Protein AF-A0A913ZLU8-F1 (afdb_monomer_lite)

pLDDT: mean 71.25, std 15.74, range [20.67, 95.38]

Radius of gyration: 63.34 Å; chains: 1; bounding box: 148×99×196 Å

Secondary structure (DSSP, 8-state):
-HHHHHHHHHHHHHTTTSB-TTT-SB-SSEEE-TTS-EEEHHHHHHHHHHHHTS-SS---EEE-TTT--EEE-GGG-GGGSPB-HHHHHHHHHHHHHHHHHHHHT-S-PBPTTSS-PBP-EEETTT--EE-HHHHHHHTTSTTTTTS-EEEHHHHTT--PPS-S------PBPSSSTTSBEEEEETTTTEEEEHHHHHHTS-STT--EEEHHHHHHHHHHHHHHHHHHHHHHHHHHHHHHHHHHHHHHHHHHHHHHHHHHHHHHHHHHHHHHHHHHHHHHHHHHHHHHHHHHHHHHHHHHHHHHHHHHHHHHHHHHHHHHHS-HHHHHHTHHHHHHHHHTT--------S------------SS-------------EEEEEEE--BSSSTT-BSSEEEEEE-TTS-EEEEETTTTEEEEE-TTS-EEEEE-TTSTT---SSEEEEEE-TTSPEEEEETTEEEEE-TT--EEEEEE----SS-EEEEE-SSEEEEEETTTTEEEEEETTS-EEEEE--S---S-EEEETTTEEEEEETTTTEEEEEETTS-EEEEE--EETTEE-EEEEEEE-TTS-EEEEEE-SSTT-EEEEEE-TTS-EEEEEEEEESS---EEE-TTSPEEEE-BS-EEEEEEP--------------S-SSB-TTTSSB-SSEEEPTTS-EEEHHHHHHHHHTSPTT--EEE-TTT--EEEPPTT-GGGSPB-HHHHHHHHHHHHHHTTS--S----PBPTTSS-PBP-EEETTT--EE-HHHHHHHTTSTTTTTS-EEEHHHHHTT--PPPP--PPPPPBPSSSTTSBEEEEETTTTEEEETTHHHHTS-TTTS-EEEHHHHHHHHHHHHHHHHHHHHHHHHHHHHHHHHHHHHHHHHHHHHHHHHHHHHHHHHHHHHHHHHHHHHHHHHHHHHHHHHHHHHHHHHHHHHHHHHHHHHHHHHHHHHHHHS-HHHHHHHHHHHHHHHHGGGG------S------EE----SSSS-----EE-S--EEEEEEE--BSSSTT-BS-EEEEEE-TTS-EEEEETTTTEEEEE-TTS-EEEEE-TTSSS---SSEEEEEE-TTS-EEEEETTEEEEE-TT--EEEEE-SS---SSS----EEEEEE-SSEEEEEETTTTEEEEEETTS-EEEEEE-TT--S-EEEETTTEEEEEETTTTEEEEEETTS-EEEEEE-EETTEE-EEEEEEE-TTS-EEEEEE-TTSS-EEEEEE-TTS-EEEEEEEEESSEEEEEE-TTS-EEEEETTEEEEEEE-

InterPro domains:
  IPR000315 B-box-type zinc finger [PF00643] (171-211)
  IPR000315 B-box-type zinc finger [PF00643] (804-844)
  IPR000315 B-box-type zinc finger [PS50119] (106-152)
  IPR000315 B-box-type zinc finger [PS50119] (168-211)
  IPR000315 B-box-type zinc finger [PS50119] (739-785)
  IPR000315 B-box-type zinc finger [PS50119] (801-844)
  IPR000315 B-box-type zinc finger [SM00336] (106-152)
  IPR000315 B-box-type zinc finger [SM00336] (168-211)
  IPR000315 B-box-type zinc finger [SM00336] (739-785)
  IPR000315 B-box-type zinc finger [SM00336] (801-844)
  IPR001258 NHL repeat [PS51125] (381-424)
  IPR001258 NHL repeat [PS51125] (1017-1057)
  IPR001841 Zinc finger, RING-type [PS50089] (20-68)
  IPR001841 Zinc finger, RING-type [PS50089] (657-701)
  IPR001841 Zinc finger, RING-type [SM00184] (20-67)
  IPR001841 Zinc finger, RING-type [SM00184] (657-700)
  IPR011042 Six-bladed beta-propeller, TolB-like [G3DSA:2.120.10.30] (371-653)
  IPR011042 Six-bladed beta-propeller, TolB-like [G3DSA:2.120.10.30] (1003-1276)
  IPR013083 Zinc finger, RING/FYVE/PHD-type [G3DSA:3.30.40.10] (2-82)
  IPR013083 Zinc finger, RING/FYVE/PHD-type [G3DSA:3.30.40.10] (654-734)

Foldseek 3Di:
DVLVVVVVVLVVCCQPPQAAPQPRHGADQWFAFLLRHIHHLVSQVVVLVVPCVPDVDNDQWDQDPPPRDIGGHPPPPSVPGDTFPLSVVVSVVSVVVVVVSVVLPDPFDAFPPPPRHTFFKAFPVPGGGDDPVRVVVLCVDPVRVPTDMDTSVVVSVDPDDDDPDPPPPFPADPVGRPFGFFKAWPVVLDTDGPVCCVPVVVDPVIDIDGLVVVLVVLVVVLVVLLVVLVVVLVVLVVQLVVLVVLLVVLVVQLVVQLVLLVVLLVVLLVVLVVVLVVLLVVLVVVLVVLVVLLVVLLVLLVVVLVVLVVLLVLVVVCLVPDDLVVCLLCLVLNVVLLVVPPDPDHDFSPDDQDFFAFDDDDDDFFPDSDDRFDAFDWDFPAWWEFDDQDLRHAQFWFEWEAFLQQKIWIFHQVQLKIWIAHNRSHTDDMDGAPPDDDGQNGWHAWYAENQQWIWIDGQFKIFIAHPVRHGDDMEGDDAGRAEWYWEDYPFWIWIQHQRQQKIWIAGPVHHTPDMDNDPAFHAYWYAFPVQWIWGFGQPVQKIFIAHPVGHTLDIDFDDDPNHGWGWHEWYADNQQKIWTWTDDPDFQFIWIWIAHNNGHTRYTHDGRAGCWHHWYQGNQRWIWIDRGTMITTIDGDDDDDDDDDDDDDDDDDDQAAPQPRHGAAQWFAFSSRDTHHLVSQVVQVVPDDPPDQWDADPPPRDIGGADPVGSVPGDTDPVSVVVSVVVVVVVVVPDDDDDDQDAFPPPPRHGFFKAWPVVGGGDDPVRVVVLCVDPVRVPTDMGTPVVVVVPPDDDDDDDDDDFDADPVGRPFTFFKAWPQVSDTDGPVCCVPVNDVVHTPIGGSVVVSVVSVVVVVVSSVVSVVVSVVSVVSSVVSVVSSVVSVVSSVVNSVVSVVVSVVVSVVSVVVSVVQSVVSVVVSVVLSVLSVVLSVLSVVLSVLSVVLSVSVVCCSVSGDSNSCSSCSVSNVVSSVCVVVDDHDRPPDDPQNFDFDDDPDGTDSDSGDGDRHKAWDFPDKFEFDDQDQRWAQFFAEWEAAQQQKIWTDHQVQQKIWIAHNRSHTDDMDGPPDDDPGAHRWHYWYAENQQWIWIQGQQWIWIAHNVRHGDDIEGQDDDPDDDWRWGWAAWEDYNFWIWIDTQRQQKIWIAGPVRHTDDIARHNFADHYWYQAPVQKIWGFGFVQQWIWIAHPVNHTLDIGFDDDPRHGWGWAEWDADNQQKIWTWTDDDQPQFTFIWIAHNSGHTRGTHGTRAGCWHYWYAGSVRWIWTRGGTMITTIDTD

Sequence (1276 aa):
MAEAAAKTVLDKISQGHLECPICCCLFKDPKILDCLHSFCLMCLEEMIKSRQRKTSQIQQKITCPVCRRDTQVPYGRLKSLSSSFFLSSLVDEVKQQQAVLREASARTATCDCGEGKEATWRCLDCSDNLCQECRKAHGRVKSTKNHQIISLGDWRKSKLPPAKHRKPITRMCKKHIDNPLCFYCDKCDTLICSMCAALDHRSKKHKYLKIADSVRFFRSEVDSTLKKFKKCEQRFNYTVNSIEHARNRLQKKLAQARSDISAQEEAEIAKIRNKAKLLTEKVDEIGQERDSEYEKALMYNRNQMNRAGEIVKAVNDLMSQADDLEILELKPKVMHNLEFQKEFKFEPANHGPSFIGVKCQDVVSDADLGEVCVSEKWQLKEEFGKRGTGDEEFKFARGVACFSNGDIAVTDTELGRLSLFTSTGRYKTSIAQGDGCRLLKAPDGVAVTHDDLLFVTDKKKVEALNDELQFVSDFMYVGSMIGNAVAVDTKRVAVADGGRMVINIYNFNGSLISSFSNDMVDKDVAISNRDRLIFTNFKKKRLLCVDFKGNEVFSVVPLLNGEPAEPTGVLCDGDGSICVAVQSRVHGDDEVQKYDSNGAFVATVAQGLYNAAGMAFNHAADIVVADGVSVKIFERVNMAEAAVKSVWTISQGHLECPICCCLYKDPKMLDCLHSFCGKCLEEMMSKQKPGAEKIICPVCRRETQVPEGGLQSLSSSFFLSSLVDEVKHQEVVLGEASIPTATCDCGEGKEATWRCLDCSDNLCQKCRKAHGRVKYTRDHQIISLGDWQESKVPPAEHSKPITRMCTTHIDHPLHFYCDTCDIFICSMCAAIDHPPAEHNVLNIDDSIGSFRSEVDNILQKFEKCRLRFKSTETSIERAQNRLQKKLAEARSDISAQAKAEIAKIKNKAKLLTEKVDEIGQERDSEYEKALMHNRDQMERADQTIRAVNDLMSQADDFELLELKPKVMHNLAFQKELKFEPANHGPSFIGVKCQDVVSDADLGEVCVSEKWQLKDEFGEEGTGDGEFQFAAGVACFRNGDIVVTDTKLDRLSLFSSTGQFKVSVAQGADCHELEAPWGVAVTQDDLLFIADQKKVKVFDNEVMYVREFTPLVDDQEMSESGLTGIAVDEQRVAAADCRRNVISVHNLDGSMISSISNNMVDFDLAISNTDRLIFTNEEEKRLLCVDFQGNAVFNVMTLLNGTPAKPTGVLCDDDGSIYVAVEYQATGDDKVQKYDSNGAFIATVAQGLYNPMQMAFTPTGDVVVADVHSVKIFERM

Organism: Patiria miniata (NCBI:txid46514)

Structure (mmCIF, N/CA/C/O backbone):
data_AF-A0A913ZLU8-F1
#
_entry.id   AF-A0A913ZLU8-F1
#
loop_
_atom_site.group_PDB
_atom_site.id
_atom_site.type_symbol
_atom_site.label_atom_id
_atom_site.label_alt_id
_atom_site.label_comp_id
_atom_site.label_asym_id
_atom_site.label_entity_id
_atom_site.label_seq_id
_atom_site.pdbx_PDB_ins_code
_atom_site.Cartn_x
_atom_site.Cartn_y
_atom_site.Cartn_z
_atom_site.occupancy
_atom_site.B_iso_or_equiv
_atom_site.auth_seq_id
_atom_site.auth_comp_id
_atom_site.auth_asym_id
_atom_site.auth_atom_id
_atom_site.pdbx_PDB_model_num
ATOM 1 N N . MET A 1 1 ? 13.371 -33.470 -73.910 1.00 33.81 1 MET A N 1
ATOM 2 C CA . MET A 1 1 ? 13.755 -33.130 -72.518 1.00 33.81 1 MET A CA 1
ATOM 3 C C . MET A 1 1 ? 14.828 -32.040 -72.440 1.00 33.81 1 MET A C 1
ATOM 5 O O . MET A 1 1 ? 14.574 -31.057 -71.763 1.00 33.81 1 MET A O 1
ATOM 9 N N . ALA A 1 2 ? 15.958 -32.117 -73.162 1.00 34.16 2 ALA A N 1
ATOM 10 C CA . ALA A 1 2 ? 16.960 -31.030 -73.185 1.00 34.16 2 ALA A CA 1
ATOM 11 C C . ALA A 1 2 ? 16.435 -29.697 -73.774 1.00 34.16 2 ALA A C 1
ATOM 13 O O . ALA A 1 2 ? 16.764 -28.630 -73.272 1.00 34.16 2 ALA A O 1
ATOM 14 N N . GLU A 1 3 ? 15.561 -29.766 -74.781 1.00 39.66 3 GLU A N 1
ATOM 15 C CA . GLU A 1 3 ? 14.906 -28.606 -75.413 1.00 39.66 3 GLU A CA 1
ATOM 16 C C . GLU A 1 3 ? 13.916 -27.906 -74.461 1.00 39.66 3 GLU A C 1
ATOM 18 O O . GLU A 1 3 ? 13.881 -26.683 -74.376 1.00 39.66 3 GLU A O 1
ATOM 23 N N . ALA A 1 4 ? 13.181 -28.689 -73.660 1.00 41.78 4 ALA A N 1
ATOM 24 C CA . ALA A 1 4 ? 12.300 -28.177 -72.612 1.00 41.78 4 ALA A CA 1
ATOM 25 C C . ALA A 1 4 ? 13.099 -27.535 -71.469 1.00 41.78 4 ALA A C 1
ATOM 27 O O . ALA A 1 4 ? 12.692 -26.483 -70.992 1.00 41.78 4 ALA A O 1
ATOM 28 N N . ALA A 1 5 ? 14.249 -28.117 -71.092 1.00 40.84 5 ALA A N 1
ATOM 29 C CA . ALA A 1 5 ? 15.154 -27.607 -70.059 1.00 40.84 5 ALA A CA 1
ATOM 30 C C . ALA A 1 5 ? 15.872 -26.306 -70.472 1.00 40.84 5 ALA A C 1
ATOM 32 O O . ALA A 1 5 ? 15.978 -25.386 -69.670 1.00 40.84 5 ALA A O 1
ATOM 33 N N . ALA A 1 6 ? 16.319 -26.185 -71.727 1.00 42.22 6 ALA A N 1
ATOM 34 C CA . ALA A 1 6 ? 16.923 -24.951 -72.240 1.00 42.22 6 ALA A CA 1
ATOM 35 C C . ALA A 1 6 ? 15.897 -23.809 -72.330 1.00 42.22 6 ALA A C 1
ATOM 37 O O . ALA A 1 6 ? 16.198 -22.681 -71.945 1.00 42.22 6 ALA A O 1
ATOM 38 N N . LYS A 1 7 ? 14.663 -24.120 -72.755 1.00 44.22 7 LYS A N 1
ATOM 39 C CA . LYS A 1 7 ? 13.545 -23.169 -72.780 1.00 44.22 7 LYS A CA 1
ATOM 40 C C . LYS A 1 7 ? 13.126 -22.740 -71.366 1.00 44.22 7 LYS A C 1
ATOM 42 O O . LYS A 1 7 ? 12.931 -21.557 -71.146 1.00 44.22 7 LYS A O 1
ATOM 47 N N . THR A 1 8 ? 13.117 -23.653 -70.384 1.00 50.12 8 THR A N 1
ATOM 48 C CA . THR A 1 8 ? 12.850 -23.296 -68.971 1.00 50.12 8 THR A CA 1
ATOM 49 C C . THR A 1 8 ? 13.973 -22.493 -68.318 1.00 50.12 8 THR A C 1
ATOM 51 O O . THR A 1 8 ? 13.684 -21.703 -67.430 1.00 50.12 8 THR A O 1
ATOM 54 N N . VAL A 1 9 ? 15.238 -22.670 -68.712 1.00 47.69 9 VAL A N 1
ATOM 55 C CA . VAL A 1 9 ? 16.356 -21.860 -68.186 1.00 47.69 9 VAL A CA 1
ATOM 56 C C . VAL A 1 9 ? 16.344 -20.450 -68.784 1.00 47.69 9 VAL A C 1
ATOM 58 O O . VAL A 1 9 ? 16.492 -19.488 -68.039 1.00 47.69 9 VAL A O 1
ATOM 61 N N . LEU A 1 10 ? 16.097 -20.310 -70.091 1.00 50.53 10 LEU A N 1
ATOM 62 C CA . LEU A 1 10 ? 15.926 -19.005 -70.746 1.00 50.53 10 LEU A CA 1
ATOM 63 C C . LEU A 1 10 ? 14.677 -18.261 -70.246 1.00 50.53 10 LEU A C 1
ATOM 65 O O . LEU A 1 10 ? 14.772 -17.069 -69.962 1.00 50.53 10 LEU A O 1
ATOM 69 N N . ASP A 1 11 ? 13.553 -18.960 -70.045 1.00 51.41 11 ASP A N 1
ATOM 70 C CA . ASP A 1 11 ? 12.339 -18.366 -69.467 1.00 51.41 11 ASP A CA 1
ATOM 71 C C . ASP A 1 11 ? 12.567 -17.930 -68.004 1.00 51.41 11 ASP A C 1
ATOM 73 O O . ASP A 1 11 ? 12.155 -16.835 -67.624 1.00 51.41 11 ASP A O 1
ATOM 77 N N . LYS A 1 12 ? 13.317 -18.705 -67.201 1.00 50.50 12 LYS A N 1
ATOM 78 C CA . LYS A 1 12 ? 13.696 -18.334 -65.820 1.00 50.50 12 LYS A CA 1
ATOM 79 C C . LYS A 1 12 ? 14.668 -17.154 -65.729 1.00 50.50 12 LYS A C 1
ATOM 81 O O . LYS A 1 12 ? 14.608 -16.420 -64.754 1.00 50.50 12 LYS A O 1
ATOM 86 N N . ILE A 1 13 ? 15.558 -16.967 -66.709 1.00 49.41 13 ILE A N 1
ATOM 87 C CA . ILE A 1 13 ? 16.451 -15.792 -66.776 1.00 49.41 13 ILE A CA 1
ATOM 88 C C . ILE A 1 13 ? 15.670 -14.544 -67.224 1.00 49.41 13 ILE A C 1
ATOM 90 O O . ILE A 1 13 ? 15.989 -13.432 -66.808 1.00 49.41 13 ILE A O 1
ATOM 94 N N . SER A 1 14 ? 14.634 -14.714 -68.054 1.00 50.69 14 SER A N 1
ATOM 95 C CA . SER A 1 14 ? 13.787 -13.604 -68.507 1.00 50.69 14 SER A CA 1
ATOM 96 C C . SER A 1 14 ? 12.779 -13.119 -67.459 1.00 50.69 14 SER A C 1
ATOM 98 O O . SER A 1 14 ? 12.550 -11.913 -67.370 1.00 50.69 14 SER A O 1
ATOM 100 N N . GLN A 1 15 ? 12.238 -14.022 -66.632 1.00 50.16 15 GLN A N 1
ATOM 101 C CA . GLN A 1 15 ? 11.251 -13.690 -65.603 1.00 50.16 15 GLN A CA 1
ATOM 102 C C . GLN A 1 15 ? 11.881 -12.844 -64.487 1.00 50.16 15 GLN A C 1
ATOM 104 O O . GLN A 1 15 ? 12.727 -13.312 -63.730 1.00 50.16 15 GLN A O 1
ATOM 109 N N . GLY A 1 16 ? 11.462 -11.579 -64.394 1.00 54.09 16 GLY A N 1
ATOM 110 C CA . GLY A 1 16 ? 11.827 -10.653 -63.315 1.00 54.09 16 GLY A CA 1
ATOM 111 C C . GLY A 1 16 ? 13.091 -9.804 -63.520 1.00 54.09 16 GLY A C 1
ATOM 112 O O . GLY A 1 16 ? 13.192 -8.752 -62.894 1.00 54.09 16 GLY A O 1
ATOM 113 N N . HIS A 1 17 ? 14.021 -10.183 -64.409 1.00 55.47 17 HIS A N 1
ATOM 114 C CA . HIS A 1 17 ? 15.291 -9.451 -64.601 1.00 55.47 17 HIS A CA 1
ATOM 115 C C . HIS A 1 17 ? 15.396 -8.653 -65.916 1.00 55.47 17 HIS A C 1
ATOM 117 O O . HIS A 1 17 ? 16.145 -7.680 -65.977 1.00 55.47 17 HIS A O 1
ATOM 123 N N . LEU A 1 18 ? 14.647 -9.020 -66.967 1.00 65.38 18 LEU A N 1
ATOM 124 C CA . LEU A 1 18 ? 14.682 -8.353 -68.287 1.00 65.38 18 LEU A CA 1
ATOM 125 C C . LEU A 1 18 ? 13.330 -7.754 -68.709 1.00 65.38 18 LEU A C 1
ATOM 127 O O . LEU A 1 18 ? 13.155 -7.329 -69.856 1.00 65.38 18 LEU A O 1
ATOM 131 N N . GLU A 1 19 ? 12.379 -7.705 -67.781 1.00 74.50 19 GLU A N 1
ATOM 132 C CA . GLU A 1 19 ? 11.027 -7.200 -67.992 1.00 74.50 19 GLU A CA 1
ATOM 133 C C . GLU A 1 19 ? 10.850 -5.815 -67.370 1.00 74.50 19 GLU A C 1
ATOM 135 O O . GLU A 1 19 ? 11.352 -5.509 -66.290 1.00 74.50 19 GLU A O 1
ATOM 140 N N . CYS A 1 20 ? 10.106 -4.954 -68.058 1.00 76.56 20 CYS A N 1
ATOM 141 C CA . CYS A 1 20 ? 9.802 -3.628 -67.555 1.00 76.56 20 CYS A CA 1
ATOM 142 C C . CYS A 1 20 ? 8.741 -3.700 -66.446 1.00 76.56 20 CYS A C 1
ATOM 144 O O . CYS A 1 20 ? 7.653 -4.211 -66.712 1.00 76.56 20 CYS A O 1
ATOM 146 N N . PRO A 1 21 ? 8.964 -3.082 -65.268 1.00 76.44 21 PRO A N 1
ATOM 147 C CA . PRO A 1 21 ? 8.011 -3.149 -64.153 1.00 76.44 21 PRO A CA 1
ATOM 148 C C . PRO A 1 21 ? 6.631 -2.525 -64.426 1.00 76.44 21 PRO A C 1
ATOM 150 O O . PRO A 1 21 ? 5.710 -2.725 -63.647 1.00 76.44 21 PRO A O 1
ATOM 153 N N . ILE A 1 22 ? 6.484 -1.739 -65.502 1.00 80.06 22 ILE A N 1
ATOM 154 C CA . ILE A 1 22 ? 5.219 -1.077 -65.862 1.00 80.06 22 ILE A CA 1
ATOM 155 C C . ILE A 1 22 ? 4.384 -1.934 -66.820 1.00 80.06 22 ILE A C 1
ATOM 157 O O . ILE A 1 22 ? 3.185 -2.077 -66.621 1.00 80.06 22 ILE A O 1
ATOM 161 N N . CYS A 1 23 ? 4.993 -2.469 -67.882 1.00 79.81 23 CYS A N 1
ATOM 162 C CA . CYS A 1 23 ? 4.264 -3.241 -68.896 1.00 79.81 23 CYS A CA 1
ATOM 163 C C . CYS A 1 23 ? 4.434 -4.756 -68.758 1.00 79.81 23 CYS A C 1
ATOM 165 O O . CYS A 1 23 ? 3.838 -5.490 -69.543 1.00 79.81 23 CYS A O 1
ATOM 167 N N . CYS A 1 24 ? 5.278 -5.214 -67.826 1.00 74.94 24 CYS A N 1
ATOM 168 C CA . CYS A 1 24 ? 5.637 -6.620 -67.608 1.00 74.94 24 CYS A CA 1
ATOM 169 C C . CYS A 1 24 ? 6.090 -7.345 -68.890 1.00 74.94 24 CYS A C 1
ATOM 171 O O . CYS A 1 24 ? 5.992 -8.560 -69.004 1.00 74.94 24 CYS A O 1
ATOM 173 N N . CYS A 1 25 ? 6.562 -6.591 -69.885 1.00 75.12 25 CYS A N 1
ATOM 174 C CA . CYS A 1 25 ? 7.103 -7.107 -71.137 1.00 75.12 25 CYS A CA 1
ATOM 175 C C . CYS A 1 25 ? 8.620 -6.915 -71.149 1.00 75.12 25 CYS A C 1
ATOM 177 O O . CYS A 1 25 ? 9.127 -5.993 -70.505 1.00 75.12 25 CYS A O 1
ATOM 179 N N . LEU A 1 26 ? 9.331 -7.705 -71.960 1.00 74.06 26 LEU A N 1
ATOM 180 C CA . LEU A 1 26 ? 10.757 -7.486 -72.229 1.00 74.06 26 LEU A CA 1
ATOM 181 C C . LEU A 1 26 ? 11.031 -6.025 -72.611 1.00 74.06 26 LEU A C 1
ATOM 183 O O . LEU A 1 26 ? 10.281 -5.436 -73.400 1.00 74.06 26 LEU A O 1
ATOM 187 N N . PHE A 1 27 ? 12.108 -5.456 -72.065 1.00 73.75 27 PHE A N 1
ATOM 188 C CA . PHE A 1 27 ? 12.438 -4.045 -72.258 1.00 73.75 27 PHE A CA 1
ATOM 189 C C . PHE A 1 27 ? 12.484 -3.643 -73.742 1.00 73.75 27 PHE A C 1
ATOM 191 O O . PHE A 1 27 ? 13.196 -4.227 -74.559 1.00 73.75 27 PHE A O 1
ATOM 198 N N . LYS A 1 28 ? 11.738 -2.587 -74.083 1.00 73.44 28 LYS A N 1
ATOM 199 C CA . LYS A 1 28 ? 11.755 -1.918 -75.390 1.00 73.44 28 LYS A CA 1
ATOM 200 C C . LYS A 1 28 ? 12.242 -0.485 -75.201 1.00 73.44 28 LYS A C 1
ATOM 202 O O . LYS A 1 28 ? 11.561 0.308 -74.556 1.00 73.44 28 LYS A O 1
ATOM 207 N N . ASP A 1 29 ? 13.414 -0.180 -75.757 1.00 72.25 29 ASP A N 1
ATOM 208 C CA . ASP A 1 29 ? 14.134 1.090 -75.559 1.00 72.25 29 ASP A CA 1
ATOM 209 C C . ASP A 1 29 ? 14.199 1.508 -74.068 1.00 72.25 29 ASP A C 1
ATOM 211 O O . ASP A 1 29 ? 13.531 2.465 -73.656 1.00 72.25 29 ASP A O 1
ATOM 215 N N . PRO A 1 30 ? 14.926 0.743 -73.225 1.00 78.88 30 PRO A N 1
ATOM 216 C CA . PRO A 1 30 ? 14.983 0.983 -71.787 1.00 78.88 30 PRO A CA 1
ATOM 217 C C . PRO A 1 30 ? 15.708 2.294 -71.465 1.00 78.88 30 PRO A C 1
ATOM 219 O O . PRO A 1 30 ? 16.863 2.482 -71.846 1.00 78.88 30 PRO A O 1
ATOM 222 N N . LYS A 1 31 ? 15.051 3.184 -70.718 1.00 80.81 31 LYS A N 1
ATOM 223 C CA . LYS A 1 31 ? 15.625 4.417 -70.165 1.00 80.81 31 LYS A CA 1
ATOM 224 C C . LYS A 1 31 ? 15.897 4.263 -68.674 1.00 80.81 31 LYS A C 1
ATOM 226 O O . LYS A 1 31 ? 15.050 3.745 -67.948 1.00 80.81 31 LYS A O 1
ATOM 231 N N . ILE A 1 32 ? 17.050 4.767 -68.241 1.00 76.38 32 ILE A N 1
ATOM 232 C CA . ILE A 1 32 ? 17.522 4.750 -66.855 1.00 76.38 32 ILE A CA 1
ATOM 233 C C . ILE A 1 32 ? 17.191 6.096 -66.196 1.00 76.38 32 ILE A C 1
ATOM 235 O O . ILE A 1 32 ? 17.647 7.154 -66.651 1.00 76.38 32 ILE A O 1
ATOM 239 N N . LEU A 1 33 ? 16.406 6.051 -65.120 1.00 75.69 33 LEU A N 1
ATOM 240 C CA . LEU A 1 33 ? 16.089 7.214 -64.285 1.00 75.69 33 LEU A CA 1
ATOM 241 C C . LEU A 1 33 ? 17.261 7.584 -63.357 1.00 75.69 33 LEU A C 1
ATOM 243 O O . LEU A 1 33 ? 18.205 6.813 -63.197 1.00 75.69 33 LEU A O 1
ATOM 247 N N . ASP A 1 34 ? 17.201 8.741 -62.691 1.00 70.75 34 ASP A N 1
ATOM 248 C CA . ASP A 1 34 ? 18.262 9.165 -61.757 1.00 70.75 34 ASP A CA 1
ATOM 249 C C . ASP A 1 34 ? 18.397 8.213 -60.560 1.00 70.75 34 ASP A C 1
ATOM 251 O O . ASP A 1 34 ? 19.459 8.119 -59.962 1.00 70.75 34 ASP A O 1
ATOM 255 N N . CYS A 1 35 ? 17.348 7.448 -60.251 1.00 65.81 35 CYS A N 1
ATOM 256 C CA . CYS A 1 35 ? 17.346 6.385 -59.245 1.00 65.81 35 CYS A CA 1
ATOM 257 C C . CYS A 1 35 ? 17.862 5.023 -59.747 1.00 65.81 35 CYS A C 1
ATOM 259 O O . CYS A 1 35 ? 17.650 4.022 -59.071 1.00 65.81 35 CYS A O 1
ATOM 261 N N . LEU A 1 36 ? 18.468 4.974 -60.940 1.00 68.62 36 LEU A N 1
ATOM 262 C CA . LEU A 1 36 ? 19.026 3.783 -61.602 1.00 68.62 36 LEU A CA 1
ATOM 263 C C . LEU A 1 36 ? 18.013 2.698 -62.019 1.00 68.62 36 LEU A C 1
ATOM 265 O O . LEU A 1 36 ? 18.379 1.764 -62.729 1.00 68.62 36 LEU A O 1
ATOM 269 N N . HIS A 1 37 ? 16.728 2.844 -61.687 1.00 72.69 37 HIS A N 1
ATOM 270 C CA . HIS A 1 37 ? 15.674 1.981 -62.221 1.00 72.69 37 HIS A CA 1
ATOM 271 C C . HIS A 1 37 ? 15.449 2.223 -63.720 1.00 72.69 37 HIS A C 1
ATOM 273 O O . HIS A 1 37 ? 15.436 3.368 -64.189 1.00 72.69 37 HIS A O 1
ATOM 279 N N . SER A 1 38 ? 15.233 1.129 -64.452 1.00 78.56 38 SER A N 1
ATOM 280 C CA . SER A 1 38 ? 15.045 1.130 -65.904 1.00 78.56 38 SER A CA 1
ATOM 281 C C . SER A 1 38 ? 13.590 0.868 -66.294 1.00 78.56 38 SER A C 1
ATOM 283 O O . SER A 1 38 ? 12.936 -0.010 -65.734 1.00 78.56 38 SER A O 1
ATOM 285 N N . PHE A 1 39 ? 13.083 1.602 -67.287 1.00 83.06 39 PHE A N 1
ATOM 286 C CA . PHE A 1 39 ? 11.715 1.467 -67.811 1.00 83.06 39 PHE A CA 1
ATOM 287 C C . PHE A 1 39 ? 11.691 1.621 -69.332 1.00 83.06 39 PHE A C 1
ATOM 289 O O . PHE A 1 39 ? 12.537 2.311 -69.893 1.00 83.06 39 PHE A O 1
ATOM 296 N N . CYS A 1 40 ? 10.713 1.025 -70.022 1.00 85.25 40 CYS A N 1
ATOM 297 C CA . CYS A 1 40 ? 10.544 1.272 -71.457 1.00 85.25 40 CYS A CA 1
ATOM 298 C C . CYS A 1 40 ? 10.207 2.747 -71.709 1.00 85.25 40 CYS A C 1
ATOM 300 O O . CYS A 1 40 ? 9.363 3.310 -71.005 1.00 85.25 40 CYS A O 1
ATOM 302 N N . LEU A 1 41 ? 10.787 3.346 -72.755 1.00 82.81 41 LEU A N 1
ATOM 303 C CA . LEU A 1 41 ? 10.495 4.729 -73.150 1.00 82.81 41 LEU A CA 1
ATOM 304 C C . LEU A 1 41 ? 8.985 4.980 -73.286 1.00 82.81 41 LEU A C 1
ATOM 306 O O . LEU A 1 41 ? 8.470 5.954 -72.744 1.00 82.81 41 LEU A O 1
ATOM 310 N N . MET A 1 42 ? 8.270 4.069 -73.951 1.00 78.94 42 MET A N 1
ATOM 311 C CA . MET A 1 42 ? 6.822 4.188 -74.156 1.00 78.94 42 MET A CA 1
ATOM 312 C C . MET A 1 42 ? 6.031 4.160 -72.844 1.00 78.94 42 MET A C 1
ATOM 314 O O . MET A 1 42 ? 5.081 4.921 -72.693 1.00 78.94 42 MET A O 1
ATOM 318 N N . CYS A 1 43 ? 6.447 3.340 -71.875 1.00 83.50 43 CYS A N 1
ATOM 319 C CA . CYS A 1 43 ? 5.794 3.270 -70.568 1.00 83.50 43 CYS A CA 1
ATOM 320 C C . CYS A 1 43 ? 5.966 4.580 -69.786 1.00 83.50 43 CYS A C 1
ATOM 322 O O . CYS A 1 43 ? 5.020 5.060 -69.165 1.00 83.50 43 CYS A O 1
ATOM 324 N N . LEU A 1 44 ? 7.152 5.196 -69.854 1.00 78.69 44 LEU A N 1
ATOM 325 C CA . LEU A 1 44 ? 7.392 6.513 -69.256 1.00 78.69 44 LEU A CA 1
ATOM 326 C C . LEU A 1 44 ? 6.598 7.616 -69.973 1.00 78.69 44 LEU A C 1
ATOM 328 O O . LEU A 1 44 ? 6.041 8.495 -69.317 1.00 78.69 44 LEU A O 1
ATOM 332 N N . GLU A 1 45 ? 6.497 7.563 -71.306 1.00 78.56 45 GLU A N 1
ATOM 333 C CA . GLU A 1 45 ? 5.679 8.499 -72.092 1.00 78.56 45 GLU A CA 1
ATOM 334 C C . GLU A 1 45 ? 4.191 8.407 -71.722 1.00 78.56 45 GLU A C 1
ATOM 336 O O . GLU A 1 45 ? 3.514 9.431 -71.609 1.00 78.56 45 GLU A O 1
ATOM 341 N N . GLU A 1 46 ? 3.677 7.198 -71.506 1.00 76.62 46 GLU A N 1
ATOM 342 C CA . GLU A 1 46 ? 2.284 6.955 -71.129 1.00 76.62 46 GLU A CA 1
ATOM 343 C C . GLU A 1 46 ? 1.980 7.412 -69.692 1.00 76.62 46 GLU A C 1
ATOM 345 O O . GLU A 1 46 ? 0.948 8.046 -69.457 1.00 76.62 46 GLU A O 1
ATOM 350 N N . MET A 1 47 ? 2.916 7.218 -68.752 1.00 74.12 47 MET A N 1
ATOM 351 C CA . MET A 1 47 ? 2.817 7.743 -67.381 1.00 74.12 47 MET A CA 1
ATOM 352 C C . MET A 1 47 ? 2.764 9.276 -67.317 1.00 74.12 47 MET A C 1
ATOM 354 O O . MET A 1 47 ? 2.049 9.835 -66.482 1.00 74.12 47 MET A O 1
ATOM 358 N N . ILE A 1 48 ? 3.498 9.978 -68.188 1.00 71.56 48 ILE A N 1
ATOM 359 C CA . ILE A 1 48 ? 3.414 11.445 -68.273 1.00 71.56 48 ILE A CA 1
ATOM 360 C C . ILE A 1 48 ? 2.061 11.862 -68.860 1.00 71.56 48 ILE A C 1
ATOM 362 O O . ILE A 1 48 ? 1.397 12.746 -68.313 1.00 71.56 48 ILE A O 1
ATOM 366 N N . LYS A 1 49 ? 1.615 11.205 -69.940 1.00 69.50 49 LYS A N 1
ATOM 367 C CA . LYS A 1 49 ? 0.338 11.508 -70.611 1.00 69.50 49 LYS A CA 1
ATOM 368 C C . LYS A 1 49 ? -0.875 11.286 -69.700 1.00 69.50 49 LYS A C 1
ATOM 370 O O . LYS A 1 49 ? -1.816 12.078 -69.746 1.00 69.50 49 LYS A O 1
ATOM 375 N N . SER A 1 50 ? -0.869 10.247 -68.859 1.00 64.88 50 SER A N 1
ATOM 376 C CA . SER A 1 50 ? -1.973 9.958 -67.929 1.00 64.88 50 SER A CA 1
ATOM 377 C C . SER A 1 50 ? -2.103 11.001 -66.812 1.00 64.88 50 SER A C 1
ATOM 379 O O . SER A 1 50 ? -3.219 11.329 -66.406 1.00 64.88 50 SER A O 1
ATOM 381 N N . ARG A 1 51 ? -0.979 11.563 -66.342 1.00 59.75 51 ARG A N 1
ATOM 382 C CA . ARG A 1 51 ? -0.942 12.609 -65.304 1.00 59.75 51 ARG A CA 1
ATOM 383 C C . ARG A 1 51 ? -1.218 14.012 -65.851 1.00 59.75 51 ARG A C 1
ATOM 385 O O . ARG A 1 51 ? -1.881 14.792 -65.173 1.00 59.75 51 ARG A O 1
ATOM 392 N N . GLN A 1 52 ? -0.820 14.309 -67.091 1.00 56.56 52 GLN A N 1
ATOM 393 C CA . GLN A 1 52 ? -1.112 15.589 -67.760 1.00 56.56 52 GLN A CA 1
ATOM 394 C C . GLN A 1 52 ? -2.612 15.855 -67.979 1.00 56.56 52 GLN A C 1
ATOM 396 O O . GLN A 1 52 ? -3.008 17.006 -68.123 1.00 56.56 52 GLN A O 1
ATOM 401 N N . ARG A 1 53 ? -3.477 14.830 -67.943 1.00 53.59 53 ARG A N 1
ATOM 402 C CA . ARG A 1 53 ? -4.940 15.021 -67.997 1.00 53.59 53 ARG A CA 1
ATOM 403 C C . ARG A 1 53 ? -5.527 15.718 -66.757 1.00 53.59 53 ARG A C 1
ATOM 405 O O . ARG A 1 53 ? -6.685 16.115 -66.811 1.00 53.59 53 ARG A O 1
ATOM 412 N N . LYS A 1 54 ? -4.774 15.853 -65.652 1.00 50.28 54 LYS A N 1
ATOM 413 C CA . LYS A 1 54 ? -5.263 16.417 -64.377 1.00 50.28 54 LYS A CA 1
ATOM 414 C C . LYS A 1 54 ? -4.709 17.805 -64.016 1.00 50.28 54 LYS A C 1
ATOM 416 O O . LYS A 1 54 ? -5.274 18.436 -63.131 1.00 50.28 54 LYS A O 1
ATOM 421 N N . THR A 1 55 ? -3.660 18.307 -64.672 1.00 49.62 55 THR A N 1
ATOM 422 C CA . THR A 1 55 ? -3.042 19.609 -64.340 1.00 49.62 55 THR A CA 1
ATOM 423 C C . THR A 1 55 ? -2.431 20.294 -65.569 1.00 49.62 55 THR A C 1
ATOM 425 O O . THR A 1 55 ? -1.656 19.697 -66.309 1.00 49.62 55 THR A O 1
ATOM 428 N N . SER A 1 56 ? -2.741 21.580 -65.769 1.00 47.59 56 SER A N 1
ATOM 429 C CA . SER A 1 56 ? -2.396 22.375 -66.966 1.00 47.59 56 SER A CA 1
ATOM 430 C C . SER A 1 56 ? -0.941 22.880 -67.042 1.00 47.59 56 SER A C 1
ATOM 432 O O . SER A 1 56 ? -0.663 23.833 -67.766 1.00 47.59 56 SER A O 1
ATOM 434 N N . GLN A 1 57 ? 0.004 22.283 -66.306 1.00 50.59 57 GLN A N 1
ATOM 435 C CA . GLN A 1 57 ? 1.423 22.671 -66.325 1.00 50.59 57 GLN A CA 1
ATOM 436 C C . GLN A 1 57 ? 2.312 21.511 -66.790 1.00 50.59 57 GLN A C 1
ATOM 438 O O . GLN A 1 57 ? 2.177 20.376 -66.334 1.00 50.59 57 GLN A O 1
ATOM 443 N N . ILE A 1 58 ? 3.258 21.807 -67.688 1.00 54.62 58 ILE A N 1
ATOM 444 C CA . ILE A 1 58 ? 4.269 20.859 -68.177 1.00 54.62 58 ILE A CA 1
ATOM 445 C C . ILE A 1 58 ? 5.199 20.497 -67.006 1.00 54.62 58 ILE A C 1
ATOM 447 O O . ILE A 1 58 ? 6.103 21.258 -66.666 1.00 54.62 58 ILE A O 1
ATOM 451 N N . GLN A 1 59 ? 4.974 19.345 -66.366 1.00 54.53 59 GLN A N 1
ATOM 452 C CA . GLN A 1 59 ? 5.838 18.862 -65.285 1.00 54.53 59 GLN A CA 1
ATOM 453 C C . GLN A 1 59 ? 7.233 18.492 -65.818 1.00 54.53 59 GLN A C 1
ATOM 455 O O . GLN A 1 59 ? 7.374 17.652 -66.703 1.00 54.53 59 GLN A O 1
ATOM 460 N N . GLN A 1 60 ? 8.272 19.104 -65.240 1.00 61.06 60 GLN A N 1
ATOM 461 C CA . GLN A 1 60 ? 9.691 18.845 -65.537 1.00 61.06 60 GLN A CA 1
ATOM 462 C C . GLN A 1 60 ? 10.296 17.706 -64.688 1.00 61.06 60 GLN A C 1
ATOM 464 O O . GLN A 1 60 ? 11.516 17.556 -64.633 1.00 61.06 60 GLN A O 1
ATOM 469 N N . LYS A 1 61 ? 9.471 16.915 -63.987 1.00 68.00 61 LYS A N 1
ATOM 470 C CA . LYS A 1 61 ? 9.917 15.856 -63.066 1.00 68.00 61 LYS A CA 1
ATOM 471 C C . LYS A 1 61 ? 9.089 14.584 -63.237 1.00 68.00 61 LYS A C 1
ATOM 473 O O . LYS A 1 61 ? 7.879 14.664 -63.433 1.00 68.00 61 LYS A O 1
ATOM 478 N N . ILE A 1 62 ? 9.742 13.427 -63.140 1.00 74.19 62 ILE A N 1
ATOM 479 C CA . ILE A 1 62 ? 9.110 12.101 -63.175 1.00 74.19 62 ILE A CA 1
ATOM 480 C C . ILE A 1 62 ? 9.439 11.358 -61.891 1.00 74.19 62 ILE A C 1
ATOM 482 O O . ILE A 1 62 ? 10.606 11.114 -61.598 1.00 74.19 62 ILE A O 1
ATOM 486 N N . THR A 1 63 ? 8.405 10.943 -61.172 1.00 73.25 63 THR A N 1
ATOM 487 C CA . THR A 1 63 ? 8.531 10.109 -59.977 1.00 73.25 63 THR A CA 1
ATOM 488 C C . THR A 1 63 ? 8.654 8.641 -60.380 1.00 73.25 63 THR A C 1
ATOM 490 O O . THR A 1 63 ? 7.782 8.110 -61.072 1.00 73.25 63 THR A O 1
ATOM 493 N N . CYS A 1 64 ? 9.724 7.973 -59.948 1.00 75.31 64 CYS A N 1
ATOM 494 C CA . CYS A 1 64 ? 9.924 6.549 -60.205 1.00 75.31 64 CYS A CA 1
ATOM 495 C C . CYS A 1 64 ? 8.806 5.702 -59.557 1.00 75.31 64 CYS A C 1
ATOM 497 O O . CYS A 1 64 ? 8.554 5.861 -58.364 1.00 75.31 64 CYS A O 1
ATOM 499 N N . PRO A 1 65 ? 8.160 4.770 -60.281 1.00 71.81 65 PRO A N 1
ATOM 500 C CA . PRO A 1 65 ? 7.096 3.932 -59.721 1.00 71.81 65 PRO A CA 1
ATOM 501 C C . PRO A 1 65 ? 7.598 2.866 -58.734 1.00 71.81 65 PRO A C 1
ATOM 503 O O . PRO A 1 65 ? 6.801 2.364 -57.950 1.00 71.81 65 PRO A O 1
ATOM 506 N N . VAL A 1 66 ? 8.897 2.543 -58.748 1.00 69.25 66 VAL A N 1
ATOM 507 C CA . VAL A 1 66 ? 9.493 1.534 -57.855 1.00 69.25 66 VAL A CA 1
ATOM 508 C C . VAL A 1 66 ? 9.952 2.168 -56.541 1.00 69.25 66 VAL A C 1
ATOM 510 O O . VAL A 1 66 ? 9.527 1.742 -55.477 1.00 69.25 66 VAL A O 1
ATOM 513 N N . CYS A 1 67 ? 10.759 3.234 -56.599 1.00 61.75 67 CYS A N 1
ATOM 514 C CA . CYS A 1 67 ? 11.368 3.834 -55.401 1.00 61.75 67 CYS A CA 1
ATOM 515 C C . CYS A 1 67 ? 10.868 5.244 -55.053 1.00 61.75 67 CYS A C 1
ATOM 517 O O . CYS A 1 67 ? 11.399 5.880 -54.147 1.00 61.75 67 CYS A O 1
ATOM 519 N N . ARG A 1 68 ? 9.885 5.775 -55.793 1.00 67.25 68 ARG A N 1
ATOM 520 C CA . ARG A 1 68 ? 9.262 7.097 -55.574 1.00 67.25 68 ARG A CA 1
ATOM 521 C C . ARG A 1 68 ? 10.205 8.310 -55.621 1.00 67.25 68 ARG A C 1
ATOM 523 O O . ARG A 1 68 ? 9.791 9.411 -55.280 1.00 67.25 68 ARG A O 1
ATOM 530 N N . ARG A 1 69 ? 11.446 8.146 -56.089 1.00 64.62 69 ARG A N 1
ATOM 531 C CA . ARG A 1 69 ? 12.407 9.245 -56.276 1.00 64.62 69 ARG A CA 1
ATOM 532 C C . ARG A 1 69 ? 12.113 10.019 -57.564 1.00 64.62 69 ARG A C 1
ATOM 534 O O . ARG A 1 69 ? 11.869 9.414 -58.612 1.00 64.62 69 ARG A O 1
ATOM 541 N N . ASP A 1 70 ? 12.174 11.344 -57.488 1.00 73.31 70 ASP A N 1
ATOM 542 C CA . ASP A 1 70 ? 11.971 12.230 -58.635 1.00 73.31 70 ASP A CA 1
ATOM 543 C C . ASP A 1 70 ? 13.234 12.332 -59.501 1.00 73.31 70 ASP A C 1
ATOM 545 O O . ASP A 1 70 ? 14.337 12.543 -59.008 1.00 73.31 70 ASP A O 1
ATOM 549 N N . THR A 1 71 ? 13.058 12.203 -60.812 1.00 72.88 71 THR A N 1
ATOM 550 C CA . THR A 1 71 ? 14.075 12.409 -61.852 1.00 72.88 71 THR A CA 1
ATOM 551 C C . THR A 1 71 ? 13.739 13.678 -62.618 1.00 72.88 71 THR A C 1
ATOM 553 O O . THR A 1 71 ? 12.602 13.838 -63.076 1.00 72.88 71 THR A O 1
ATOM 556 N N . GLN A 1 72 ? 14.701 14.590 -62.766 1.00 69.69 72 GLN A N 1
ATOM 557 C CA . GLN A 1 72 ? 14.474 15.815 -63.534 1.00 69.69 72 GLN A CA 1
ATOM 558 C C . GLN A 1 72 ? 14.580 15.541 -65.036 1.00 69.69 72 GLN A C 1
ATOM 560 O O . GLN A 1 72 ? 15.519 14.898 -65.500 1.00 69.69 72 GLN A O 1
ATOM 565 N N . VAL A 1 73 ? 13.628 16.056 -65.816 1.00 65.75 73 VAL A N 1
ATOM 566 C CA . VAL A 1 73 ? 13.601 15.896 -67.275 1.00 65.75 73 VAL A CA 1
ATOM 567 C C . VAL A 1 73 ? 13.658 17.272 -67.937 1.00 65.75 73 VAL A C 1
ATOM 569 O O . VAL A 1 73 ? 12.639 17.969 -68.001 1.00 65.75 73 VAL A O 1
ATOM 572 N N . PRO A 1 74 ? 14.823 17.679 -68.474 1.00 54.28 74 PRO A N 1
ATOM 573 C CA . PRO A 1 74 ? 14.967 18.966 -69.140 1.00 54.28 74 PRO A CA 1
ATOM 574 C C . PRO A 1 74 ? 14.029 19.047 -70.355 1.00 54.28 74 PRO A C 1
ATOM 576 O O . PRO A 1 74 ? 14.151 18.271 -71.307 1.00 54.28 74 PRO A O 1
ATOM 579 N N . TYR A 1 75 ? 13.079 19.987 -70.323 1.00 54.62 75 TYR A N 1
ATOM 580 C CA . TYR A 1 75 ? 12.127 20.291 -71.407 1.00 54.62 75 TYR A CA 1
ATOM 581 C C . TYR A 1 75 ? 11.183 19.147 -71.835 1.00 54.62 75 TYR A C 1
ATOM 583 O O . TYR A 1 75 ? 10.684 19.155 -72.960 1.00 54.62 75 TYR A O 1
ATOM 591 N N . GLY A 1 76 ? 10.939 18.148 -70.978 1.00 55.44 76 GLY A N 1
ATOM 592 C CA . GLY A 1 76 ? 9.971 17.071 -71.254 1.00 55.44 76 GLY A CA 1
ATOM 593 C C . GLY A 1 76 ? 10.383 16.080 -72.354 1.00 55.44 76 GLY A C 1
ATOM 594 O O . GLY A 1 76 ? 9.570 15.260 -72.782 1.00 55.44 76 GLY A O 1
ATOM 595 N N . ARG A 1 77 ? 11.638 16.112 -72.828 1.00 62.56 77 ARG A N 1
ATOM 596 C CA . ARG A 1 77 ? 12.132 15.158 -73.835 1.00 62.56 77 ARG A CA 1
ATOM 597 C C . ARG A 1 77 ? 12.678 13.899 -73.170 1.00 62.56 77 ARG A C 1
ATOM 599 O O . ARG A 1 77 ? 13.874 13.786 -72.952 1.00 62.56 77 ARG A O 1
ATOM 606 N N . LEU A 1 78 ? 11.826 12.904 -72.950 1.00 65.38 78 LEU A N 1
ATOM 607 C CA . LEU A 1 78 ? 12.212 11.585 -72.418 1.00 65.38 78 LEU A CA 1
ATOM 608 C C . LEU A 1 78 ? 13.335 10.871 -73.198 1.00 65.38 78 LEU A C 1
ATOM 610 O O . LEU A 1 78 ? 14.067 10.059 -72.639 1.00 65.38 78 LEU A O 1
ATOM 614 N N . LYS A 1 79 ? 13.517 11.205 -74.482 1.00 62.00 79 LYS A N 1
ATOM 615 C CA . LYS A 1 79 ? 14.600 10.678 -75.329 1.00 62.00 79 LYS A CA 1
ATOM 616 C C . LYS A 1 79 ? 16.008 11.110 -74.893 1.00 62.00 79 LYS A C 1
ATOM 618 O O . LYS A 1 79 ? 16.968 10.509 -75.362 1.00 62.00 79 LYS A O 1
ATOM 623 N N . SER A 1 80 ? 16.148 12.142 -74.054 1.00 62.16 80 SER A N 1
ATOM 624 C CA . SER A 1 80 ? 17.454 12.596 -73.549 1.00 62.16 80 SER A CA 1
ATOM 625 C C . SER A 1 80 ? 17.973 11.777 -72.364 1.00 62.16 80 SER A C 1
ATOM 627 O O . SER A 1 80 ? 19.140 11.917 -72.004 1.00 62.16 80 SER A O 1
ATOM 629 N N . LEU A 1 81 ? 17.136 10.920 -71.768 1.00 66.88 81 LEU A N 1
ATOM 630 C CA . LEU A 1 81 ? 17.545 10.025 -70.691 1.00 66.88 81 LEU A CA 1
ATOM 631 C C . LEU A 1 81 ? 18.499 8.940 -71.212 1.00 66.88 81 LEU A C 1
ATOM 633 O O . LEU A 1 81 ? 18.354 8.438 -72.331 1.00 66.88 81 LEU A O 1
ATOM 637 N N . SER A 1 82 ? 19.469 8.568 -70.375 1.00 64.75 82 SER A N 1
ATOM 638 C CA . SER A 1 82 ? 20.438 7.505 -70.659 1.00 64.75 82 SER A CA 1
ATOM 639 C C . SER A 1 82 ? 19.698 6.206 -70.978 1.00 64.75 82 SER A C 1
ATOM 641 O O . SER A 1 82 ? 18.804 5.805 -70.234 1.00 64.75 82 SER A O 1
ATOM 643 N N . SER A 1 83 ? 20.036 5.566 -72.097 1.00 68.12 83 SER A N 1
ATOM 644 C CA . SER A 1 83 ? 19.455 4.271 -72.473 1.00 68.12 83 SER A CA 1
ATOM 645 C C . SER A 1 83 ? 20.344 3.151 -71.947 1.00 68.12 83 SER A C 1
ATOM 647 O O . SER A 1 83 ? 21.562 3.291 -72.023 1.00 68.12 83 SER A O 1
ATOM 649 N N . SER A 1 84 ? 19.765 2.065 -71.431 1.00 67.19 84 SER A N 1
ATOM 650 C CA . SER A 1 84 ? 20.569 0.895 -71.060 1.00 67.19 84 SER A CA 1
ATOM 651 C C . SER A 1 84 ? 20.896 0.078 -72.308 1.00 67.19 84 SER A C 1
ATOM 653 O O . SER A 1 84 ? 20.017 -0.563 -72.889 1.00 67.19 84 SER A O 1
ATOM 655 N N . PHE A 1 85 ? 22.161 0.116 -72.730 1.00 62.12 85 PHE A N 1
ATOM 656 C CA . PHE A 1 85 ? 22.645 -0.639 -73.893 1.00 62.12 85 PHE A CA 1
ATOM 657 C C . PHE A 1 85 ? 22.862 -2.120 -73.563 1.00 62.12 85 PHE A C 1
ATOM 659 O O . PHE A 1 85 ? 22.784 -2.981 -74.445 1.00 62.12 85 PHE A O 1
ATOM 666 N N . PHE A 1 86 ? 23.090 -2.419 -72.285 1.00 61.59 86 PHE A N 1
ATOM 667 C CA . PHE A 1 86 ? 23.145 -3.773 -71.763 1.00 61.59 86 PHE A CA 1
ATOM 668 C C . PHE A 1 86 ? 21.783 -4.476 -71.820 1.00 61.59 86 PHE A C 1
ATOM 670 O O . PHE A 1 86 ? 21.685 -5.556 -72.403 1.00 61.59 86 PHE A O 1
ATOM 677 N N . LEU A 1 87 ? 20.715 -3.854 -71.296 1.00 63.62 87 LEU A N 1
ATOM 678 C CA . LEU A 1 87 ? 19.371 -4.444 -71.323 1.00 63.62 87 LEU A CA 1
ATOM 679 C C . LEU A 1 87 ? 18.860 -4.625 -72.756 1.00 63.62 87 LEU A C 1
ATOM 681 O O . LEU A 1 87 ? 18.238 -5.643 -73.048 1.00 63.62 87 LEU A O 1
ATOM 685 N N . SER A 1 88 ? 19.151 -3.691 -73.670 1.00 64.00 88 SER A N 1
ATOM 686 C CA . SER A 1 88 ? 18.806 -3.874 -75.084 1.00 64.00 88 SER A CA 1
ATOM 687 C C . SER A 1 88 ? 19.598 -5.017 -75.726 1.00 64.00 88 SER A C 1
ATOM 689 O O . SER A 1 88 ? 18.999 -5.850 -76.401 1.00 64.00 88 SER A O 1
ATOM 691 N N . SER A 1 89 ? 20.905 -5.124 -75.454 1.00 62.09 89 SER A N 1
ATOM 692 C CA . SER A 1 89 ? 21.739 -6.216 -75.978 1.00 62.09 89 SER A CA 1
ATOM 693 C C . SER A 1 89 ? 21.326 -7.585 -75.442 1.00 62.09 89 SER A C 1
ATOM 695 O O . SER A 1 89 ? 21.257 -8.532 -76.217 1.00 62.09 89 SER A O 1
ATOM 697 N N . LEU A 1 90 ? 21.012 -7.710 -74.148 1.00 63.47 90 LEU A N 1
ATOM 698 C CA . LEU A 1 90 ? 20.539 -8.968 -73.563 1.00 63.47 90 LEU A CA 1
ATOM 699 C C . LEU A 1 90 ? 19.158 -9.364 -74.080 1.00 63.47 90 LEU A C 1
ATOM 701 O O . LEU A 1 90 ? 18.931 -10.532 -74.384 1.00 63.47 90 LEU A O 1
ATOM 705 N N . VAL A 1 91 ? 18.237 -8.406 -74.214 1.00 64.88 91 VAL A N 1
ATOM 706 C CA . VAL A 1 91 ? 16.918 -8.660 -74.806 1.00 64.88 91 VAL A CA 1
ATOM 707 C C . VAL A 1 91 ? 17.062 -9.110 -76.262 1.00 64.88 91 VAL A C 1
ATOM 709 O O . VAL A 1 91 ? 16.353 -10.020 -76.691 1.00 64.88 91 VAL A O 1
ATOM 712 N N . ASP A 1 92 ? 17.985 -8.525 -77.024 1.00 64.19 92 ASP A N 1
ATOM 713 C CA . ASP A 1 92 ? 18.239 -8.926 -78.408 1.00 64.19 92 ASP A CA 1
ATOM 714 C C . ASP A 1 92 ? 18.973 -10.274 -78.509 1.00 64.19 92 ASP A C 1
ATOM 716 O O . ASP A 1 92 ? 18.657 -11.071 -79.393 1.00 64.19 92 ASP A O 1
ATOM 720 N N . GLU A 1 93 ? 19.860 -10.595 -77.565 1.00 61.59 93 GLU A N 1
ATOM 721 C CA . GLU A 1 93 ? 20.525 -11.900 -77.456 1.00 61.59 93 GLU A CA 1
ATOM 722 C C . GLU A 1 93 ? 19.525 -13.011 -77.079 1.00 61.59 93 GLU A C 1
ATOM 724 O O . GLU A 1 93 ? 19.520 -14.074 -77.703 1.00 61.59 93 GLU A O 1
ATOM 729 N N . VAL A 1 94 ? 18.595 -12.751 -76.152 1.00 61.47 94 VAL A N 1
ATOM 730 C CA . VAL A 1 94 ? 17.484 -13.664 -75.822 1.00 61.47 94 VAL A CA 1
ATOM 731 C C . VAL A 1 94 ? 16.561 -13.857 -77.026 1.00 61.47 94 VAL A C 1
ATOM 733 O O . VAL A 1 94 ? 16.207 -14.993 -77.339 1.00 61.47 94 VAL A O 1
ATOM 736 N N . LYS A 1 95 ? 16.215 -12.791 -77.764 1.00 62.97 95 LYS A N 1
ATOM 737 C CA . LYS A 1 95 ? 15.432 -12.906 -79.011 1.00 62.97 95 LYS A CA 1
ATOM 738 C C . LYS A 1 95 ? 16.164 -13.724 -80.078 1.00 62.97 95 LYS A C 1
ATOM 740 O O . LYS A 1 95 ? 15.526 -14.530 -80.753 1.00 62.97 95 LYS A O 1
ATOM 745 N N . GLN A 1 96 ? 17.479 -13.548 -80.231 1.00 60.56 96 GLN A N 1
ATOM 746 C CA . GLN A 1 96 ? 18.293 -14.329 -81.168 1.00 60.56 96 GLN A CA 1
ATOM 747 C C . GLN A 1 96 ? 18.362 -15.805 -80.766 1.00 60.56 96 GLN A C 1
ATOM 749 O O . GLN A 1 96 ? 18.138 -16.673 -81.605 1.00 60.56 96 GLN A O 1
ATOM 754 N N . GLN A 1 97 ? 18.588 -16.117 -79.488 1.00 57.12 97 GLN A N 1
ATOM 755 C CA . GLN A 1 97 ? 18.598 -17.503 -79.006 1.00 57.12 97 GLN A CA 1
ATOM 756 C C . GLN A 1 97 ? 17.210 -18.160 -79.110 1.00 57.12 97 GLN A C 1
ATOM 758 O O . GLN A 1 97 ? 17.108 -19.331 -79.480 1.00 57.12 97 GLN A O 1
ATOM 763 N N . GLN A 1 98 ? 16.129 -17.406 -78.880 1.00 58.31 98 GLN A N 1
ATOM 764 C CA . GLN A 1 98 ? 14.755 -17.860 -79.124 1.00 58.31 98 GLN A CA 1
ATOM 765 C C . GLN A 1 98 ? 14.473 -18.107 -80.617 1.00 58.31 98 GLN A C 1
ATOM 767 O O . GLN A 1 98 ? 13.738 -19.041 -80.942 1.00 58.31 98 GLN A O 1
ATOM 772 N N . ALA A 1 99 ? 15.053 -17.315 -81.525 1.00 56.69 99 ALA A N 1
ATOM 773 C CA . ALA A 1 99 ? 14.954 -17.531 -82.970 1.00 56.69 99 ALA A CA 1
ATOM 774 C C . ALA A 1 99 ? 15.717 -18.794 -83.413 1.00 56.69 99 ALA A C 1
ATOM 776 O O . ALA A 1 99 ? 15.153 -19.625 -84.121 1.00 56.69 99 ALA A O 1
ATOM 777 N N . VAL A 1 100 ? 16.934 -19.008 -82.899 1.00 56.22 100 VAL A N 1
ATOM 778 C CA . VAL A 1 100 ? 17.736 -20.218 -83.160 1.00 56.22 100 VAL A CA 1
ATOM 779 C C . VAL A 1 100 ? 17.030 -21.485 -82.658 1.00 56.22 100 VAL A C 1
ATOM 781 O O . VAL A 1 100 ? 17.009 -22.498 -83.355 1.00 56.22 100 VAL A O 1
ATOM 784 N N . LEU A 1 101 ? 16.390 -21.435 -81.484 1.00 53.84 101 LEU A N 1
ATOM 785 C CA . LEU A 1 101 ? 15.587 -22.549 -80.961 1.00 53.84 101 LEU A CA 1
ATOM 786 C C . LEU A 1 101 ? 14.345 -22.842 -81.819 1.00 53.84 101 LEU A C 1
ATOM 788 O O . LEU A 1 101 ? 13.945 -23.998 -81.917 1.00 53.84 101 LEU A O 1
ATOM 792 N N . ARG A 1 102 ? 13.744 -21.828 -82.459 1.00 52.66 102 ARG A N 1
ATOM 793 C CA . ARG A 1 102 ? 12.613 -22.010 -83.389 1.00 52.66 102 ARG A CA 1
ATOM 794 C C . ARG A 1 102 ? 13.051 -22.619 -84.723 1.00 52.66 102 ARG A C 1
ATOM 796 O O . ARG A 1 102 ? 12.328 -23.448 -85.269 1.00 52.66 102 ARG A O 1
ATOM 803 N N . GLU A 1 103 ? 14.227 -22.251 -85.229 1.00 51.03 103 GLU A N 1
ATOM 804 C CA . GLU A 1 103 ? 14.796 -22.821 -86.460 1.00 51.03 103 GLU A CA 1
ATOM 805 C C . GLU A 1 103 ? 15.312 -24.254 -86.263 1.00 51.03 103 GLU A C 1
ATOM 807 O O . GLU A 1 103 ? 15.168 -25.092 -87.154 1.00 51.03 103 GLU A O 1
ATOM 812 N N . ALA A 1 104 ? 15.830 -24.588 -85.075 1.00 49.78 104 ALA A N 1
ATOM 813 C CA . ALA A 1 104 ? 16.243 -25.950 -84.727 1.00 49.78 104 ALA A CA 1
ATOM 814 C C . ALA A 1 104 ? 15.084 -26.972 -84.766 1.00 49.78 104 ALA A C 1
ATOM 816 O O . ALA A 1 104 ? 15.327 -28.165 -84.969 1.00 49.78 104 ALA A O 1
ATOM 817 N N . SER A 1 105 ? 13.831 -26.515 -84.639 1.00 48.41 105 SER A N 1
ATOM 818 C CA . SER A 1 105 ? 12.621 -27.343 -84.726 1.00 48.41 105 SER A CA 1
ATOM 819 C C . SER A 1 105 ? 12.187 -27.679 -86.168 1.00 48.41 105 SER A C 1
ATOM 821 O O . SER A 1 105 ? 11.346 -28.561 -86.358 1.00 48.41 105 SER A O 1
ATOM 823 N N . ALA A 1 106 ? 12.753 -27.032 -87.199 1.00 50.38 106 ALA A N 1
ATOM 824 C CA . ALA A 1 106 ? 12.481 -27.351 -88.602 1.00 50.38 106 ALA A CA 1
ATOM 825 C C . ALA A 1 106 ? 13.328 -28.559 -89.054 1.00 50.38 106 ALA A C 1
ATOM 827 O O . ALA A 1 106 ? 14.561 -28.519 -89.084 1.00 50.38 106 ALA A O 1
ATOM 828 N N . ARG A 1 107 ? 12.675 -29.684 -89.381 1.00 52.72 107 ARG A N 1
ATOM 829 C CA . ARG A 1 107 ? 13.361 -30.974 -89.597 1.00 52.72 107 ARG A CA 1
ATOM 830 C C . ARG A 1 107 ? 14.245 -31.042 -90.852 1.00 52.72 107 ARG A C 1
ATOM 832 O O . ARG A 1 107 ? 15.160 -31.860 -90.848 1.00 52.72 107 ARG A O 1
ATOM 839 N N . THR A 1 108 ? 14.081 -30.163 -91.839 1.00 57.47 108 THR A N 1
ATOM 840 C CA . THR A 1 108 ? 14.831 -30.182 -93.112 1.00 57.47 108 THR A CA 1
ATOM 841 C C . THR A 1 108 ? 15.410 -28.802 -93.431 1.00 57.47 108 THR A C 1
ATOM 843 O O . THR A 1 108 ? 14.657 -27.881 -93.737 1.00 57.47 108 THR A O 1
ATOM 846 N N . ALA A 1 109 ? 16.737 -28.655 -93.360 1.00 63.81 109 ALA A N 1
ATOM 847 C CA . ALA A 1 109 ? 17.439 -27.446 -93.799 1.00 63.81 109 ALA A CA 1
ATOM 848 C C . ALA A 1 109 ? 17.911 -27.632 -95.248 1.00 63.81 109 ALA A C 1
ATOM 850 O O . ALA A 1 109 ? 18.525 -28.647 -95.574 1.00 63.81 109 ALA A O 1
ATOM 851 N N . THR A 1 110 ? 17.629 -26.672 -96.125 1.00 73.25 110 THR A N 1
ATOM 852 C CA . THR A 1 110 ? 18.116 -26.661 -97.512 1.00 73.25 110 THR A CA 1
ATOM 853 C C . THR A 1 110 ? 19.481 -25.990 -97.598 1.00 73.25 110 THR A C 1
ATOM 855 O O . THR A 1 110 ? 19.806 -25.111 -96.806 1.00 73.25 110 THR A O 1
ATOM 858 N N . CYS A 1 111 ? 20.300 -26.418 -98.552 1.00 75.31 111 CYS A N 1
ATOM 859 C CA . CYS A 1 111 ? 21.600 -25.826 -98.814 1.00 75.31 111 CYS A CA 1
ATOM 860 C C . CYS A 1 111 ? 21.456 -24.478 -99.522 1.00 75.31 111 CYS A C 1
ATOM 862 O O . CYS A 1 111 ? 20.748 -24.380 -100.525 1.00 75.31 111 CYS A O 1
ATOM 864 N N . ASP A 1 112 ? 22.231 -23.488 -99.078 1.00 72.25 112 ASP A N 1
ATOM 865 C CA . ASP A 1 112 ? 22.215 -22.102 -99.574 1.00 72.25 112 ASP A CA 1
ATOM 866 C C . ASP A 1 112 ? 22.836 -21.936 -100.979 1.00 72.25 112 ASP A C 1
ATOM 868 O O . ASP A 1 112 ? 23.103 -20.836 -101.448 1.00 72.25 112 ASP A O 1
ATOM 872 N N . CYS A 1 113 ? 23.042 -23.044 -101.694 1.00 68.69 113 CYS A N 1
ATOM 873 C CA . CYS A 1 113 ? 23.494 -23.077 -103.085 1.00 68.69 113 CYS A CA 1
ATOM 874 C C . CYS A 1 113 ? 22.397 -22.776 -104.115 1.00 68.69 113 CYS A C 1
ATOM 876 O O . CYS A 1 113 ? 22.678 -22.755 -105.309 1.00 68.69 113 CYS A O 1
ATOM 878 N N . GLY A 1 114 ? 21.148 -22.595 -103.675 1.00 65.94 114 GLY A N 1
ATOM 879 C CA . GLY A 1 114 ? 20.005 -22.320 -104.552 1.00 65.94 114 GLY A CA 1
ATOM 880 C C . GLY A 1 114 ? 19.457 -23.538 -105.308 1.00 65.94 114 GLY A C 1
ATOM 881 O O . GLY A 1 114 ? 18.394 -23.441 -105.908 1.00 65.94 114 GLY A O 1
ATOM 882 N N . GLU A 1 115 ? 20.112 -24.703 -105.239 1.00 68.88 115 GLU A N 1
ATOM 883 C CA . GLU A 1 115 ? 19.681 -25.932 -105.934 1.00 68.88 115 GLU A CA 1
ATOM 884 C C . GLU A 1 115 ? 18.679 -26.789 -105.135 1.00 68.88 115 GLU A C 1
ATOM 886 O O . GLU A 1 115 ? 18.403 -27.929 -105.503 1.00 68.88 115 GLU A O 1
ATOM 891 N N . GLY A 1 116 ? 18.162 -26.291 -104.004 1.00 63.00 116 GLY A N 1
ATOM 892 C CA . GLY A 1 116 ? 17.151 -26.990 -103.194 1.00 63.00 116 GLY A CA 1
ATOM 893 C C . GLY A 1 116 ? 17.610 -28.315 -102.564 1.00 63.00 116 GLY A C 1
ATOM 894 O O . GLY A 1 116 ? 16.791 -29.056 -102.027 1.00 63.00 116 GLY A O 1
ATOM 895 N N . LYS A 1 117 ? 18.911 -28.629 -102.615 1.00 72.81 117 LYS A N 1
ATOM 896 C CA . LYS A 1 117 ? 19.499 -29.846 -102.034 1.00 72.81 117 LYS A CA 1
ATOM 897 C C . LYS A 1 117 ? 19.476 -29.790 -100.509 1.00 72.81 117 LYS A C 1
ATOM 899 O O . LYS A 1 117 ? 19.677 -28.726 -99.928 1.00 72.81 117 LYS A O 1
ATOM 904 N N . GLU A 1 118 ? 19.297 -30.932 -99.853 1.00 73.12 118 GLU A N 1
ATOM 905 C CA . GLU A 1 118 ? 19.332 -31.010 -98.391 1.00 73.12 118 GLU A CA 1
ATOM 906 C C . GLU A 1 118 ? 20.731 -30.652 -97.861 1.00 73.12 118 GLU A C 1
ATOM 908 O O . GLU A 1 118 ? 21.758 -31.160 -98.329 1.00 73.12 118 GLU A O 1
ATOM 913 N N . ALA A 1 119 ? 20.784 -29.732 -96.899 1.00 75.75 119 ALA A N 1
ATOM 914 C CA . ALA A 1 119 ? 22.013 -29.397 -96.206 1.00 75.75 119 ALA A CA 1
ATOM 915 C C . ALA A 1 119 ? 22.282 -30.438 -95.122 1.00 75.75 119 ALA A C 1
ATOM 917 O O . ALA A 1 119 ? 21.430 -30.734 -94.289 1.00 75.75 119 ALA A O 1
ATOM 918 N N . THR A 1 120 ? 23.510 -30.948 -95.092 1.00 72.19 120 THR A N 1
ATOM 919 C CA . THR A 1 120 ? 23.971 -31.884 -94.054 1.00 72.19 120 THR A CA 1
ATOM 920 C C . THR A 1 120 ? 25.071 -31.278 -93.182 1.00 72.19 120 THR A C 1
ATOM 922 O O . THR A 1 120 ? 25.431 -31.848 -92.152 1.00 72.19 120 THR A O 1
ATOM 925 N N . TRP A 1 121 ? 25.609 -30.120 -93.572 1.00 75.19 121 TRP A N 1
ATOM 926 C CA . TRP A 1 121 ? 26.705 -29.423 -92.903 1.00 75.19 121 TRP A CA 1
ATOM 927 C C . TRP A 1 121 ? 26.366 -27.944 -92.725 1.00 75.19 121 TRP A C 1
ATOM 929 O O . TRP A 1 121 ? 25.641 -27.380 -93.536 1.00 75.19 121 TRP A O 1
ATOM 939 N N . ARG A 1 122 ? 26.906 -27.309 -91.687 1.00 76.88 122 ARG A N 1
ATOM 940 C CA . ARG A 1 122 ? 26.804 -25.866 -91.457 1.00 76.88 122 ARG A CA 1
ATOM 941 C C . ARG A 1 122 ? 28.182 -25.303 -91.160 1.00 76.88 122 ARG A C 1
ATOM 943 O O . ARG A 1 122 ? 28.959 -25.906 -90.418 1.00 76.88 122 ARG A O 1
ATOM 950 N N . CYS A 1 123 ? 28.494 -24.164 -91.757 1.00 74.81 123 CYS A N 1
ATOM 951 C CA . CYS A 1 123 ? 29.730 -23.451 -91.493 1.00 74.81 123 CYS A CA 1
ATOM 952 C C . CYS A 1 123 ? 29.543 -22.480 -90.319 1.00 74.81 123 CYS A C 1
ATOM 954 O O . CYS A 1 123 ? 28.650 -21.643 -90.363 1.00 74.81 123 CYS A O 1
ATOM 956 N N . LEU A 1 124 ? 30.360 -22.570 -89.268 1.00 66.25 124 LEU A N 1
ATOM 957 C CA . LEU A 1 124 ? 30.210 -21.751 -88.057 1.00 66.25 124 LEU A CA 1
ATOM 958 C C . LEU A 1 124 ? 30.688 -20.306 -88.238 1.00 66.25 124 LEU A C 1
ATOM 960 O O . LEU A 1 124 ? 30.163 -19.414 -87.581 1.00 66.25 124 LEU A O 1
ATOM 964 N N . ASP A 1 125 ? 31.633 -20.068 -89.147 1.00 62.03 125 ASP A N 1
ATOM 965 C CA . ASP A 1 125 ? 32.203 -18.728 -89.344 1.00 62.03 125 ASP A CA 1
ATOM 966 C C . ASP A 1 125 ? 31.367 -17.833 -90.270 1.00 62.03 125 ASP A C 1
ATOM 968 O O . ASP A 1 125 ? 31.346 -16.618 -90.094 1.00 62.03 125 ASP A O 1
ATOM 972 N N . CYS A 1 126 ? 30.655 -18.413 -91.243 1.00 68.94 126 CYS A N 1
ATOM 973 C CA . CYS A 1 126 ? 29.788 -17.674 -92.174 1.00 68.94 126 CYS A CA 1
ATOM 974 C C . CYS A 1 126 ? 28.301 -18.033 -92.066 1.00 68.94 126 CYS A C 1
ATOM 976 O O . CYS A 1 126 ? 27.481 -17.367 -92.678 1.00 68.94 126 CYS A O 1
ATOM 978 N N . SER A 1 127 ? 27.934 -19.021 -91.243 1.00 67.31 127 SER A N 1
ATOM 979 C CA . SER A 1 127 ? 26.546 -19.451 -91.013 1.00 67.31 127 SER A CA 1
ATOM 980 C C . SER A 1 127 ? 25.816 -20.065 -92.221 1.00 67.31 127 SER A C 1
ATOM 982 O O . SER A 1 127 ? 24.610 -20.295 -92.133 1.00 67.31 127 SER A O 1
ATOM 984 N N . ASP A 1 128 ? 26.534 -20.420 -93.290 1.00 73.94 128 ASP A N 1
ATOM 985 C CA . ASP A 1 128 ? 25.954 -21.059 -94.478 1.00 73.94 128 ASP A CA 1
ATOM 986 C C . ASP A 1 128 ? 25.639 -22.548 -94.241 1.00 73.94 128 ASP A C 1
ATOM 988 O O . ASP A 1 128 ? 26.440 -23.300 -93.666 1.00 73.94 128 ASP A O 1
ATOM 992 N N . ASN A 1 129 ? 24.483 -22.993 -94.736 1.00 77.00 129 ASN A N 1
ATOM 993 C CA . ASN A 1 129 ? 24.060 -24.387 -94.790 1.00 77.00 129 ASN A CA 1
ATOM 994 C C . ASN A 1 129 ? 24.551 -25.034 -96.089 1.00 77.00 129 ASN A C 1
ATOM 996 O O . ASN A 1 129 ? 24.219 -24.626 -97.204 1.00 77.00 129 ASN A O 1
ATOM 1000 N N . LEU A 1 130 ? 25.339 -26.093 -95.952 1.00 77.25 130 LEU A N 1
ATOM 1001 C CA . LEU A 1 130 ? 26.086 -26.712 -97.035 1.00 77.25 130 LEU A CA 1
ATOM 1002 C C . LEU A 1 130 ? 25.620 -28.158 -97.256 1.00 77.25 130 LEU A C 1
ATOM 1004 O O . LEU A 1 130 ? 25.646 -28.999 -96.350 1.00 77.25 130 LEU A O 1
ATOM 1008 N N . CYS A 1 131 ? 25.249 -28.484 -98.495 1.00 82.00 131 CYS A N 1
ATOM 1009 C CA . CYS A 1 131 ? 25.177 -29.866 -98.952 1.00 82.00 131 CYS A CA 1
ATOM 1010 C C . CYS A 1 131 ? 26.601 -30.424 -99.104 1.00 82.00 131 CYS A C 1
ATOM 1012 O O . CYS A 1 131 ? 27.601 -29.699 -99.033 1.00 82.00 131 CYS A O 1
ATOM 1014 N N . GLN A 1 132 ? 26.722 -31.728 -99.318 1.00 80.00 132 GLN A N 1
ATOM 1015 C CA . GLN A 1 132 ? 28.027 -32.383 -99.391 1.00 80.00 132 GLN A CA 1
ATOM 1016 C C . GLN A 1 132 ? 28.927 -31.845 -100.524 1.00 80.00 132 GLN A C 1
ATOM 1018 O O . GLN A 1 132 ? 30.145 -31.769 -100.349 1.00 80.00 132 GLN A O 1
ATOM 1023 N N . GLU A 1 133 ? 28.340 -31.425 -101.647 1.00 79.06 133 GLU A N 1
ATOM 1024 C CA . GLU A 1 133 ? 29.040 -30.794 -102.777 1.00 79.06 133 GLU A CA 1
ATOM 1025 C C . GLU A 1 133 ? 29.547 -29.391 -102.395 1.00 79.06 133 GLU A C 1
ATOM 1027 O O . GLU A 1 133 ? 30.734 -29.083 -102.538 1.00 79.06 133 GLU A O 1
ATOM 1032 N N . CYS A 1 134 ? 28.678 -28.568 -101.800 1.00 80.25 134 CYS A N 1
ATOM 1033 C CA . CYS A 1 134 ? 29.009 -27.206 -101.383 1.00 80.25 134 CYS A CA 1
ATOM 1034 C C . CYS A 1 134 ? 30.024 -27.174 -100.246 1.00 80.25 134 CYS A C 1
ATOM 1036 O O . CYS A 1 134 ? 30.888 -26.309 -100.250 1.00 80.25 134 CYS A O 1
ATOM 1038 N N . ARG A 1 135 ? 30.026 -28.154 -99.334 1.00 81.94 135 ARG A N 1
ATOM 1039 C CA . ARG A 1 135 ? 31.092 -28.306 -98.330 1.00 81.94 135 ARG A CA 1
ATOM 1040 C C . ARG A 1 135 ? 32.464 -28.484 -98.981 1.00 81.94 135 ARG A C 1
ATOM 1042 O O . ARG A 1 135 ? 33.440 -27.879 -98.540 1.00 81.94 135 ARG A O 1
ATOM 1049 N N . LYS A 1 136 ? 32.555 -29.315 -100.025 1.00 78.00 136 LYS A N 1
ATOM 1050 C CA . LYS A 1 136 ? 33.815 -29.533 -100.751 1.00 78.00 136 LYS A CA 1
ATOM 1051 C C . LYS A 1 136 ? 34.243 -28.270 -101.497 1.00 78.00 136 LYS A C 1
ATOM 1053 O O . LYS A 1 136 ? 35.430 -27.964 -101.498 1.00 78.00 136 LYS A O 1
ATOM 1058 N N . ALA A 1 137 ? 33.304 -27.536 -102.097 1.00 78.62 137 ALA A N 1
ATOM 1059 C CA . ALA A 1 137 ? 33.587 -26.251 -102.741 1.00 78.62 137 ALA A CA 1
ATOM 1060 C C . ALA A 1 137 ? 34.053 -25.193 -101.721 1.00 78.62 137 ALA A C 1
ATOM 1062 O O . ALA A 1 137 ? 35.082 -24.553 -101.921 1.00 78.62 137 ALA A O 1
ATOM 1063 N N . HIS A 1 138 ? 33.369 -25.096 -100.582 1.00 78.31 138 HIS A N 1
ATOM 1064 C CA . HIS A 1 138 ? 33.676 -24.185 -99.480 1.00 78.31 138 HIS A CA 1
ATOM 1065 C C . HIS A 1 138 ? 35.069 -24.441 -98.878 1.00 78.31 138 HIS A C 1
ATOM 1067 O O . HIS A 1 138 ? 35.780 -23.507 -98.537 1.00 78.31 138 HIS A O 1
ATOM 1073 N N . GLY A 1 139 ? 35.522 -25.699 -98.837 1.00 72.94 139 GLY A N 1
ATOM 1074 C CA . GLY A 1 139 ? 36.891 -26.053 -98.435 1.00 72.94 139 GLY A CA 1
ATOM 1075 C C . GLY A 1 139 ? 37.978 -25.790 -99.493 1.00 72.94 139 GLY A C 1
ATOM 1076 O O . GLY A 1 139 ? 39.164 -25.943 -99.201 1.00 72.94 139 GLY A O 1
ATOM 1077 N N . ARG A 1 140 ? 37.614 -25.424 -100.729 1.00 72.56 140 ARG A N 1
ATOM 1078 C CA . ARG A 1 140 ? 38.558 -25.155 -101.834 1.00 72.56 140 ARG A CA 1
ATOM 1079 C C . ARG A 1 140 ? 38.757 -23.660 -102.100 1.00 72.56 140 ARG A C 1
ATOM 1081 O O . ARG A 1 140 ? 39.798 -23.282 -102.633 1.00 72.56 140 ARG A O 1
ATOM 1088 N N . VAL A 1 141 ? 37.795 -22.816 -101.727 1.00 74.25 141 VAL A N 1
ATOM 1089 C CA . VAL A 1 141 ? 37.839 -21.362 -101.947 1.00 74.25 141 VAL A CA 1
ATOM 1090 C C . VAL A 1 141 ? 38.770 -20.691 -100.929 1.00 74.25 141 VAL A C 1
ATOM 1092 O O . VAL A 1 141 ? 38.661 -20.908 -99.727 1.00 74.25 141 VAL A O 1
ATOM 1095 N N . LYS A 1 142 ? 39.704 -19.853 -101.402 1.00 64.38 142 LYS A N 1
ATOM 1096 C CA . LYS A 1 142 ? 40.778 -19.251 -100.581 1.00 64.38 142 LYS A CA 1
ATOM 1097 C C . LYS A 1 142 ? 40.271 -18.480 -99.352 1.00 64.38 142 LYS A C 1
ATOM 1099 O O . LYS A 1 142 ? 40.932 -18.516 -98.322 1.00 64.38 142 LYS A O 1
ATOM 1104 N N . SER A 1 143 ? 39.129 -17.800 -99.466 1.00 58.97 143 SER A N 1
ATOM 1105 C CA . SER A 1 143 ? 38.521 -17.002 -98.394 1.00 58.97 143 SER A CA 1
ATOM 1106 C C . SER A 1 143 ? 37.781 -17.830 -97.343 1.00 58.97 143 SER A C 1
ATOM 1108 O O . SER A 1 143 ? 37.610 -17.344 -96.235 1.00 58.97 143 SER A O 1
ATOM 1110 N N . THR A 1 144 ? 37.376 -19.065 -97.653 1.00 69.31 144 THR A N 1
ATOM 1111 C CA . THR A 1 144 ? 36.522 -19.887 -96.775 1.00 69.31 144 THR A CA 1
ATOM 1112 C C . THR A 1 144 ? 37.117 -21.260 -96.431 1.00 69.31 144 THR A C 1
ATOM 1114 O O . THR A 1 144 ? 36.544 -22.017 -95.648 1.00 69.31 144 THR A O 1
ATOM 1117 N N . LYS A 1 145 ? 38.318 -21.562 -96.944 1.00 66.06 145 LYS A N 1
ATOM 1118 C CA . LYS A 1 145 ? 39.059 -22.818 -96.733 1.00 66.06 145 LYS A CA 1
ATOM 1119 C C . LYS A 1 145 ? 39.350 -23.139 -95.263 1.00 66.06 145 LYS A C 1
ATOM 1121 O O . LYS A 1 145 ? 39.435 -24.313 -94.912 1.00 66.06 145 LYS A O 1
ATOM 1126 N N . ASN A 1 146 ? 39.502 -22.112 -94.427 1.00 66.88 146 ASN A N 1
ATOM 1127 C CA . ASN A 1 146 ? 39.786 -22.261 -92.996 1.00 66.88 146 ASN A CA 1
ATOM 1128 C C . ASN A 1 146 ? 38.533 -22.163 -92.124 1.00 66.88 146 ASN A C 1
ATOM 1130 O O . ASN A 1 146 ? 38.657 -22.192 -90.903 1.00 66.88 146 ASN A O 1
ATOM 1134 N N . HIS A 1 147 ? 37.350 -22.015 -92.724 1.00 71.12 147 HIS A N 1
ATOM 1135 C CA . HIS A 1 147 ? 36.143 -21.925 -91.929 1.00 71.12 147 HIS A CA 1
ATOM 1136 C C . HIS A 1 147 ? 35.794 -23.281 -91.298 1.00 71.12 147 HIS A C 1
ATOM 1138 O O . HIS A 1 147 ? 35.933 -24.343 -91.915 1.00 71.12 147 HIS A O 1
ATOM 1144 N N . GLN A 1 148 ? 35.313 -23.242 -90.063 1.00 68.88 148 GLN A N 1
ATOM 1145 C CA . GLN A 1 148 ? 34.961 -24.398 -89.267 1.00 68.88 148 GLN A CA 1
ATOM 1146 C C . GLN A 1 148 ? 33.580 -24.917 -89.681 1.00 68.88 148 GLN A C 1
ATOM 1148 O O . GLN A 1 148 ? 32.546 -24.321 -89.383 1.00 68.88 148 GLN A O 1
ATOM 1153 N N . ILE A 1 149 ? 33.560 -26.049 -90.385 1.00 74.88 149 ILE A N 1
ATOM 1154 C CA . ILE A 1 149 ? 32.334 -26.683 -90.882 1.00 74.88 149 ILE A CA 1
ATOM 1155 C C . ILE A 1 149 ? 32.008 -27.900 -90.019 1.00 74.88 149 ILE A C 1
ATOM 1157 O O . ILE A 1 149 ? 32.813 -28.827 -89.919 1.00 74.88 149 ILE A O 1
ATOM 1161 N N . ILE A 1 150 ? 30.806 -27.927 -89.451 1.00 71.69 150 ILE A N 1
ATOM 1162 C CA . ILE A 1 150 ? 30.309 -29.027 -88.616 1.00 71.69 150 ILE A CA 1
ATOM 1163 C C . ILE A 1 150 ? 29.091 -29.686 -89.265 1.00 71.69 150 ILE A C 1
ATOM 1165 O O . ILE A 1 150 ? 28.442 -29.089 -90.126 1.00 71.69 150 ILE A O 1
ATOM 1169 N N . SER A 1 151 ? 28.777 -30.931 -88.899 1.00 71.00 151 SER A N 1
ATOM 1170 C CA . SER A 1 151 ? 27.562 -31.573 -89.408 1.00 71.00 151 SER A CA 1
ATOM 1171 C C . SER A 1 151 ? 26.334 -30.960 -88.731 1.00 71.00 151 SER A C 1
ATOM 1173 O O . SER A 1 151 ? 26.382 -30.599 -87.554 1.00 71.00 151 SER A O 1
ATOM 1175 N N . LEU A 1 152 ? 25.214 -30.849 -89.446 1.00 69.06 152 LEU A N 1
ATOM 1176 C CA . LEU A 1 152 ? 23.958 -30.367 -88.856 1.00 69.06 152 LEU A CA 1
ATOM 1177 C C . LEU A 1 152 ? 23.449 -31.313 -87.753 1.00 69.06 152 LEU A C 1
ATOM 1179 O O . LEU A 1 152 ? 22.784 -30.870 -86.819 1.00 69.06 152 LEU A O 1
ATOM 1183 N N . GLY A 1 153 ? 23.803 -32.602 -87.820 1.00 60.56 153 GLY A N 1
ATOM 1184 C CA . GLY A 1 153 ? 23.523 -33.581 -86.768 1.00 60.56 153 GLY A CA 1
ATOM 1185 C C . GLY A 1 153 ? 24.340 -33.353 -85.492 1.00 60.56 153 GLY A C 1
ATOM 1186 O O . GLY A 1 153 ? 23.791 -33.469 -84.397 1.00 60.56 153 GLY A O 1
ATOM 1187 N N . ASP A 1 154 ? 25.614 -32.979 -85.623 1.00 65.25 154 ASP A N 1
ATOM 1188 C CA . ASP A 1 154 ? 26.494 -32.684 -84.488 1.00 65.25 154 ASP A CA 1
ATOM 1189 C C . ASP A 1 154 ? 26.228 -31.289 -83.920 1.00 65.25 154 ASP A C 1
ATOM 1191 O O . ASP A 1 154 ? 26.228 -31.133 -82.705 1.00 65.25 154 ASP A O 1
ATOM 1195 N N . TRP A 1 155 ? 25.884 -30.304 -84.756 1.00 60.69 155 TRP A N 1
ATOM 1196 C CA . TRP A 1 155 ? 25.425 -28.981 -84.315 1.00 60.69 155 TRP A CA 1
ATOM 1197 C C . TRP A 1 155 ? 24.182 -29.074 -83.424 1.00 60.69 155 TRP A C 1
ATOM 1199 O O . TRP A 1 155 ? 24.126 -28.454 -82.366 1.00 60.69 155 TRP A O 1
ATOM 1209 N N . ARG A 1 156 ? 23.217 -29.926 -83.808 1.00 60.47 156 ARG A N 1
ATOM 1210 C CA . ARG A 1 156 ? 22.000 -30.207 -83.024 1.00 60.47 156 ARG A CA 1
ATOM 1211 C C . ARG A 1 156 ? 22.284 -30.939 -81.703 1.00 60.47 156 ARG A C 1
ATOM 1213 O O . ARG A 1 156 ? 21.443 -30.910 -80.809 1.00 60.47 156 ARG A O 1
ATOM 1220 N N . LYS A 1 157 ? 23.434 -31.617 -81.574 1.00 51.78 157 LYS A N 1
ATOM 1221 C CA . LYS A 1 157 ? 23.820 -32.406 -80.386 1.00 51.78 157 LYS A CA 1
ATOM 1222 C C . LYS A 1 157 ? 24.873 -31.726 -79.505 1.00 51.78 157 LYS A C 1
ATOM 1224 O O . LYS A 1 157 ? 24.996 -32.080 -78.334 1.00 51.78 157 LYS A O 1
ATOM 1229 N N . SER A 1 158 ? 25.636 -30.768 -80.026 1.00 45.91 158 SER A N 1
ATOM 1230 C CA . SER A 1 158 ? 26.728 -30.127 -79.300 1.00 45.91 158 SER A CA 1
ATOM 1231 C C . SER A 1 158 ? 26.223 -29.007 -78.387 1.00 45.91 158 SER A C 1
ATOM 1233 O O . SER A 1 158 ? 25.682 -28.011 -78.861 1.00 45.91 158 SER A O 1
ATOM 1235 N N . LYS A 1 159 ? 26.485 -29.114 -77.077 1.00 45.25 159 LYS A N 1
ATOM 1236 C CA . LYS A 1 159 ? 26.555 -27.957 -76.168 1.00 45.25 159 LYS A CA 1
ATOM 1237 C C . LYS A 1 159 ? 27.830 -27.164 -76.495 1.00 45.25 159 LYS A C 1
ATOM 1239 O O . LYS A 1 159 ? 28.827 -27.300 -75.792 1.00 45.25 159 LYS A O 1
ATOM 1244 N N . LEU A 1 160 ? 27.856 -26.418 -77.598 1.00 36.72 160 LEU A N 1
ATOM 1245 C CA . LEU A 1 160 ? 28.979 -25.517 -77.875 1.00 36.72 160 LEU A CA 1
ATOM 1246 C C . LEU A 1 160 ? 28.807 -24.200 -77.090 1.00 36.72 160 LEU A C 1
ATOM 1248 O O . LEU A 1 160 ? 27.676 -23.734 -76.940 1.00 36.72 160 LEU A O 1
ATOM 1252 N N . PRO A 1 161 ? 29.900 -23.608 -76.569 1.00 35.16 161 PRO A N 1
ATOM 1253 C CA . PRO A 1 161 ? 29.867 -22.326 -75.865 1.00 35.16 161 PRO A CA 1
ATOM 1254 C C . PRO A 1 161 ? 29.372 -21.200 -76.786 1.00 35.16 161 PRO A C 1
ATOM 1256 O O . PRO A 1 161 ? 29.573 -21.291 -78.001 1.00 35.16 161 PRO A O 1
ATOM 1259 N N . PRO A 1 162 ? 28.805 -20.107 -76.236 1.00 36.03 162 PRO A N 1
ATOM 1260 C CA . PRO A 1 162 ? 28.541 -18.907 -77.019 1.00 36.03 162 PRO A CA 1
ATOM 1261 C C . PRO A 1 162 ? 29.840 -18.439 -77.685 1.00 36.03 162 PRO A C 1
ATOM 1263 O O . PRO A 1 162 ? 30.924 -18.541 -77.101 1.00 36.03 162 PRO A O 1
ATOM 1266 N N . ALA A 1 163 ? 29.725 -17.977 -78.930 1.00 34.78 163 ALA A N 1
ATOM 1267 C CA . ALA A 1 163 ? 30.833 -17.555 -79.775 1.00 34.78 163 ALA A CA 1
ATOM 1268 C C . ALA A 1 163 ? 31.890 -16.758 -78.987 1.00 34.78 163 ALA A C 1
ATOM 1270 O O . ALA A 1 163 ? 31.617 -15.671 -78.474 1.00 34.78 163 ALA A O 1
ATOM 1271 N N . LYS A 1 164 ? 33.128 -17.267 -78.924 1.00 35.19 164 LYS A N 1
ATOM 1272 C CA . LYS A 1 164 ? 34.299 -16.516 -78.443 1.00 35.19 164 LYS A CA 1
ATOM 1273 C C . LYS A 1 164 ? 34.707 -15.456 -79.471 1.00 35.19 164 LYS A C 1
ATOM 1275 O O . LYS A 1 164 ? 35.817 -15.501 -79.966 1.00 35.19 164 LYS A O 1
ATOM 1280 N N . HIS A 1 165 ? 33.823 -14.515 -79.794 1.00 35.84 165 HIS A N 1
ATOM 1281 C CA . HIS A 1 165 ? 34.142 -13.262 -80.482 1.00 35.84 165 HIS A CA 1
ATOM 1282 C C . HIS A 1 165 ? 33.019 -12.233 -80.244 1.00 35.84 165 HIS A C 1
ATOM 1284 O O . HIS A 1 165 ? 32.300 -11.860 -81.167 1.00 35.84 165 HIS A O 1
ATOM 1290 N N . ARG A 1 166 ? 32.888 -11.695 -79.020 1.00 39.34 166 ARG A N 1
ATOM 1291 C CA . ARG A 1 166 ? 32.353 -10.328 -78.890 1.00 39.34 166 ARG A CA 1
ATOM 1292 C C . ARG A 1 166 ? 33.445 -9.391 -79.410 1.00 39.34 166 ARG A C 1
ATOM 1294 O O . ARG A 1 166 ? 34.434 -9.159 -78.719 1.00 39.34 166 ARG A O 1
ATOM 1301 N N . LYS A 1 167 ? 33.319 -8.890 -80.645 1.00 33.00 167 LYS A N 1
ATOM 1302 C CA . LYS A 1 167 ? 34.087 -7.700 -81.044 1.00 33.00 167 LYS A CA 1
ATOM 1303 C C . LYS A 1 167 ? 33.650 -6.565 -80.104 1.00 33.00 167 LYS A C 1
ATOM 1305 O O . LYS A 1 167 ? 32.442 -6.366 -79.977 1.00 33.00 167 LYS A O 1
ATOM 1310 N N . PRO A 1 168 ? 34.568 -5.852 -79.426 1.00 39.09 168 PRO A N 1
ATOM 1311 C CA . PRO A 1 168 ? 34.187 -4.687 -78.642 1.00 39.09 168 PRO A CA 1
ATOM 1312 C C . PRO A 1 168 ? 33.498 -3.693 -79.578 1.00 39.09 168 PRO A C 1
ATOM 1314 O O . PRO A 1 168 ? 34.041 -3.351 -80.630 1.00 39.09 168 PRO A O 1
ATOM 1317 N N . ILE A 1 169 ? 32.283 -3.269 -79.232 1.00 49.75 169 ILE A N 1
ATOM 1318 C CA . ILE A 1 169 ? 31.587 -2.216 -79.969 1.00 49.75 169 ILE A CA 1
ATOM 1319 C C . ILE A 1 169 ? 32.380 -0.928 -79.731 1.00 49.75 169 ILE A C 1
ATOM 1321 O O . ILE A 1 169 ? 32.303 -0.324 -78.664 1.00 49.75 169 ILE A O 1
ATOM 1325 N N . THR A 1 170 ? 33.183 -0.512 -80.706 1.00 53.50 170 THR A N 1
ATOM 1326 C CA . THR A 1 170 ? 33.869 0.782 -80.677 1.00 53.50 170 THR A CA 1
ATOM 1327 C C . THR A 1 170 ? 32.841 1.889 -80.870 1.00 53.50 170 THR A C 1
ATOM 1329 O O . THR A 1 170 ? 32.345 2.098 -81.977 1.00 53.50 170 THR A O 1
ATOM 1332 N N . ARG A 1 171 ? 32.491 2.587 -79.783 1.00 65.62 171 ARG A N 1
ATOM 1333 C CA . ARG A 1 171 ? 31.591 3.747 -79.825 1.00 65.62 171 ARG A CA 1
ATOM 1334 C C . ARG A 1 171 ? 32.319 4.943 -80.450 1.00 65.62 171 ARG A C 1
ATOM 1336 O O . ARG A 1 171 ? 33.447 5.259 -80.068 1.00 65.62 171 ARG A O 1
ATOM 1343 N N . MET A 1 172 ? 31.672 5.608 -81.405 1.00 71.50 172 MET A N 1
ATOM 1344 C CA . MET A 1 172 ? 32.254 6.722 -82.164 1.00 71.50 172 MET A CA 1
ATOM 1345 C C . MET A 1 172 ? 31.908 8.074 -81.534 1.00 71.50 172 MET A C 1
ATOM 1347 O O . MET A 1 172 ? 30.857 8.244 -80.912 1.00 71.50 172 MET A O 1
ATOM 1351 N N . CYS A 1 173 ? 32.794 9.056 -81.683 1.00 72.94 173 CYS A N 1
ATOM 1352 C CA . CYS A 1 173 ? 32.586 10.386 -81.127 1.00 72.94 173 CYS A CA 1
ATOM 1353 C C . CYS A 1 173 ? 31.500 11.158 -81.892 1.00 72.94 173 CYS A C 1
ATOM 1355 O O . CYS A 1 173 ? 31.556 11.300 -83.109 1.00 72.94 173 CYS A O 1
ATOM 1357 N N . LYS A 1 174 ? 30.547 11.755 -81.163 1.00 71.56 174 LYS A N 1
ATOM 1358 C CA . LYS A 1 174 ? 29.452 12.553 -81.751 1.00 71.56 174 LYS A CA 1
ATOM 1359 C C . LYS A 1 174 ? 29.934 13.811 -82.489 1.00 71.56 174 LYS A C 1
ATOM 1361 O O . LYS A 1 174 ? 29.250 14.268 -83.396 1.00 71.56 174 LYS A O 1
ATOM 1366 N N . LYS A 1 175 ? 31.084 14.377 -82.094 1.00 71.94 175 LYS A N 1
ATOM 1367 C CA . LYS A 1 175 ? 31.716 15.527 -82.772 1.00 71.94 175 LYS A CA 1
ATOM 1368 C C . LYS A 1 175 ? 32.637 15.101 -83.918 1.00 71.94 175 LYS A C 1
ATOM 1370 O O . LYS A 1 175 ? 32.746 15.808 -84.911 1.00 71.94 175 LYS A O 1
ATOM 1375 N N . HIS A 1 176 ? 33.306 13.960 -83.768 1.00 72.62 176 HIS A N 1
ATOM 1376 C CA . HIS A 1 176 ? 34.285 13.442 -84.719 1.00 72.62 176 HIS A CA 1
ATOM 1377 C C . HIS A 1 176 ? 33.859 12.034 -85.130 1.00 72.62 176 HIS A C 1
ATOM 1379 O O . HIS A 1 176 ? 34.310 11.054 -84.540 1.00 72.62 176 HIS A O 1
ATOM 1385 N N . ILE A 1 177 ? 32.963 11.971 -86.115 1.00 68.50 177 ILE A N 1
ATOM 1386 C CA . ILE A 1 177 ? 32.166 10.787 -86.478 1.00 68.50 177 ILE A CA 1
ATOM 1387 C C . ILE A 1 177 ? 33.041 9.565 -86.817 1.00 68.50 177 ILE A C 1
ATOM 1389 O O . ILE A 1 177 ? 32.649 8.443 -86.514 1.00 68.50 177 ILE A O 1
ATOM 1393 N N . ASP A 1 178 ? 34.258 9.784 -87.328 1.00 68.50 178 ASP A N 1
ATOM 1394 C CA . ASP A 1 178 ? 35.211 8.723 -87.693 1.00 68.50 178 ASP A CA 1
ATOM 1395 C C . ASP A 1 178 ? 36.224 8.365 -86.591 1.00 68.50 178 ASP A C 1
ATOM 1397 O O . ASP A 1 178 ? 37.051 7.474 -86.770 1.00 68.50 178 ASP A O 1
ATOM 1401 N N . ASN A 1 179 ? 36.191 9.040 -85.436 1.00 70.06 179 ASN A N 1
ATOM 1402 C CA . ASN A 1 179 ? 37.134 8.780 -84.350 1.00 70.06 179 ASN A CA 1
ATOM 1403 C C . ASN A 1 179 ? 36.482 7.995 -83.199 1.00 70.06 179 ASN A C 1
ATOM 1405 O O . ASN A 1 179 ? 35.497 8.469 -82.618 1.00 70.06 179 ASN A O 1
ATOM 1409 N N . PRO A 1 180 ? 37.063 6.849 -82.793 1.00 72.06 180 PRO A N 1
ATOM 1410 C CA . PRO A 1 180 ? 36.570 6.089 -81.654 1.00 72.06 180 PRO A CA 1
ATOM 1411 C C . PRO A 1 180 ? 36.816 6.834 -80.337 1.00 72.06 180 PRO A C 1
ATOM 1413 O O . PRO A 1 180 ? 37.804 7.559 -80.169 1.00 72.06 180 PRO A O 1
ATOM 1416 N N . LEU A 1 181 ? 35.902 6.653 -79.387 1.00 77.62 181 LEU A N 1
ATOM 1417 C CA . LEU A 1 181 ? 36.062 7.117 -78.013 1.00 77.62 181 LEU A CA 1
ATOM 1418 C C . LEU A 1 181 ? 37.100 6.236 -77.307 1.00 77.62 181 LEU A C 1
ATOM 1420 O O . LEU A 1 181 ? 36.923 5.024 -77.207 1.00 77.62 181 LEU A O 1
ATOM 1424 N N . CYS A 1 182 ? 38.185 6.847 -76.826 1.00 75.00 182 CYS A N 1
ATOM 1425 C CA . CYS A 1 182 ? 39.341 6.123 -76.275 1.00 75.00 182 CYS A CA 1
ATOM 1426 C C . CYS A 1 182 ? 39.742 6.592 -74.872 1.00 75.00 182 CYS A C 1
ATOM 1428 O O . CYS A 1 182 ? 40.453 5.872 -74.165 1.00 75.00 182 CYS A O 1
ATOM 1430 N N . PHE A 1 183 ? 39.313 7.789 -74.467 1.00 80.00 183 PHE A N 1
ATOM 1431 C CA . PHE A 1 183 ? 39.715 8.410 -73.210 1.00 80.00 183 PHE A CA 1
ATOM 1432 C C . PHE A 1 183 ? 38.500 8.917 -72.433 1.00 80.00 183 PHE A C 1
ATOM 1434 O O . PHE A 1 183 ? 37.471 9.247 -73.021 1.00 80.00 183 PHE A O 1
ATOM 1441 N N . TYR A 1 184 ? 38.640 9.022 -71.116 1.00 81.69 184 TYR A N 1
ATOM 1442 C CA . TYR A 1 184 ? 37.677 9.680 -70.236 1.00 81.69 184 TYR A CA 1
ATOM 1443 C C . TYR A 1 184 ? 38.334 10.892 -69.585 1.00 81.69 184 TYR A C 1
ATOM 1445 O O . TYR A 1 184 ? 39.437 10.775 -69.048 1.00 81.69 184 TYR A O 1
ATOM 1453 N N . CYS A 1 185 ? 37.683 12.055 -69.653 1.00 83.00 185 CYS A N 1
ATOM 1454 C CA . CYS A 1 185 ? 38.167 13.274 -69.011 1.00 83.00 185 CYS A CA 1
ATOM 1455 C C . CYS A 1 185 ? 37.465 13.496 -67.670 1.00 83.00 185 CYS A C 1
ATOM 1457 O O . CYS A 1 185 ? 36.285 13.833 -67.653 1.00 83.00 185 CYS A O 1
ATOM 1459 N N . ASP A 1 186 ? 38.215 13.406 -66.569 1.00 74.25 186 ASP A N 1
ATOM 1460 C CA . ASP A 1 186 ? 37.673 13.521 -65.205 1.00 74.25 186 ASP A CA 1
ATOM 1461 C C . ASP A 1 186 ? 37.087 14.905 -64.904 1.00 74.25 186 ASP A C 1
ATOM 1463 O O . ASP A 1 186 ? 36.139 15.029 -64.145 1.00 74.25 186 ASP A O 1
ATOM 1467 N N . LYS A 1 187 ? 37.622 15.973 -65.505 1.00 77.62 187 LYS A N 1
ATOM 1468 C CA . LYS A 1 187 ? 37.113 17.332 -65.257 1.00 77.62 187 LYS A CA 1
ATOM 1469 C C . LYS A 1 187 ? 35.801 17.629 -65.989 1.00 77.62 187 LYS A C 1
ATOM 1471 O O . LYS A 1 187 ? 35.042 18.490 -65.561 1.00 77.62 187 LYS A O 1
ATOM 1476 N N . CYS A 1 188 ? 35.576 16.979 -67.128 1.00 78.62 188 CYS A N 1
ATOM 1477 C CA . CYS A 1 188 ? 34.389 17.205 -67.953 1.00 78.62 188 CYS A CA 1
ATOM 1478 C C . CYS A 1 188 ? 33.359 16.083 -67.834 1.00 78.62 188 CYS A C 1
ATOM 1480 O O . CYS A 1 188 ? 32.379 16.129 -68.571 1.00 78.62 188 CYS A O 1
ATOM 1482 N N . ASP A 1 189 ? 33.630 15.061 -67.020 1.00 72.00 189 ASP A N 1
ATOM 1483 C CA . ASP A 1 189 ? 32.836 13.840 -66.869 1.00 72.00 189 ASP A CA 1
ATOM 1484 C C . ASP A 1 189 ? 32.286 13.270 -68.187 1.00 72.00 189 ASP A C 1
ATOM 1486 O O . ASP A 1 189 ? 31.106 12.955 -68.333 1.00 72.00 189 ASP A O 1
ATOM 1490 N N . THR A 1 190 ? 33.150 13.191 -69.203 1.00 78.50 190 THR A N 1
ATOM 1491 C CA . THR A 1 190 ? 32.756 12.813 -70.567 1.00 78.50 190 THR A CA 1
ATOM 1492 C C . THR A 1 190 ? 33.792 11.926 -71.250 1.00 78.50 190 THR A C 1
ATOM 1494 O O . THR A 1 190 ? 35.007 12.095 -71.093 1.00 78.50 190 THR A O 1
ATOM 1497 N N . LEU A 1 191 ? 33.290 10.983 -72.053 1.00 79.38 191 LEU A N 1
ATOM 1498 C CA . LEU A 1 191 ? 34.089 10.176 -72.971 1.00 79.38 191 LEU A CA 1
ATOM 1499 C C . LEU A 1 191 ? 34.520 11.024 -74.171 1.00 79.38 191 LEU A C 1
ATOM 1501 O O . LEU A 1 191 ? 33.701 11.695 -74.802 1.00 79.38 191 LEU A O 1
ATOM 1505 N N . ILE A 1 192 ? 35.803 10.959 -74.517 1.00 80.56 192 ILE A N 1
ATOM 1506 C CA . ILE A 1 192 ? 36.410 11.745 -75.591 1.00 80.56 192 ILE A CA 1
ATOM 1507 C C . ILE A 1 192 ? 37.230 10.855 -76.537 1.00 80.56 192 ILE A C 1
ATOM 1509 O O . ILE A 1 192 ? 37.815 9.840 -76.144 1.00 80.56 192 ILE A O 1
ATOM 1513 N N . CYS A 1 193 ? 37.286 11.231 -77.817 1.00 81.50 193 CYS A N 1
ATOM 1514 C CA . CYS A 1 193 ? 38.200 10.611 -78.777 1.00 81.50 193 CYS A CA 1
ATOM 1515 C C . CYS A 1 193 ? 39.591 11.259 -78.731 1.00 81.50 193 CYS A C 1
ATOM 1517 O O . CYS A 1 193 ? 39.779 12.318 -78.130 1.00 81.50 193 CYS A O 1
ATOM 1519 N N . SER A 1 194 ? 40.561 10.655 -79.418 1.00 75.62 194 SER A N 1
ATOM 1520 C CA . SER A 1 194 ? 41.915 11.205 -79.598 1.00 75.62 194 SER A CA 1
ATOM 1521 C C . SER A 1 194 ? 41.916 12.641 -80.137 1.00 75.62 194 SER A C 1
ATOM 1523 O O . SER A 1 194 ? 42.695 13.471 -79.675 1.00 75.62 194 SER A O 1
ATOM 1525 N N . MET A 1 195 ? 40.998 12.961 -81.054 1.00 75.75 195 MET A N 1
ATOM 1526 C CA . MET A 1 195 ? 40.860 14.304 -81.622 1.00 75.75 195 MET A CA 1
ATOM 1527 C C . MET A 1 195 ? 40.315 15.316 -80.599 1.00 75.75 195 MET A C 1
ATOM 1529 O O . MET A 1 195 ? 40.844 16.415 -80.471 1.00 75.75 195 MET A O 1
ATOM 1533 N N . CYS A 1 196 ? 39.314 14.935 -79.796 1.00 79.31 196 CYS A N 1
ATOM 1534 C CA . CYS A 1 196 ? 38.811 15.769 -78.696 1.00 79.31 196 CYS A CA 1
ATOM 1535 C C . CYS A 1 196 ? 39.882 16.003 -77.619 1.00 79.31 196 CYS A C 1
ATOM 1537 O O . CYS A 1 196 ? 40.002 17.115 -77.111 1.00 79.31 196 CYS A O 1
ATOM 1539 N N . ALA A 1 197 ? 40.686 14.984 -77.297 1.00 74.88 197 ALA A N 1
ATOM 1540 C CA . ALA A 1 197 ? 41.804 15.111 -76.364 1.00 74.88 197 ALA A CA 1
ATOM 1541 C C . ALA A 1 197 ? 42.861 16.117 -76.857 1.00 74.88 197 ALA A C 1
ATOM 1543 O O . ALA A 1 197 ? 43.388 16.904 -76.069 1.00 74.88 197 ALA A O 1
ATOM 1544 N N . ALA A 1 198 ? 43.132 16.124 -78.166 1.00 74.44 198 ALA A N 1
ATOM 1545 C CA . ALA A 1 198 ? 44.123 16.995 -78.791 1.00 74.44 198 ALA A CA 1
ATOM 1546 C C . ALA A 1 198 ? 43.637 18.437 -79.024 1.00 74.44 198 ALA A C 1
ATOM 1548 O O . ALA A 1 198 ? 44.448 19.359 -78.933 1.00 74.44 198 ALA A O 1
ATOM 1549 N N . LEU A 1 199 ? 42.349 18.640 -79.325 1.00 74.50 199 LEU A N 1
ATOM 1550 C CA . LEU A 1 199 ? 41.788 19.952 -79.678 1.00 74.50 199 LEU A CA 1
ATOM 1551 C C . LEU A 1 199 ? 41.109 20.644 -78.487 1.00 74.50 199 LEU A C 1
ATOM 1553 O O . LEU A 1 199 ? 41.495 21.750 -78.116 1.00 74.50 199 LEU A O 1
ATOM 1557 N N . ASP A 1 200 ? 40.144 19.970 -77.858 1.00 70.06 200 ASP A N 1
ATOM 1558 C CA . ASP A 1 200 ? 39.239 20.559 -76.860 1.00 70.06 200 ASP A CA 1
ATOM 1559 C C . ASP A 1 200 ? 39.755 20.375 -75.412 1.00 70.06 200 ASP A C 1
ATOM 1561 O O . ASP A 1 200 ? 39.479 21.194 -74.538 1.00 70.06 200 ASP A O 1
ATOM 1565 N N . HIS A 1 201 ? 40.537 19.319 -75.138 1.00 72.56 201 HIS A N 1
ATOM 1566 C CA . HIS A 1 201 ? 40.996 18.944 -73.785 1.00 72.56 201 HIS A CA 1
ATOM 1567 C C . HIS A 1 201 ? 42.530 18.994 -73.615 1.00 72.56 201 HIS A C 1
ATOM 1569 O O . HIS A 1 201 ? 43.091 18.338 -72.740 1.00 72.56 201 HIS A O 1
ATOM 1575 N N . ARG A 1 202 ? 43.223 19.815 -74.418 1.00 66.56 202 ARG A N 1
ATOM 1576 C CA . ARG A 1 202 ? 44.700 19.911 -74.470 1.00 66.56 202 ARG A CA 1
ATOM 1577 C C . ARG A 1 202 ? 45.348 20.581 -73.247 1.00 66.56 202 ARG A C 1
ATOM 1579 O O . ARG A 1 202 ? 46.555 20.473 -73.040 1.00 66.56 202 ARG A O 1
ATOM 1586 N N . SER A 1 203 ? 44.583 21.341 -72.463 1.00 62.84 203 SER A N 1
ATOM 1587 C CA . SER A 1 203 ? 45.135 22.156 -71.371 1.00 62.84 203 SER A CA 1
ATOM 1588 C C . SER A 1 203 ? 45.560 21.311 -70.161 1.00 62.84 203 SER A C 1
ATOM 1590 O O . SER A 1 203 ? 44.881 20.352 -69.803 1.00 62.84 203 SER A O 1
ATOM 1592 N N . LYS A 1 204 ? 46.609 21.738 -69.431 1.00 61.72 204 LYS A N 1
ATOM 1593 C CA . LYS A 1 204 ? 47.030 21.144 -68.135 1.00 61.72 204 LYS A CA 1
ATOM 1594 C C . LYS A 1 204 ? 45.907 21.071 -67.082 1.00 61.72 204 LYS A C 1
ATOM 1596 O O . LYS A 1 204 ? 46.075 20.435 -66.051 1.00 61.72 204 LYS A O 1
ATOM 1601 N N . LYS A 1 205 ? 44.772 21.738 -67.324 1.00 60.78 205 LYS A N 1
ATOM 1602 C CA . LYS A 1 205 ? 43.601 21.744 -66.447 1.00 60.78 205 LYS A CA 1
ATOM 1603 C C . LYS A 1 205 ? 42.668 20.547 -66.672 1.00 60.78 205 LYS A C 1
ATOM 1605 O O . LYS A 1 205 ? 41.775 20.375 -65.858 1.00 60.78 205 LYS A O 1
ATOM 1610 N N . HIS A 1 206 ? 42.807 19.768 -67.748 1.00 68.94 206 HIS A N 1
ATOM 1611 C CA . HIS A 1 206 ? 41.935 18.626 -68.053 1.00 68.94 206 HIS A CA 1
ATOM 1612 C C . HIS A 1 206 ? 42.752 17.335 -68.014 1.00 68.94 206 HIS A C 1
ATOM 1614 O O . HIS A 1 206 ? 43.504 17.033 -68.935 1.00 68.94 206 HIS A O 1
ATOM 1620 N N . LYS A 1 207 ? 42.609 16.574 -66.927 1.00 74.19 207 LYS A N 1
ATOM 1621 C CA . LYS A 1 207 ? 43.199 15.240 -66.796 1.00 74.19 207 LYS A CA 1
ATOM 1622 C C . LYS A 1 207 ? 42.288 14.231 -67.496 1.00 74.19 207 LYS A C 1
ATOM 1624 O O . LYS A 1 207 ? 41.073 14.259 -67.294 1.00 74.19 207 LYS A O 1
ATOM 1629 N N . TYR A 1 208 ? 42.864 13.381 -68.339 1.00 77.38 208 TYR A N 1
ATOM 1630 C CA . TYR A 1 208 ? 42.148 12.298 -69.004 1.00 77.38 208 TYR A CA 1
ATOM 1631 C C . TYR A 1 208 ? 42.988 11.021 -69.015 1.00 77.38 208 TYR A C 1
ATOM 1633 O O . TYR A 1 208 ? 44.213 11.072 -69.124 1.00 77.38 208 TYR A O 1
ATOM 1641 N N . LEU A 1 209 ? 42.323 9.879 -68.872 1.00 79.31 209 LEU A N 1
ATOM 1642 C CA . LEU A 1 209 ? 42.932 8.549 -68.797 1.00 79.31 209 LEU A CA 1
ATOM 1643 C C . LEU A 1 209 ? 42.330 7.643 -69.875 1.00 79.31 209 LEU A C 1
ATOM 1645 O O . LEU A 1 209 ? 41.283 7.952 -70.451 1.00 79.31 209 LEU A O 1
ATOM 1649 N N . LYS A 1 210 ? 43.000 6.524 -70.178 1.00 77.94 210 LYS A N 1
ATOM 1650 C CA . LYS A 1 210 ? 42.405 5.480 -71.022 1.00 77.94 210 LYS A CA 1
ATOM 1651 C C . LYS A 1 210 ? 41.202 4.883 -70.298 1.00 77.94 210 LYS A C 1
ATOM 1653 O O . LYS A 1 210 ? 41.236 4.717 -69.083 1.00 77.94 210 LYS A O 1
ATOM 1658 N N . ILE A 1 211 ? 40.179 4.506 -71.059 1.00 75.81 211 ILE A N 1
ATOM 1659 C CA . ILE A 1 211 ? 38.914 3.972 -70.527 1.00 75.81 211 ILE A CA 1
ATOM 1660 C C . ILE A 1 211 ? 39.140 2.832 -69.520 1.00 75.81 211 ILE A C 1
ATOM 1662 O O . ILE A 1 211 ? 38.597 2.885 -68.422 1.00 75.81 211 ILE A O 1
ATOM 1666 N N . ALA A 1 212 ? 40.013 1.868 -69.832 1.00 71.62 212 ALA A N 1
ATOM 1667 C CA . ALA A 1 212 ? 40.317 0.749 -68.936 1.00 71.62 212 ALA A CA 1
ATOM 1668 C C . ALA A 1 212 ? 40.896 1.192 -67.575 1.00 71.62 212 ALA A C 1
ATOM 1670 O O . ALA A 1 212 ? 40.552 0.623 -66.538 1.00 71.62 212 ALA A O 1
ATOM 1671 N N . ASP A 1 213 ? 41.743 2.225 -67.563 1.00 77.19 213 ASP A N 1
ATOM 1672 C CA . ASP A 1 213 ? 42.328 2.763 -66.332 1.00 77.19 213 ASP A CA 1
ATOM 1673 C C . ASP A 1 213 ? 41.280 3.567 -65.548 1.00 77.19 213 ASP A C 1
ATOM 1675 O O . ASP A 1 213 ? 41.139 3.387 -64.340 1.00 77.19 213 ASP A O 1
ATOM 1679 N N . SER A 1 214 ? 40.472 4.384 -66.234 1.00 80.19 214 SER A N 1
ATOM 1680 C CA . SER A 1 214 ? 39.356 5.125 -65.629 1.00 80.19 214 SER A CA 1
ATOM 1681 C C . SER A 1 214 ? 38.310 4.211 -64.986 1.00 80.19 214 SER A C 1
ATOM 1683 O O . SER A 1 214 ? 37.842 4.516 -63.891 1.00 80.19 214 SER A O 1
ATOM 1685 N N . VAL A 1 215 ? 37.973 3.078 -65.614 1.00 78.31 215 VAL A N 1
ATOM 1686 C CA . VAL A 1 215 ? 37.050 2.077 -65.047 1.00 78.31 215 VAL A CA 1
ATOM 1687 C C . VAL A 1 215 ? 37.647 1.416 -63.807 1.00 78.31 215 VAL A C 1
ATOM 1689 O O . VAL A 1 215 ? 36.937 1.231 -62.821 1.00 78.31 215 VAL A O 1
ATOM 1692 N N . ARG A 1 216 ? 38.949 1.095 -63.808 1.00 78.50 216 ARG A N 1
ATOM 1693 C CA . ARG A 1 216 ? 39.633 0.543 -62.623 1.00 78.50 216 ARG A CA 1
ATOM 1694 C C . ARG A 1 216 ? 39.604 1.512 -61.441 1.00 78.50 216 ARG A C 1
ATOM 1696 O O . ARG A 1 216 ? 39.271 1.094 -60.334 1.00 78.50 216 ARG A O 1
ATOM 1703 N N . PHE A 1 217 ? 39.905 2.793 -61.669 1.00 79.25 217 PHE A N 1
ATOM 1704 C CA . PHE A 1 217 ? 39.833 3.810 -60.616 1.00 79.25 217 PHE A CA 1
ATOM 1705 C C . PHE A 1 217 ? 38.403 4.014 -60.113 1.00 79.25 217 PHE A C 1
ATOM 1707 O O . PHE A 1 217 ? 38.187 4.033 -58.905 1.00 79.25 217 PHE A O 1
ATOM 1714 N N . PHE A 1 218 ? 37.423 4.084 -61.017 1.00 78.81 218 PHE A N 1
ATOM 1715 C CA . PHE A 1 218 ? 36.017 4.227 -60.647 1.00 78.81 218 PHE A CA 1
ATOM 1716 C C . PHE A 1 218 ? 35.497 3.022 -59.843 1.00 78.81 218 PHE A C 1
ATOM 1718 O O . PHE A 1 218 ? 34.843 3.213 -58.822 1.00 78.81 218 PHE A O 1
ATOM 1725 N N . ARG A 1 219 ? 35.865 1.787 -60.221 1.00 79.12 219 ARG A N 1
ATOM 1726 C CA . ARG A 1 219 ? 35.585 0.569 -59.435 1.00 79.12 219 ARG A CA 1
ATOM 1727 C C . ARG A 1 219 ? 36.143 0.661 -58.019 1.00 79.12 219 ARG A C 1
ATOM 1729 O O . ARG A 1 219 ? 35.410 0.440 -57.064 1.00 79.12 219 ARG A O 1
ATOM 1736 N N . SER A 1 220 ? 37.406 1.062 -57.882 1.00 80.44 220 SER A N 1
ATOM 1737 C CA . SER A 1 220 ? 38.035 1.235 -56.569 1.00 80.44 220 SER A CA 1
ATOM 1738 C C . SER A 1 220 ? 37.368 2.333 -55.728 1.00 80.44 220 SER A C 1
ATOM 1740 O O . SER A 1 220 ? 37.265 2.197 -54.509 1.00 80.44 220 SER A O 1
ATOM 1742 N N . GLU A 1 221 ? 36.937 3.431 -56.351 1.00 81.50 221 GLU A N 1
ATOM 1743 C CA . GLU A 1 221 ? 36.257 4.546 -55.686 1.00 81.50 221 GLU A CA 1
ATOM 1744 C C . GLU A 1 221 ? 34.867 4.129 -55.174 1.00 81.50 221 GLU A C 1
ATOM 1746 O O . GLU A 1 221 ? 34.537 4.367 -54.005 1.00 81.50 221 GLU A O 1
ATOM 1751 N N . VAL A 1 222 ? 34.100 3.415 -56.004 1.00 80.38 222 VAL A N 1
ATOM 1752 C CA . VAL A 1 222 ? 32.803 2.826 -55.642 1.00 80.38 222 VAL A CA 1
ATOM 1753 C C . VAL A 1 222 ? 32.968 1.791 -54.527 1.00 80.38 222 VAL A C 1
ATOM 1755 O O . VAL A 1 222 ? 32.293 1.910 -53.508 1.00 80.38 222 VAL A O 1
ATOM 1758 N N . ASP A 1 223 ? 33.919 0.859 -54.632 1.00 78.56 223 ASP A N 1
ATOM 1759 C CA . ASP A 1 223 ? 34.192 -0.147 -53.592 1.00 78.56 223 ASP A CA 1
ATOM 1760 C C . ASP A 1 223 ? 34.551 0.490 -52.243 1.00 78.56 223 ASP A C 1
ATOM 1762 O O . ASP A 1 223 ? 34.094 0.046 -51.186 1.00 78.56 223 ASP A O 1
ATOM 1766 N N . SER A 1 224 ? 35.353 1.560 -52.255 1.00 79.44 224 SER A N 1
ATOM 1767 C CA . SER A 1 224 ? 35.706 2.290 -51.032 1.00 79.44 224 SER A CA 1
ATOM 1768 C C . SER A 1 224 ? 34.487 2.942 -50.371 1.00 79.44 224 SER A C 1
ATOM 1770 O O . SER A 1 224 ? 34.377 2.962 -49.143 1.00 79.44 224 SER A O 1
ATOM 1772 N N . THR A 1 225 ? 33.545 3.429 -51.179 1.00 76.31 225 THR A N 1
ATOM 1773 C CA . THR A 1 225 ? 32.322 4.089 -50.716 1.00 76.31 225 THR A CA 1
ATOM 1774 C C . THR A 1 225 ? 31.306 3.056 -50.233 1.00 76.31 225 THR A C 1
ATOM 1776 O O . THR A 1 225 ? 30.756 3.206 -49.145 1.00 76.31 225 THR A O 1
ATOM 1779 N N . LEU A 1 226 ? 31.149 1.938 -50.946 1.00 78.38 226 LEU A N 1
ATOM 1780 C CA . LEU A 1 226 ? 30.327 0.801 -50.526 1.00 78.38 226 LEU A CA 1
ATOM 1781 C C . LEU A 1 226 ? 30.804 0.203 -49.195 1.00 78.38 226 LEU A C 1
ATOM 1783 O O . LEU A 1 226 ? 29.980 -0.128 -48.345 1.00 78.38 226 LEU A O 1
ATOM 1787 N N . LYS A 1 227 ? 32.121 0.134 -48.947 1.00 77.31 227 LYS A N 1
ATOM 1788 C CA . LYS A 1 227 ? 32.659 -0.259 -47.629 1.00 77.31 227 LYS A CA 1
ATOM 1789 C C . LYS A 1 227 ? 32.212 0.688 -46.508 1.00 77.31 227 LYS A C 1
ATOM 1791 O O . LYS A 1 227 ? 31.930 0.224 -45.406 1.00 77.31 227 LYS A O 1
ATOM 1796 N N . LYS A 1 228 ? 32.124 1.999 -46.766 1.00 73.75 228 LYS A N 1
ATOM 1797 C CA . LYS A 1 228 ? 31.604 2.979 -45.792 1.00 73.75 228 LYS A CA 1
ATOM 1798 C C . LYS A 1 228 ? 30.097 2.819 -45.573 1.00 73.75 228 LYS A C 1
ATOM 1800 O O . LYS A 1 228 ? 29.655 2.906 -44.432 1.00 73.75 228 LYS A O 1
ATOM 1805 N N . PHE A 1 229 ? 29.331 2.533 -46.627 1.00 72.12 229 PHE A N 1
ATOM 1806 C CA . PHE A 1 229 ? 27.901 2.222 -46.526 1.00 72.12 229 PHE A CA 1
ATOM 1807 C C . PHE A 1 229 ? 27.635 0.959 -45.698 1.00 72.12 229 PHE A C 1
ATOM 1809 O O . PHE A 1 229 ? 26.791 1.003 -44.813 1.00 72.12 229 PHE A O 1
ATOM 1816 N N . LYS A 1 230 ? 28.414 -0.114 -45.881 1.00 72.00 230 LYS A N 1
ATOM 1817 C CA . LYS A 1 230 ? 28.310 -1.330 -45.051 1.00 72.00 230 LYS A CA 1
ATOM 1818 C C . LYS A 1 230 ? 28.617 -1.078 -43.571 1.00 72.00 230 LYS A C 1
ATOM 1820 O O . LYS A 1 230 ? 27.948 -1.615 -42.699 1.00 72.00 230 LYS A O 1
ATOM 1825 N N . LYS A 1 231 ? 29.596 -0.220 -43.256 1.00 70.50 231 LYS A N 1
ATOM 1826 C CA . LYS A 1 231 ? 29.839 0.212 -41.862 1.00 70.50 231 LYS A CA 1
ATOM 1827 C C . LYS A 1 231 ? 28.666 1.021 -41.292 1.00 70.50 231 LYS A C 1
ATOM 1829 O O . LYS A 1 231 ? 28.377 0.936 -40.105 1.00 70.50 231 LYS A O 1
ATOM 1834 N N . CYS A 1 232 ? 27.999 1.813 -42.130 1.00 69.50 232 CYS A N 1
ATOM 1835 C CA . CYS A 1 232 ? 26.793 2.556 -41.762 1.00 69.50 232 CYS A CA 1
ATOM 1836 C C . CYS A 1 232 ? 25.619 1.604 -41.468 1.00 69.50 232 CYS A C 1
ATOM 1838 O O . CYS A 1 232 ? 24.962 1.736 -40.443 1.00 69.50 232 CYS A O 1
ATOM 1840 N N . GLU A 1 233 ? 25.418 0.596 -42.318 1.00 70.81 233 GLU A N 1
ATOM 1841 C CA . GLU A 1 233 ? 24.432 -0.481 -42.148 1.00 70.81 233 GLU A CA 1
ATOM 1842 C C . GLU A 1 233 ? 24.649 -1.256 -40.838 1.00 70.81 233 GLU A C 1
ATOM 1844 O O . GLU A 1 233 ? 23.702 -1.492 -40.095 1.00 70.81 233 GLU A O 1
ATOM 1849 N N . GLN A 1 234 ? 25.902 -1.576 -40.494 1.00 68.94 234 GLN A N 1
ATOM 1850 C CA . GLN A 1 234 ? 26.245 -2.199 -39.209 1.00 68.94 234 GLN A CA 1
ATOM 1851 C C . GLN A 1 234 ? 25.846 -1.331 -38.008 1.00 68.94 234 GLN A C 1
ATOM 1853 O O . GLN A 1 234 ? 25.355 -1.859 -37.013 1.00 68.94 234 GLN A O 1
ATOM 1858 N N . ARG A 1 235 ? 26.004 -0.003 -38.105 1.00 67.12 235 ARG A N 1
ATOM 1859 C CA . ARG A 1 235 ? 25.552 0.928 -37.058 1.00 67.12 235 ARG A CA 1
ATOM 1860 C C . ARG A 1 235 ? 24.030 0.947 -36.938 1.00 67.12 235 ARG A C 1
ATOM 1862 O O . ARG A 1 235 ? 23.534 0.871 -35.823 1.00 67.12 235 ARG A O 1
ATOM 1869 N N . PHE A 1 236 ? 23.298 0.994 -38.054 1.00 69.69 236 PHE A N 1
ATOM 1870 C CA . PHE A 1 236 ? 21.834 0.912 -38.024 1.00 69.69 236 PHE A CA 1
ATOM 1871 C C . PHE A 1 236 ? 21.342 -0.420 -37.446 1.00 69.69 236 PHE A C 1
ATOM 1873 O O . PHE A 1 236 ? 20.453 -0.404 -36.605 1.00 69.69 236 PHE A O 1
ATOM 1880 N N . ASN A 1 237 ? 21.959 -1.548 -37.814 1.00 71.25 237 ASN A N 1
ATOM 1881 C CA . ASN A 1 237 ? 21.652 -2.859 -37.233 1.00 71.25 237 ASN A CA 1
ATOM 1882 C C . ASN A 1 237 ? 21.865 -2.882 -35.715 1.00 71.25 237 ASN A C 1
ATOM 1884 O O . ASN A 1 237 ? 21.000 -3.346 -34.978 1.00 71.25 237 ASN A O 1
ATOM 1888 N N . TYR A 1 238 ? 22.989 -2.343 -35.235 1.00 68.12 238 TYR A N 1
ATOM 1889 C CA . TYR A 1 238 ? 23.248 -2.231 -33.800 1.00 68.12 238 TYR A CA 1
ATOM 1890 C C . TYR A 1 238 ? 22.181 -1.382 -33.095 1.00 68.12 238 TYR A C 1
ATOM 1892 O O . TYR A 1 238 ? 21.653 -1.788 -32.062 1.00 68.12 238 TYR A O 1
ATOM 1900 N N . THR A 1 239 ? 21.810 -0.234 -33.668 1.00 66.75 239 THR A N 1
ATOM 1901 C CA . THR A 1 239 ? 20.776 0.642 -33.104 1.00 66.75 239 THR A CA 1
ATOM 1902 C C . THR A 1 239 ? 19.391 -0.005 -33.124 1.00 66.75 239 THR A C 1
ATOM 1904 O O . THR A 1 239 ? 18.680 0.084 -32.130 1.00 66.75 239 THR A O 1
ATOM 1907 N N . VAL A 1 240 ? 19.007 -0.691 -34.203 1.00 75.56 240 VAL A N 1
ATOM 1908 C CA . VAL A 1 240 ? 17.732 -1.424 -34.290 1.00 75.56 240 VAL A CA 1
ATOM 1909 C C . VAL A 1 240 ? 17.668 -2.508 -33.219 1.00 75.56 240 VAL A C 1
ATOM 1911 O O . VAL A 1 240 ? 16.710 -2.528 -32.452 1.00 75.56 240 VAL A O 1
ATOM 1914 N N . ASN A 1 241 ? 18.715 -3.328 -33.089 1.00 73.06 241 ASN A N 1
ATOM 1915 C CA . ASN A 1 241 ? 18.787 -4.347 -32.041 1.00 73.06 241 ASN A CA 1
ATOM 1916 C C . ASN A 1 241 ? 18.729 -3.713 -30.643 1.00 73.06 241 ASN A C 1
ATOM 1918 O O . ASN A 1 241 ? 18.020 -4.197 -29.767 1.00 73.06 241 ASN A O 1
ATOM 1922 N N . SER A 1 242 ? 19.431 -2.598 -30.430 1.00 67.69 242 SER A N 1
ATOM 1923 C CA . SER A 1 242 ? 19.408 -1.863 -29.162 1.00 67.69 242 SER A CA 1
ATOM 1924 C C . SER A 1 242 ? 18.006 -1.340 -28.816 1.00 67.69 242 SER A C 1
ATOM 1926 O O . SER A 1 242 ? 17.560 -1.503 -27.680 1.00 67.69 242 SER A O 1
ATOM 1928 N N . ILE A 1 243 ? 17.271 -0.790 -29.791 1.00 70.69 243 ILE A N 1
ATOM 1929 C CA . ILE A 1 243 ? 15.889 -0.323 -29.606 1.00 70.69 243 ILE A CA 1
ATOM 1930 C C . ILE A 1 243 ? 14.938 -1.503 -29.360 1.00 70.69 243 ILE A C 1
ATOM 1932 O O . ILE A 1 243 ? 14.078 -1.416 -28.488 1.00 70.69 243 ILE A O 1
ATOM 1936 N N . GLU A 1 244 ? 15.099 -2.626 -30.064 1.00 76.31 244 GLU A N 1
ATOM 1937 C CA . GLU A 1 244 ? 14.317 -3.846 -29.817 1.00 76.31 244 GLU A CA 1
ATOM 1938 C C . GLU A 1 244 ? 14.557 -4.398 -28.407 1.00 76.31 244 GLU A C 1
ATOM 1940 O O . GLU A 1 244 ? 13.609 -4.736 -27.696 1.00 76.31 244 GLU A O 1
ATOM 1945 N N . HIS A 1 245 ? 15.812 -4.425 -27.954 1.00 72.69 245 HIS A N 1
ATOM 1946 C CA . HIS A 1 245 ? 16.148 -4.789 -26.581 1.00 72.69 245 HIS A CA 1
ATOM 1947 C C . HIS A 1 245 ? 15.561 -3.800 -25.563 1.00 72.69 245 HIS A C 1
ATOM 1949 O O . HIS A 1 245 ? 15.029 -4.230 -24.540 1.00 72.69 245 HIS A O 1
ATOM 1955 N N . ALA A 1 246 ? 15.601 -2.490 -25.828 1.00 65.38 246 ALA A N 1
ATOM 1956 C CA . ALA A 1 246 ? 14.969 -1.480 -24.978 1.00 65.38 246 ALA A CA 1
ATOM 1957 C C . ALA A 1 246 ? 13.444 -1.664 -24.892 1.00 65.38 246 ALA A C 1
ATOM 1959 O O . ALA A 1 246 ? 12.902 -1.667 -23.787 1.00 65.38 246 ALA A O 1
ATOM 1960 N N . ARG A 1 247 ? 12.771 -1.925 -26.019 1.00 76.88 247 ARG A N 1
ATOM 1961 C CA . ARG A 1 247 ? 11.332 -2.216 -26.069 1.00 76.88 247 ARG A CA 1
ATOM 1962 C C . ARG A 1 247 ? 10.973 -3.480 -25.287 1.00 76.88 247 ARG A C 1
ATOM 1964 O O . ARG A 1 247 ? 10.059 -3.461 -24.469 1.00 76.88 247 ARG A O 1
ATOM 1971 N N . ASN A 1 248 ? 11.728 -4.564 -25.467 1.00 76.56 248 ASN A N 1
ATOM 1972 C CA . ASN A 1 248 ? 11.515 -5.805 -24.716 1.00 76.56 248 ASN A CA 1
ATOM 1973 C C . ASN A 1 248 ? 11.702 -5.601 -23.204 1.00 76.56 248 ASN A C 1
ATOM 1975 O O . ASN A 1 248 ? 10.962 -6.172 -22.403 1.00 76.56 248 ASN A O 1
ATOM 1979 N N . ARG A 1 249 ? 12.672 -4.772 -22.798 1.00 67.81 249 ARG A N 1
ATOM 1980 C CA . ARG A 1 249 ? 12.858 -4.393 -21.389 1.00 67.81 249 ARG A CA 1
ATOM 1981 C C . ARG A 1 249 ? 11.692 -3.559 -20.864 1.00 67.81 249 ARG A C 1
ATOM 1983 O O . ARG A 1 249 ? 11.224 -3.848 -19.769 1.00 67.81 249 ARG A O 1
ATOM 1990 N N . LEU A 1 250 ? 11.190 -2.586 -21.632 1.00 71.38 250 LEU A N 1
ATOM 1991 C CA . LEU A 1 250 ? 9.998 -1.815 -21.262 1.00 71.38 250 LEU A CA 1
ATOM 1992 C C . LEU A 1 250 ? 8.800 -2.744 -21.037 1.00 71.38 250 LEU A C 1
ATOM 1994 O O . LEU A 1 250 ? 8.158 -2.656 -19.998 1.00 71.38 250 LEU A O 1
ATOM 1998 N N . GLN A 1 251 ? 8.544 -3.684 -21.949 1.00 79.25 251 GLN A N 1
ATOM 1999 C CA . GLN A 1 251 ? 7.441 -4.641 -21.808 1.00 79.25 251 GLN A CA 1
ATOM 2000 C C . GLN A 1 251 ? 7.577 -5.519 -20.559 1.00 79.25 251 GLN A C 1
ATOM 2002 O O . GLN A 1 251 ? 6.590 -5.741 -19.860 1.00 79.25 251 GLN A O 1
ATOM 2007 N N . LYS A 1 252 ? 8.797 -5.970 -20.236 1.00 76.62 252 LYS A N 1
ATOM 2008 C CA . LYS A 1 252 ? 9.069 -6.679 -18.977 1.00 76.62 252 LYS A CA 1
ATOM 2009 C C . LYS A 1 252 ? 8.805 -5.796 -17.755 1.00 76.62 252 LYS A C 1
ATOM 2011 O O . LYS A 1 252 ? 8.145 -6.259 -16.834 1.00 76.62 252 LYS A O 1
ATOM 2016 N N . LYS A 1 253 ? 9.259 -4.536 -17.755 1.00 73.00 253 LYS A N 1
ATOM 2017 C CA . LYS A 1 253 ? 9.029 -3.588 -16.648 1.00 73.00 253 LYS A CA 1
ATOM 2018 C C . LYS A 1 253 ? 7.538 -3.255 -16.477 1.00 73.00 253 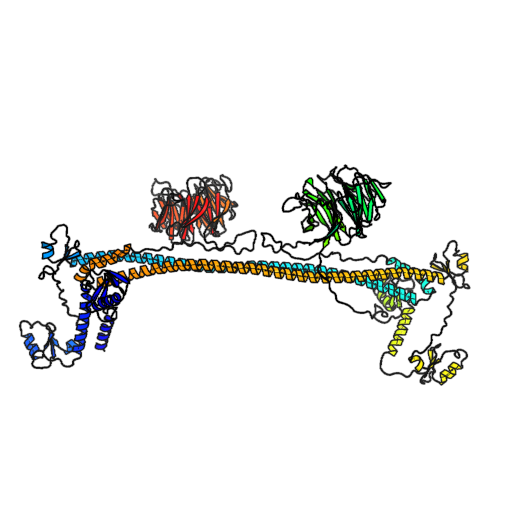LYS A C 1
ATOM 2020 O O . LYS A 1 253 ? 7.061 -3.229 -15.353 1.00 73.00 253 LYS A O 1
ATOM 2025 N N . LEU A 1 254 ? 6.779 -3.096 -17.565 1.00 76.75 254 LEU A N 1
ATOM 2026 C CA . LEU A 1 254 ? 5.321 -2.909 -17.515 1.00 76.75 254 LEU A CA 1
ATOM 2027 C C . LEU A 1 254 ? 4.604 -4.143 -16.949 1.00 76.75 254 LEU A C 1
ATOM 2029 O O . LEU A 1 254 ? 3.679 -4.009 -16.153 1.00 76.75 254 LEU A O 1
ATOM 2033 N N . ALA A 1 255 ? 5.027 -5.348 -17.345 1.00 78.25 255 ALA A N 1
ATOM 2034 C CA . ALA A 1 255 ? 4.476 -6.587 -16.800 1.00 78.25 255 ALA A CA 1
ATOM 2035 C C . ALA A 1 255 ? 4.784 -6.735 -15.303 1.00 78.25 255 ALA A C 1
ATOM 2037 O O . ALA A 1 255 ? 3.892 -7.103 -14.541 1.00 78.25 255 ALA A O 1
ATOM 2038 N N . GLN A 1 256 ? 6.010 -6.397 -14.893 1.00 75.25 256 GLN A N 1
ATOM 2039 C CA . GLN A 1 256 ? 6.413 -6.388 -13.490 1.00 75.25 256 GLN A CA 1
ATOM 2040 C C . GLN A 1 256 ? 5.581 -5.382 -12.686 1.00 75.25 256 GLN A C 1
ATOM 2042 O O . GLN A 1 256 ? 4.923 -5.786 -11.740 1.00 75.25 256 GLN A O 1
ATOM 2047 N N . ALA A 1 257 ? 5.477 -4.126 -13.133 1.00 72.56 257 ALA A N 1
ATOM 2048 C CA . ALA A 1 257 ? 4.692 -3.095 -12.451 1.00 72.56 257 ALA A CA 1
ATOM 2049 C C . ALA A 1 257 ? 3.211 -3.483 -12.279 1.00 72.56 257 ALA A C 1
ATOM 2051 O O . ALA A 1 257 ? 2.625 -3.254 -11.225 1.00 72.56 257 ALA A O 1
ATOM 2052 N N . ARG A 1 258 ? 2.593 -4.123 -13.285 1.00 78.94 258 ARG A N 1
ATOM 2053 C CA . ARG A 1 258 ? 1.224 -4.661 -13.163 1.00 78.94 258 ARG A CA 1
ATOM 2054 C C . ARG A 1 258 ? 1.135 -5.779 -12.122 1.00 78.94 258 ARG A C 1
ATOM 2056 O O . ARG A 1 258 ? 0.165 -5.835 -11.370 1.00 78.94 258 ARG A O 1
ATOM 2063 N N . SER A 1 259 ? 2.128 -6.668 -12.096 1.00 79.00 259 SER A N 1
ATOM 2064 C CA . SER A 1 259 ? 2.214 -7.737 -11.100 1.00 79.00 259 SER A CA 1
ATOM 2065 C C . SER A 1 259 ? 2.378 -7.170 -9.691 1.00 79.00 259 SER A C 1
ATOM 2067 O O . SER A 1 259 ? 1.714 -7.649 -8.778 1.00 79.00 259 SER A O 1
ATOM 2069 N N . ASP A 1 260 ? 3.201 -6.135 -9.523 1.00 76.00 260 ASP A N 1
ATOM 2070 C CA . ASP A 1 260 ? 3.456 -5.487 -8.235 1.00 76.00 260 ASP A CA 1
ATOM 2071 C C . ASP A 1 260 ? 2.196 -4.779 -7.715 1.00 76.00 260 ASP A C 1
ATOM 2073 O O . ASP A 1 260 ? 1.812 -4.985 -6.566 1.00 76.00 260 ASP A O 1
ATOM 2077 N N . ILE A 1 261 ? 1.478 -4.041 -8.576 1.00 77.62 261 ILE A N 1
ATOM 2078 C CA . ILE A 1 261 ? 0.181 -3.425 -8.227 1.00 77.62 261 ILE A CA 1
ATOM 2079 C C . ILE A 1 261 ? -0.821 -4.496 -7.778 1.00 77.62 261 ILE A C 1
ATOM 2081 O O . ILE A 1 261 ? -1.504 -4.314 -6.771 1.00 77.62 261 ILE A O 1
ATOM 2085 N N . SER A 1 262 ? -0.903 -5.619 -8.500 1.00 79.38 262 SER A N 1
ATOM 2086 C CA . SER A 1 262 ? -1.813 -6.718 -8.154 1.00 79.38 262 SER A CA 1
ATOM 2087 C C . SER A 1 262 ? -1.426 -7.403 -6.842 1.00 79.38 262 SER A C 1
ATOM 2089 O O . SER A 1 262 ? -2.300 -7.716 -6.037 1.00 79.38 262 SER A O 1
ATOM 2091 N N . ALA A 1 263 ? -0.133 -7.642 -6.612 1.00 76.31 263 ALA A N 1
ATOM 2092 C CA . ALA A 1 263 ? 0.358 -8.250 -5.379 1.00 76.31 263 ALA A CA 1
ATOM 2093 C C . ALA A 1 263 ? 0.094 -7.338 -4.171 1.00 76.31 263 ALA A C 1
ATOM 2095 O O . ALA A 1 263 ? -0.351 -7.813 -3.125 1.00 76.31 263 ALA A O 1
ATOM 2096 N N . GLN A 1 264 ? 0.292 -6.028 -4.335 1.00 75.88 264 GLN A N 1
ATOM 2097 C CA . GLN A 1 264 ? 0.031 -5.043 -3.290 1.00 75.88 264 GLN A CA 1
ATOM 2098 C C . GLN A 1 264 ? -1.468 -4.881 -3.010 1.00 75.88 264 GLN A C 1
ATOM 2100 O O . GLN A 1 264 ? -1.870 -4.807 -1.848 1.00 75.88 264 GLN A O 1
ATOM 2105 N N . GLU A 1 265 ? -2.318 -4.903 -4.045 1.00 83.38 265 GLU A N 1
ATOM 2106 C CA . GLU A 1 265 ? -3.776 -4.950 -3.878 1.00 83.38 265 GLU A CA 1
ATOM 2107 C C . GLU A 1 265 ? -4.179 -6.145 -2.999 1.00 83.38 265 GLU A C 1
ATOM 2109 O O . GLU A 1 265 ? -4.930 -5.987 -2.033 1.00 83.38 265 GLU A O 1
ATOM 2114 N N . GLU A 1 266 ? -3.668 -7.341 -3.303 1.00 82.44 266 GLU A N 1
ATOM 2115 C CA . GLU A 1 266 ? -3.974 -8.545 -2.530 1.00 82.44 266 GLU A CA 1
ATOM 2116 C C . GLU A 1 266 ? -3.454 -8.466 -1.089 1.00 82.44 266 GLU A C 1
ATOM 2118 O O . GLU A 1 266 ? -4.182 -8.847 -0.164 1.00 82.44 266 GLU A O 1
ATOM 2123 N N . ALA A 1 267 ? -2.245 -7.934 -0.882 1.00 75.44 267 ALA A N 1
ATOM 2124 C CA . ALA A 1 267 ? -1.644 -7.762 0.438 1.00 75.44 267 ALA A CA 1
ATOM 2125 C C . ALA A 1 267 ? -2.458 -6.803 1.326 1.00 75.44 267 ALA A C 1
ATOM 2127 O O . ALA A 1 267 ? -2.797 -7.151 2.462 1.00 75.44 267 ALA A O 1
ATOM 2128 N N . GLU A 1 268 ? -2.847 -5.634 0.811 1.00 79.00 268 GLU A N 1
ATOM 2129 C CA . GLU A 1 268 ? -3.646 -4.655 1.560 1.00 79.00 268 GLU A CA 1
ATOM 2130 C C . GLU A 1 268 ? -5.071 -5.157 1.835 1.00 79.00 268 GLU A C 1
ATOM 2132 O O . GLU A 1 268 ? -5.589 -5.042 2.953 1.00 79.00 268 GLU A O 1
ATOM 2137 N N . ILE A 1 269 ? -5.698 -5.828 0.861 1.00 83.56 269 ILE A N 1
ATOM 2138 C CA . ILE A 1 269 ? -6.998 -6.480 1.074 1.00 83.56 269 ILE A CA 1
ATOM 2139 C C . ILE A 1 269 ? -6.894 -7.564 2.159 1.00 83.56 269 ILE A C 1
ATOM 2141 O O . ILE A 1 269 ? -7.820 -7.717 2.965 1.00 83.56 269 ILE A O 1
ATOM 2145 N N . ALA A 1 270 ? -5.798 -8.326 2.203 1.00 78.12 270 ALA A N 1
ATOM 2146 C CA . ALA A 1 270 ? -5.577 -9.338 3.231 1.00 78.12 270 ALA A CA 1
ATOM 2147 C C . ALA A 1 270 ? -5.442 -8.715 4.631 1.00 78.12 270 ALA A C 1
ATOM 2149 O O . ALA A 1 270 ? -6.074 -9.212 5.568 1.00 78.12 270 ALA A O 1
ATOM 2150 N N . LYS A 1 271 ? -4.711 -7.599 4.775 1.00 78.38 271 LYS A N 1
ATOM 2151 C CA . LYS A 1 271 ? -4.601 -6.851 6.044 1.00 78.38 271 LYS A CA 1
ATOM 2152 C C . LYS A 1 271 ? -5.975 -6.405 6.557 1.00 78.38 271 LYS A C 1
ATOM 2154 O O . LYS A 1 271 ? -6.316 -6.685 7.709 1.00 78.38 271 LYS A O 1
ATOM 2159 N N . ILE A 1 272 ? -6.805 -5.809 5.695 1.00 78.56 272 ILE A N 1
ATOM 2160 C CA . ILE A 1 272 ? -8.164 -5.362 6.055 1.00 78.56 272 ILE A CA 1
ATOM 2161 C C . ILE A 1 272 ? -9.052 -6.542 6.461 1.00 78.56 272 ILE A C 1
ATOM 2163 O O . ILE A 1 272 ? -9.757 -6.470 7.469 1.00 78.56 272 ILE A O 1
ATOM 2167 N N . ARG A 1 273 ? -9.009 -7.653 5.714 1.00 82.31 273 ARG A N 1
ATOM 2168 C CA . ARG A 1 273 ? -9.781 -8.864 6.047 1.00 82.31 273 ARG A CA 1
ATOM 2169 C C . ARG A 1 273 ? -9.374 -9.447 7.398 1.00 82.31 273 ARG A C 1
ATOM 2171 O O . ARG A 1 273 ? -10.252 -9.814 8.176 1.00 82.31 273 ARG A O 1
ATOM 2178 N N . ASN A 1 274 ? -8.075 -9.502 7.687 1.00 78.31 274 ASN A N 1
ATOM 2179 C CA . ASN A 1 274 ? -7.565 -9.999 8.963 1.00 78.31 274 ASN A CA 1
ATOM 2180 C C . ASN A 1 274 ? -7.975 -9.088 10.128 1.00 78.31 274 ASN A C 1
ATOM 2182 O O . ASN A 1 274 ? -8.464 -9.590 11.139 1.00 78.31 274 ASN A O 1
ATOM 2186 N N . LYS A 1 275 ? -7.869 -7.759 9.973 1.00 76.19 275 LYS A N 1
ATOM 2187 C CA . LYS A 1 275 ? -8.310 -6.790 10.994 1.00 76.19 275 LYS A CA 1
ATOM 2188 C C . LYS A 1 275 ? -9.823 -6.880 11.238 1.00 76.19 275 LYS A C 1
ATOM 2190 O O . LYS A 1 275 ? -10.248 -6.944 12.387 1.00 76.19 275 LYS A O 1
ATOM 2195 N N . ALA A 1 276 ? -10.636 -6.987 10.184 1.00 73.75 276 ALA A N 1
ATOM 2196 C CA . ALA A 1 276 ? -12.087 -7.173 10.303 1.00 73.75 276 ALA A CA 1
ATOM 2197 C C . ALA A 1 276 ? -12.458 -8.486 11.015 1.00 73.75 276 ALA A C 1
ATOM 2199 O O . ALA A 1 276 ? -13.381 -8.511 11.832 1.00 73.75 276 ALA A O 1
ATOM 2200 N N . LYS A 1 277 ? -11.722 -9.570 10.740 1.00 78.50 277 LYS A N 1
ATOM 2201 C CA . LYS A 1 277 ? -11.905 -10.856 11.419 1.00 78.50 277 LYS A CA 1
ATOM 2202 C C . LYS A 1 277 ? -11.590 -10.748 12.913 1.00 78.50 277 LYS A C 1
ATOM 2204 O O . LYS A 1 277 ? -12.430 -11.124 13.721 1.00 78.50 277 LYS A O 1
ATOM 2209 N N . LEU A 1 278 ? -10.446 -10.160 13.267 1.00 76.00 278 LEU A N 1
ATOM 2210 C CA . LEU A 1 278 ? -10.032 -9.963 14.660 1.00 76.00 278 LEU A CA 1
ATOM 2211 C C . LEU A 1 278 ? -11.034 -9.102 15.445 1.00 76.00 278 LEU A C 1
ATOM 2213 O O . LEU A 1 278 ? -11.365 -9.410 16.585 1.00 76.00 278 LEU A O 1
ATOM 2217 N N . LEU A 1 279 ? -11.540 -8.025 14.836 1.00 68.00 279 LEU A N 1
ATOM 2218 C CA . LEU A 1 279 ? -12.563 -7.179 15.458 1.00 68.00 279 LEU A CA 1
ATOM 2219 C C . LEU A 1 279 ? -13.876 -7.938 15.670 1.00 68.00 279 LEU A C 1
ATOM 2221 O O . LEU A 1 279 ? -14.508 -7.781 16.710 1.00 68.00 279 LEU A O 1
ATOM 2225 N N . THR A 1 280 ? -14.267 -8.787 14.718 1.00 73.62 280 THR A N 1
ATOM 2226 C CA . THR A 1 280 ? -15.459 -9.636 14.857 1.00 73.62 280 THR A CA 1
ATOM 2227 C C . THR A 1 280 ? -15.287 -10.648 15.994 1.00 73.62 280 THR A C 1
ATOM 2229 O O . THR A 1 280 ? -16.189 -10.784 16.812 1.00 73.62 280 THR A O 1
ATOM 2232 N N . GLU A 1 281 ? -14.118 -11.290 16.101 1.00 75.81 281 GLU A N 1
ATOM 2233 C CA . GLU A 1 281 ? -13.791 -12.220 17.195 1.00 75.81 281 GLU A CA 1
ATOM 2234 C C . GLU A 1 281 ? -13.862 -11.521 18.567 1.00 75.81 281 GLU A C 1
ATOM 2236 O O . GLU A 1 281 ? -14.517 -12.028 19.473 1.00 75.81 281 GLU A O 1
ATOM 2241 N N . LYS A 1 282 ? -13.314 -10.304 18.704 1.00 69.38 282 LYS A N 1
ATOM 2242 C CA . LYS A 1 282 ? -13.426 -9.511 19.946 1.00 69.38 282 LYS A CA 1
ATOM 2243 C C . LYS A 1 282 ? -14.870 -9.146 20.303 1.00 69.38 282 LYS A C 1
ATOM 2245 O O . LYS A 1 282 ? -15.245 -9.180 21.472 1.00 69.38 282 LYS A O 1
ATOM 2250 N N . VAL A 1 283 ? -15.689 -8.776 19.314 1.00 72.50 283 VAL A N 1
ATOM 2251 C CA . VAL A 1 283 ? -17.122 -8.499 19.529 1.00 72.50 283 VAL A CA 1
ATOM 2252 C C . VAL A 1 283 ? -17.841 -9.757 20.024 1.00 72.50 283 VAL A C 1
ATOM 2254 O O . VAL A 1 283 ? -18.694 -9.666 20.907 1.00 72.50 283 VAL A O 1
ATOM 2257 N N . ASP A 1 284 ? -17.474 -10.923 19.497 1.00 74.44 284 ASP A N 1
ATOM 2258 C CA . ASP A 1 284 ? -18.051 -12.206 19.891 1.00 74.44 284 ASP A CA 1
ATOM 2259 C C . ASP A 1 284 ? -17.642 -12.611 21.313 1.00 74.44 284 ASP A C 1
ATOM 2261 O O . ASP A 1 284 ? -18.502 -13.045 22.079 1.00 74.44 284 ASP A O 1
ATOM 2265 N N . GLU A 1 285 ? -16.377 -12.415 21.693 1.00 69.75 285 GLU A N 1
ATOM 2266 C CA . GLU A 1 285 ? -15.878 -12.659 23.055 1.00 69.75 285 GLU A CA 1
ATOM 2267 C C . GLU A 1 285 ? -16.611 -11.797 24.092 1.00 69.75 285 GLU A C 1
ATOM 2269 O O . GLU A 1 285 ? -17.154 -12.326 25.064 1.00 69.75 285 GLU A O 1
ATOM 2274 N N . ILE A 1 286 ? -16.721 -10.485 23.847 1.00 69.19 286 ILE A N 1
ATOM 2275 C CA . ILE A 1 286 ? -17.444 -9.565 24.742 1.00 69.19 286 ILE A CA 1
ATOM 2276 C C . ILE A 1 286 ? -18.932 -9.937 24.812 1.00 69.19 286 ILE A C 1
ATOM 2278 O O . ILE A 1 286 ? -19.557 -9.847 25.871 1.00 69.19 286 ILE A O 1
ATOM 2282 N N . GLY A 1 287 ? -19.515 -10.350 23.683 1.00 66.00 287 GLY A N 1
ATOM 2283 C CA . GLY A 1 287 ? -20.892 -10.828 23.634 1.00 66.00 287 GLY A CA 1
ATOM 2284 C C . GLY A 1 287 ? -21.112 -12.055 24.519 1.00 66.00 287 GLY A C 1
ATOM 2285 O O . GLY A 1 287 ? -22.047 -12.066 25.316 1.00 66.00 287 GLY A O 1
ATOM 2286 N N . GLN A 1 288 ? -20.228 -13.052 24.426 1.00 72.69 288 GLN A N 1
ATOM 2287 C CA . GLN A 1 288 ? -20.304 -14.289 25.211 1.00 72.69 288 GLN A CA 1
ATOM 2288 C C . GLN A 1 288 ? -20.111 -14.054 26.711 1.00 72.69 288 GLN A C 1
ATOM 2290 O O . GLN A 1 288 ? -20.850 -14.622 27.516 1.00 72.69 288 GLN A O 1
ATOM 2295 N N . GLU A 1 289 ? -19.143 -13.220 27.095 1.00 67.19 289 GLU A N 1
ATOM 2296 C CA . GLU A 1 289 ? -18.876 -12.900 28.500 1.00 67.19 289 GLU A CA 1
ATOM 2297 C C . GLU A 1 289 ? -20.105 -12.255 29.158 1.00 67.19 289 GLU A C 1
ATOM 2299 O O . GLU A 1 289 ? -20.578 -12.717 30.198 1.00 67.19 289 GLU A O 1
ATOM 2304 N N . ARG A 1 290 ? -20.702 -11.262 28.490 1.00 63.78 290 ARG A N 1
ATOM 2305 C CA . ARG A 1 290 ? -21.873 -10.538 29.002 1.00 63.78 290 ARG A CA 1
ATOM 2306 C C . ARG A 1 290 ? -23.148 -11.369 29.005 1.00 63.78 290 ARG A C 1
ATOM 2308 O O . ARG A 1 290 ? -23.917 -11.291 29.961 1.00 63.78 290 ARG A O 1
ATOM 2315 N N . ASP A 1 291 ? -23.382 -12.168 27.965 1.00 71.62 291 ASP A N 1
ATOM 2316 C CA . ASP A 1 291 ? -24.524 -13.088 27.945 1.00 71.62 291 ASP A CA 1
ATOM 2317 C C . ASP A 1 291 ? -24.416 -14.116 29.089 1.00 71.62 291 ASP A C 1
ATOM 2319 O O . ASP A 1 291 ? -25.408 -14.371 29.774 1.00 71.62 291 ASP A O 1
ATOM 2323 N N . SER A 1 292 ? -23.208 -14.621 29.383 1.00 69.00 292 SER A N 1
ATOM 2324 C CA . SER A 1 292 ? -22.950 -15.525 30.519 1.00 69.00 292 SER A CA 1
ATOM 2325 C C . SER A 1 292 ? -23.289 -14.886 31.873 1.00 69.00 292 SER A C 1
ATOM 2327 O O . SER A 1 292 ? -23.812 -15.544 32.775 1.00 69.00 292 SER A O 1
ATOM 2329 N N . GLU A 1 293 ? -23.006 -13.597 32.045 1.00 63.25 293 GLU A N 1
ATOM 2330 C CA . GLU A 1 293 ? -23.331 -12.861 33.269 1.00 63.25 293 GLU A CA 1
ATOM 2331 C C . GLU A 1 293 ? -24.827 -12.588 33.417 1.00 63.25 293 GLU A C 1
ATOM 2333 O O . GLU A 1 293 ? -25.377 -12.777 34.508 1.00 63.25 293 GLU A O 1
ATOM 2338 N N . TYR A 1 294 ? -25.509 -12.208 32.330 1.00 68.25 294 TYR A N 1
ATOM 2339 C CA . TYR A 1 294 ? -26.962 -12.051 32.343 1.00 68.25 294 TYR A CA 1
ATOM 2340 C C . TYR A 1 294 ? -27.666 -13.370 32.675 1.00 68.25 294 TYR A C 1
ATOM 2342 O O . TYR A 1 294 ? -28.595 -13.368 33.485 1.00 68.25 294 TYR A O 1
ATOM 2350 N N . GLU A 1 295 ? -27.196 -14.502 32.143 1.00 74.12 295 GLU A N 1
ATOM 2351 C CA . GLU A 1 295 ? -27.723 -15.826 32.495 1.00 74.12 295 GLU A CA 1
ATOM 2352 C C . GLU A 1 295 ? -27.536 -16.155 33.981 1.00 74.12 295 GLU A C 1
ATOM 2354 O O . GLU A 1 295 ? -28.481 -16.610 34.635 1.00 74.12 295 GLU A O 1
ATOM 2359 N N . LYS A 1 296 ? -26.357 -15.875 34.553 1.00 71.56 296 LYS A N 1
ATOM 2360 C CA . LYS A 1 296 ? -26.097 -16.076 35.991 1.00 71.56 296 LYS A CA 1
ATOM 2361 C C . LYS A 1 296 ? -27.017 -15.214 36.858 1.00 71.56 296 LYS A C 1
ATOM 2363 O O . LYS A 1 296 ? -27.613 -15.729 37.807 1.00 71.56 296 LYS A O 1
ATOM 2368 N N . ALA A 1 297 ? -27.190 -13.938 36.511 1.00 65.75 297 ALA A N 1
ATOM 2369 C CA . ALA A 1 297 ? -28.054 -13.012 37.241 1.00 65.75 297 ALA A CA 1
ATOM 2370 C C . ALA A 1 297 ? -29.544 -13.390 37.136 1.00 65.75 297 ALA A C 1
ATOM 2372 O O . ALA A 1 297 ? -30.275 -13.322 38.130 1.00 65.75 297 ALA A O 1
ATOM 2373 N N . LEU A 1 298 ? -30.008 -13.829 35.959 1.00 73.12 298 LEU A N 1
ATOM 2374 C CA . LEU A 1 298 ? -31.366 -14.358 35.772 1.00 73.12 298 LEU A CA 1
ATOM 2375 C C . LEU A 1 298 ? -31.586 -15.608 36.626 1.00 73.12 298 LEU A C 1
ATOM 2377 O O . LEU A 1 298 ? -32.587 -15.702 37.339 1.00 73.12 298 LEU A O 1
ATOM 2381 N N . MET A 1 299 ? -30.635 -16.544 36.605 1.00 74.00 299 MET A N 1
ATOM 2382 C CA . MET A 1 299 ? -30.703 -17.774 37.390 1.00 74.00 299 MET A CA 1
ATOM 2383 C C . MET A 1 299 ? -30.743 -17.485 38.899 1.00 74.00 299 MET A C 1
ATOM 2385 O O . MET A 1 299 ? -31.562 -18.068 39.613 1.00 74.00 299 MET A O 1
ATOM 2389 N N . TYR A 1 300 ? -29.914 -16.560 39.392 1.00 70.12 300 TYR A N 1
ATOM 2390 C CA . TYR A 1 300 ? -29.910 -16.150 40.798 1.00 70.12 300 TYR A CA 1
ATOM 2391 C C . TYR A 1 300 ? -31.250 -15.537 41.224 1.00 70.12 300 TYR A C 1
ATOM 2393 O O . TYR A 1 300 ? -31.871 -16.009 42.180 1.00 70.12 300 TYR A O 1
ATOM 2401 N N . ASN A 1 301 ? -31.737 -14.535 40.486 1.00 67.75 301 ASN A N 1
ATOM 2402 C CA . ASN A 1 301 ? -32.986 -13.842 40.809 1.00 67.75 301 ASN A CA 1
ATOM 2403 C C . ASN A 1 301 ? -34.203 -14.777 40.729 1.00 67.75 301 ASN A C 1
ATOM 2405 O O . ASN A 1 301 ? -35.064 -14.745 41.612 1.00 67.75 301 ASN A O 1
ATOM 2409 N N . ARG A 1 302 ? -34.249 -15.675 39.735 1.00 76.56 302 ARG A N 1
ATOM 2410 C CA . ARG A 1 302 ? -35.305 -16.691 39.615 1.00 76.56 302 ARG A CA 1
ATOM 2411 C C . ARG A 1 302 ? -35.299 -17.662 40.801 1.00 76.56 302 ARG A C 1
ATOM 2413 O O . ARG A 1 302 ? -36.361 -17.971 41.338 1.00 76.56 302 ARG A O 1
ATOM 2420 N N . ASN A 1 303 ? -34.123 -18.082 41.273 1.00 72.38 303 ASN A N 1
ATOM 2421 C CA . ASN A 1 303 ? -34.001 -18.945 42.452 1.00 72.38 303 ASN A CA 1
ATOM 2422 C C . ASN A 1 303 ? -34.481 -18.258 43.742 1.00 72.38 303 ASN A C 1
ATOM 2424 O O . ASN A 1 303 ? -35.175 -18.888 44.543 1.00 72.38 303 ASN A O 1
ATOM 2428 N N . GLN A 1 304 ? -34.160 -16.976 43.947 1.00 68.00 304 GLN A N 1
ATOM 2429 C CA . GLN A 1 304 ? -34.650 -16.220 45.110 1.00 68.00 304 GLN A CA 1
ATOM 2430 C C . GLN A 1 304 ? -36.163 -15.980 45.042 1.00 68.00 304 GLN A C 1
ATOM 2432 O O . GLN A 1 304 ? -36.857 -16.114 46.051 1.00 68.00 304 GLN A O 1
ATOM 2437 N N . MET A 1 305 ? -36.694 -15.702 43.847 1.00 72.19 305 MET A N 1
ATOM 2438 C CA . MET A 1 305 ? -38.132 -15.545 43.625 1.00 72.19 305 MET A CA 1
ATOM 2439 C C . MET A 1 305 ? -38.902 -16.837 43.929 1.00 72.19 305 MET A C 1
ATOM 2441 O O . MET A 1 305 ? -39.939 -16.783 44.592 1.00 72.19 305 MET A O 1
ATOM 2445 N N . ASN A 1 306 ? -38.392 -17.988 43.479 1.00 73.56 306 ASN A N 1
ATOM 2446 C CA . ASN A 1 306 ? -38.998 -19.292 43.751 1.00 73.56 306 ASN A CA 1
ATOM 2447 C C . ASN A 1 306 ? -38.999 -19.600 45.253 1.00 73.56 306 ASN A C 1
ATOM 2449 O O . ASN A 1 306 ? -40.048 -19.934 45.795 1.00 73.56 306 ASN A O 1
ATOM 2453 N N . ARG A 1 307 ? -37.876 -19.364 45.947 1.00 67.88 307 ARG A N 1
ATOM 2454 C CA . ARG A 1 307 ? -37.776 -19.515 47.410 1.00 67.88 307 ARG A CA 1
ATOM 2455 C C . ARG A 1 307 ? -38.780 -18.646 48.164 1.00 67.88 307 ARG A C 1
ATOM 2457 O O . ARG A 1 307 ? -39.476 -19.137 49.046 1.00 67.88 307 ARG A O 1
ATOM 2464 N N . ALA A 1 308 ? -38.888 -17.367 47.805 1.00 66.75 308 ALA A N 1
ATOM 2465 C CA . ALA A 1 308 ? -39.873 -16.472 48.408 1.00 66.75 308 ALA A CA 1
ATOM 2466 C C . ALA A 1 308 ? -41.315 -16.937 48.123 1.00 66.75 308 ALA A C 1
ATOM 2468 O O . ALA A 1 308 ? -42.176 -16.856 48.995 1.00 66.75 308 ALA A O 1
ATOM 2469 N N . GLY A 1 309 ? -41.581 -17.454 46.918 1.00 70.06 309 GLY A N 1
ATOM 2470 C CA . GLY A 1 309 ? -42.886 -17.993 46.534 1.00 70.06 309 GLY A CA 1
ATOM 2471 C C . GLY A 1 309 ? -43.286 -19.252 47.306 1.00 70.06 309 GLY A C 1
ATOM 2472 O O . GLY A 1 309 ? -44.434 -19.352 47.733 1.00 70.06 309 GLY A O 1
ATOM 2473 N N . GLU A 1 310 ? -42.352 -20.179 47.516 1.00 71.38 310 GLU A N 1
ATOM 2474 C CA . GLU A 1 310 ? -42.569 -21.403 48.297 1.00 71.38 310 GLU A CA 1
ATOM 2475 C C . GLU A 1 310 ? -42.895 -21.095 49.761 1.00 71.38 310 GLU A C 1
ATOM 2477 O O . GLU A 1 310 ? -43.779 -21.722 50.335 1.00 71.38 310 GLU A O 1
ATOM 2482 N N . ILE A 1 311 ? -42.251 -20.084 50.344 1.00 69.00 311 ILE A N 1
ATOM 2483 C CA . ILE A 1 311 ? -42.472 -19.681 51.740 1.00 69.00 311 ILE A CA 1
ATOM 2484 C C . ILE A 1 311 ? -43.821 -19.003 51.913 1.00 69.00 311 ILE A C 1
ATOM 2486 O O . ILE A 1 311 ? -44.574 -19.369 52.810 1.00 69.00 311 ILE A O 1
ATOM 2490 N N . VAL A 1 312 ? -44.154 -18.054 51.033 1.00 70.31 312 VAL A N 1
ATOM 2491 C CA . VAL A 1 312 ? -45.475 -17.407 51.039 1.00 70.31 312 VAL A CA 1
ATOM 2492 C C . VAL A 1 312 ? -46.576 -18.454 50.903 1.00 70.31 312 VAL A C 1
ATOM 2494 O O . VAL A 1 312 ? -47.583 -18.386 51.600 1.00 70.31 312 VAL A O 1
ATOM 2497 N N . LYS A 1 313 ? -46.371 -19.450 50.037 1.00 70.50 313 LYS A N 1
ATOM 2498 C CA . LYS A 1 313 ? -47.313 -20.548 49.858 1.00 70.50 313 LYS A CA 1
ATOM 2499 C C . LYS A 1 313 ? -47.425 -21.428 51.105 1.00 70.50 313 LYS A C 1
ATOM 2501 O O . LYS A 1 313 ? -48.531 -21.627 51.583 1.00 70.50 313 LYS A O 1
ATOM 2506 N N . ALA A 1 314 ? -46.304 -21.889 51.656 1.00 68.00 314 ALA A N 1
ATOM 2507 C CA . ALA A 1 314 ? -46.290 -22.742 52.843 1.00 68.00 314 ALA A CA 1
ATOM 2508 C C . ALA A 1 314 ? -46.934 -22.062 54.062 1.00 68.00 314 ALA A C 1
ATOM 2510 O O . ALA A 1 314 ? -47.663 -22.709 54.808 1.00 68.00 314 ALA A O 1
ATOM 2511 N N . VAL A 1 315 ? -46.703 -20.757 54.248 1.00 69.31 315 VAL A N 1
ATOM 2512 C CA . VAL A 1 315 ? -47.325 -19.983 55.332 1.00 69.31 315 VAL A CA 1
ATOM 2513 C C . VAL A 1 315 ? -48.820 -19.779 55.072 1.00 69.31 315 VAL A C 1
ATOM 2515 O O . VAL A 1 315 ? -49.605 -19.999 55.981 1.00 69.31 315 VAL A O 1
ATOM 2518 N N . ASN A 1 316 ? -49.248 -19.436 53.852 1.00 70.31 316 ASN A N 1
ATOM 2519 C CA . ASN A 1 316 ? -50.678 -19.306 53.528 1.00 70.31 316 ASN A CA 1
ATOM 2520 C C . ASN A 1 316 ? -51.450 -20.627 53.670 1.00 70.31 316 ASN A C 1
ATOM 2522 O O . ASN A 1 316 ? -52.576 -20.638 54.172 1.00 70.31 316 ASN A O 1
ATOM 2526 N N . ASP A 1 317 ? -50.847 -21.740 53.254 1.00 66.81 317 ASP A N 1
ATOM 2527 C CA . ASP A 1 317 ? -51.433 -23.071 53.409 1.00 66.81 317 ASP A CA 1
ATOM 2528 C C . ASP A 1 317 ? -51.581 -23.398 54.911 1.00 66.81 317 ASP A C 1
ATOM 2530 O O . ASP A 1 317 ? -52.671 -23.745 55.360 1.00 66.81 317 ASP A O 1
ATOM 2534 N N . LEU A 1 318 ? -50.547 -23.136 55.727 1.00 67.50 318 LEU A N 1
ATOM 2535 C CA . LEU A 1 318 ? -50.598 -23.313 57.185 1.00 67.50 318 LEU A CA 1
ATOM 2536 C C . LEU A 1 318 ? -51.647 -22.410 57.862 1.00 67.50 318 LEU A C 1
ATOM 2538 O O . LEU A 1 318 ? -52.377 -22.868 58.734 1.00 67.50 318 LEU A O 1
ATOM 2542 N N . MET A 1 319 ? -51.780 -21.153 57.432 1.00 65.06 319 MET A N 1
ATOM 2543 C CA . MET A 1 319 ? -52.722 -20.182 58.012 1.00 65.06 319 MET A CA 1
ATOM 2544 C C . MET A 1 319 ? -54.190 -20.441 57.642 1.00 65.06 319 MET A C 1
ATOM 2546 O O . MET A 1 319 ? -55.083 -20.009 58.369 1.00 65.06 319 MET A O 1
ATOM 2550 N N . SER A 1 320 ? -54.451 -21.119 56.519 1.00 64.56 320 SER A N 1
ATOM 2551 C CA . SER A 1 320 ? -55.811 -21.412 56.042 1.00 64.56 320 SER A CA 1
ATOM 2552 C C . SER A 1 320 ? -56.360 -22.760 56.517 1.00 64.56 320 SER A C 1
ATOM 2554 O O . SER A 1 320 ? -57.570 -22.974 56.442 1.00 64.56 320 SER A O 1
ATOM 2556 N N . GLN A 1 321 ? -55.494 -23.665 56.981 1.00 53.56 321 GLN A N 1
ATOM 2557 C CA . GLN A 1 321 ? -55.844 -25.071 57.221 1.00 53.56 321 GLN A CA 1
ATOM 2558 C C . GLN A 1 321 ? -55.535 -25.570 58.641 1.00 53.56 321 GLN A C 1
ATOM 2560 O O . GLN A 1 321 ? -56.038 -26.632 59.004 1.00 53.56 321 GLN A O 1
ATOM 2565 N N . ALA A 1 322 ? -54.735 -24.847 59.434 1.00 56.62 322 ALA A N 1
ATOM 2566 C CA . ALA A 1 322 ? -54.426 -25.213 60.819 1.00 56.62 322 ALA A CA 1
ATOM 2567 C C . ALA A 1 322 ? -55.512 -24.749 61.805 1.00 56.62 322 ALA A C 1
ATOM 2569 O O . ALA A 1 322 ? -56.190 -23.743 61.573 1.00 56.62 322 ALA A O 1
ATOM 2570 N N . ASP A 1 323 ? -55.663 -25.479 62.916 1.00 57.56 323 ASP A N 1
ATOM 2571 C CA . ASP A 1 323 ? -56.565 -25.076 63.995 1.00 57.56 323 ASP A CA 1
ATOM 2572 C C . ASP A 1 323 ? -55.997 -23.889 64.800 1.00 57.56 323 ASP A C 1
ATOM 2574 O O . ASP A 1 323 ? -54.790 -23.640 64.844 1.00 57.56 323 ASP A O 1
ATOM 2578 N N . ASP A 1 324 ? -56.886 -23.119 65.427 1.00 60.81 324 ASP A N 1
ATOM 2579 C CA . ASP A 1 324 ? -56.556 -21.889 66.158 1.00 60.81 324 ASP A CA 1
ATOM 2580 C C . ASP A 1 324 ? -55.533 -22.110 67.303 1.00 60.81 324 ASP A C 1
ATOM 2582 O O . ASP A 1 324 ? -54.796 -21.193 67.674 1.00 60.81 324 ASP A O 1
ATOM 2586 N N . LEU A 1 325 ? -55.428 -23.335 67.831 1.00 60.44 325 LEU A N 1
ATOM 2587 C CA . LEU A 1 325 ? -54.449 -23.708 68.855 1.00 60.44 325 LEU A CA 1
ATOM 2588 C C . LEU A 1 325 ? -53.078 -24.052 68.243 1.00 60.44 325 LEU A C 1
ATOM 2590 O O . LEU A 1 325 ? -52.043 -23.653 68.773 1.00 60.44 325 LEU A O 1
ATOM 2594 N N . GLU A 1 326 ? -53.066 -24.758 67.118 1.00 60.72 326 GLU A N 1
ATOM 2595 C CA . GLU A 1 326 ? -51.883 -25.179 66.365 1.00 60.72 326 GLU A CA 1
ATOM 2596 C C . GLU A 1 326 ? -51.143 -23.975 65.756 1.00 60.72 326 GLU A C 1
ATOM 2598 O O . GLU A 1 326 ? -49.911 -23.916 65.783 1.00 60.72 326 GLU A O 1
ATOM 2603 N N . ILE A 1 327 ? -51.887 -22.960 65.297 1.00 65.25 327 ILE A N 1
ATOM 2604 C CA . ILE A 1 327 ? -51.340 -21.688 64.794 1.00 65.25 327 ILE A CA 1
ATOM 2605 C C . ILE A 1 327 ? -50.490 -20.981 65.865 1.00 65.25 327 ILE A C 1
ATOM 2607 O O . ILE A 1 327 ? -49.405 -20.477 65.566 1.00 65.25 327 ILE A O 1
ATOM 2611 N N . LEU A 1 328 ? -50.959 -20.959 67.116 1.00 64.88 328 LEU A N 1
ATOM 2612 C CA . LEU A 1 328 ? -50.273 -20.296 68.228 1.00 64.88 328 LEU A CA 1
ATOM 2613 C C . LEU A 1 328 ? -49.133 -21.147 68.820 1.00 64.88 328 LEU A C 1
ATOM 2615 O O . LEU A 1 328 ? -48.111 -20.580 69.193 1.00 64.88 328 LEU A O 1
ATOM 2619 N N . GLU A 1 329 ? -49.225 -22.486 68.837 1.00 62.34 329 GLU A N 1
ATOM 2620 C CA . GLU A 1 329 ? -48.088 -23.358 69.214 1.00 62.34 329 GLU A CA 1
ATOM 2621 C C . GLU A 1 329 ? -46.896 -23.206 68.246 1.00 62.34 329 GLU A C 1
ATOM 2623 O O . GLU A 1 329 ? -45.731 -23.342 68.635 1.00 62.34 329 GLU A O 1
ATOM 2628 N N . LEU A 1 330 ? -47.171 -22.902 66.975 1.00 65.44 330 LEU A N 1
ATOM 2629 C CA . LEU A 1 330 ? -46.156 -22.717 65.936 1.00 65.44 330 LEU A CA 1
ATOM 2630 C C . LEU A 1 330 ? -45.689 -21.260 65.781 1.00 65.44 330 LEU A C 1
ATOM 2632 O O . LEU A 1 330 ? -44.700 -21.027 65.076 1.00 65.44 330 LEU A O 1
ATOM 2636 N N . LYS A 1 331 ? -46.318 -20.294 66.470 1.00 67.25 331 LYS A N 1
ATOM 2637 C CA . LYS A 1 331 ? -46.004 -18.853 66.397 1.00 67.25 331 LYS A CA 1
ATOM 2638 C C . LYS A 1 331 ? -44.502 -18.545 66.538 1.00 67.25 331 LYS A C 1
ATOM 2640 O O . LYS A 1 331 ? -43.971 -17.886 65.639 1.00 67.25 331 LYS A O 1
ATOM 2645 N N . PRO A 1 332 ? -43.757 -19.073 67.533 1.00 63.44 332 PRO A N 1
ATOM 2646 C CA . PRO A 1 332 ? -42.329 -18.772 67.676 1.00 63.44 332 PRO A CA 1
ATOM 2647 C C . PRO A 1 332 ? -41.491 -19.301 66.504 1.00 63.44 332 PRO A C 1
ATOM 2649 O O . PRO A 1 332 ? -40.541 -18.656 66.062 1.00 63.44 332 PRO A O 1
ATOM 2652 N N . LYS A 1 333 ? -41.856 -20.467 65.950 1.00 63.53 333 LYS A N 1
ATOM 2653 C CA . LYS A 1 333 ? -41.141 -21.102 64.829 1.00 63.53 333 LYS A CA 1
ATOM 2654 C C . LYS A 1 333 ? -41.416 -20.407 63.497 1.00 63.53 333 LYS A C 1
ATOM 2656 O O . LYS A 1 333 ? -40.506 -20.284 62.674 1.00 63.53 333 LYS A O 1
ATOM 2661 N N . VAL A 1 334 ? -42.652 -19.956 63.283 1.00 67.00 334 VAL A N 1
ATOM 2662 C CA . VAL A 1 334 ? -43.054 -19.193 62.093 1.00 67.00 334 VAL A CA 1
ATOM 2663 C C . VAL A 1 334 ? -42.399 -17.813 62.117 1.00 67.00 334 VAL A C 1
ATOM 2665 O O . VAL A 1 334 ? -41.749 -17.439 61.141 1.00 67.00 334 VAL A O 1
ATOM 2668 N N . MET A 1 335 ? -42.459 -17.103 63.249 1.00 64.06 335 MET A N 1
ATOM 2669 C CA . MET A 1 335 ? -41.828 -15.788 63.396 1.00 64.06 335 MET A CA 1
ATOM 2670 C C . MET A 1 335 ? -40.307 -15.869 63.273 1.00 64.06 335 MET A C 1
ATOM 2672 O O . MET A 1 335 ? -39.725 -15.121 62.491 1.00 64.06 335 MET A O 1
ATOM 2676 N N . HIS A 1 336 ? -39.657 -16.842 63.918 1.00 64.56 336 HIS A N 1
ATOM 2677 C CA . HIS A 1 336 ? -38.212 -17.017 63.782 1.00 64.56 336 HIS A CA 1
ATOM 2678 C C . HIS A 1 336 ? -37.786 -17.295 62.325 1.00 64.56 336 HIS A C 1
ATOM 2680 O O . HIS A 1 336 ? -36.787 -16.744 61.850 1.00 64.56 336 HIS A O 1
ATOM 2686 N N . ASN A 1 337 ? -38.555 -18.097 61.577 1.00 62.69 337 ASN A N 1
ATOM 2687 C CA . ASN A 1 337 ? -38.280 -18.348 60.161 1.00 62.69 337 ASN A CA 1
ATOM 2688 C C . ASN A 1 337 ? -38.495 -17.115 59.276 1.00 62.69 337 ASN A C 1
ATOM 2690 O O . ASN A 1 337 ? -37.696 -16.891 58.366 1.00 62.69 337 ASN A O 1
ATOM 2694 N N . LEU A 1 338 ? -39.527 -16.314 59.544 1.00 62.22 338 LEU A N 1
ATOM 2695 C CA . LEU A 1 338 ? -39.817 -15.082 58.806 1.00 62.22 338 LEU A CA 1
ATOM 2696 C C . LEU A 1 338 ? -38.799 -13.969 59.110 1.00 62.22 338 LEU A C 1
ATOM 2698 O O . LEU A 1 338 ? -38.419 -13.218 58.211 1.00 62.22 338 LEU A O 1
ATOM 2702 N N . GLU A 1 339 ? -38.301 -13.880 60.346 1.00 55.66 339 GLU A N 1
ATOM 2703 C CA . GLU A 1 339 ? -37.313 -12.877 60.754 1.00 55.66 339 GLU A CA 1
ATOM 2704 C C . GLU A 1 339 ? -35.899 -13.162 60.246 1.00 55.66 339 GLU A C 1
ATOM 2706 O O . GLU A 1 339 ? -35.196 -12.229 59.853 1.00 55.66 339 GLU A O 1
ATOM 2711 N N . PHE A 1 340 ? -35.489 -14.433 60.173 1.00 48.88 340 PHE A N 1
ATOM 2712 C CA . PHE A 1 340 ? -34.177 -14.817 59.633 1.00 48.88 340 PHE A CA 1
ATOM 2713 C C . PHE A 1 340 ? -34.050 -14.534 58.123 1.00 48.88 340 PHE A C 1
ATOM 2715 O O . PHE A 1 340 ? -32.953 -14.532 57.574 1.00 48.88 340 PHE A O 1
ATOM 2722 N N . GLN A 1 341 ? -35.164 -14.277 57.432 1.00 53.00 341 GLN A N 1
ATOM 2723 C CA . GLN A 1 341 ? -35.196 -13.999 55.994 1.00 53.00 341 GLN A CA 1
ATOM 2724 C C . GLN A 1 341 ? -35.192 -12.514 55.619 1.00 53.00 341 GLN A C 1
ATOM 2726 O O . GLN A 1 341 ? -35.391 -12.165 54.457 1.00 53.00 341 GLN A O 1
ATOM 2731 N N . LYS A 1 342 ? -34.890 -11.620 56.566 1.00 46.78 342 LYS A N 1
ATOM 2732 C CA . LYS A 1 342 ? -34.742 -10.178 56.307 1.00 46.78 342 LYS A CA 1
ATOM 2733 C C . LYS A 1 342 ? -33.551 -9.809 55.391 1.00 46.78 342 LYS A C 1
ATOM 2735 O O . LYS A 1 342 ? -33.435 -8.647 55.018 1.00 46.78 342 LYS A O 1
ATOM 2740 N N . GLU A 1 343 ? -32.720 -10.762 54.955 1.00 48.38 343 GLU A N 1
ATOM 2741 C CA . GLU A 1 343 ? -31.555 -10.532 54.078 1.00 48.38 343 GLU A CA 1
ATOM 2742 C C . GLU A 1 343 ? -31.692 -11.137 52.661 1.00 48.38 343 GLU A C 1
ATOM 2744 O O . GLU A 1 343 ? -30.816 -11.869 52.193 1.00 48.38 343 GLU A O 1
ATOM 2749 N N . PHE A 1 344 ? -32.764 -10.835 51.919 1.00 51.56 344 PHE A N 1
ATOM 2750 C CA . PHE A 1 344 ? -32.738 -11.082 50.469 1.00 51.56 344 PHE A CA 1
ATOM 2751 C C . PHE A 1 344 ? -31.784 -10.087 49.803 1.00 51.56 344 PHE A C 1
ATOM 2753 O O . PHE A 1 344 ? -32.110 -8.915 49.619 1.00 51.56 344 PHE A O 1
ATOM 2760 N N . LYS A 1 345 ? -30.582 -10.557 49.464 1.00 43.72 345 LYS A N 1
ATOM 2761 C CA . LYS A 1 345 ? -29.600 -9.777 48.708 1.00 43.72 345 LYS A CA 1
ATOM 2762 C C . LYS A 1 345 ? -30.034 -9.698 47.246 1.00 43.72 345 LYS A C 1
ATOM 2764 O O . LYS A 1 345 ? -30.360 -10.710 46.630 1.00 43.72 345 LYS A O 1
ATOM 2769 N N . PHE A 1 346 ? -30.050 -8.481 46.714 1.00 47.09 346 PHE A N 1
ATOM 2770 C CA . PHE A 1 346 ? -30.292 -8.221 45.301 1.00 47.09 346 PHE A CA 1
ATOM 2771 C C . PHE A 1 346 ? -28.953 -8.259 44.571 1.00 47.09 346 PHE A C 1
ATOM 2773 O O . PHE A 1 346 ? -28.034 -7.542 44.958 1.00 47.09 346 PHE A O 1
ATOM 2780 N N . GLU A 1 347 ? -28.855 -9.059 43.512 1.00 42.28 347 GLU A N 1
ATOM 2781 C CA . GLU A 1 347 ? -27.786 -8.905 42.527 1.00 42.28 347 GLU A CA 1
ATOM 2782 C C . GLU A 1 347 ? -28.336 -8.078 41.358 1.00 42.28 347 GLU A C 1
ATOM 2784 O O . GLU A 1 347 ? -29.084 -8.609 40.525 1.00 42.28 347 GLU A O 1
ATOM 2789 N N . PRO A 1 348 ? -28.050 -6.762 41.308 1.00 42.03 348 PRO A N 1
ATOM 2790 C CA . PRO A 1 348 ? -28.216 -6.009 40.078 1.00 42.03 348 PRO A CA 1
ATOM 2791 C C . PRO A 1 348 ? -27.206 -6.519 39.044 1.00 42.03 348 PRO A C 1
ATOM 2793 O O . PRO A 1 348 ? -26.123 -6.987 39.391 1.00 42.03 348 PRO A O 1
ATOM 2796 N N . ALA A 1 349 ? -27.541 -6.414 37.758 1.00 37.97 349 ALA A N 1
ATOM 2797 C CA . ALA A 1 349 ? -26.531 -6.578 36.722 1.00 37.97 349 ALA A CA 1
ATOM 2798 C C . ALA A 1 349 ? -25.447 -5.505 36.943 1.00 37.97 349 ALA A C 1
ATOM 2800 O O . ALA A 1 349 ? -25.739 -4.316 36.835 1.00 37.97 349 ALA A O 1
ATOM 2801 N N . ASN A 1 350 ? -24.218 -5.920 37.262 1.00 35.53 350 ASN A N 1
ATOM 2802 C CA . ASN A 1 350 ? -23.081 -5.039 37.579 1.00 35.53 350 ASN A CA 1
ATOM 2803 C C . ASN A 1 350 ? -22.545 -4.243 36.376 1.00 35.53 350 ASN A C 1
ATOM 2805 O O . ASN A 1 350 ? -21.524 -3.568 36.482 1.00 35.53 350 ASN A O 1
ATOM 2809 N N . HIS A 1 351 ? -23.236 -4.288 35.238 1.00 35.56 351 HIS A N 1
ATOM 2810 C CA . HIS A 1 351 ? -22.854 -3.566 34.039 1.00 35.56 351 HIS A CA 1
ATOM 2811 C C . HIS A 1 351 ? -24.032 -2.731 33.545 1.00 35.56 351 HIS A C 1
ATOM 2813 O O . HIS A 1 351 ? -25.012 -3.246 32.994 1.00 35.56 351 HIS A O 1
ATOM 2819 N N . GLY A 1 352 ? -23.906 -1.412 33.721 1.00 33.16 352 GLY A N 1
ATOM 2820 C CA . GLY A 1 352 ? -24.647 -0.443 32.926 1.00 33.16 352 GLY A CA 1
ATOM 2821 C C . GLY A 1 352 ? -24.386 -0.675 31.430 1.00 33.16 352 GLY A C 1
ATOM 2822 O O . GLY A 1 352 ? -23.378 -1.287 31.063 1.00 33.16 352 GLY A O 1
ATOM 2823 N N . PRO A 1 353 ? -25.295 -0.234 30.541 1.00 31.23 353 PRO A N 1
ATOM 2824 C CA . PRO A 1 353 ? -25.299 -0.579 29.123 1.00 31.23 353 PRO A CA 1
ATOM 2825 C C . PRO A 1 353 ? -24.084 0.020 28.408 1.00 31.23 353 PRO A C 1
ATOM 2827 O O . PRO A 1 353 ? -24.158 1.079 27.785 1.00 31.23 353 PRO A O 1
ATOM 2830 N N . SER A 1 354 ? -22.958 -0.675 28.475 1.00 32.81 354 SER A N 1
ATOM 2831 C CA . SER A 1 354 ? -21.738 -0.322 27.770 1.00 32.81 354 SER A CA 1
ATOM 2832 C C . SER A 1 354 ? -21.953 -0.666 26.298 1.00 32.81 354 SER A C 1
ATOM 2834 O O . SER A 1 354 ? -22.203 -1.814 25.926 1.00 32.81 354 SER A O 1
ATOM 2836 N N . PHE A 1 355 ? -21.996 0.380 25.478 1.00 32.41 355 PHE A N 1
ATOM 2837 C CA . PHE A 1 355 ? -22.211 0.315 24.039 1.00 32.41 355 PHE A CA 1
ATOM 2838 C C . PHE A 1 355 ? -20.987 -0.301 23.352 1.00 32.41 355 PHE A C 1
ATOM 2840 O O . PHE A 1 355 ? -19.863 0.103 23.622 1.00 32.41 355 PHE A O 1
ATOM 2847 N N . ILE A 1 356 ? -21.226 -1.233 22.429 1.00 34.72 356 ILE A N 1
ATOM 2848 C CA . ILE A 1 356 ? -20.260 -1.641 21.407 1.00 34.72 356 ILE A CA 1
ATOM 2849 C C . ILE A 1 356 ? -20.737 -0.956 20.128 1.00 34.72 356 ILE A C 1
ATOM 2851 O O . ILE A 1 356 ? -21.842 -1.233 19.665 1.00 34.72 356 ILE A O 1
ATOM 2855 N N . GLY A 1 357 ? -19.961 -0.007 19.617 1.00 30.62 357 GLY A N 1
ATOM 2856 C CA . GLY A 1 357 ? -20.233 0.694 18.367 1.00 30.62 357 GLY A CA 1
ATOM 2857 C C . GLY A 1 357 ? -18.916 1.110 17.726 1.00 30.62 357 GLY A C 1
ATOM 2858 O O . GLY A 1 357 ? -17.997 1.517 18.429 1.00 30.62 357 GLY A O 1
ATOM 2859 N N . VAL A 1 358 ? -18.823 0.970 16.406 1.00 30.06 358 VAL A N 1
ATOM 2860 C CA . VAL A 1 358 ? -17.653 1.339 15.597 1.00 30.06 358 VAL A CA 1
ATOM 2861 C C . VAL A 1 358 ? -18.052 2.550 14.756 1.00 30.06 358 VAL A C 1
ATOM 2863 O O . VAL A 1 358 ? -19.032 2.457 14.016 1.00 30.06 358 VAL A O 1
ATOM 2866 N N . LYS A 1 359 ? -17.341 3.688 14.845 1.00 28.31 359 LYS A N 1
ATOM 2867 C CA . LYS A 1 359 ? -17.487 4.754 13.837 1.00 28.31 359 LYS A CA 1
ATOM 2868 C C . LYS A 1 359 ? -16.267 5.661 13.643 1.00 28.31 359 LYS A C 1
ATOM 2870 O O . LYS A 1 359 ? -15.707 6.176 14.601 1.00 28.31 359 LYS A O 1
ATOM 2875 N N . CYS A 1 360 ? -15.963 5.880 12.358 1.00 29.84 360 CYS A N 1
ATOM 2876 C CA . CYS A 1 360 ? -15.040 6.863 11.781 1.00 29.84 360 CYS A CA 1
ATOM 2877 C C . CYS A 1 360 ? -15.365 8.313 12.158 1.00 29.84 360 CYS A C 1
ATOM 2879 O O . CYS A 1 360 ? -16.537 8.702 12.149 1.00 29.84 360 CYS A O 1
ATOM 2881 N N . GLN A 1 361 ? -14.320 9.125 12.341 1.00 26.66 361 GLN A N 1
ATOM 2882 C CA . GLN A 1 361 ? -14.391 10.579 12.201 1.00 26.66 361 GLN A CA 1
ATOM 2883 C C . GLN A 1 361 ? -14.063 10.994 10.759 1.00 26.66 361 GLN A C 1
ATOM 2885 O O . GLN A 1 361 ? -13.126 10.484 10.148 1.00 26.66 361 GLN A O 1
ATOM 2890 N N . ASP A 1 362 ? -14.849 11.931 10.231 1.00 28.38 362 ASP A N 1
ATOM 2891 C CA . ASP A 1 362 ? -14.458 12.787 9.116 1.00 28.38 362 ASP A CA 1
ATOM 2892 C C . ASP A 1 362 ? -13.459 13.828 9.653 1.00 28.38 362 ASP A C 1
ATOM 2894 O O . ASP A 1 362 ? -13.845 14.644 10.487 1.00 28.38 362 ASP A O 1
ATOM 2898 N N . VAL A 1 363 ? -12.197 13.759 9.211 1.00 24.89 363 VAL A N 1
ATOM 2899 C CA . VAL A 1 363 ? -11.261 14.847 8.833 1.00 24.89 363 VAL A CA 1
ATOM 2900 C C . VAL A 1 363 ? -9.844 14.248 8.790 1.00 24.89 363 VAL A C 1
ATOM 2902 O O . VAL A 1 363 ? -9.307 13.874 9.818 1.00 24.89 363 VAL A O 1
ATOM 2905 N N . VAL A 1 364 ? -9.311 14.176 7.561 1.00 30.00 364 VAL A N 1
ATOM 2906 C CA . VAL A 1 364 ? -7.907 14.118 7.094 1.00 30.00 364 VAL A CA 1
ATOM 2907 C C . VAL A 1 364 ? -6.882 13.331 7.932 1.00 30.00 364 VAL A C 1
ATOM 2909 O O . VAL A 1 364 ? -6.589 13.694 9.060 1.00 30.00 364 VAL A O 1
ATOM 2912 N N . SER A 1 365 ? -6.250 12.379 7.234 1.00 29.25 365 SER A N 1
ATOM 2913 C CA . SER A 1 365 ? -5.180 11.438 7.602 1.00 29.25 365 SER A CA 1
ATOM 2914 C C . SER A 1 365 ? -5.582 10.264 8.488 1.00 29.25 365 SER A C 1
ATOM 2916 O O . SER A 1 365 ? -6.121 10.443 9.572 1.00 29.25 365 SER A O 1
ATOM 2918 N N . ASP A 1 366 ? -5.228 9.080 7.987 1.00 27.53 366 ASP A N 1
ATOM 2919 C CA . ASP A 1 366 ? -5.059 7.801 8.670 1.00 27.53 366 ASP A CA 1
ATOM 2920 C C . ASP A 1 366 ? -6.076 6.729 8.281 1.00 27.53 366 ASP A C 1
ATOM 2922 O O . ASP A 1 366 ? -7.248 6.715 8.664 1.00 27.53 366 ASP A O 1
ATOM 2926 N N . ALA A 1 367 ? -5.556 5.745 7.541 1.00 31.12 367 ALA A N 1
ATOM 2927 C CA . ALA A 1 367 ? -6.118 4.419 7.325 1.00 31.12 367 ALA A CA 1
ATOM 2928 C C . ALA A 1 367 ? -6.178 3.596 8.625 1.00 31.12 367 ALA A C 1
ATOM 2930 O O . ALA A 1 367 ? -5.738 2.444 8.681 1.00 31.12 367 ALA A O 1
ATOM 2931 N N . ASP A 1 368 ? -6.784 4.162 9.664 1.00 29.45 368 ASP A N 1
ATOM 2932 C CA . ASP A 1 368 ? -7.150 3.446 10.864 1.00 29.45 368 ASP A CA 1
ATOM 2933 C C . ASP A 1 368 ? -8.608 3.001 10.777 1.00 29.45 368 ASP A C 1
ATOM 2935 O O . ASP A 1 368 ? -9.565 3.760 10.932 1.00 29.45 368 ASP A O 1
ATOM 2939 N N . LEU A 1 369 ? -8.801 1.697 10.573 1.00 29.48 369 LEU A N 1
ATOM 2940 C CA . LEU A 1 369 ? -9.997 1.018 11.070 1.00 29.48 369 LEU A CA 1
ATOM 2941 C C . LEU A 1 369 ? -9.953 1.059 12.607 1.00 29.48 369 LEU A C 1
ATOM 2943 O O . LEU A 1 369 ? -9.560 0.065 13.209 1.00 29.48 369 LEU A O 1
ATOM 2947 N N . GLY A 1 370 ? -10.265 2.235 13.159 1.00 31.66 370 GLY A N 1
ATOM 2948 C CA . GLY A 1 370 ? -10.585 2.618 14.536 1.00 31.66 370 GLY A CA 1
ATOM 2949 C C . GLY A 1 370 ? -10.028 1.801 15.704 1.00 31.66 370 GLY A C 1
ATOM 2950 O O . GLY A 1 370 ? -10.176 0.583 15.787 1.00 31.66 370 GLY A O 1
ATOM 2951 N N . GLU A 1 371 ? -9.544 2.507 16.722 1.00 29.12 371 GLU A N 1
ATOM 2952 C CA . GLU A 1 371 ? -9.689 2.026 18.095 1.00 29.12 371 GLU A CA 1
ATOM 2953 C C . GLU A 1 371 ? -11.172 2.012 18.498 1.00 29.12 371 GLU A C 1
ATOM 2955 O O . GLU A 1 371 ? -11.986 2.820 18.038 1.00 29.12 371 GLU A O 1
ATOM 2960 N N . VAL A 1 372 ? -11.542 1.067 19.365 1.00 29.81 372 VAL A N 1
ATOM 2961 C CA . VAL A 1 372 ? -12.861 1.044 20.005 1.00 29.81 372 VAL A CA 1
ATOM 2962 C C . VAL A 1 372 ? -12.920 2.214 20.991 1.00 29.81 372 VAL A C 1
ATOM 2964 O O . VAL A 1 372 ? -12.583 2.058 22.160 1.00 29.81 372 VAL A O 1
ATOM 2967 N N . CYS A 1 373 ? -13.351 3.381 20.515 1.00 30.61 373 CYS A N 1
ATOM 2968 C CA . CYS A 1 373 ? -13.616 4.560 21.336 1.00 30.61 373 CYS A CA 1
ATOM 2969 C C . CYS A 1 373 ? -15.122 4.853 21.394 1.00 30.61 373 CYS A C 1
ATOM 2971 O O . CYS A 1 373 ? -15.837 4.846 20.390 1.00 30.61 373 CYS A O 1
ATOM 2973 N N . VAL A 1 374 ? -15.615 5.083 22.611 1.00 33.16 374 VAL A N 1
ATOM 2974 C CA . VAL A 1 374 ? -17.033 5.246 22.947 1.00 33.16 374 VAL A CA 1
ATOM 2975 C C . VAL A 1 374 ? -17.484 6.674 22.617 1.00 33.16 374 VAL A C 1
ATOM 2977 O O . VAL A 1 374 ? -17.462 7.540 23.483 1.00 33.16 374 VAL A O 1
ATOM 2980 N N . SER A 1 375 ? -17.934 6.951 21.388 1.00 33.56 375 SER A N 1
ATOM 2981 C CA . SER A 1 375 ? -18.583 8.242 21.108 1.00 33.56 375 SER A CA 1
ATOM 2982 C C . SER A 1 375 ? -20.048 8.210 21.566 1.00 33.56 375 SER A C 1
ATOM 2984 O O . SER A 1 375 ? -20.933 7.706 20.866 1.00 33.56 375 SER A O 1
ATOM 2986 N N . GLU A 1 376 ? -20.313 8.730 22.762 1.00 45.62 376 GLU A N 1
ATOM 2987 C CA . GLU A 1 376 ? -21.662 8.989 23.264 1.00 45.62 376 GLU A CA 1
ATOM 2988 C C . GLU A 1 376 ? -22.237 10.232 22.561 1.00 45.62 376 GLU A C 1
ATOM 2990 O O . GLU A 1 376 ? -21.634 11.299 22.609 1.00 45.62 376 GLU A O 1
ATOM 2995 N N . LYS A 1 377 ? -23.400 10.126 21.901 1.00 42.97 377 LYS A N 1
ATOM 2996 C CA . LYS A 1 377 ? -24.131 11.310 21.416 1.00 42.97 377 LYS A CA 1
ATOM 2997 C C . LYS A 1 377 ? -25.164 11.734 22.448 1.00 42.97 377 LYS A C 1
ATOM 2999 O O . LYS A 1 377 ? -26.118 11.003 22.721 1.00 42.97 377 LYS A O 1
ATOM 3004 N N . TRP A 1 378 ? -24.966 12.931 22.968 1.00 64.88 378 TRP A N 1
ATOM 3005 C CA . TRP A 1 378 ? -25.833 13.595 23.925 1.00 64.88 378 TRP A CA 1
ATOM 3006 C C . TRP A 1 378 ? -26.574 14.733 23.217 1.00 64.88 378 TRP A C 1
ATOM 3008 O O . TRP A 1 378 ? -26.015 15.403 22.347 1.00 64.88 378 TRP A O 1
ATOM 3018 N N . GLN A 1 379 ? -27.849 14.920 23.538 1.00 72.44 379 GLN A N 1
ATOM 3019 C CA . GLN A 1 379 ? -28.665 16.021 23.032 1.00 72.44 379 GLN A CA 1
ATOM 3020 C C . GLN A 1 379 ? -29.180 16.851 24.193 1.00 72.44 379 GLN A C 1
ATOM 3022 O O . GLN A 1 379 ? -29.506 16.315 25.248 1.00 72.44 379 GLN A O 1
ATOM 3027 N N . LEU A 1 380 ? -29.268 18.162 23.983 1.00 79.38 380 LEU A N 1
ATOM 3028 C CA . LEU A 1 380 ? -29.937 19.049 24.920 1.00 79.38 380 LEU A CA 1
ATOM 3029 C C . LEU A 1 380 ? -31.405 18.615 25.037 1.00 79.38 380 LEU A C 1
ATOM 3031 O O . LEU A 1 380 ? -32.152 18.679 24.062 1.00 79.38 380 LEU A O 1
ATOM 3035 N N . LYS A 1 381 ? -31.782 18.147 26.224 1.00 81.12 381 LYS A N 1
ATOM 3036 C CA . LYS A 1 381 ? -33.139 17.743 26.589 1.00 81.12 381 LYS A CA 1
ATOM 3037 C C . LYS A 1 381 ? -33.963 18.960 26.979 1.00 81.12 381 LYS A C 1
ATOM 3039 O O . LYS A 1 381 ? -35.054 19.164 26.470 1.00 81.12 381 LYS A O 1
ATOM 3044 N N . GLU A 1 382 ? -33.417 19.748 27.899 1.00 83.88 382 GLU A N 1
ATOM 3045 C CA . GLU A 1 382 ? -34.088 20.882 28.525 1.00 83.88 382 GLU A CA 1
ATOM 3046 C C . GLU A 1 382 ? -33.061 21.959 28.887 1.00 83.88 382 GLU A C 1
ATOM 3048 O O . GLU A 1 382 ? -31.929 21.656 29.269 1.00 83.88 382 GLU A O 1
ATOM 3053 N N . GLU A 1 383 ? -33.478 23.217 28.807 1.00 90.00 383 GLU A N 1
ATOM 3054 C CA . GLU A 1 383 ? -32.726 24.387 29.263 1.00 90.00 383 GLU A CA 1
ATOM 3055 C C . GLU A 1 383 ? -33.671 25.271 30.072 1.00 90.00 383 GLU A C 1
ATOM 3057 O O . GLU A 1 383 ? -34.766 25.608 29.616 1.00 90.00 383 GLU A O 1
ATOM 3062 N N . PHE A 1 384 ? -33.255 25.649 31.279 1.00 89.69 384 PHE A N 1
ATOM 3063 C CA . PHE A 1 384 ? -34.013 26.565 32.121 1.00 89.69 384 PHE A CA 1
ATOM 3064 C C . PHE A 1 384 ? -33.093 27.573 32.805 1.00 89.69 384 PHE A C 1
ATOM 3066 O O . PHE A 1 384 ? -31.914 27.324 33.045 1.00 89.69 384 PHE A O 1
ATOM 3073 N N . GLY A 1 385 ? -33.646 28.736 33.130 1.00 83.44 385 GLY A N 1
ATOM 3074 C CA . GLY A 1 385 ? -32.863 29.871 33.597 1.00 83.44 385 GLY A CA 1
ATOM 3075 C C . GLY A 1 385 ? -32.471 30.823 32.475 1.00 83.44 385 GLY A C 1
ATOM 3076 O O . GLY A 1 385 ? -32.331 30.454 31.314 1.00 83.44 385 GLY A O 1
ATOM 3077 N N . LYS A 1 386 ? -32.334 32.095 32.832 1.00 86.06 386 LYS A N 1
ATOM 3078 C CA . LYS A 1 386 ? -31.835 33.155 31.953 1.00 86.06 386 LYS A CA 1
ATOM 3079 C C . LYS A 1 386 ? -31.183 34.235 32.798 1.00 86.06 386 LYS A C 1
ATOM 3081 O O . LYS A 1 386 ? -31.424 34.312 34.003 1.00 86.06 386 LYS A O 1
ATOM 3086 N N . ARG A 1 387 ? -30.432 35.128 32.153 1.00 86.19 387 ARG A N 1
ATOM 3087 C CA . ARG A 1 387 ? -29.757 36.223 32.851 1.00 86.19 387 ARG A CA 1
ATOM 3088 C C . ARG A 1 387 ? -30.766 37.142 33.536 1.00 86.19 387 ARG A C 1
ATOM 3090 O O . ARG A 1 387 ? -31.570 37.770 32.849 1.00 86.19 387 ARG A O 1
ATOM 3097 N N . GLY A 1 388 ? -30.670 37.284 34.852 1.00 85.56 388 GLY A N 1
ATOM 3098 C CA . GLY A 1 388 ? -31.553 38.178 35.593 1.00 85.56 388 GLY A CA 1
ATOM 3099 C C . GLY A 1 388 ? -31.487 37.999 37.105 1.00 85.56 388 GLY A C 1
ATOM 3100 O O . GLY A 1 388 ? -30.486 37.527 37.636 1.00 85.56 388 GLY A O 1
ATOM 3101 N N . THR A 1 389 ? -32.530 38.452 37.797 1.00 82.44 389 THR A N 1
ATOM 3102 C CA . THR A 1 389 ? -32.603 38.466 39.270 1.00 82.44 389 THR A CA 1
ATOM 3103 C C . THR A 1 389 ? -33.916 37.904 39.819 1.00 82.44 389 THR A C 1
ATOM 3105 O O . THR A 1 389 ? -34.098 37.893 41.033 1.00 82.44 389 THR A O 1
ATOM 3108 N N . GLY A 1 390 ? -34.851 37.494 38.955 1.00 81.44 390 GLY A N 1
ATOM 3109 C CA . GLY A 1 390 ? -36.087 36.816 39.351 1.00 81.44 390 GLY A CA 1
ATOM 3110 C C . GLY A 1 390 ? -35.860 35.397 39.887 1.00 81.44 390 GLY A C 1
ATOM 3111 O O . GLY A 1 390 ? -34.747 34.871 39.847 1.00 81.44 390 GLY A O 1
ATOM 3112 N N . ASP A 1 391 ? -36.919 34.764 40.391 1.00 79.94 391 ASP A N 1
ATOM 3113 C CA . ASP A 1 391 ? -36.864 33.447 41.056 1.00 79.94 391 ASP A CA 1
ATOM 3114 C C . ASP A 1 391 ? -36.395 32.310 40.127 1.00 79.94 391 ASP A C 1
ATOM 3116 O O . ASP A 1 391 ? -35.699 31.395 40.557 1.00 79.94 391 ASP A O 1
ATOM 3120 N N . GLU A 1 392 ? -36.684 32.426 38.830 1.00 83.31 392 GLU A N 1
ATOM 3121 C CA . GLU A 1 392 ? -36.252 31.502 37.768 1.00 83.31 392 GLU A CA 1
ATOM 3122 C C . GLU A 1 392 ? -35.055 32.034 36.953 1.00 83.31 392 GLU A C 1
ATOM 3124 O O . GLU A 1 392 ? -34.730 31.493 35.901 1.00 83.31 392 GLU A O 1
ATOM 3129 N N . GLU A 1 393 ? -34.412 33.125 37.378 1.00 88.38 393 GLU A N 1
ATOM 3130 C CA . GLU A 1 393 ? -33.327 33.784 36.634 1.00 88.38 393 GLU A CA 1
ATOM 3131 C C . GLU A 1 393 ? -32.006 33.716 37.398 1.00 88.38 393 GLU A C 1
ATOM 3133 O O . GLU A 1 393 ? -31.998 33.844 38.618 1.00 88.38 393 GLU A O 1
ATOM 3138 N N . PHE A 1 394 ? -30.884 33.589 36.693 1.00 88.44 394 PHE A N 1
ATOM 3139 C CA . PHE A 1 394 ? -29.555 33.510 37.296 1.00 88.44 394 PHE A CA 1
ATOM 3140 C C . PHE A 1 394 ? -28.689 34.693 36.880 1.00 88.44 394 PHE A C 1
ATOM 3142 O O . PHE A 1 394 ? -28.716 35.150 35.735 1.00 88.44 394 PHE A O 1
ATOM 3149 N N . LYS A 1 395 ? -27.884 35.190 37.812 1.00 85.81 395 LYS A N 1
ATOM 3150 C CA . LYS A 1 395 ? -26.824 36.155 37.539 1.00 85.81 395 LYS A CA 1
ATOM 3151 C C . LYS A 1 395 ? -25.480 35.453 37.385 1.00 85.81 395 LYS A C 1
ATOM 3153 O O . LYS A 1 395 ? -24.711 35.841 36.505 1.00 85.81 395 LYS A O 1
ATOM 3158 N N . PHE A 1 396 ? -25.226 34.438 38.214 1.00 85.38 396 PHE A N 1
ATOM 3159 C CA . PHE A 1 396 ? -24.042 33.590 38.108 1.00 85.38 396 PHE A CA 1
ATOM 3160 C C . PHE A 1 396 ? -24.275 32.205 38.735 1.00 85.38 396 PHE A C 1
ATOM 3162 O O . PHE A 1 396 ? -23.860 31.945 39.867 1.00 85.38 396 PHE A O 1
ATOM 3169 N N . ALA A 1 397 ? -24.955 31.322 37.997 1.00 88.25 397 ALA A N 1
ATOM 3170 C CA . ALA A 1 397 ? -25.170 29.929 38.389 1.00 88.25 397 ALA A CA 1
ATOM 3171 C C . ALA A 1 397 ? -23.841 29.152 38.366 1.00 88.25 397 ALA A C 1
ATOM 3173 O O . ALA A 1 397 ? -23.239 29.002 37.302 1.00 88.25 397 ALA A O 1
ATOM 3174 N N . ARG A 1 398 ? -23.371 28.667 39.524 1.00 84.38 398 ARG A N 1
ATOM 3175 C CA . ARG A 1 398 ? -22.096 27.932 39.628 1.00 84.38 398 ARG A CA 1
ATOM 3176 C C . ARG A 1 398 ? -22.257 26.479 40.016 1.00 84.38 398 ARG A C 1
ATOM 3178 O O . ARG A 1 398 ? -21.824 25.626 39.257 1.00 84.38 398 ARG A O 1
ATOM 3185 N N . GLY A 1 399 ? -22.801 26.195 41.189 1.00 87.25 399 GLY A N 1
ATOM 3186 C CA . GLY A 1 399 ? -22.936 24.839 41.704 1.00 87.25 399 GLY A CA 1
ATOM 3187 C C . GLY A 1 399 ? -24.277 24.236 41.312 1.00 87.25 399 GLY A C 1
ATOM 3188 O O . GLY A 1 399 ? -25.305 24.911 41.378 1.00 87.25 399 GLY A O 1
ATOM 3189 N N . VAL A 1 400 ? -24.270 22.955 40.945 1.00 91.56 400 VAL A N 1
ATOM 3190 C CA . VAL A 1 400 ? -25.486 22.176 40.703 1.00 91.56 400 VAL A CA 1
ATOM 3191 C C . VAL A 1 400 ? -25.369 20.805 41.358 1.00 91.56 400 VAL A C 1
ATOM 3193 O O . VAL A 1 400 ? -24.318 20.175 41.288 1.00 91.56 400 VAL A O 1
ATOM 3196 N N . ALA A 1 401 ? -26.439 20.342 41.997 1.00 91.19 401 ALA A N 1
ATOM 3197 C CA . ALA A 1 401 ? -26.539 18.989 42.532 1.00 91.19 401 ALA A CA 1
ATOM 3198 C C . ALA A 1 401 ? -27.964 18.455 42.363 1.00 91.19 401 ALA A C 1
ATOM 3200 O O . ALA A 1 401 ? -28.921 19.228 42.344 1.00 91.19 401 ALA A O 1
ATOM 3201 N N . CYS A 1 402 ? -28.104 17.138 42.230 1.00 90.50 402 CYS A N 1
ATOM 3202 C CA . CYS A 1 402 ? -29.398 16.485 42.047 1.00 90.50 402 CYS A CA 1
ATOM 3203 C C . CYS A 1 402 ? -29.709 15.571 43.235 1.00 90.50 402 CYS A C 1
ATOM 3205 O O . CYS A 1 402 ? -28.849 14.806 43.667 1.00 90.50 402 CYS A O 1
ATOM 3207 N N . PHE A 1 403 ? -30.944 15.632 43.723 1.00 85.75 403 PHE A N 1
ATOM 3208 C CA . PHE A 1 403 ? -31.481 14.732 44.742 1.00 85.75 403 PHE A CA 1
ATOM 3209 C C . PHE A 1 403 ? -31.996 13.426 44.121 1.00 85.75 403 PHE A C 1
ATOM 3211 O O . PHE A 1 403 ? -32.318 13.363 42.928 1.00 85.75 403 PHE A O 1
ATOM 3218 N N . SER A 1 404 ? -32.137 12.382 44.939 1.00 81.94 404 SER A N 1
ATOM 3219 C CA . SER A 1 404 ? -32.661 11.073 44.530 1.00 81.94 404 SER A CA 1
ATOM 3220 C C . SER A 1 404 ? -34.112 11.147 44.033 1.00 81.94 404 SER A C 1
ATOM 3222 O O . SER A 1 404 ? -34.516 10.389 43.147 1.00 81.94 404 SER A O 1
ATOM 3224 N N . ASN A 1 405 ? -34.879 12.120 44.537 1.00 80.50 405 ASN A N 1
ATOM 3225 C CA . ASN A 1 405 ? -36.247 12.422 44.112 1.00 80.50 405 ASN A CA 1
ATOM 3226 C C . ASN A 1 405 ? -36.325 13.127 42.733 1.00 80.50 405 ASN A C 1
ATOM 3228 O O . ASN A 1 405 ? -37.418 13.310 42.193 1.00 80.50 405 ASN A O 1
ATOM 3232 N N . GLY A 1 406 ? -35.175 13.501 42.157 1.00 81.56 406 GLY A N 1
ATOM 3233 C CA . GLY A 1 406 ? -35.046 14.176 40.870 1.00 81.56 406 GLY A CA 1
ATOM 3234 C C . GLY A 1 406 ? -35.026 15.705 40.920 1.00 81.56 406 GLY A C 1
ATOM 3235 O O . GLY A 1 406 ? -34.916 16.317 39.860 1.00 81.56 406 GLY A O 1
ATOM 3236 N N . ASP A 1 407 ? -35.113 16.325 42.094 1.00 89.12 407 ASP A N 1
ATOM 3237 C CA . ASP A 1 407 ? -34.969 17.773 42.242 1.00 89.12 407 ASP A CA 1
ATOM 3238 C C . ASP A 1 407 ? -33.522 18.231 42.021 1.00 89.12 407 ASP A C 1
ATOM 3240 O O . ASP A 1 407 ? -32.566 17.509 42.299 1.00 89.12 407 ASP A O 1
ATOM 3244 N N . ILE A 1 408 ? -33.369 19.458 41.528 1.00 91.44 408 ILE A N 1
ATOM 3245 C CA . ILE A 1 408 ? -32.098 20.068 41.142 1.00 91.44 408 ILE A CA 1
ATOM 3246 C C . ILE A 1 408 ? -31.859 21.297 42.023 1.00 91.44 408 ILE A C 1
ATOM 3248 O O . ILE A 1 408 ? -32.616 22.267 41.970 1.00 91.44 408 ILE A O 1
ATOM 3252 N N . ALA A 1 409 ? -30.800 21.270 42.827 1.00 91.44 409 ALA A N 1
ATOM 3253 C CA . ALA A 1 409 ? -30.328 22.402 43.614 1.00 91.44 409 ALA A CA 1
ATOM 3254 C C . ALA A 1 409 ? -29.283 23.196 42.823 1.00 91.44 409 ALA A C 1
ATOM 3256 O O . ALA A 1 409 ? -28.333 22.614 42.304 1.00 91.44 409 ALA A O 1
ATOM 3257 N N . VAL A 1 410 ? -29.439 24.519 42.759 1.00 91.75 410 VAL A N 1
ATOM 3258 C CA . VAL A 1 410 ? -28.564 25.424 41.998 1.00 91.75 410 VAL A CA 1
ATOM 3259 C C . VAL A 1 410 ? -28.126 26.595 42.875 1.00 91.75 410 VAL A C 1
ATOM 3261 O O . VAL A 1 410 ? -28.970 27.280 43.464 1.00 91.75 410 VAL A O 1
ATOM 3264 N N . THR A 1 411 ? -26.819 26.851 42.958 1.00 89.75 411 THR A N 1
ATOM 3265 C CA . THR A 1 411 ? -26.255 28.016 43.659 1.00 89.75 411 THR A CA 1
ATOM 3266 C C . THR A 1 411 ? -26.003 29.170 42.691 1.00 89.75 411 THR A C 1
ATOM 3268 O O . THR A 1 411 ? -25.388 29.006 41.638 1.00 89.75 411 THR A O 1
ATOM 3271 N N . ASP A 1 412 ? -26.452 30.364 43.073 1.00 88.06 412 ASP A N 1
ATOM 3272 C CA . ASP A 1 412 ? -26.122 31.626 42.421 1.00 88.06 412 ASP A CA 1
ATOM 3273 C C . ASP A 1 412 ? -25.204 32.446 43.331 1.00 88.06 412 ASP A C 1
ATOM 3275 O O . ASP A 1 412 ? -25.623 32.995 44.361 1.00 88.06 412 ASP A O 1
ATOM 3279 N N . THR A 1 413 ? -23.929 32.512 42.954 1.00 84.12 413 THR A N 1
ATOM 3280 C CA . THR A 1 413 ? -22.893 33.138 43.780 1.00 84.12 413 THR A CA 1
ATOM 3281 C C . THR A 1 413 ? -23.054 34.656 43.852 1.00 84.12 413 THR A C 1
ATOM 3283 O O . THR A 1 413 ? -22.749 35.250 44.888 1.00 84.12 413 THR A O 1
ATOM 3286 N N . GLU A 1 414 ? -23.537 35.302 42.786 1.00 83.62 414 GLU A N 1
ATOM 3287 C CA . GLU A 1 414 ? -23.684 36.762 42.745 1.00 83.62 414 GLU A CA 1
ATOM 3288 C C . GLU A 1 414 ? -24.967 37.253 43.423 1.00 83.62 414 GLU A C 1
ATOM 3290 O O . GLU A 1 414 ? -24.979 38.364 43.958 1.00 83.62 414 GLU A O 1
ATOM 3295 N N . LEU A 1 415 ? -26.032 36.447 43.411 1.00 82.81 415 LEU A N 1
ATOM 3296 C CA . LEU A 1 415 ? -27.276 36.738 44.131 1.00 82.81 415 LEU A CA 1
ATOM 3297 C C . LEU A 1 415 ? -27.261 36.242 45.580 1.00 82.81 415 LEU A C 1
ATOM 3299 O O . LEU A 1 415 ? -28.175 36.564 46.339 1.00 82.81 415 LEU A O 1
ATOM 3303 N N . GLY A 1 416 ? -26.244 35.474 45.982 1.00 83.50 416 GLY A N 1
ATOM 3304 C CA . GLY A 1 416 ? -26.187 34.902 47.325 1.00 83.50 416 GLY A CA 1
ATOM 3305 C C . GLY A 1 416 ? -27.316 33.898 47.568 1.00 83.50 416 GLY A C 1
ATOM 3306 O O . GLY A 1 416 ? -27.847 33.842 48.677 1.00 83.50 416 GLY A O 1
ATOM 3307 N N . ARG A 1 417 ? -27.737 33.168 46.526 1.00 87.19 417 ARG A N 1
ATOM 3308 C CA . ARG A 1 417 ? -28.986 32.396 46.526 1.00 87.19 417 ARG A CA 1
ATOM 3309 C C . ARG A 1 417 ? -28.737 30.915 46.268 1.00 87.19 417 ARG A C 1
ATOM 3311 O O . ARG A 1 417 ? -27.955 30.563 45.396 1.00 87.19 417 ARG A O 1
ATOM 3318 N N . LEU A 1 418 ? -29.450 30.050 46.981 1.00 89.81 418 LEU A N 1
ATOM 3319 C CA . LEU A 1 418 ? -29.574 28.623 46.672 1.00 89.81 418 LEU A CA 1
ATOM 3320 C C . LEU A 1 418 ? -31.025 28.351 46.285 1.00 89.81 418 LEU A C 1
ATOM 3322 O O . LEU A 1 418 ? -31.921 28.663 47.062 1.00 89.81 418 LEU A O 1
ATOM 3326 N N . SER A 1 419 ? -31.263 27.816 45.091 1.00 89.81 419 SER A N 1
ATOM 3327 C CA . SER A 1 419 ? -32.611 27.608 44.542 1.00 89.81 419 SER A CA 1
ATOM 3328 C C . SER A 1 419 ? -32.838 26.134 44.223 1.00 89.81 419 SER A C 1
ATOM 3330 O O . SER A 1 419 ? -31.927 25.467 43.739 1.00 89.81 419 SER A O 1
ATOM 3332 N N . LEU A 1 420 ? -34.044 25.635 44.489 1.00 90.69 420 LEU A N 1
ATOM 3333 C CA . LEU A 1 420 ? -34.465 24.267 44.209 1.00 90.69 420 LEU A CA 1
ATOM 3334 C C . LEU A 1 420 ? -35.432 24.254 43.024 1.00 90.69 420 LEU A C 1
ATOM 3336 O O . LEU A 1 420 ? -36.401 25.015 42.996 1.00 90.69 420 LEU A O 1
ATOM 3340 N N . PHE A 1 421 ? -35.193 23.356 42.077 1.00 90.00 421 PHE A N 1
ATOM 3341 C CA . PHE A 1 421 ? -36.004 23.143 40.885 1.00 90.00 421 PHE A CA 1
ATOM 3342 C C . PHE A 1 421 ? -36.449 21.682 40.804 1.00 90.00 421 PHE A C 1
ATOM 3344 O O . PHE A 1 421 ? -35.800 20.790 41.334 1.00 90.00 421 PHE A O 1
ATOM 3351 N N . THR A 1 422 ? -37.561 21.421 40.127 1.00 86.94 422 THR A N 1
ATOM 3352 C CA . THR A 1 422 ? -37.965 20.055 39.751 1.00 86.94 422 THR A CA 1
ATOM 3353 C C . THR A 1 422 ? -37.021 19.472 38.694 1.00 86.94 422 THR A C 1
ATOM 3355 O O . THR A 1 422 ? -36.326 20.214 38.001 1.00 86.94 422 THR A O 1
ATOM 3358 N N . SER A 1 423 ? -37.112 18.163 38.449 1.00 82.00 423 SER A N 1
ATOM 3359 C CA . SER A 1 423 ? -36.439 17.473 37.331 1.00 82.00 423 SER A CA 1
ATOM 3360 C C . SER A 1 423 ? -36.734 18.047 35.935 1.00 82.00 423 SER A C 1
ATOM 3362 O O . SER A 1 423 ? -36.017 17.748 34.986 1.00 82.00 423 SER A O 1
ATOM 3364 N N . THR A 1 424 ? -37.786 18.863 35.807 1.00 78.69 424 THR A N 1
ATOM 3365 C CA . THR A 1 424 ? -38.205 19.537 34.563 1.00 78.69 424 THR A CA 1
ATOM 3366 C C . THR A 1 424 ? -37.836 21.025 34.525 1.00 78.69 424 THR A C 1
ATOM 3368 O O . THR A 1 424 ? -38.330 21.754 33.674 1.00 78.69 424 THR A O 1
ATOM 3371 N N . GLY A 1 425 ? -37.039 21.512 35.482 1.00 81.88 425 GLY A N 1
ATOM 3372 C CA . GLY A 1 425 ? -36.590 22.909 35.523 1.00 81.88 425 GLY A CA 1
ATOM 3373 C C . GLY A 1 425 ? -37.592 23.912 36.104 1.00 81.88 425 GLY A C 1
ATOM 3374 O O . GLY A 1 425 ? -37.339 25.112 36.082 1.00 81.88 425 GLY A O 1
ATOM 3375 N N . ARG A 1 426 ? -38.729 23.463 36.656 1.00 85.38 426 ARG A N 1
ATOM 3376 C CA . ARG A 1 426 ? -39.684 24.358 37.348 1.00 85.38 426 ARG A CA 1
ATOM 3377 C C . ARG A 1 426 ? -39.197 24.730 38.742 1.00 85.38 426 ARG A C 1
ATOM 3379 O O . ARG A 1 426 ? -38.855 23.826 39.503 1.00 85.38 426 ARG A O 1
ATOM 3386 N N . TYR A 1 427 ? -39.236 26.014 39.086 1.00 89.06 427 TYR A N 1
ATOM 3387 C CA . TYR A 1 427 ? -38.841 26.521 40.402 1.00 89.06 427 TYR A CA 1
ATOM 3388 C C . TYR A 1 427 ? -39.739 25.991 41.531 1.00 89.06 427 TYR A C 1
ATOM 3390 O O . TYR A 1 427 ? -40.962 25.917 41.386 1.00 89.06 427 TYR A O 1
ATOM 3398 N N . LYS A 1 428 ? -39.126 25.624 42.663 1.00 88.38 428 LYS A N 1
ATOM 3399 C CA . LYS A 1 428 ? -39.812 25.210 43.897 1.00 88.38 428 LYS A CA 1
ATOM 3400 C C . LYS A 1 428 ? -39.680 26.254 44.998 1.00 88.38 428 LYS A C 1
ATOM 3402 O O . LYS A 1 428 ? -40.684 26.717 45.530 1.00 88.38 428 LYS A O 1
ATOM 3407 N N . THR A 1 429 ? -38.448 26.562 45.387 1.00 87.81 429 THR A N 1
ATOM 3408 C CA . THR A 1 429 ? -38.142 27.434 46.528 1.00 87.81 429 THR A CA 1
ATOM 3409 C C . THR A 1 429 ? -36.697 27.921 46.449 1.00 87.81 429 THR A C 1
ATOM 3411 O O . THR A 1 429 ? -35.893 27.372 45.695 1.00 87.81 429 THR A O 1
ATOM 3414 N N . SER A 1 430 ? -36.339 28.935 47.232 1.00 85.88 430 SER A N 1
ATOM 3415 C CA . SER A 1 430 ? -34.961 29.403 47.352 1.00 85.88 430 SER A CA 1
ATOM 3416 C C . SER A 1 430 ? -34.660 29.978 48.726 1.00 85.88 430 SER A C 1
ATOM 3418 O O . SER A 1 430 ? -35.538 30.533 49.376 1.00 85.88 430 SER A O 1
ATOM 3420 N N . ILE A 1 431 ? -33.390 29.926 49.112 1.00 82.88 431 ILE A N 1
ATOM 3421 C CA . ILE A 1 431 ? -32.841 30.648 50.258 1.00 82.88 431 ILE A CA 1
ATOM 3422 C C . ILE A 1 431 ? -32.026 31.817 49.713 1.00 82.88 431 ILE A C 1
ATOM 3424 O O . ILE A 1 431 ? -31.045 31.595 49.000 1.00 82.88 431 ILE A O 1
ATOM 3428 N N . ALA A 1 432 ? -32.426 33.048 50.039 1.00 71.81 432 ALA A N 1
ATOM 3429 C CA . ALA A 1 432 ? -31.775 34.273 49.580 1.00 71.81 432 ALA A CA 1
ATOM 3430 C C . ALA A 1 432 ? -31.375 35.200 50.740 1.00 71.81 432 ALA A C 1
ATOM 3432 O O . ALA A 1 432 ? -31.819 35.070 51.885 1.00 71.81 432 ALA A O 1
ATOM 3433 N N . GLN A 1 433 ? -30.522 36.177 50.433 1.00 61.59 433 GLN A N 1
ATOM 3434 C CA . GLN A 1 433 ? -30.056 37.170 51.392 1.00 61.59 433 GLN A CA 1
ATOM 3435 C C . GLN A 1 433 ? -31.209 38.079 51.868 1.00 61.59 433 GLN A C 1
ATOM 3437 O O . GLN A 1 433 ? -31.559 39.046 51.198 1.00 61.59 433 GLN A O 1
ATOM 3442 N N . GLY A 1 434 ? -31.767 37.808 53.054 1.00 56.56 434 GLY A N 1
ATOM 3443 C CA . GLY A 1 434 ? -32.804 38.653 53.673 1.00 56.56 434 GLY A CA 1
ATOM 3444 C C . GLY A 1 434 ? -33.932 37.902 54.381 1.00 56.56 434 GLY A C 1
ATOM 3445 O O . GLY A 1 434 ? -34.631 38.510 55.191 1.00 56.56 434 GLY A O 1
ATOM 3446 N N . ASP A 1 435 ? -34.063 36.591 54.167 1.00 53.16 435 ASP A N 1
ATOM 3447 C CA . ASP A 1 435 ? -35.086 35.770 54.820 1.00 53.16 435 ASP A CA 1
ATOM 3448 C C . ASP A 1 435 ? -34.695 35.412 56.258 1.00 53.16 435 ASP A C 1
ATOM 3450 O O . ASP A 1 435 ? -34.179 34.338 56.558 1.00 53.16 435 ASP A O 1
ATOM 3454 N N . GLY A 1 436 ? -34.912 36.369 57.162 1.00 50.22 436 GLY A N 1
ATOM 3455 C CA . GLY A 1 436 ? -35.339 36.163 58.550 1.00 50.22 436 GLY A CA 1
ATOM 3456 C C . GLY A 1 436 ? -34.431 35.434 59.546 1.00 50.22 436 GLY A C 1
ATOM 3457 O O . GLY A 1 436 ? -34.584 35.691 60.734 1.00 50.22 436 GLY A O 1
ATOM 3458 N N . CYS A 1 437 ? -33.487 34.578 59.146 1.00 43.47 437 CYS A N 1
ATOM 3459 C CA . CYS A 1 437 ? -32.619 33.847 60.075 1.00 43.47 437 CYS A CA 1
ATOM 3460 C C . CYS A 1 437 ? -31.251 33.406 59.521 1.00 43.47 437 CYS A C 1
ATOM 3462 O O . CYS A 1 437 ? -30.399 33.066 60.342 1.00 43.47 437 CYS A O 1
ATOM 3464 N N . ARG A 1 438 ? -30.982 33.354 58.203 1.00 56.88 438 ARG A N 1
ATOM 3465 C CA . ARG A 1 438 ? -29.737 32.723 57.696 1.00 56.88 438 ARG A CA 1
ATOM 3466 C C . ARG A 1 438 ? -29.202 33.393 56.424 1.00 56.88 438 ARG A C 1
ATOM 3468 O O . ARG A 1 438 ? -29.881 33.446 55.411 1.00 56.88 438 ARG A O 1
ATOM 3475 N N . LEU A 1 439 ? -27.980 33.936 56.493 1.00 58.62 439 LEU A N 1
ATOM 3476 C CA . LEU A 1 439 ? -27.302 34.594 55.366 1.00 58.62 439 LEU A CA 1
ATOM 3477 C C . LEU A 1 439 ? -26.393 33.597 54.631 1.00 58.62 439 LEU A C 1
ATOM 3479 O O . LEU A 1 439 ? -25.303 33.306 55.138 1.00 58.62 439 LEU A O 1
ATOM 3483 N N . LEU A 1 440 ? -26.801 33.143 53.441 1.00 69.31 440 LEU A N 1
ATOM 3484 C CA . LEU A 1 440 ? -25.858 32.715 52.404 1.00 69.31 440 LEU A CA 1
ATOM 3485 C C . LEU A 1 440 ? -25.242 33.983 51.800 1.00 69.31 440 LEU A C 1
ATOM 3487 O O . LEU A 1 440 ? -25.963 34.888 51.382 1.00 69.31 440 LEU A O 1
ATOM 3491 N N . LYS A 1 441 ? -23.915 34.126 51.847 1.00 71.88 441 LYS A N 1
ATOM 3492 C CA . LYS A 1 441 ? -23.233 35.355 51.403 1.00 71.88 441 LYS A CA 1
ATOM 3493 C C . LYS A 1 441 ? -22.664 35.251 49.994 1.00 71.88 441 LYS A C 1
ATOM 3495 O O . LYS A 1 441 ? -22.576 36.270 49.320 1.00 71.88 441 LYS A O 1
ATOM 3500 N N . ALA A 1 442 ? -22.149 34.088 49.631 1.00 76.06 442 ALA A N 1
ATOM 3501 C CA . ALA A 1 442 ? -21.626 33.746 48.315 1.00 76.06 442 ALA A CA 1
ATOM 3502 C C . ALA A 1 442 ? -21.556 32.209 48.235 1.00 76.06 442 ALA A C 1
ATOM 3504 O O . ALA A 1 442 ? -20.460 31.654 48.374 1.00 76.06 442 ALA A O 1
ATOM 3505 N N . PRO A 1 443 ? -22.712 31.524 48.110 1.00 84.44 443 PRO A N 1
ATOM 3506 C CA . PRO A 1 443 ? -22.731 30.081 47.955 1.00 84.44 443 PRO A CA 1
ATOM 3507 C C . PRO A 1 443 ? -22.059 29.707 46.627 1.00 84.44 443 PRO A C 1
ATOM 3509 O O . PRO A 1 443 ? -22.302 30.356 45.604 1.00 84.44 443 PRO A O 1
ATOM 3512 N N . ASP A 1 444 ? -21.181 28.706 46.656 1.00 82.00 444 ASP A N 1
ATOM 3513 C CA . ASP A 1 444 ? -20.341 28.343 45.510 1.00 82.00 444 ASP A CA 1
ATOM 3514 C C . ASP A 1 444 ? -20.537 26.868 45.127 1.00 82.00 444 ASP A C 1
ATOM 3516 O O . ASP A 1 444 ? -21.381 26.560 44.286 1.00 82.00 444 ASP A O 1
ATOM 3520 N N . GLY A 1 445 ? -19.837 25.950 45.792 1.00 84.94 445 GLY A N 1
ATOM 3521 C CA . GLY A 1 445 ? -19.955 24.509 45.591 1.00 84.94 445 GLY A CA 1
ATOM 3522 C C . GLY A 1 445 ? -21.162 23.898 46.302 1.00 84.94 445 GLY A C 1
ATOM 3523 O O . GLY A 1 445 ? -21.519 24.293 47.415 1.00 84.94 445 GLY A O 1
ATOM 3524 N N . VAL A 1 446 ? -21.752 22.884 45.670 1.00 89.75 446 VAL A N 1
ATOM 3525 C CA . VAL A 1 446 ? -22.862 22.107 46.222 1.00 89.75 446 VAL A CA 1
ATOM 3526 C C . VAL A 1 446 ? -22.717 20.629 45.862 1.00 89.75 446 VAL A C 1
ATOM 3528 O O . VAL A 1 446 ? -22.335 20.310 44.742 1.00 89.75 446 VAL A O 1
ATOM 3531 N N . ALA A 1 447 ? -23.019 19.729 46.799 1.00 89.19 447 ALA A N 1
ATOM 3532 C CA . ALA A 1 447 ? -23.004 18.285 46.568 1.00 89.19 447 ALA A CA 1
ATOM 3533 C C . ALA A 1 447 ? -24.054 17.575 47.435 1.00 89.19 447 ALA A C 1
ATOM 3535 O O . ALA A 1 447 ? -24.336 18.019 48.545 1.00 89.19 447 ALA A O 1
ATOM 3536 N N . VAL A 1 448 ? -24.624 16.471 46.945 1.00 88.81 448 VAL A N 1
ATOM 3537 C CA . VAL A 1 448 ? -25.663 15.688 47.642 1.00 88.81 448 VAL A CA 1
ATOM 3538 C C . VAL A 1 448 ? -25.132 14.294 47.974 1.00 88.81 448 VAL A C 1
ATOM 3540 O O . VAL A 1 448 ? -24.466 13.669 47.150 1.00 88.81 448 VAL A O 1
ATOM 3543 N N . THR A 1 449 ? -25.406 13.803 49.184 1.00 83.62 449 THR A N 1
ATOM 3544 C CA . THR A 1 449 ? -25.113 12.416 49.577 1.00 83.62 449 THR A CA 1
ATOM 3545 C C . THR A 1 449 ? -26.209 11.455 49.106 1.00 83.62 449 THR A C 1
ATOM 3547 O O . THR A 1 449 ? -27.322 11.859 48.794 1.00 83.62 449 THR A O 1
ATOM 3550 N N . HIS A 1 450 ? -25.930 10.150 49.124 1.00 75.62 450 HIS A N 1
ATOM 3551 C CA . HIS A 1 450 ? -26.923 9.106 48.823 1.00 75.62 450 HIS A CA 1
ATOM 3552 C C . HIS A 1 450 ? -28.200 9.134 49.690 1.00 75.62 450 HIS A C 1
ATOM 3554 O O . HIS A 1 450 ? -29.210 8.576 49.272 1.00 75.62 450 HIS A O 1
ATOM 3560 N N . ASP A 1 451 ? -28.153 9.781 50.858 1.00 78.88 451 ASP A N 1
ATOM 3561 C CA . ASP A 1 451 ? -29.284 9.951 51.780 1.00 78.88 451 ASP A CA 1
ATOM 3562 C C . ASP A 1 451 ? -29.976 11.322 51.613 1.00 78.88 451 ASP A C 1
ATOM 3564 O O . ASP A 1 451 ? -30.633 11.800 52.535 1.00 78.88 451 ASP A O 1
ATOM 3568 N N . ASP A 1 452 ? -29.787 11.990 50.468 1.00 85.44 452 ASP A N 1
ATOM 3569 C CA . ASP A 1 452 ? -30.368 13.302 50.144 1.00 85.44 452 ASP A CA 1
ATOM 3570 C C . ASP A 1 452 ? -29.968 14.441 51.103 1.00 85.44 452 ASP A C 1
ATOM 3572 O O . ASP A 1 452 ? -30.701 15.412 51.301 1.00 85.44 452 ASP A O 1
ATOM 3576 N N . LEU A 1 453 ? -28.758 14.366 51.671 1.00 87.06 453 LEU A N 1
ATOM 3577 C CA . LEU A 1 453 ? -28.177 15.457 52.455 1.00 87.06 453 LEU A CA 1
ATOM 3578 C C . LEU A 1 453 ? -27.315 16.357 51.557 1.00 87.06 453 LEU A C 1
ATOM 3580 O O . LEU A 1 453 ? -26.295 15.927 51.016 1.00 87.06 453 LEU A O 1
ATOM 3584 N N . LEU A 1 454 ? -27.721 17.615 51.419 1.00 88.75 454 LEU A N 1
ATOM 3585 C CA . LEU A 1 454 ? -27.097 18.642 50.589 1.00 88.75 454 LEU A CA 1
ATOM 3586 C C . LEU A 1 454 ? -26.028 19.407 51.374 1.00 88.75 454 LEU A C 1
ATOM 3588 O O . LEU A 1 454 ? -26.344 20.092 52.340 1.00 88.75 454 LEU A O 1
ATOM 3592 N N . PHE A 1 455 ? -24.775 19.371 50.934 1.00 88.19 455 PHE A N 1
ATOM 3593 C CA . PHE A 1 455 ? -23.693 20.199 51.467 1.00 88.19 455 PHE A CA 1
ATOM 3594 C C . PHE A 1 455 ? -23.455 21.402 50.560 1.00 88.19 455 PHE A C 1
ATOM 3596 O O . PHE A 1 455 ? -23.245 21.238 49.361 1.00 88.19 455 PHE A O 1
ATOM 3603 N N . VAL A 1 456 ? -23.447 22.604 51.134 1.00 87.88 456 VAL A N 1
ATOM 3604 C CA . VAL A 1 456 ? -23.246 23.874 50.424 1.00 87.88 456 VAL A CA 1
ATOM 3605 C C . VAL A 1 456 ? -22.081 24.628 51.052 1.00 87.88 456 VAL A C 1
ATOM 3607 O O . VAL A 1 456 ? -22.035 24.819 52.269 1.00 87.88 456 VAL A O 1
ATOM 3610 N N . THR A 1 457 ? -21.140 25.092 50.231 1.00 85.12 457 THR A N 1
ATOM 3611 C CA . THR A 1 457 ? -20.044 25.958 50.686 1.00 85.12 457 THR A CA 1
ATOM 3612 C C . THR A 1 457 ? -20.458 27.422 50.592 1.00 85.12 457 THR A C 1
ATOM 3614 O O . THR A 1 457 ? -20.874 27.899 49.540 1.00 85.12 457 THR A O 1
ATOM 3617 N N . ASP A 1 458 ? -20.313 28.171 51.687 1.00 79.81 458 ASP A N 1
ATOM 3618 C CA . ASP A 1 458 ? -20.557 29.616 51.724 1.00 79.81 458 ASP A CA 1
ATOM 3619 C C . ASP A 1 458 ? -19.423 30.337 52.466 1.00 79.81 458 ASP A C 1
ATOM 3621 O O . ASP A 1 458 ? -19.338 30.346 53.698 1.00 79.81 458 ASP A O 1
ATOM 3625 N N . LYS A 1 459 ? -18.530 30.976 51.701 1.00 74.56 459 LYS A N 1
ATOM 3626 C CA . LYS A 1 459 ? -17.330 31.703 52.164 1.00 74.56 459 LYS A CA 1
ATOM 3627 C C . LYS A 1 459 ? -16.376 30.919 53.080 1.00 74.56 459 LYS A C 1
ATOM 3629 O O . LYS A 1 459 ? -15.277 30.603 52.652 1.00 74.56 459 LYS A O 1
ATOM 3634 N N . LYS A 1 460 ? -16.718 30.729 54.358 1.00 71.19 460 LYS A N 1
ATOM 3635 C CA . LYS A 1 460 ? -15.877 30.077 55.389 1.00 71.19 460 LYS A CA 1
ATOM 3636 C C . LYS A 1 460 ? -16.604 28.967 56.161 1.00 71.19 460 LYS A C 1
ATOM 3638 O O . LYS A 1 460 ? -16.079 28.469 57.157 1.00 71.19 460 LYS A O 1
ATOM 3643 N N . LYS A 1 461 ? -17.825 28.627 55.754 1.00 78.25 461 LYS A N 1
ATOM 3644 C CA . LYS A 1 461 ? -18.659 27.600 56.383 1.00 78.25 461 LYS A CA 1
ATOM 3645 C C . LYS A 1 461 ? -19.153 26.617 55.329 1.00 78.25 461 LYS A C 1
ATOM 3647 O O . LYS A 1 461 ? -19.381 27.008 54.183 1.00 78.25 461 LYS A O 1
ATOM 3652 N N . VAL A 1 462 ? -19.291 25.361 55.730 1.00 83.31 462 VAL A N 1
ATOM 3653 C CA . VAL A 1 462 ? -20.056 24.361 54.987 1.00 83.31 462 VAL A CA 1
ATOM 3654 C C . VAL A 1 462 ? -21.343 24.128 55.761 1.00 83.31 462 VAL A C 1
ATOM 3656 O O . VAL A 1 462 ? -21.288 23.832 56.955 1.00 83.31 462 VAL A O 1
ATOM 3659 N N . GLU A 1 463 ? -22.480 24.299 55.098 1.00 85.12 463 GLU A N 1
ATOM 3660 C CA . GLU A 1 463 ? -23.805 24.032 55.659 1.00 85.12 463 GLU A CA 1
ATOM 3661 C C . GLU A 1 463 ? -24.371 22.751 55.043 1.00 85.12 463 GLU A C 1
ATOM 3663 O O . GLU A 1 463 ? -24.293 22.562 53.832 1.00 85.12 463 GLU A O 1
ATOM 3668 N N . ALA A 1 464 ? -24.934 21.880 55.878 1.00 85.62 464 ALA A N 1
ATOM 3669 C CA . ALA A 1 464 ? -25.674 20.694 55.475 1.00 85.62 464 ALA A CA 1
ATOM 3670 C C . ALA A 1 464 ? -27.181 20.964 55.596 1.00 85.62 464 ALA A C 1
ATOM 3672 O O . ALA A 1 464 ? -27.662 21.385 56.655 1.00 85.62 464 ALA A O 1
ATOM 3673 N N . LEU A 1 465 ? -27.915 20.723 54.516 1.00 86.06 465 LEU A N 1
ATOM 3674 C CA . LEU A 1 465 ? -29.345 20.963 54.354 1.00 86.06 465 LEU A CA 1
ATOM 3675 C C . LEU A 1 465 ? -30.038 19.665 53.902 1.00 86.06 465 LEU A C 1
ATOM 3677 O O . LEU A 1 465 ? -29.413 18.848 53.233 1.00 86.06 465 LEU A O 1
ATOM 3681 N N . ASN A 1 466 ? -31.311 19.466 54.239 1.00 84.31 466 ASN A N 1
ATOM 3682 C CA . ASN A 1 466 ? -32.112 18.369 53.676 1.00 84.31 466 ASN A CA 1
ATOM 3683 C C . ASN A 1 466 ? -32.704 18.733 52.294 1.00 84.31 466 ASN A C 1
ATOM 3685 O O . ASN A 1 466 ? -32.474 19.826 51.768 1.00 84.31 466 ASN A O 1
ATOM 3689 N N . ASP A 1 467 ? -33.485 17.821 51.720 1.00 80.50 467 ASP A N 1
ATOM 3690 C CA . ASP A 1 467 ? -34.200 17.951 50.442 1.00 80.50 467 ASP A CA 1
ATOM 3691 C C . ASP A 1 467 ? -35.246 19.084 50.406 1.00 80.50 467 ASP A C 1
ATOM 3693 O O . ASP A 1 467 ? -35.592 19.586 49.336 1.00 80.50 467 ASP A O 1
ATOM 3697 N N . GLU A 1 468 ? -35.688 19.566 51.568 1.00 81.56 468 GLU A N 1
ATOM 3698 C CA . GLU A 1 468 ? -36.549 20.747 51.723 1.00 81.56 468 GLU A CA 1
ATOM 3699 C C . GLU A 1 468 ? -35.759 22.052 51.978 1.00 81.56 468 GLU A C 1
ATOM 3701 O O . GLU A 1 468 ? -36.343 23.083 52.322 1.00 81.56 468 GLU A O 1
ATOM 3706 N N . LEU A 1 469 ? -34.429 22.027 51.821 1.00 83.00 469 LEU A N 1
ATOM 3707 C CA . LEU A 1 469 ? -33.490 23.109 52.155 1.00 83.00 469 LEU A CA 1
ATOM 3708 C C . LEU A 1 469 ? -33.509 23.534 53.639 1.00 83.00 469 LEU A C 1
ATOM 3710 O O . LEU A 1 469 ? -33.120 24.649 53.997 1.00 83.00 469 LEU A O 1
ATOM 3714 N N . GLN A 1 470 ? -33.936 22.655 54.541 1.00 81.75 470 GLN A N 1
ATOM 3715 C CA . GLN A 1 470 ? -33.888 22.896 55.980 1.00 81.75 470 GLN A CA 1
ATOM 3716 C C . GLN A 1 470 ? -32.512 22.538 56.539 1.00 81.75 470 GLN A C 1
ATOM 3718 O O . GLN A 1 470 ? -31.910 21.529 56.186 1.00 81.75 470 GLN A O 1
ATOM 3723 N N . PHE A 1 471 ? -32.025 23.370 57.455 1.00 82.44 471 PHE A N 1
ATOM 3724 C CA . PHE A 1 471 ? -30.727 23.194 58.103 1.00 82.44 471 PHE A CA 1
ATOM 3725 C C . PHE A 1 471 ? -30.648 21.931 58.958 1.00 82.44 471 PHE A C 1
ATOM 3727 O O . PHE A 1 471 ? -31.491 21.726 59.832 1.00 82.44 471 PHE A O 1
ATOM 3734 N N . VAL A 1 472 ? -29.568 21.175 58.771 1.00 83.81 472 VAL A N 1
ATOM 3735 C CA . VAL A 1 472 ? -29.224 19.989 59.562 1.00 83.81 472 VAL A CA 1
ATOM 3736 C C . VAL A 1 472 ? -28.015 20.269 60.457 1.00 83.81 472 VAL A C 1
ATOM 3738 O O . VAL A 1 472 ? -28.094 20.087 61.671 1.00 83.81 472 VAL A O 1
ATOM 3741 N N . SER A 1 473 ? -26.907 20.746 59.884 1.00 81.06 473 SER A N 1
ATOM 3742 C CA . SER A 1 473 ? -25.656 21.009 60.614 1.00 81.06 473 SER A CA 1
ATOM 3743 C C . SER A 1 473 ? -24.727 21.951 59.847 1.00 81.06 473 SER A C 1
ATOM 3745 O O . SER A 1 473 ? -24.839 22.063 58.631 1.00 81.06 473 SER A O 1
ATOM 3747 N N . ASP A 1 474 ? -23.754 22.567 60.515 1.00 80.62 474 ASP A N 1
ATOM 3748 C CA . ASP A 1 474 ? -22.662 23.309 59.882 1.00 80.62 474 ASP A CA 1
ATOM 3749 C C . ASP A 1 474 ? -21.304 23.015 60.521 1.00 80.62 474 ASP A C 1
ATOM 3751 O O . ASP A 1 474 ? -21.195 22.541 61.653 1.00 80.62 474 ASP A O 1
ATOM 3755 N N . PHE A 1 475 ? -20.241 23.323 59.782 1.00 80.06 475 PHE A N 1
ATOM 3756 C CA . PHE A 1 475 ? -18.897 23.396 60.337 1.00 80.06 475 PHE A CA 1
ATOM 3757 C C . PHE A 1 475 ? -18.070 24.489 59.657 1.00 80.06 475 PHE A C 1
ATOM 3759 O O . PHE A 1 475 ? -18.245 24.818 58.479 1.00 80.06 475 PHE A O 1
ATOM 3766 N N . MET A 1 476 ? -17.146 25.076 60.421 1.00 67.94 476 MET A N 1
ATOM 3767 C CA . MET A 1 476 ? -16.183 26.044 59.899 1.00 67.94 476 MET A CA 1
ATOM 3768 C C . MET A 1 476 ? -14.950 25.328 59.355 1.00 67.94 476 MET A C 1
ATOM 3770 O O . MET A 1 476 ? -14.381 24.463 60.020 1.00 67.94 476 MET A O 1
ATOM 3774 N N . TYR A 1 477 ? -14.482 25.757 58.185 1.00 65.06 477 TYR A N 1
ATOM 3775 C CA . TYR A 1 477 ? -13.198 25.336 57.629 1.00 65.06 477 TYR A CA 1
ATOM 3776 C C . TYR A 1 477 ? -12.248 26.531 57.510 1.00 65.06 477 TYR A C 1
ATOM 3778 O O . TYR A 1 477 ? -12.652 27.694 57.426 1.00 65.06 477 TYR A O 1
ATOM 3786 N N . VAL A 1 478 ? -10.945 26.261 57.553 1.00 54.16 478 VAL A N 1
ATOM 3787 C CA . VAL A 1 478 ? -9.925 27.310 57.639 1.00 54.16 478 VAL A CA 1
ATOM 3788 C C . VAL A 1 478 ? -9.532 27.769 56.230 1.00 54.16 478 VAL A C 1
ATOM 3790 O O . VAL A 1 478 ? -8.545 27.273 55.693 1.00 54.16 478 VAL A O 1
ATOM 3793 N N . GLY A 1 479 ? -10.270 28.730 55.649 1.00 53.16 479 GLY A N 1
ATOM 3794 C CA . GLY A 1 479 ? -10.041 29.129 54.251 1.00 53.16 479 GLY A CA 1
ATOM 3795 C C . GLY A 1 479 ? -10.202 30.596 53.829 1.00 53.16 479 GLY A C 1
ATOM 3796 O O . GLY A 1 479 ? -10.577 31.466 54.628 1.00 53.16 479 GLY A O 1
ATOM 3797 N N . SER A 1 480 ? -9.804 30.883 52.580 1.00 53.38 480 SER A N 1
ATOM 3798 C CA . SER A 1 480 ? -9.813 32.211 51.929 1.00 53.38 480 SER A CA 1
ATOM 3799 C C . SER A 1 480 ? -11.193 32.606 51.364 1.00 53.38 480 SER A C 1
ATOM 3801 O O . SER A 1 480 ? -12.110 31.798 51.301 1.00 53.38 480 SER A O 1
ATOM 3803 N N . MET A 1 481 ? -11.369 33.875 50.964 1.00 51.28 481 MET A N 1
ATOM 3804 C CA . MET A 1 481 ? -12.644 34.431 50.464 1.00 51.28 481 MET A CA 1
ATOM 3805 C C . MET A 1 481 ? -12.951 34.125 48.981 1.00 51.28 481 MET A C 1
ATOM 3807 O O . MET A 1 481 ? -13.900 34.696 48.447 1.00 51.28 481 MET A O 1
ATOM 3811 N N . ILE A 1 482 ? -12.159 33.291 48.300 1.00 50.56 482 ILE A N 1
ATOM 3812 C CA . ILE A 1 482 ? -12.227 33.110 46.841 1.00 50.56 482 ILE A CA 1
ATOM 3813 C C . ILE A 1 482 ? -12.307 31.613 46.512 1.00 50.56 482 ILE A C 1
ATOM 3815 O O . ILE A 1 482 ? -11.333 30.907 46.743 1.00 50.56 482 ILE A O 1
ATOM 3819 N N . GLY A 1 483 ? -13.447 31.189 45.950 1.00 54.72 483 GLY A N 1
ATOM 3820 C CA . GLY A 1 483 ? -13.667 29.911 45.254 1.00 54.72 483 GLY A CA 1
ATOM 3821 C C . GLY A 1 483 ? -13.610 28.652 46.124 1.00 54.72 483 GLY A C 1
ATOM 3822 O O . GLY A 1 483 ? -12.511 28.186 46.410 1.00 54.72 483 GLY A O 1
ATOM 3823 N N . ASN A 1 484 ? -14.759 28.074 46.504 1.00 71.69 484 ASN A N 1
ATOM 3824 C CA . ASN A 1 484 ? -14.793 26.845 47.312 1.00 71.69 484 ASN A CA 1
ATOM 3825 C C . ASN A 1 484 ? -15.708 25.774 46.703 1.00 71.69 484 ASN A C 1
ATOM 3827 O O . ASN A 1 484 ? -16.927 25.940 46.707 1.00 71.69 484 ASN A O 1
ATOM 3831 N N . ALA A 1 485 ? -15.132 24.663 46.245 1.00 80.06 485 ALA A N 1
ATOM 3832 C CA . ALA A 1 485 ? -15.868 23.498 45.748 1.00 80.06 485 ALA A CA 1
ATOM 3833 C C . ALA A 1 485 ? -16.014 22.421 46.834 1.00 80.06 485 ALA A C 1
ATOM 3835 O O . ALA A 1 485 ? -15.182 22.342 47.744 1.00 80.06 485 ALA A O 1
ATOM 3836 N N . VAL A 1 486 ? -17.062 21.598 46.745 1.00 87.00 486 VAL A N 1
ATOM 3837 C CA . VAL A 1 486 ? -17.331 20.504 47.690 1.00 87.00 486 VAL A CA 1
ATOM 3838 C C . VAL A 1 486 ? -17.702 19.229 46.950 1.00 87.00 486 VAL A C 1
ATOM 3840 O O . VAL A 1 486 ? -18.489 19.266 46.014 1.00 87.00 486 VAL A O 1
ATOM 3843 N N . ALA A 1 487 ? -17.164 18.104 47.411 1.00 87.69 487 ALA A N 1
ATOM 3844 C CA . ALA A 1 487 ? -17.554 16.767 46.985 1.00 87.69 487 ALA A CA 1
ATOM 3845 C C . ALA A 1 487 ? -17.790 15.881 48.206 1.00 87.69 487 ALA A C 1
ATOM 3847 O O . ALA A 1 487 ? -17.106 16.014 49.223 1.00 87.69 487 ALA A O 1
ATOM 3848 N N . VAL A 1 488 ? -18.748 14.966 48.109 1.00 86.62 488 VAL A N 1
ATOM 3849 C CA . VAL A 1 488 ? -19.133 14.081 49.213 1.00 86.62 488 VAL A CA 1
ATOM 3850 C C . VAL A 1 488 ? -19.168 12.631 48.752 1.00 86.62 488 VAL A C 1
ATOM 3852 O O . VAL A 1 488 ? -19.521 12.343 47.613 1.00 86.62 488 VAL A O 1
ATOM 3855 N N . ASP A 1 489 ? -18.796 11.716 49.643 1.00 81.69 489 ASP A N 1
ATOM 3856 C CA . ASP A 1 489 ? -19.010 10.277 49.475 1.00 81.69 489 ASP A CA 1
ATOM 3857 C C . ASP A 1 489 ? -19.815 9.721 50.665 1.00 81.69 489 ASP A C 1
ATOM 3859 O O . ASP A 1 489 ? -20.479 10.472 51.372 1.00 81.69 489 ASP A O 1
ATOM 3863 N N . THR A 1 490 ? -19.795 8.407 50.904 1.00 75.06 490 THR A N 1
ATOM 3864 C CA . THR A 1 490 ? -20.531 7.769 52.016 1.00 75.06 490 THR A CA 1
ATOM 3865 C C . THR A 1 490 ? -19.895 7.964 53.397 1.00 75.06 490 THR A C 1
ATOM 3867 O O . THR A 1 490 ? -20.435 7.466 54.384 1.00 75.06 490 THR A O 1
ATOM 3870 N N . LYS A 1 491 ? -18.734 8.622 53.504 1.00 77.69 491 LYS A N 1
ATOM 3871 C CA . LYS A 1 491 ? -17.928 8.725 54.737 1.00 77.69 491 LYS A CA 1
ATOM 3872 C C . LYS A 1 491 ? -17.273 10.096 54.956 1.00 77.69 491 LYS A C 1
ATOM 3874 O O . LYS A 1 491 ? -16.867 10.393 56.082 1.00 77.69 491 LYS A O 1
ATOM 3879 N N . ARG A 1 492 ? -17.086 10.891 53.903 1.00 86.50 492 ARG A N 1
ATOM 3880 C CA . ARG A 1 492 ? -16.179 12.043 53.856 1.00 86.50 492 ARG A CA 1
ATOM 3881 C C . ARG A 1 492 ? -16.784 13.205 53.074 1.00 86.50 492 ARG A C 1
ATOM 3883 O O . ARG A 1 492 ? -17.547 13.018 52.130 1.00 86.50 492 ARG A O 1
ATOM 3890 N N . VAL A 1 493 ? -16.345 14.405 53.441 1.00 86.81 493 VAL A N 1
ATOM 3891 C CA . VAL A 1 493 ? -16.630 15.668 52.754 1.00 86.81 493 VAL A CA 1
ATOM 3892 C C . VAL A 1 493 ? -15.297 16.290 52.342 1.00 86.81 493 VAL A C 1
ATOM 3894 O O . VAL A 1 493 ? -14.500 16.672 53.198 1.00 86.81 493 VAL A O 1
ATOM 3897 N N . ALA A 1 494 ? -15.029 16.370 51.042 1.00 86.12 494 ALA A N 1
ATOM 3898 C CA . ALA A 1 494 ? -13.857 17.035 50.486 1.00 86.12 494 ALA A CA 1
ATOM 3899 C C . ALA A 1 494 ? -14.194 18.486 50.141 1.00 86.12 494 ALA A C 1
ATOM 3901 O O . ALA A 1 494 ? -15.160 18.743 49.432 1.00 86.12 494 ALA A O 1
ATOM 3902 N N . VAL A 1 495 ? -13.386 19.429 50.621 1.00 84.44 495 VAL A N 1
ATOM 3903 C CA . VAL A 1 495 ? -13.548 20.865 50.371 1.00 84.44 495 VAL A CA 1
ATOM 3904 C C . VAL A 1 495 ? -12.269 21.403 49.746 1.00 84.44 495 VAL A C 1
ATOM 3906 O O . VAL A 1 495 ? -11.204 21.337 50.365 1.00 84.44 495 VAL A O 1
ATOM 3909 N N . ALA A 1 496 ? -12.366 21.948 48.536 1.00 81.75 496 ALA A N 1
ATOM 3910 C CA . ALA A 1 496 ? -11.256 22.614 47.862 1.00 81.75 496 ALA A CA 1
ATOM 3911 C C . ALA A 1 496 ? -11.278 24.117 48.170 1.00 81.75 496 ALA A C 1
ATOM 3913 O O . ALA A 1 496 ? -12.254 24.790 47.853 1.00 81.75 496 ALA A O 1
ATOM 3914 N N . ASP A 1 497 ? -10.207 24.641 48.769 1.00 77.12 497 ASP A N 1
ATOM 3915 C CA . ASP A 1 497 ? -10.003 26.073 49.017 1.00 77.12 497 ASP A CA 1
ATOM 3916 C C . ASP A 1 497 ? -9.059 26.647 47.958 1.00 77.12 497 ASP A C 1
ATOM 3918 O O . ASP A 1 497 ? -7.834 26.518 48.063 1.00 77.12 497 ASP A O 1
ATOM 3922 N N . GLY A 1 498 ? -9.628 27.304 46.945 1.00 67.31 498 GLY A N 1
ATOM 3923 C CA . GLY A 1 498 ? -8.864 27.879 45.838 1.00 67.31 498 GLY A CA 1
ATOM 3924 C C . GLY A 1 498 ? -7.979 29.062 46.240 1.00 67.31 498 GLY A C 1
ATOM 3925 O O . GLY A 1 498 ? -6.990 29.358 45.568 1.00 67.31 498 GLY A O 1
ATOM 3926 N N . GLY A 1 499 ? -8.276 29.744 47.351 1.00 67.88 499 GLY A N 1
ATOM 3927 C CA . GLY A 1 499 ? -7.479 30.885 47.797 1.00 67.88 499 GLY A CA 1
ATOM 3928 C C . GLY A 1 499 ? -6.293 30.512 48.687 1.00 67.88 499 GLY A C 1
ATOM 3929 O O . GLY A 1 499 ? -5.345 31.293 48.769 1.00 67.88 499 GLY A O 1
ATOM 3930 N N . ARG A 1 500 ? -6.318 29.347 49.343 1.00 68.69 500 ARG A N 1
ATOM 3931 C CA . ARG A 1 500 ? -5.149 28.770 50.041 1.00 68.69 500 ARG A CA 1
ATOM 3932 C C . ARG A 1 500 ? -4.500 27.610 49.298 1.00 68.69 500 ARG A C 1
ATOM 3934 O O . ARG A 1 500 ? -3.427 27.181 49.709 1.00 68.69 500 ARG A O 1
ATOM 3941 N N . MET A 1 501 ? -5.121 27.153 48.213 1.00 72.31 501 MET A N 1
ATOM 3942 C CA . MET A 1 501 ? -4.627 26.087 47.342 1.00 72.31 501 MET A CA 1
ATOM 3943 C C . MET A 1 501 ? -4.486 24.764 48.106 1.00 72.31 501 MET A C 1
ATOM 3945 O O . MET A 1 501 ? -3.475 24.070 48.003 1.00 72.31 501 MET A O 1
ATOM 3949 N N . VAL A 1 502 ? -5.501 24.445 48.919 1.00 75.44 502 VAL A N 1
ATOM 3950 C CA . VAL A 1 502 ? -5.547 23.225 49.738 1.00 75.44 502 VAL A CA 1
ATOM 3951 C C . VAL A 1 502 ? -6.869 22.488 49.573 1.00 75.44 502 VAL A C 1
ATOM 3953 O O . VAL A 1 502 ? -7.924 23.112 49.477 1.00 75.44 502 VAL A O 1
ATOM 3956 N N . ILE A 1 503 ? -6.821 21.157 49.596 1.00 81.00 503 ILE A N 1
ATOM 3957 C CA . ILE A 1 503 ? -8.011 20.305 49.707 1.00 81.00 503 ILE A CA 1
ATOM 3958 C C . ILE A 1 503 ? -8.063 19.756 51.127 1.00 81.00 503 ILE A C 1
ATOM 3960 O O . ILE A 1 503 ? -7.143 19.066 51.563 1.00 81.00 503 ILE A O 1
ATOM 3964 N N . ASN A 1 504 ? -9.140 20.059 51.844 1.00 82.06 504 ASN A N 1
ATOM 3965 C CA . ASN A 1 504 ? -9.390 19.579 53.197 1.00 82.06 504 ASN A CA 1
ATOM 3966 C C . ASN A 1 504 ? -10.462 18.491 53.169 1.00 82.06 504 ASN A C 1
ATOM 3968 O O . ASN A 1 504 ? -11.537 18.692 52.609 1.00 82.06 504 ASN A O 1
ATOM 3972 N N . ILE A 1 505 ? -10.182 17.353 53.794 1.00 85.00 505 ILE A N 1
ATOM 3973 C CA . ILE A 1 505 ? -11.112 16.232 53.911 1.00 85.00 505 ILE A CA 1
ATOM 3974 C C . ILE A 1 505 ? -11.643 16.196 55.335 1.00 85.00 505 ILE A C 1
ATOM 3976 O O . ILE A 1 505 ? -10.865 16.111 56.283 1.00 85.00 505 ILE A O 1
ATOM 3980 N N . TYR A 1 506 ? -12.959 16.226 55.486 1.00 84.75 506 TYR A N 1
ATOM 3981 C CA . TYR A 1 506 ? -13.670 16.182 56.758 1.00 84.75 506 TYR A CA 1
ATOM 3982 C C . TYR A 1 506 ? -14.485 14.895 56.877 1.00 84.75 506 TYR A C 1
ATOM 3984 O O . TYR A 1 506 ? -14.861 14.291 55.874 1.00 84.75 506 TYR A O 1
ATOM 3992 N N . ASN A 1 507 ? -14.784 14.477 58.105 1.00 83.44 507 ASN A N 1
ATOM 3993 C CA . ASN A 1 507 ? -15.889 13.551 58.356 1.00 83.44 507 ASN A CA 1
ATOM 3994 C C . ASN A 1 507 ? -17.225 14.320 58.390 1.00 83.44 507 ASN A C 1
ATOM 3996 O O . ASN A 1 507 ? -17.239 15.549 58.471 1.00 83.44 507 ASN A O 1
ATOM 4000 N N . PHE A 1 508 ? -18.356 13.611 58.391 1.00 80.44 508 PHE A N 1
ATOM 4001 C CA . PHE A 1 508 ? -19.684 14.243 58.478 1.00 80.44 508 PHE A CA 1
ATOM 4002 C C . PHE A 1 508 ? -19.925 15.051 59.759 1.00 80.44 508 PHE A C 1
ATOM 4004 O O . PHE A 1 508 ? -20.785 15.923 59.780 1.00 80.44 508 PHE A O 1
ATOM 4011 N N . ASN A 1 509 ? -19.132 14.813 60.805 1.00 74.19 509 ASN A N 1
ATOM 4012 C CA . ASN A 1 509 ? -19.199 15.559 62.060 1.00 74.19 509 ASN A CA 1
ATOM 4013 C C . ASN A 1 509 ? -18.336 16.841 62.028 1.00 74.19 509 ASN A C 1
ATOM 4015 O O . ASN A 1 509 ? -18.138 17.468 63.067 1.00 74.19 509 ASN A O 1
ATOM 4019 N N . GLY A 1 510 ? -17.760 17.206 60.875 1.00 72.44 510 GLY A N 1
ATOM 4020 C CA . GLY A 1 510 ? -16.952 18.416 60.693 1.00 72.44 510 GLY A CA 1
ATOM 4021 C C . GLY A 1 510 ? -15.516 18.334 61.226 1.00 72.44 510 GLY A C 1
ATOM 4022 O O . GLY A 1 510 ? -14.811 19.341 61.262 1.00 72.44 510 GLY A O 1
ATOM 4023 N N . SER A 1 511 ? -15.041 17.156 61.639 1.00 81.31 511 SER A N 1
ATOM 4024 C CA . SER A 1 511 ? -13.647 16.953 62.059 1.00 81.31 511 SER A CA 1
ATOM 4025 C C . SER A 1 511 ? -12.741 16.727 60.849 1.00 81.31 511 SER A C 1
ATOM 4027 O O . SER A 1 511 ? -13.055 15.910 59.983 1.00 81.31 511 SER A O 1
ATOM 4029 N N . LEU A 1 512 ? -11.600 17.421 60.802 1.00 81.62 512 LEU A N 1
ATOM 4030 C CA . LEU A 1 512 ? -10.606 17.285 59.733 1.00 81.62 512 LEU A CA 1
ATOM 4031 C C . LEU A 1 512 ? -9.931 15.903 59.793 1.00 81.62 512 LEU A C 1
ATOM 4033 O O . LEU A 1 512 ? -9.345 15.541 60.811 1.00 81.62 512 LEU A O 1
ATOM 4037 N N . ILE A 1 513 ? -10.000 15.157 58.693 1.00 83.25 513 ILE A N 1
ATOM 4038 C CA . ILE A 1 513 ? -9.338 13.863 58.484 1.00 83.25 513 ILE A CA 1
ATOM 4039 C C . ILE A 1 513 ? -7.939 14.083 57.900 1.00 83.25 513 ILE A C 1
ATOM 4041 O O . ILE A 1 513 ? -6.961 13.540 58.411 1.00 83.25 513 ILE A O 1
ATOM 4045 N N . SER A 1 514 ? -7.835 14.873 56.828 1.00 79.62 514 SER A N 1
ATOM 4046 C CA . SER A 1 514 ? -6.572 15.143 56.133 1.00 79.62 514 SER A CA 1
ATOM 4047 C C . SER A 1 514 ? -6.618 16.461 55.358 1.00 79.62 514 SER A C 1
ATOM 4049 O O . SER A 1 514 ? -7.689 17.003 55.087 1.00 79.62 514 SER A O 1
ATOM 4051 N N . SER A 1 515 ? -5.444 16.995 55.020 1.00 79.81 515 SER A N 1
ATOM 4052 C CA . SER A 1 515 ? -5.293 18.214 54.223 1.00 79.81 515 SER A CA 1
ATOM 4053 C C . SER A 1 515 ? -4.142 18.040 53.237 1.00 79.81 515 SER A C 1
ATOM 4055 O O . SER A 1 515 ? -3.087 17.528 53.614 1.00 79.81 515 SER A O 1
ATOM 4057 N N . PHE A 1 516 ? -4.343 18.455 51.988 1.00 74.69 516 PHE A N 1
ATOM 4058 C CA . PHE A 1 516 ? -3.353 18.357 50.917 1.00 74.69 516 PHE A CA 1
ATOM 4059 C C . PHE A 1 516 ? -3.049 19.749 50.367 1.00 74.69 516 PHE A C 1
ATOM 4061 O O . PHE A 1 516 ? -3.954 20.426 49.884 1.00 74.69 516 PHE A O 1
ATOM 4068 N N . SER A 1 517 ? -1.781 20.165 50.410 1.00 67.25 517 SER A N 1
ATOM 4069 C CA . SER A 1 517 ? -1.284 21.360 49.719 1.00 67.25 517 SER A CA 1
ATOM 4070 C C . SER A 1 517 ? -0.541 20.916 48.463 1.00 67.25 517 SER A C 1
ATOM 4072 O O . SER A 1 517 ? 0.659 20.649 48.516 1.00 67.25 517 SER A O 1
ATOM 4074 N N . ASN A 1 518 ? -1.261 20.751 47.356 1.00 54.19 518 ASN A N 1
ATOM 4075 C CA . ASN A 1 518 ? -0.651 20.369 46.087 1.00 54.19 518 ASN A CA 1
ATOM 4076 C C . ASN A 1 518 ? -0.682 21.563 45.133 1.00 54.19 518 ASN A C 1
ATOM 4078 O O . ASN A 1 518 ? -1.664 22.300 45.074 1.00 54.19 518 ASN A O 1
ATOM 4082 N N . ASP A 1 519 ? 0.430 21.790 44.448 1.00 55.12 519 ASP A N 1
ATOM 4083 C CA . ASP A 1 519 ? 0.769 23.031 43.761 1.00 55.12 519 ASP A CA 1
ATOM 4084 C C . ASP A 1 519 ? -0.229 23.377 42.626 1.00 55.12 519 ASP A C 1
ATOM 4086 O O . ASP A 1 519 ? -0.019 23.038 41.456 1.00 55.12 519 ASP A O 1
ATOM 4090 N N . MET A 1 520 ? -1.278 24.126 43.007 1.00 56.78 520 MET A N 1
ATOM 4091 C CA . MET A 1 520 ? -2.435 24.648 42.250 1.00 56.78 520 MET A CA 1
ATOM 4092 C C . MET A 1 520 ? -3.679 23.728 42.168 1.00 56.78 520 MET A C 1
ATOM 4094 O O . MET A 1 520 ? -3.855 22.963 41.229 1.00 56.78 520 MET A O 1
ATOM 4098 N N . VAL A 1 521 ? -4.596 23.890 43.128 1.00 57.25 521 VAL A N 1
ATOM 4099 C CA . VAL A 1 521 ? -6.025 23.507 43.070 1.00 57.25 521 VAL A CA 1
ATOM 4100 C C . VAL A 1 521 ? -6.814 24.817 43.011 1.00 57.25 521 VAL A C 1
ATOM 4102 O O . VAL A 1 521 ? -6.521 25.690 43.832 1.00 57.25 521 VAL A O 1
ATOM 4105 N N . ASP A 1 522 ? -7.766 25.015 42.089 1.00 61.44 522 ASP A N 1
ATOM 4106 C CA . ASP A 1 522 ? -8.415 26.338 41.990 1.00 61.44 522 ASP A CA 1
ATOM 4107 C C . ASP A 1 522 ? -9.900 26.413 41.585 1.00 61.44 522 ASP A C 1
ATOM 4109 O O . ASP A 1 522 ? -10.480 27.482 41.810 1.00 61.44 522 ASP A O 1
ATOM 4113 N N . LYS A 1 523 ? -10.548 25.361 41.049 1.00 72.38 523 LYS A N 1
ATOM 4114 C CA . LYS A 1 523 ? -11.949 25.482 40.584 1.00 72.38 523 LYS A CA 1
ATOM 4115 C C . LYS A 1 523 ? -12.943 24.452 41.110 1.00 72.38 523 LYS A C 1
ATOM 4117 O O . LYS A 1 523 ? -13.954 24.891 41.659 1.00 72.38 523 LYS A O 1
ATOM 4122 N N . ASP A 1 524 ? -12.689 23.152 40.956 1.00 84.06 524 ASP A N 1
ATOM 4123 C CA . ASP A 1 524 ? -13.656 22.104 41.313 1.00 84.06 524 ASP A CA 1
ATOM 4124 C C . ASP A 1 524 ? -12.998 20.791 41.783 1.00 84.06 524 ASP A C 1
ATOM 4126 O O . ASP A 1 524 ? -11.815 20.549 41.514 1.00 84.06 524 ASP A O 1
ATOM 4130 N N . VAL A 1 525 ? -13.749 19.956 42.512 1.00 87.00 525 VAL A N 1
ATOM 4131 C CA . VAL A 1 525 ? -13.281 18.689 43.103 1.00 87.00 525 VAL A CA 1
ATOM 4132 C C . VAL A 1 525 ? -14.351 17.600 43.008 1.00 87.00 525 VAL A C 1
ATOM 4134 O O . VAL A 1 525 ? -15.526 17.863 43.221 1.00 87.00 525 VAL A O 1
ATOM 4137 N N . ALA A 1 526 ? -13.934 16.359 42.756 1.00 88.31 526 ALA A N 1
ATOM 4138 C CA . ALA A 1 526 ? -14.784 15.172 42.754 1.00 88.31 526 ALA A CA 1
ATOM 4139 C C . ALA A 1 526 ? -14.112 14.004 43.495 1.00 88.31 526 ALA A C 1
ATOM 4141 O O . ALA A 1 526 ? -12.883 13.875 43.519 1.00 88.31 526 ALA A O 1
ATOM 4142 N N . ILE A 1 527 ? -14.930 13.130 44.088 1.00 85.81 527 ILE A N 1
ATOM 4143 C CA . ILE A 1 527 ? -14.485 11.875 44.705 1.00 85.81 527 ILE A CA 1
ATOM 4144 C C . ILE A 1 527 ? -14.920 10.717 43.804 1.00 85.81 527 ILE A C 1
ATOM 4146 O O . ILE A 1 527 ? -16.103 10.551 43.521 1.00 85.81 527 ILE A O 1
ATOM 4150 N N . SER A 1 528 ? -13.961 9.907 43.360 1.00 81.44 528 SER A N 1
ATOM 4151 C CA . SER A 1 528 ? -14.226 8.695 42.580 1.00 81.44 528 SER A CA 1
ATOM 4152 C C . SER A 1 528 ? -14.620 7.524 43.488 1.00 81.44 528 SER A C 1
ATOM 4154 O O . SER A 1 528 ? -14.093 7.370 44.593 1.00 81.44 528 SER A O 1
ATOM 4156 N N . ASN A 1 529 ? -15.462 6.625 42.969 1.00 68.88 529 ASN A N 1
ATOM 4157 C CA . ASN A 1 529 ? -15.808 5.329 43.568 1.00 68.88 529 ASN A CA 1
ATOM 4158 C C . ASN A 1 529 ? -14.595 4.408 43.856 1.00 68.88 529 ASN A C 1
ATOM 4160 O O . ASN A 1 529 ? -14.740 3.425 44.580 1.00 68.88 529 ASN A O 1
ATOM 4164 N N . ARG A 1 530 ? -13.400 4.714 43.324 1.00 70.50 530 ARG A N 1
ATOM 4165 C CA . ARG A 1 530 ? -12.139 3.981 43.563 1.00 70.50 530 ARG A CA 1
ATOM 4166 C C . ARG A 1 530 ? -11.258 4.577 44.668 1.00 70.50 530 ARG A C 1
ATOM 4168 O O . ARG A 1 530 ? -10.049 4.350 44.654 1.00 70.50 530 ARG A O 1
ATOM 4175 N N . ASP A 1 531 ? -11.823 5.360 45.586 1.00 77.88 531 ASP A N 1
ATOM 4176 C CA . ASP A 1 531 ? -11.068 6.073 46.628 1.00 77.88 531 ASP A CA 1
ATOM 4177 C C . ASP A 1 531 ? -9.975 6.998 46.042 1.00 77.88 531 ASP A C 1
ATOM 4179 O O . ASP A 1 531 ? -8.822 7.001 46.481 1.00 77.88 531 ASP A O 1
ATOM 4183 N N . ARG A 1 532 ? -10.336 7.813 45.041 1.00 85.06 532 ARG A N 1
ATOM 4184 C CA . ARG A 1 532 ? -9.443 8.819 44.431 1.00 85.06 532 ARG A CA 1
ATOM 4185 C C . ARG A 1 532 ? -10.053 10.216 44.501 1.00 85.06 532 ARG A C 1
ATOM 4187 O O . ARG A 1 532 ? -11.271 10.361 44.396 1.00 85.06 532 ARG A O 1
ATOM 4194 N N . LEU A 1 533 ? -9.199 11.225 44.645 1.00 85.69 533 LEU A N 1
ATOM 4195 C CA . LEU A 1 533 ? -9.553 12.641 44.572 1.00 85.69 533 LEU A CA 1
ATOM 4196 C C . LEU A 1 533 ? -9.166 13.181 43.201 1.00 85.69 533 LEU A C 1
ATOM 4198 O O . LEU A 1 533 ? -8.010 13.071 42.793 1.00 85.69 533 LEU A O 1
ATOM 4202 N N . ILE A 1 534 ? -10.125 13.783 42.508 1.00 87.56 534 ILE A N 1
ATOM 4203 C CA . ILE A 1 534 ? -9.906 14.398 41.201 1.00 87.56 534 ILE A CA 1
ATOM 4204 C C . ILE A 1 534 ? -10.241 15.876 41.318 1.00 87.56 534 ILE A C 1
ATOM 4206 O O . ILE A 1 534 ? -11.271 16.234 41.882 1.00 87.56 534 ILE A O 1
ATOM 4210 N N . PHE A 1 535 ? -9.372 16.742 40.811 1.00 86.94 535 PHE A N 1
ATOM 4211 C CA . PHE A 1 535 ? -9.585 18.182 40.878 1.00 86.94 535 PHE A CA 1
ATOM 4212 C C . PHE A 1 535 ? -9.066 18.898 39.636 1.00 86.94 535 PHE A C 1
ATOM 4214 O O . PHE A 1 535 ? -8.164 18.427 38.934 1.00 86.94 535 PHE A O 1
ATOM 4221 N N . THR A 1 536 ? -9.659 20.058 39.371 1.00 86.31 536 THR A N 1
ATOM 4222 C CA . THR A 1 536 ? -9.304 20.917 38.244 1.00 86.31 536 THR A CA 1
ATOM 4223 C C . THR A 1 536 ? -8.317 22.002 38.664 1.00 86.31 536 THR A C 1
ATOM 4225 O O . THR A 1 536 ? -8.382 22.567 39.762 1.00 86.31 536 THR A O 1
ATOM 4228 N N . ASN A 1 537 ? -7.367 22.268 37.770 1.00 83.44 537 ASN A N 1
ATOM 4229 C CA . ASN A 1 537 ? -6.358 23.305 37.901 1.00 83.44 537 ASN A CA 1
ATOM 4230 C C . ASN A 1 537 ? -6.411 24.209 36.668 1.00 83.44 537 ASN A C 1
ATOM 4232 O O . ASN A 1 537 ? -5.768 23.957 35.644 1.00 83.44 537 ASN A O 1
ATOM 4236 N N . PHE A 1 538 ? -7.205 25.263 36.787 1.00 77.88 538 PHE A N 1
ATOM 4237 C CA . PHE A 1 538 ? -7.471 26.277 35.783 1.00 77.88 538 PHE A CA 1
ATOM 4238 C C . PHE A 1 538 ? -6.190 27.015 35.384 1.00 77.88 538 PHE A C 1
ATOM 4240 O O . PHE A 1 538 ? -5.906 27.144 34.196 1.00 77.88 538 PHE A O 1
ATOM 4247 N N . LYS A 1 539 ? -5.334 27.406 36.340 1.00 74.50 539 LYS A N 1
ATOM 4248 C CA . LYS A 1 539 ? -4.063 28.096 36.029 1.00 74.50 539 LYS A CA 1
ATOM 4249 C C . LYS A 1 539 ? -3.056 27.244 35.254 1.00 74.50 539 LYS A C 1
ATOM 4251 O O . LYS A 1 539 ? -2.391 27.772 34.364 1.00 74.50 539 LYS A O 1
ATOM 4256 N N . LYS A 1 540 ? -2.897 25.959 35.595 1.00 78.12 540 LYS A N 1
ATOM 4257 C CA . LYS A 1 540 ? -1.970 25.050 34.886 1.00 78.12 540 LYS A CA 1
ATOM 4258 C C . LYS A 1 540 ? -2.627 24.307 33.721 1.00 78.12 540 LYS A C 1
ATOM 4260 O O . LYS A 1 540 ? -1.932 23.533 33.068 1.00 78.12 540 LYS A O 1
ATOM 4265 N N . LYS A 1 541 ? -3.919 24.539 33.453 1.00 86.06 541 LYS A N 1
ATOM 4266 C CA . LYS A 1 541 ? -4.700 23.874 32.397 1.00 86.06 541 LYS A CA 1
ATOM 4267 C C . LYS A 1 541 ? -4.668 22.348 32.505 1.00 86.06 541 LYS A C 1
ATOM 4269 O O . LYS A 1 541 ? -4.420 21.647 31.528 1.00 86.06 541 LYS A O 1
ATOM 4274 N N . ARG A 1 542 ? -4.826 21.830 33.727 1.00 85.44 542 ARG A N 1
ATOM 4275 C CA . ARG A 1 542 ? -4.676 20.398 34.021 1.00 85.44 542 ARG A CA 1
ATOM 4276 C C . ARG A 1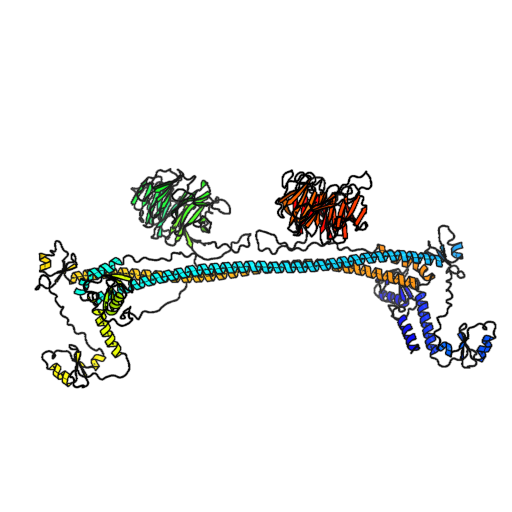 542 ? -5.820 19.844 34.857 1.00 85.44 542 ARG A C 1
ATOM 4278 O O . ARG A 1 542 ? -6.315 20.503 35.768 1.00 85.44 542 ARG A O 1
ATOM 4285 N N . LEU A 1 543 ? -6.169 18.598 34.572 1.00 87.44 543 LEU A N 1
ATOM 4286 C CA . LEU A 1 543 ? -6.928 17.711 35.441 1.00 87.44 543 LEU A CA 1
ATOM 4287 C C . LEU A 1 543 ? -5.933 16.841 36.217 1.00 87.44 543 LEU A C 1
ATOM 4289 O O . LEU A 1 543 ? -5.040 16.243 35.615 1.00 87.44 543 LEU A O 1
ATOM 4293 N N . LEU A 1 544 ? -6.075 16.776 37.538 1.00 86.19 544 LEU A N 1
ATOM 4294 C CA . LEU A 1 544 ? -5.189 16.010 38.414 1.00 86.19 544 LEU A CA 1
ATOM 4295 C C . LEU A 1 544 ? -5.989 14.952 39.169 1.00 86.19 544 LEU A C 1
ATOM 4297 O O . LEU A 1 544 ? -7.020 15.263 39.764 1.00 86.19 544 LEU A O 1
ATOM 4301 N N . CYS A 1 545 ? -5.492 13.716 39.168 1.00 87.00 545 CYS A N 1
ATOM 4302 C CA . CYS A 1 545 ? -6.022 12.622 39.970 1.00 87.00 545 CYS A CA 1
ATOM 4303 C C . CYS A 1 545 ? -4.977 12.199 41.002 1.00 87.00 545 CYS A C 1
ATOM 4305 O O . CYS A 1 545 ? -3.863 11.816 40.643 1.00 87.00 545 CYS A O 1
ATOM 4307 N N . VAL A 1 546 ? -5.343 12.223 42.282 1.00 84.31 546 VAL A N 1
ATOM 4308 C CA . VAL A 1 546 ? -4.482 11.831 43.404 1.00 84.31 546 VAL A CA 1
ATOM 4309 C C . VAL A 1 546 ? -5.168 10.791 44.287 1.00 84.31 546 VAL A C 1
ATOM 4311 O O . VAL A 1 546 ? -6.397 10.707 44.344 1.00 84.31 546 VAL A O 1
ATOM 4314 N N . ASP A 1 547 ? -4.383 9.987 44.996 1.00 82.56 547 ASP A N 1
ATOM 4315 C CA . ASP A 1 547 ? -4.907 9.154 46.078 1.00 82.56 547 ASP A CA 1
ATOM 4316 C C . ASP A 1 547 ? -5.150 9.987 47.359 1.00 82.56 547 ASP A C 1
ATOM 4318 O O . ASP A 1 547 ? -4.665 11.110 47.510 1.00 82.56 547 ASP A O 1
ATOM 4322 N N . PHE A 1 548 ? -5.873 9.433 48.340 1.00 77.88 548 PHE A N 1
ATOM 4323 C CA . PHE A 1 548 ? -6.067 10.078 49.653 1.00 77.88 548 PHE A CA 1
ATOM 4324 C C . PHE A 1 548 ? -4.790 10.127 50.524 1.00 77.88 548 PHE A C 1
ATOM 4326 O O . PHE A 1 548 ? -4.858 10.484 51.701 1.00 77.88 548 PHE A O 1
ATOM 4333 N N . LYS A 1 549 ? -3.621 9.762 49.984 1.00 71.75 549 LYS A N 1
ATOM 4334 C CA . LYS A 1 549 ? -2.305 9.963 50.608 1.00 71.75 549 LYS A CA 1
ATOM 4335 C C . LYS A 1 549 ? -1.536 11.122 49.960 1.00 71.75 549 LYS A C 1
ATOM 4337 O O . LYS A 1 549 ? -0.503 11.512 50.495 1.00 71.75 549 LYS A O 1
ATOM 4342 N N . GLY A 1 550 ? -2.061 11.706 48.881 1.00 69.00 550 GLY A N 1
ATOM 4343 C CA . GLY A 1 550 ? -1.467 12.827 48.156 1.00 69.00 550 GLY A CA 1
ATOM 4344 C C . GLY A 1 550 ? -0.537 12.419 47.011 1.00 69.00 550 GLY A C 1
ATOM 4345 O O . GLY A 1 550 ? 0.123 13.290 46.451 1.00 69.00 550 GLY A O 1
ATOM 4346 N N . ASN A 1 551 ? -0.476 11.135 46.646 1.00 78.75 551 ASN A N 1
ATOM 4347 C CA . ASN A 1 551 ? 0.319 10.673 45.510 1.00 78.75 551 ASN A CA 1
ATOM 4348 C C . ASN A 1 551 ? -0.447 10.893 44.203 1.00 78.75 551 ASN A C 1
ATOM 4350 O O . ASN A 1 551 ? -1.626 10.544 44.105 1.00 78.75 551 ASN A O 1
ATOM 4354 N N . GLU A 1 552 ? 0.230 11.440 43.194 1.00 81.25 552 GLU A N 1
ATOM 4355 C CA . GLU A 1 552 ? -0.321 11.579 41.845 1.00 81.25 552 GLU A CA 1
ATOM 4356 C C . GLU A 1 552 ? -0.536 10.199 41.214 1.00 81.25 552 GLU A C 1
ATOM 4358 O O . GLU A 1 552 ? 0.375 9.373 41.165 1.00 81.25 552 GLU A O 1
ATOM 4363 N N . VAL A 1 553 ? -1.761 9.957 40.748 1.00 80.81 553 VAL A N 1
ATOM 4364 C CA . VAL A 1 553 ? -2.129 8.772 39.967 1.00 80.81 553 VAL A CA 1
ATOM 4365 C C . VAL A 1 553 ? -1.933 9.069 38.482 1.00 80.81 553 VAL A C 1
ATOM 4367 O O . VAL A 1 553 ? -1.306 8.280 37.784 1.00 80.81 553 VAL A O 1
ATOM 4370 N N . PHE A 1 554 ? -2.457 10.204 38.010 1.00 83.06 554 PHE A N 1
ATOM 4371 C CA . PHE A 1 554 ? -2.234 10.718 36.658 1.00 83.06 554 PHE A CA 1
ATOM 4372 C C . PHE A 1 554 ? -2.546 12.222 36.576 1.00 83.06 554 PHE A C 1
ATOM 4374 O O . PHE A 1 554 ? -3.286 12.767 37.405 1.00 83.06 554 PHE A O 1
ATOM 4381 N N . SER A 1 555 ? -2.045 12.869 35.522 1.00 84.75 555 SER A N 1
ATOM 4382 C CA . SER A 1 555 ? -2.416 14.230 35.131 1.00 84.75 555 SER A CA 1
ATOM 4383 C C . SER A 1 555 ? -2.694 14.330 33.633 1.00 84.75 555 SER A C 1
ATOM 4385 O O . SER A 1 555 ? -2.019 13.706 32.819 1.00 84.75 555 SER A O 1
ATOM 4387 N N . VAL A 1 556 ? -3.706 15.120 33.268 1.00 85.31 556 VAL A N 1
ATOM 4388 C CA . VAL A 1 556 ? -4.171 15.288 31.881 1.00 85.31 556 VAL A CA 1
ATOM 4389 C C . VAL A 1 556 ? -4.274 16.771 31.552 1.00 85.31 556 VAL A C 1
ATOM 4391 O O . VAL A 1 556 ? -4.672 17.568 32.401 1.00 85.31 556 VAL A O 1
ATOM 4394 N N . VAL A 1 557 ? -3.926 17.146 30.321 1.00 87.19 557 VAL A N 1
ATOM 4395 C CA . VAL A 1 557 ? -4.175 18.483 29.764 1.00 87.19 557 VAL A CA 1
ATOM 43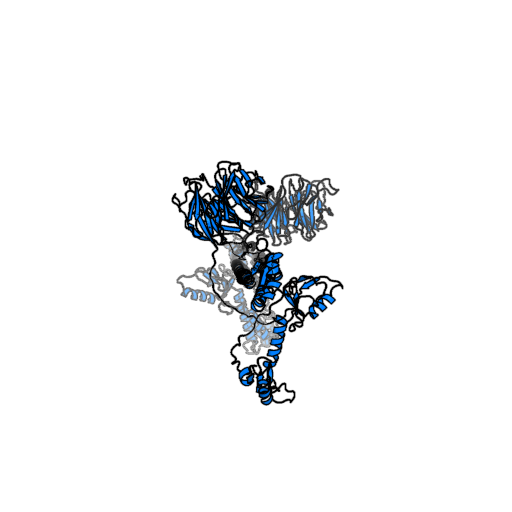96 C C . VAL A 1 557 ? -5.372 18.375 28.819 1.00 87.19 557 VAL A C 1
ATOM 4398 O O . VAL A 1 557 ? -5.222 17.778 27.753 1.00 87.19 557 VAL A O 1
ATOM 4401 N N . PRO A 1 558 ? -6.550 18.913 29.180 1.00 84.44 558 PRO A N 1
ATOM 4402 C CA . PRO A 1 558 ? -7.693 18.927 28.279 1.00 84.44 558 PRO A CA 1
ATOM 4403 C C . PRO A 1 558 ? -7.401 19.767 27.036 1.00 84.44 558 PRO A C 1
ATOM 4405 O O . PRO A 1 558 ? -6.826 20.855 27.139 1.00 84.44 558 PRO A O 1
ATOM 4408 N N . LEU A 1 559 ? -7.801 19.273 25.866 1.00 82.38 559 LEU A N 1
ATOM 4409 C CA . LEU A 1 559 ? -7.600 19.954 24.588 1.00 82.38 559 LEU A CA 1
ATOM 4410 C C . LEU A 1 559 ? -8.945 20.363 24.000 1.00 82.38 559 LEU A C 1
ATOM 4412 O O . LEU A 1 559 ? -9.853 19.544 23.912 1.00 82.38 559 LEU A O 1
ATOM 4416 N N . LEU A 1 560 ? -9.054 21.609 23.550 1.00 77.25 560 LEU A N 1
ATOM 4417 C CA . LEU A 1 560 ? -10.196 22.117 22.795 1.00 77.25 560 LEU A CA 1
ATOM 4418 C C . LEU A 1 560 ? -9.668 22.663 21.467 1.00 77.25 560 LEU A C 1
ATOM 4420 O O . LEU A 1 560 ? -8.798 23.533 21.461 1.00 77.25 560 LEU A O 1
ATOM 4424 N N . ASN A 1 561 ? -10.144 22.125 20.341 1.00 72.88 561 ASN A N 1
ATOM 4425 C CA . ASN A 1 561 ? -9.643 22.458 18.997 1.00 72.88 561 ASN A CA 1
ATOM 4426 C C . ASN A 1 561 ? -8.107 22.331 18.848 1.00 72.88 561 ASN A C 1
ATOM 4428 O O . ASN A 1 561 ? -7.478 23.126 18.156 1.00 72.88 561 ASN A O 1
ATOM 4432 N N . GLY A 1 562 ? -7.496 21.347 19.521 1.00 68.25 562 GLY A N 1
ATOM 4433 C CA . GLY A 1 562 ? -6.046 21.104 19.492 1.00 68.25 562 GLY A CA 1
ATOM 4434 C C . GLY A 1 562 ? -5.207 22.007 20.409 1.00 68.25 562 GLY A C 1
ATOM 4435 O O . GLY A 1 562 ? -3.999 21.808 20.508 1.00 68.25 562 GLY A O 1
ATOM 4436 N N . GLU A 1 563 ? -5.822 22.957 21.121 1.00 76.00 563 GLU A N 1
ATOM 4437 C CA . GLU A 1 563 ? -5.148 23.858 22.064 1.00 76.00 563 GLU A CA 1
ATOM 4438 C C . GLU A 1 563 ? -5.459 23.488 23.531 1.00 76.00 563 GLU A C 1
ATOM 4440 O O . GLU A 1 563 ? -6.575 23.061 23.833 1.00 76.00 563 GLU A O 1
ATOM 4445 N N . PRO A 1 564 ? -4.524 23.698 24.482 1.00 81.75 564 PRO A N 1
ATOM 4446 C CA . PRO A 1 564 ? -4.778 23.489 25.909 1.00 81.75 564 PRO A CA 1
ATOM 4447 C C . PRO A 1 564 ? -5.925 24.360 26.446 1.00 81.75 564 PRO A C 1
ATOM 4449 O O . PRO A 1 564 ? -5.817 25.597 26.475 1.00 81.75 564 PRO A O 1
ATOM 4452 N N . ALA A 1 565 ? -6.981 23.712 26.937 1.00 84.00 565 ALA A N 1
ATOM 4453 C CA . ALA A 1 565 ? -8.187 24.333 27.480 1.00 84.00 565 ALA A CA 1
ATOM 4454 C C . ALA A 1 565 ? -8.157 24.436 29.014 1.00 84.00 565 ALA A C 1
ATOM 4456 O O . ALA A 1 565 ? -7.396 23.743 29.691 1.00 84.00 565 ALA A O 1
ATOM 4457 N N . GLU A 1 566 ? -8.967 25.334 29.574 1.00 86.75 566 GLU A N 1
ATOM 4458 C CA . GLU A 1 566 ? -9.008 25.601 31.017 1.00 86.75 566 GLU A CA 1
ATOM 4459 C C . GLU A 1 566 ? -10.122 24.768 31.677 1.00 86.75 566 GLU A C 1
ATOM 4461 O O . GLU A 1 566 ? -11.293 25.025 31.408 1.00 86.75 566 GLU A O 1
ATOM 4466 N N . PRO A 1 567 ? -9.811 23.762 32.522 1.00 88.56 567 PRO A N 1
ATOM 4467 C CA . PRO A 1 567 ? -10.842 22.960 33.172 1.00 88.56 567 PRO A CA 1
ATOM 4468 C C . PRO A 1 567 ? -11.483 23.728 34.335 1.00 88.56 567 PRO A C 1
ATOM 4470 O O . PRO A 1 567 ? -10.787 24.242 35.214 1.00 88.56 567 PRO A O 1
ATOM 4473 N N . THR A 1 568 ? -12.812 23.784 34.359 1.00 86.06 568 THR A N 1
ATOM 4474 C CA . THR A 1 568 ? -13.601 24.605 35.296 1.00 86.06 568 THR A CA 1
ATOM 4475 C C . THR A 1 568 ? -14.502 23.794 36.221 1.00 86.06 568 THR A C 1
ATOM 4477 O O . THR A 1 568 ? -14.799 24.269 37.316 1.00 86.06 568 THR A O 1
ATOM 4480 N N . GLY A 1 569 ? -14.892 22.583 35.819 1.00 87.06 569 GLY A N 1
ATOM 4481 C CA . GLY A 1 569 ? -15.772 21.691 36.577 1.00 87.06 569 GLY A CA 1
ATOM 4482 C C . GLY A 1 569 ? -15.381 20.229 36.417 1.00 87.06 569 GLY A C 1
ATOM 4483 O O . GLY A 1 569 ? -14.843 19.855 35.373 1.00 87.06 569 GLY A O 1
ATOM 4484 N N . VAL A 1 570 ? -15.641 19.396 37.425 1.00 88.69 570 VAL A N 1
ATOM 4485 C CA . VAL A 1 570 ? -15.364 17.955 37.370 1.00 88.69 570 VAL A CA 1
ATOM 4486 C C . VAL A 1 570 ? -16.436 17.129 38.070 1.00 88.69 570 VAL A C 1
ATOM 4488 O O . VAL A 1 570 ? -16.894 17.452 39.157 1.00 88.69 570 VAL A O 1
ATOM 4491 N N . LEU A 1 571 ? -16.806 16.013 37.450 1.00 87.75 571 LEU A N 1
ATOM 4492 C CA . LEU A 1 571 ? -17.789 15.067 37.962 1.00 87.75 571 LEU A CA 1
ATOM 4493 C C . LEU A 1 571 ? -17.328 13.639 37.671 1.00 87.75 571 LEU A C 1
ATOM 4495 O O . LEU A 1 571 ? -16.759 13.373 36.616 1.00 87.75 571 LEU A O 1
ATOM 4499 N N . CYS A 1 572 ? -17.587 12.710 38.589 1.00 83.00 572 CYS A N 1
ATOM 4500 C CA . CYS A 1 572 ? -17.325 11.286 38.381 1.00 83.00 572 CYS A CA 1
ATOM 4501 C C . CYS A 1 572 ? -18.638 10.516 38.274 1.00 83.00 572 CYS A C 1
ATOM 4503 O O . CYS A 1 572 ? -19.560 10.764 39.051 1.00 83.00 572 CYS A O 1
ATOM 4505 N N . ASP A 1 573 ? -18.720 9.578 37.331 1.00 72.56 573 ASP A N 1
ATOM 4506 C CA . ASP A 1 573 ? -19.841 8.640 37.268 1.00 72.56 573 ASP A CA 1
ATOM 4507 C C . ASP A 1 573 ? -19.634 7.441 38.217 1.00 72.56 573 ASP A C 1
ATOM 4509 O O . ASP A 1 573 ? -18.568 7.249 38.813 1.00 72.56 573 ASP A O 1
ATOM 4513 N N . GLY A 1 574 ? -20.680 6.624 38.370 1.00 63.31 574 GLY A N 1
ATOM 4514 C CA . GLY A 1 574 ? -20.649 5.419 39.203 1.00 63.31 574 GLY A CA 1
ATOM 4515 C C . GLY A 1 574 ? -19.716 4.311 38.696 1.00 63.31 574 GLY A C 1
ATOM 4516 O O . GLY A 1 574 ? -19.427 3.395 39.464 1.00 63.31 574 GLY A O 1
ATOM 4517 N N . ASP A 1 575 ? -19.215 4.410 37.459 1.00 55.88 575 ASP A N 1
ATOM 4518 C CA . ASP A 1 575 ? -18.305 3.455 36.807 1.00 55.88 575 ASP A CA 1
ATOM 4519 C C . ASP A 1 575 ? -16.825 3.896 36.916 1.00 55.88 575 ASP A C 1
ATOM 4521 O O . ASP A 1 575 ? -15.898 3.104 36.710 1.00 55.88 575 ASP A O 1
ATOM 4525 N N . GLY A 1 576 ? -16.587 5.145 37.330 1.00 62.56 576 GLY A N 1
ATOM 4526 C CA . GLY A 1 576 ? -15.270 5.751 37.508 1.00 62.56 576 GLY A CA 1
ATOM 4527 C C . GLY A 1 576 ? -14.782 6.586 36.319 1.00 62.56 576 GLY A C 1
ATOM 4528 O O . GLY A 1 576 ? -13.611 6.967 36.322 1.00 62.56 576 GLY A O 1
ATOM 4529 N N . SER A 1 577 ? -15.627 6.871 35.322 1.00 79.31 577 SER A N 1
ATOM 4530 C CA . SER A 1 577 ? -15.340 7.859 34.272 1.00 79.31 577 SER A CA 1
ATOM 4531 C C . SER A 1 577 ? -15.420 9.277 34.834 1.00 79.31 577 SER A C 1
ATOM 4533 O O . SER A 1 577 ? -16.144 9.547 35.794 1.00 79.31 577 SER A O 1
ATOM 4535 N N . ILE A 1 578 ? -14.704 10.200 34.201 1.00 83.69 578 ILE A N 1
ATOM 4536 C CA . ILE A 1 578 ? -14.514 11.567 34.677 1.00 83.69 578 ILE A CA 1
ATOM 4537 C C . ILE A 1 578 ? -15.033 12.529 33.613 1.00 83.69 578 ILE A C 1
ATOM 4539 O O . ILE A 1 578 ? -14.485 12.604 32.521 1.00 83.69 578 ILE A O 1
ATOM 4543 N N . CYS A 1 579 ? -16.086 13.275 33.915 1.00 88.44 579 CYS A N 1
ATOM 4544 C CA . CYS A 1 579 ? -16.569 14.362 33.068 1.00 88.44 579 CYS A CA 1
ATOM 4545 C C . CYS A 1 579 ? -15.942 15.677 33.532 1.00 88.44 579 CYS A C 1
ATOM 4547 O O . CYS A 1 579 ? -15.910 15.961 34.727 1.00 88.44 579 CYS A O 1
ATOM 4549 N N . VAL A 1 580 ? -15.448 16.478 32.594 1.00 89.38 580 VAL A N 1
ATOM 4550 C CA . VAL A 1 580 ? -14.721 17.722 32.846 1.00 89.38 580 VAL A CA 1
ATOM 4551 C C . VAL A 1 580 ? -15.306 18.821 31.975 1.00 89.38 580 VAL A C 1
ATOM 4553 O O . VAL A 1 580 ? -15.305 18.703 30.752 1.00 89.38 580 VAL A O 1
ATOM 4556 N N . ALA A 1 581 ? -15.783 19.896 32.594 1.00 89.50 581 ALA A N 1
ATOM 4557 C CA . ALA A 1 581 ? -16.138 21.112 31.875 1.00 89.50 581 ALA A CA 1
ATOM 4558 C C . ALA A 1 581 ? -14.851 21.859 31.502 1.00 89.50 581 ALA A C 1
ATOM 4560 O O . ALA A 1 581 ? -13.990 22.077 32.360 1.00 89.50 581 ALA A O 1
ATOM 4561 N N . VAL A 1 582 ? -14.711 22.221 30.228 1.00 89.19 582 VAL A N 1
ATOM 4562 C CA . VAL A 1 582 ? -13.559 22.942 29.685 1.00 89.19 582 VAL A CA 1
ATOM 4563 C C . VAL A 1 582 ? -14.002 24.263 29.072 1.00 89.19 582 VAL A C 1
ATOM 4565 O O . VAL A 1 582 ? -14.959 24.324 28.300 1.00 89.19 582 VAL A O 1
ATOM 4568 N N . GLN A 1 583 ? -13.284 25.324 29.426 1.00 84.38 583 GLN A N 1
ATOM 4569 C CA . GLN A 1 583 ? -13.565 26.679 28.986 1.00 84.38 583 GLN A CA 1
ATOM 4570 C C . GLN A 1 583 ? -12.711 27.064 27.774 1.00 84.38 583 GLN A C 1
ATOM 4572 O O . GLN A 1 583 ? -11.488 26.870 27.760 1.00 84.38 583 GLN A O 1
ATOM 4577 N N . SER A 1 584 ? -13.370 27.641 26.766 1.00 74.12 584 SER A N 1
ATOM 4578 C CA . SER A 1 584 ? -12.740 28.203 25.571 1.00 74.12 584 SER A CA 1
ATOM 4579 C C . SER A 1 584 ? -12.336 29.663 25.784 1.00 74.12 584 SER A C 1
ATOM 4581 O O . SER A 1 584 ? -12.942 30.406 26.556 1.00 74.12 584 SER A O 1
ATOM 4583 N N . ARG A 1 585 ? -11.337 30.133 25.023 1.00 64.50 585 ARG A N 1
ATOM 4584 C CA . ARG A 1 585 ? -11.046 31.577 24.906 1.00 64.50 585 ARG A CA 1
ATOM 4585 C C . ARG A 1 585 ? -12.135 32.327 24.131 1.00 64.50 585 ARG A C 1
ATOM 4587 O O . ARG A 1 585 ? -12.203 33.553 24.215 1.00 64.50 585 ARG A O 1
ATOM 4594 N N . VAL A 1 586 ? -12.947 31.604 23.360 1.00 62.03 586 VAL A N 1
ATOM 4595 C CA . VAL A 1 586 ? -14.069 32.133 22.583 1.00 62.03 586 VAL A CA 1
ATOM 4596 C C . VAL A 1 586 ? -15.354 31.919 23.380 1.00 62.03 586 VAL A C 1
ATOM 4598 O O . VAL A 1 586 ? -15.695 30.801 23.752 1.00 62.03 586 VAL A O 1
ATOM 4601 N N . HIS A 1 587 ? -16.063 33.006 23.677 1.00 60.16 587 HIS A N 1
ATOM 4602 C CA . HIS A 1 587 ? -17.314 32.955 24.429 1.00 60.16 587 HIS A CA 1
ATOM 4603 C C . HIS A 1 587 ? -18.386 32.124 23.705 1.00 60.16 587 HIS A C 1
ATOM 4605 O O . HIS A 1 587 ? -18.763 32.468 22.588 1.00 60.16 587 HIS A O 1
ATOM 4611 N N . GLY A 1 588 ? -18.929 31.108 24.387 1.00 63.97 588 GLY A N 1
ATOM 4612 C CA . GLY A 1 588 ? -20.022 30.262 23.882 1.00 63.97 588 GLY A CA 1
ATOM 4613 C C . GLY A 1 588 ? -19.591 28.912 23.301 1.00 63.97 588 GLY A C 1
ATOM 4614 O O . GLY A 1 588 ? -20.460 28.155 22.877 1.00 63.97 588 GLY A O 1
ATOM 4615 N N . ASP A 1 589 ? -18.291 28.605 23.324 1.00 75.94 589 ASP A N 1
ATOM 4616 C CA . ASP A 1 589 ? -17.715 27.345 22.834 1.00 75.94 589 ASP A CA 1
ATOM 4617 C C . ASP A 1 589 ? -17.231 26.437 23.981 1.00 75.94 589 ASP A C 1
ATOM 4619 O O . ASP A 1 589 ? -16.324 25.627 23.790 1.00 75.94 589 ASP A O 1
ATOM 4623 N N . ASP A 1 590 ? -17.777 26.582 25.192 1.00 85.94 590 ASP A N 1
ATOM 4624 C CA . ASP A 1 590 ? -17.404 25.688 26.289 1.00 85.94 590 ASP A CA 1
ATOM 4625 C C . ASP A 1 590 ? -17.994 24.295 26.046 1.00 85.94 590 ASP A C 1
ATOM 4627 O O . ASP A 1 590 ? -19.113 24.138 25.534 1.00 85.94 590 ASP A O 1
ATOM 4631 N N . GLU A 1 591 ? -17.236 23.277 26.444 1.00 87.31 591 GLU A N 1
ATOM 4632 C CA . GLU A 1 591 ? -17.589 21.877 26.241 1.00 87.31 591 GLU A CA 1
ATOM 4633 C C . GLU A 1 591 ? -17.484 21.077 27.539 1.00 87.31 591 GLU A C 1
ATOM 4635 O O . GLU A 1 591 ? -16.727 21.419 28.445 1.00 87.31 591 GLU A O 1
ATOM 4640 N N . VAL A 1 592 ? -18.214 19.967 27.623 1.00 87.62 592 VAL A N 1
ATOM 4641 C CA . VAL A 1 592 ? -17.977 18.935 28.639 1.00 87.62 592 VAL A CA 1
ATOM 4642 C C . VAL A 1 592 ? -17.316 17.753 27.962 1.00 87.62 592 VAL A C 1
ATOM 4644 O O . VAL A 1 592 ? -17.883 17.166 27.046 1.00 87.62 592 VAL A O 1
ATOM 4647 N N . GLN A 1 593 ? -16.130 17.388 28.426 1.00 87.38 593 GLN A N 1
ATOM 4648 C CA . GLN A 1 593 ? -15.334 16.276 27.925 1.00 87.38 593 GLN A CA 1
ATOM 4649 C C . GLN A 1 593 ? -15.357 15.123 28.924 1.00 87.38 593 GLN A C 1
ATOM 4651 O O . GLN A 1 593 ? -15.197 15.327 30.122 1.00 87.38 593 GLN A O 1
ATOM 4656 N N . LYS A 1 594 ? -15.539 13.900 28.443 1.00 83.25 594 LYS A N 1
ATOM 4657 C CA . LYS A 1 594 ? -15.499 12.674 29.235 1.00 83.25 594 LYS A CA 1
ATOM 4658 C C . LYS A 1 594 ? -14.147 12.002 29.065 1.00 83.25 594 LYS A C 1
ATOM 4660 O O . LYS A 1 594 ? -13.658 11.864 27.948 1.00 83.25 594 LYS A O 1
ATOM 4665 N N . TYR A 1 595 ? -13.595 11.549 30.175 1.00 80.44 595 TYR A N 1
ATOM 4666 C CA . TYR A 1 595 ? -12.362 10.794 30.300 1.00 80.44 595 TYR A CA 1
ATOM 4667 C C . TYR A 1 595 ? -12.655 9.469 30.998 1.00 80.44 595 TYR A C 1
ATOM 4669 O O . TYR A 1 595 ? -13.615 9.354 31.764 1.00 80.44 595 TYR A O 1
ATOM 4677 N N . ASP A 1 596 ? -11.838 8.457 30.748 1.00 76.06 596 ASP A N 1
ATOM 4678 C CA . ASP A 1 596 ? -11.920 7.198 31.470 1.00 76.06 596 ASP A CA 1
ATOM 4679 C C . ASP A 1 596 ? -11.287 7.313 32.871 1.00 76.06 596 ASP A C 1
ATOM 4681 O O . ASP A 1 596 ? -10.716 8.333 33.269 1.00 76.06 596 ASP A O 1
ATOM 4685 N N . SER A 1 597 ? -11.360 6.226 33.636 1.00 75.00 597 SER A N 1
ATOM 4686 C CA . SER A 1 597 ? -10.809 6.152 34.997 1.00 75.00 597 SER A CA 1
ATOM 4687 C C . SER A 1 597 ? -9.275 6.256 35.106 1.00 75.00 597 SER A C 1
ATOM 4689 O O . SER A 1 597 ? -8.742 6.284 36.222 1.00 75.00 597 SER A O 1
ATOM 4691 N N . ASN A 1 598 ? -8.572 6.265 33.971 1.00 75.31 598 ASN A N 1
ATOM 4692 C CA . ASN A 1 598 ? -7.119 6.372 33.852 1.00 75.31 598 ASN A CA 1
ATOM 4693 C C . ASN A 1 598 ? -6.679 7.705 33.215 1.00 75.31 598 ASN A C 1
ATOM 4695 O O . ASN A 1 598 ? -5.479 7.939 33.095 1.00 75.31 598 ASN A O 1
ATOM 4699 N N . GLY A 1 599 ? -7.620 8.577 32.836 1.00 69.75 599 GLY A N 1
ATOM 4700 C CA . GLY A 1 599 ? -7.339 9.880 32.237 1.00 69.75 599 GLY A CA 1
ATOM 4701 C C . GLY A 1 599 ? -7.267 9.890 30.706 1.00 69.75 599 GLY A C 1
ATOM 4702 O O . GLY A 1 599 ? -6.865 10.904 30.139 1.00 69.75 599 GLY A O 1
ATOM 4703 N N . ALA A 1 600 ? -7.660 8.818 30.014 1.00 69.88 600 ALA A N 1
ATOM 4704 C CA . ALA A 1 600 ? -7.758 8.822 28.554 1.00 69.88 600 ALA A CA 1
ATOM 4705 C C . ALA A 1 600 ? -9.040 9.537 28.101 1.00 69.88 600 ALA A C 1
ATOM 4707 O O . ALA A 1 600 ? -10.107 9.320 28.674 1.00 69.88 600 ALA A O 1
ATOM 4708 N N . PHE A 1 601 ? -8.948 10.397 27.082 1.00 75.94 601 PHE A N 1
ATOM 4709 C CA . PHE A 1 601 ? -10.110 11.089 26.514 1.00 75.94 601 PHE A CA 1
ATOM 4710 C C . PHE A 1 601 ? -11.072 10.089 25.854 1.00 75.94 601 PHE A C 1
ATOM 4712 O O . PHE A 1 601 ? -10.649 9.231 25.084 1.00 75.94 601 PHE A O 1
ATOM 4719 N N . VAL A 1 602 ? -12.367 10.211 26.148 1.00 65.75 602 VAL A N 1
ATOM 4720 C CA . VAL A 1 602 ? -13.427 9.314 25.660 1.00 65.75 602 VAL A CA 1
ATOM 4721 C C . VAL A 1 602 ? -14.296 10.013 24.619 1.00 65.75 602 VAL A C 1
ATOM 4723 O O . VAL A 1 602 ? -14.445 9.509 23.508 1.00 65.75 602 VAL A O 1
ATOM 4726 N N . ALA A 1 603 ? -14.903 11.149 24.973 1.00 63.84 603 ALA A N 1
ATOM 4727 C CA . ALA A 1 603 ? -15.844 11.854 24.100 1.00 63.84 603 ALA A CA 1
ATOM 4728 C C . ALA A 1 603 ? -16.139 13.278 24.584 1.00 63.84 603 ALA A C 1
ATOM 4730 O O . ALA A 1 603 ? -16.036 13.566 25.773 1.00 63.84 603 ALA A O 1
ATOM 4731 N N . THR A 1 604 ? -16.627 14.137 23.689 1.00 78.12 604 THR A N 1
ATOM 4732 C CA . THR A 1 604 ? -17.317 15.377 24.072 1.00 78.12 604 THR A CA 1
ATOM 4733 C C . THR A 1 604 ? -18.803 15.088 24.304 1.00 78.12 604 THR A C 1
ATOM 4735 O O . THR A 1 604 ? -19.490 14.557 23.434 1.00 78.12 604 THR A O 1
ATOM 4738 N N . VAL A 1 605 ? -19.289 15.425 25.495 1.00 76.56 605 VAL A N 1
ATOM 4739 C CA . VAL A 1 605 ? -20.638 15.153 26.012 1.00 76.56 605 VAL A CA 1
ATOM 4740 C C . VAL A 1 605 ? -21.569 16.352 25.833 1.00 76.56 605 VAL A C 1
ATOM 4742 O O . VAL A 1 605 ? -22.746 16.186 25.549 1.00 76.56 605 VAL A O 1
ATOM 4745 N N . ALA A 1 606 ? -21.071 17.574 25.973 1.00 79.81 606 ALA A N 1
ATOM 4746 C CA . ALA A 1 606 ? -21.875 18.775 25.769 1.00 79.81 606 ALA A CA 1
ATOM 4747 C C . ALA A 1 606 ? -21.045 19.838 25.056 1.00 79.81 606 ALA A C 1
ATOM 4749 O O . ALA A 1 606 ? -19.839 19.912 25.269 1.00 79.81 606 ALA A O 1
ATOM 4750 N N . GLN A 1 607 ? -21.694 20.639 24.215 1.00 82.94 607 GLN A N 1
ATOM 4751 C CA . GLN A 1 607 ? -21.104 21.748 23.460 1.00 82.94 607 GLN A CA 1
ATOM 4752 C C . GLN A 1 607 ? -22.091 22.922 23.450 1.00 82.94 607 GLN A C 1
ATOM 4754 O O . GLN A 1 607 ? -23.285 22.728 23.696 1.00 82.94 607 GLN A O 1
ATOM 4759 N N . GLY A 1 608 ? -21.618 24.131 23.142 1.00 76.94 608 GLY A N 1
ATOM 4760 C CA . GLY A 1 608 ? -22.470 25.328 23.119 1.00 76.94 608 GLY A CA 1
ATOM 4761 C C . GLY A 1 608 ? -22.838 25.824 24.520 1.00 76.94 608 GLY A C 1
ATOM 4762 O O . GLY A 1 608 ? -23.943 26.334 24.752 1.00 76.94 608 GLY A O 1
ATOM 4763 N N . LEU A 1 609 ? -21.938 25.608 25.480 1.00 83.56 609 LEU A N 1
ATOM 4764 C CA . LEU A 1 609 ? -22.064 26.105 26.842 1.00 83.56 609 LEU A CA 1
ATOM 4765 C C . LEU A 1 609 ? -21.363 27.461 26.965 1.00 83.56 609 LEU A C 1
ATOM 4767 O O . LEU A 1 609 ? -20.435 27.788 26.223 1.00 83.56 609 LEU A O 1
ATOM 4771 N N . TYR A 1 610 ? -21.811 28.268 27.920 1.00 82.75 610 TYR A N 1
ATOM 4772 C CA . TYR A 1 610 ? -21.209 29.559 28.220 1.00 82.75 610 TYR A CA 1
ATOM 4773 C C . TYR A 1 610 ? -20.700 29.542 29.657 1.00 82.75 610 TYR A C 1
ATOM 4775 O O . TYR A 1 610 ? -21.496 29.453 30.563 1.00 82.75 610 TYR A O 1
ATOM 4783 N N . ASN A 1 611 ? -19.400 29.631 29.918 1.00 81.19 611 ASN A N 1
ATOM 4784 C CA . ASN A 1 611 ? -18.857 29.616 31.282 1.00 81.19 611 ASN A CA 1
ATOM 4785 C C . ASN A 1 611 ? -19.331 28.407 32.127 1.00 81.19 611 ASN A C 1
ATOM 4787 O O . ASN A 1 611 ? -19.822 28.574 33.249 1.00 81.19 611 ASN A O 1
ATOM 4791 N N . ALA A 1 612 ? -19.202 27.201 31.565 1.00 84.94 612 ALA A N 1
ATOM 4792 C CA . ALA A 1 612 ? -19.600 25.952 32.216 1.00 84.94 612 ALA A CA 1
ATOM 4793 C C . ALA A 1 612 ? -18.822 25.740 33.526 1.00 84.94 612 ALA A C 1
ATOM 4795 O O . ALA A 1 612 ? -17.597 25.870 33.549 1.00 84.94 612 ALA A O 1
ATOM 4796 N N . ALA A 1 613 ? -19.518 25.418 34.618 1.00 81.62 613 ALA A N 1
ATOM 4797 C CA . ALA A 1 613 ? -18.907 25.207 35.931 1.00 81.62 613 ALA A CA 1
ATOM 4798 C C . ALA A 1 613 ? -19.418 23.915 36.584 1.00 81.62 613 ALA A C 1
ATOM 4800 O O . ALA A 1 613 ? -18.907 22.840 36.286 1.00 81.62 613 ALA A O 1
ATOM 4801 N N . GLY A 1 614 ? -20.407 24.001 37.475 1.00 84.31 614 GLY A N 1
ATOM 4802 C CA . GLY A 1 614 ? -20.917 22.851 38.212 1.00 84.31 614 GLY A CA 1
ATOM 4803 C C . GLY A 1 614 ? -21.636 21.860 37.308 1.00 84.31 614 GLY A C 1
ATOM 4804 O O . GLY A 1 614 ? -22.399 22.243 36.415 1.00 84.31 614 GLY A O 1
ATOM 4805 N N . MET A 1 615 ? -21.423 20.576 37.593 1.00 90.44 615 MET A N 1
ATOM 4806 C CA . MET A 1 615 ? -22.056 19.465 36.892 1.00 90.44 615 MET A CA 1
ATOM 4807 C C . MET A 1 615 ? -22.590 18.431 37.884 1.00 90.44 615 MET A C 1
ATOM 4809 O O . MET A 1 615 ? -21.950 18.150 38.893 1.00 90.44 615 MET A O 1
ATOM 4813 N N . ALA A 1 616 ? -23.725 17.814 37.563 1.00 89.12 616 ALA A N 1
ATOM 4814 C CA . ALA A 1 616 ? -24.284 16.700 38.324 1.00 89.12 616 ALA A CA 1
ATOM 4815 C C . ALA A 1 616 ? -25.000 15.699 37.409 1.00 89.12 616 ALA A C 1
ATOM 4817 O O . ALA A 1 616 ? -25.499 16.062 36.345 1.00 89.12 616 ALA A O 1
ATOM 4818 N N . PHE A 1 617 ? -25.092 14.442 37.846 1.00 84.81 617 PHE A N 1
ATOM 4819 C CA . PHE A 1 617 ? -25.977 13.455 37.227 1.00 84.81 617 PHE A CA 1
ATOM 4820 C C . PHE A 1 617 ? -27.349 13.506 37.895 1.00 84.81 617 PHE A C 1
ATOM 4822 O O . PHE A 1 617 ? -27.436 13.499 39.123 1.00 84.81 617 PHE A O 1
ATOM 4829 N N . ASN A 1 618 ? -28.422 13.517 37.103 1.00 79.81 618 ASN A N 1
ATOM 4830 C CA . ASN A 1 618 ? -29.771 13.331 37.637 1.00 79.81 618 ASN A CA 1
ATOM 4831 C C . ASN A 1 618 ? -30.113 11.829 37.795 1.00 79.81 618 ASN A C 1
ATOM 4833 O O . ASN A 1 618 ? -29.361 10.947 37.379 1.00 79.81 618 ASN A O 1
ATOM 4837 N N . HIS A 1 619 ? -31.288 11.521 38.352 1.00 70.38 619 HIS A N 1
ATOM 4838 C CA . HIS A 1 619 ? -31.780 10.143 38.534 1.00 70.38 619 HIS A CA 1
ATOM 4839 C C . HIS A 1 619 ? -31.928 9.329 37.228 1.00 70.38 619 HIS A C 1
ATOM 4841 O O . HIS A 1 619 ? -31.985 8.101 37.275 1.00 70.38 619 HIS A O 1
ATOM 4847 N N . ALA A 1 620 ? -32.008 9.991 36.069 1.00 65.81 620 ALA A N 1
ATOM 4848 C CA . ALA A 1 620 ? -32.077 9.364 34.749 1.00 65.81 620 ALA A CA 1
ATOM 4849 C C . ALA A 1 620 ? -30.689 9.148 34.110 1.00 65.81 620 ALA A C 1
ATOM 4851 O O . ALA A 1 620 ? -30.612 8.650 32.987 1.00 65.81 620 ALA A O 1
ATOM 4852 N N . ALA A 1 621 ? -29.608 9.484 34.828 1.00 70.31 621 ALA A N 1
ATOM 4853 C CA . ALA A 1 621 ? -28.233 9.538 34.331 1.00 70.31 621 ALA A CA 1
ATOM 4854 C C . ALA A 1 621 ? -28.020 10.550 33.185 1.00 70.31 621 ALA A C 1
ATOM 4856 O O . ALA A 1 621 ? -27.071 10.414 32.410 1.00 70.31 621 ALA A O 1
ATOM 4857 N N . ASP A 1 622 ? -28.879 11.569 33.098 1.00 83.19 622 ASP A N 1
ATOM 4858 C CA . ASP A 1 622 ? -28.661 12.742 32.254 1.00 83.19 622 ASP A CA 1
ATOM 4859 C C . ASP A 1 622 ? -27.655 13.684 32.945 1.00 83.19 622 ASP A C 1
ATOM 4861 O O . ASP A 1 622 ? -27.600 13.752 34.180 1.00 83.19 622 ASP A O 1
ATOM 4865 N N . ILE A 1 623 ? -26.870 14.424 32.158 1.00 86.81 623 ILE A N 1
ATOM 4866 C CA . ILE A 1 623 ? -25.891 15.386 32.681 1.00 86.81 623 ILE A CA 1
ATOM 4867 C C . ILE A 1 623 ? -26.547 16.755 32.797 1.00 86.81 623 ILE A C 1
ATOM 4869 O O . ILE A 1 623 ? -27.051 17.302 31.817 1.00 86.81 623 ILE A O 1
ATOM 4873 N N . VAL A 1 624 ? -26.521 17.307 34.006 1.00 89.75 624 VAL A N 1
ATOM 4874 C CA . VAL A 1 624 ? -27.013 18.645 34.330 1.00 89.75 624 VAL A CA 1
ATOM 4875 C C . VAL A 1 624 ? -25.813 19.568 34.487 1.00 89.75 624 VAL A C 1
ATOM 4877 O O . VAL A 1 624 ? -24.942 19.302 35.313 1.00 89.75 624 VAL A O 1
ATOM 4880 N N . VAL A 1 625 ? -25.765 20.644 33.703 1.00 91.12 625 VAL A N 1
ATOM 4881 C CA . VAL A 1 625 ? -24.648 21.599 33.682 1.00 91.12 625 VAL A CA 1
ATOM 4882 C C . VAL A 1 625 ? -25.151 23.002 33.985 1.00 91.12 625 VAL A C 1
ATOM 4884 O O . VAL A 1 625 ? -26.084 23.474 33.336 1.00 91.12 625 VAL A O 1
ATOM 4887 N N . ALA A 1 626 ? -24.511 23.680 34.938 1.00 89.81 626 ALA A N 1
ATOM 4888 C CA . ALA A 1 626 ? -24.682 25.112 35.155 1.00 89.81 626 ALA A CA 1
ATOM 4889 C C . ALA A 1 626 ? -23.694 25.894 34.273 1.00 89.81 626 ALA A C 1
ATOM 4891 O O . ALA A 1 626 ? -22.477 25.722 34.389 1.00 89.81 626 ALA A O 1
ATOM 4892 N N . ASP A 1 627 ? -24.213 26.761 33.401 1.00 86.38 627 ASP A N 1
ATOM 4893 C CA . ASP A 1 627 ? -23.434 27.561 32.444 1.00 86.38 627 ASP A CA 1
ATOM 4894 C C . ASP A 1 627 ? -23.467 29.067 32.790 1.00 86.38 627 ASP A C 1
ATOM 4896 O O . ASP A 1 627 ? -23.579 29.959 31.952 1.00 86.38 627 ASP A O 1
ATOM 4900 N N . GLY A 1 628 ? -23.445 29.394 34.085 1.00 83.75 628 GLY A N 1
ATOM 4901 C CA . GLY A 1 628 ? -23.436 30.773 34.584 1.00 83.75 628 GLY A CA 1
ATOM 4902 C C . GLY A 1 628 ? -24.752 31.544 34.414 1.00 83.75 628 GLY A C 1
ATOM 4903 O O . GLY A 1 628 ? -25.108 32.330 35.291 1.00 83.75 628 GLY A O 1
ATOM 4904 N N . VAL A 1 629 ? -25.484 31.334 33.322 1.00 84.25 629 VAL A N 1
ATOM 4905 C CA . VAL A 1 629 ? -26.696 32.075 32.947 1.00 84.25 629 VAL A CA 1
ATOM 4906 C C . VAL A 1 629 ? -27.932 31.175 32.945 1.00 84.25 629 VAL A C 1
ATOM 4908 O O . VAL A 1 629 ? -29.037 31.657 33.205 1.00 84.25 629 VAL A O 1
ATOM 4911 N N . SER A 1 630 ? -27.749 29.884 32.680 1.00 89.25 630 SER A N 1
ATOM 4912 C CA . SER A 1 630 ? -28.796 28.872 32.638 1.00 89.25 630 SER A CA 1
ATOM 4913 C C . SER A 1 630 ? -28.306 27.547 33.232 1.00 89.25 630 SER A C 1
ATOM 4915 O O . SER A 1 630 ? -27.144 27.386 33.621 1.00 89.25 630 SER A O 1
ATOM 4917 N N . VAL A 1 631 ? -29.225 26.593 33.325 1.00 90.25 631 VAL A N 1
ATOM 4918 C CA . VAL A 1 631 ? -28.947 25.193 33.621 1.00 90.25 631 VAL A CA 1
ATOM 4919 C C . VAL A 1 631 ? -29.468 24.361 32.455 1.00 90.25 631 VAL A C 1
ATOM 4921 O O . VAL A 1 631 ? -30.638 24.458 32.079 1.00 90.25 631 VAL A O 1
ATOM 4924 N N . LYS A 1 632 ? -28.589 23.540 31.882 1.00 90.56 632 LYS A N 1
ATOM 4925 C CA . LYS A 1 632 ? -28.861 22.700 30.711 1.00 90.56 632 LYS A CA 1
ATOM 4926 C C . LYS A 1 632 ? -28.795 21.227 31.090 1.00 90.56 632 LYS A C 1
ATOM 4928 O O . LYS A 1 632 ? -27.863 20.800 31.768 1.00 90.56 632 LYS A O 1
ATOM 4933 N N . ILE A 1 633 ? -29.780 20.454 30.640 1.00 88.62 633 ILE A N 1
ATOM 4934 C CA . ILE A 1 633 ? -29.870 19.006 30.840 1.00 88.62 633 ILE A CA 1
ATOM 4935 C C . ILE A 1 633 ? -29.610 18.330 29.501 1.00 88.62 633 ILE A C 1
ATOM 4937 O O . ILE A 1 633 ? -30.337 18.565 28.538 1.00 88.62 633 ILE A O 1
ATOM 4941 N N . PHE A 1 634 ? -28.607 17.464 29.444 1.00 83.50 634 PHE A N 1
ATOM 4942 C CA . PHE A 1 634 ? -28.276 16.684 28.260 1.00 83.50 634 PHE A CA 1
ATOM 4943 C C . PHE A 1 634 ? -28.718 15.238 28.457 1.00 83.50 634 PHE A C 1
ATOM 4945 O O . PHE A 1 634 ? -28.275 14.581 29.397 1.00 83.50 634 PHE A O 1
ATOM 4952 N N . GLU A 1 635 ? -29.571 14.742 27.562 1.00 77.00 635 GLU A N 1
ATOM 4953 C CA . GLU A 1 635 ? -30.015 13.350 27.537 1.00 77.00 635 GLU A CA 1
ATOM 4954 C C . GLU A 1 635 ? -29.314 12.527 26.457 1.00 77.00 635 GLU A C 1
ATOM 4956 O O . GLU A 1 635 ? -28.751 13.042 25.487 1.00 77.00 635 GLU A O 1
ATOM 4961 N N . ARG A 1 636 ? -29.397 11.204 26.595 1.00 64.56 636 ARG A N 1
ATOM 4962 C CA . ARG A 1 636 ? -28.865 10.245 25.620 1.00 64.56 636 ARG A CA 1
ATOM 4963 C C . ARG A 1 636 ? -29.954 9.833 24.623 1.00 64.56 636 ARG A C 1
ATOM 4965 O O . ARG A 1 636 ? -30.965 9.249 25.006 1.00 64.56 636 ARG A O 1
ATOM 4972 N N . VAL A 1 637 ? -29.728 10.065 23.330 1.00 43.06 637 VAL A N 1
ATOM 4973 C CA . VAL A 1 637 ? -30.720 9.805 22.264 1.00 43.06 637 VAL A CA 1
ATOM 4974 C C . VAL A 1 637 ? -30.863 8.306 21.964 1.00 43.06 637 VAL A C 1
ATOM 4976 O O . VAL A 1 637 ? -29.876 7.634 21.672 1.00 43.06 637 VAL A O 1
ATOM 4979 N N . ASN A 1 638 ? -32.099 7.789 21.944 1.00 33.28 638 ASN A N 1
ATOM 4980 C CA . ASN A 1 638 ? -32.462 6.446 21.465 1.00 33.28 638 ASN A CA 1
ATOM 4981 C C . ASN A 1 638 ? -33.604 6.540 20.432 1.00 33.28 638 ASN A C 1
ATOM 4983 O O . ASN A 1 638 ? -34.580 7.245 20.667 1.00 33.28 638 ASN A O 1
ATOM 4987 N N . MET A 1 639 ? -33.543 5.783 19.328 1.00 26.11 639 MET A N 1
ATOM 4988 C CA . MET A 1 639 ? -34.668 5.626 18.389 1.00 26.11 639 MET A CA 1
ATOM 4989 C C . MET A 1 639 ? -35.384 4.267 18.547 1.00 26.11 639 MET A C 1
ATOM 4991 O O . MET A 1 639 ? -34.802 3.215 18.290 1.00 26.11 639 MET A O 1
ATOM 4995 N N . ALA A 1 640 ? -36.676 4.373 18.886 1.00 23.48 640 ALA A N 1
ATOM 4996 C CA . ALA A 1 640 ? -37.835 3.503 18.614 1.00 23.48 640 ALA A CA 1
ATOM 4997 C C . ALA A 1 640 ? -38.035 2.131 19.315 1.00 23.48 640 ALA A C 1
ATOM 4999 O O . ALA A 1 640 ? -37.185 1.241 19.325 1.00 23.48 640 ALA A O 1
ATOM 5000 N N . GLU A 1 641 ? -39.271 1.985 19.823 1.00 23.98 641 GLU A N 1
ATOM 5001 C CA . GLU A 1 641 ? -39.957 0.827 20.422 1.00 23.98 641 GLU A CA 1
ATOM 5002 C C . GLU A 1 641 ? -40.565 -0.144 19.383 1.00 23.98 641 GLU A C 1
ATOM 5004 O O . GLU A 1 641 ? -40.946 0.287 18.298 1.00 23.98 641 GLU A O 1
ATOM 5009 N N . ALA A 1 642 ? -40.766 -1.422 19.758 1.00 21.97 642 ALA A N 1
ATOM 5010 C CA . ALA A 1 642 ? -42.042 -2.170 19.656 1.00 21.97 642 ALA A CA 1
ATOM 5011 C C . ALA A 1 642 ? -41.907 -3.632 20.170 1.00 21.97 642 ALA A C 1
ATOM 5013 O O . ALA A 1 642 ? -40.814 -4.182 20.243 1.00 21.97 642 ALA A O 1
ATOM 5014 N N . ALA A 1 643 ? -43.046 -4.219 20.560 1.00 23.19 643 ALA A N 1
ATOM 5015 C CA . ALA A 1 643 ? -43.281 -5.393 21.423 1.00 23.19 643 ALA A CA 1
ATOM 5016 C C . ALA A 1 643 ? -43.077 -6.805 20.806 1.00 23.19 643 ALA A C 1
ATOM 5018 O O . ALA A 1 643 ? -43.068 -6.927 19.588 1.00 23.19 643 ALA A O 1
ATOM 5019 N N . VAL A 1 644 ? -43.069 -7.874 21.642 1.00 22.73 644 VAL A N 1
ATOM 5020 C CA . VAL A 1 644 ? -44.053 -9.005 21.649 1.00 22.73 644 VAL A CA 1
ATOM 5021 C C . VAL A 1 644 ? -43.847 -10.011 22.822 1.00 22.73 644 VAL A C 1
ATOM 5023 O O . VAL A 1 644 ? -42.743 -10.325 23.244 1.00 22.73 644 VAL A O 1
ATOM 5026 N N . LYS A 1 645 ? -45.011 -10.469 23.307 1.00 23.38 645 LYS A N 1
ATOM 5027 C CA . LYS A 1 645 ? -45.508 -11.459 24.297 1.00 23.38 645 LYS A CA 1
ATOM 5028 C C . LYS A 1 645 ? -44.893 -12.893 24.452 1.00 23.38 645 LYS A C 1
ATOM 5030 O O . LYS A 1 645 ? -44.848 -13.638 23.486 1.00 23.38 645 LYS A O 1
ATOM 5035 N N . SER A 1 646 ? -44.661 -13.307 25.720 1.00 25.66 646 SER A N 1
ATOM 5036 C CA . SER A 1 646 ? -45.461 -14.216 26.617 1.00 25.66 646 SER A CA 1
ATOM 5037 C C . SER A 1 646 ? -45.403 -15.785 26.655 1.00 25.66 646 SER A C 1
ATOM 5039 O O . SER A 1 646 ? -45.641 -16.425 25.640 1.00 25.66 646 SER A O 1
ATOM 5041 N N . VAL A 1 647 ? -45.390 -16.312 27.914 1.00 22.77 647 VAL A N 1
ATOM 5042 C CA . VAL A 1 647 ? -46.065 -17.499 28.575 1.00 22.77 647 VAL A CA 1
ATOM 5043 C C . VAL A 1 647 ? -45.449 -18.929 28.589 1.00 22.77 647 VAL A C 1
ATOM 5045 O O . VAL A 1 647 ? -45.302 -19.532 27.537 1.00 22.77 647 VAL A O 1
ATOM 5048 N N . TRP A 1 648 ? -45.288 -19.507 29.810 1.00 20.67 648 TRP A N 1
ATOM 5049 C CA . TRP A 1 648 ? -45.611 -20.899 30.279 1.00 20.67 648 TRP A CA 1
ATOM 5050 C C . TRP A 1 648 ? -45.573 -20.924 31.838 1.00 20.67 648 TRP A C 1
ATOM 5052 O O . TRP A 1 648 ? -44.540 -20.612 32.417 1.00 20.67 648 TRP A O 1
ATOM 5062 N N . THR A 1 649 ? -46.687 -20.864 32.583 1.00 24.83 649 THR A N 1
ATOM 5063 C CA . THR A 1 649 ? -47.615 -21.896 33.127 1.00 24.83 649 THR A CA 1
ATOM 5064 C C . THR A 1 649 ? -47.028 -22.920 34.118 1.00 24.83 649 THR A C 1
ATOM 5066 O O . THR A 1 649 ? -46.206 -23.760 33.778 1.00 24.83 649 THR A O 1
ATOM 5069 N N . ILE A 1 650 ? -47.552 -22.831 35.345 1.00 28.59 650 ILE A N 1
ATOM 5070 C CA . ILE A 1 650 ? -47.343 -23.633 36.559 1.00 28.59 650 ILE A CA 1
ATOM 5071 C C . ILE A 1 650 ? -48.155 -24.940 36.488 1.00 28.59 650 ILE A C 1
ATOM 5073 O O . ILE A 1 650 ? -49.354 -24.867 36.235 1.00 28.59 650 ILE A O 1
ATOM 5077 N N . SER A 1 651 ? -47.548 -26.103 36.766 1.00 32.38 651 SER A N 1
ATOM 5078 C CA . SER A 1 651 ? -48.137 -27.227 37.537 1.00 32.38 651 SER A CA 1
ATOM 5079 C C . SER A 1 651 ? -47.165 -28.421 37.634 1.00 32.38 651 SER A C 1
ATOM 5081 O O . SER A 1 651 ? -46.398 -28.656 36.708 1.00 32.38 651 SER A O 1
ATOM 5083 N N . GLN A 1 652 ? -47.282 -29.177 38.737 1.00 35.84 652 GLN A N 1
ATOM 5084 C CA . GLN A 1 652 ? -46.605 -30.433 39.138 1.00 35.84 652 GLN A CA 1
ATOM 5085 C C . GLN A 1 652 ? -45.453 -30.310 40.156 1.00 35.84 652 GLN A C 1
ATOM 5087 O O . GLN A 1 652 ? -44.508 -29.554 39.964 1.00 35.84 652 GLN A O 1
ATOM 5092 N N . GLY A 1 653 ? -45.564 -31.070 41.259 1.00 44.97 653 GLY A N 1
ATOM 5093 C CA . GLY A 1 653 ? -44.511 -31.244 42.276 1.00 44.97 653 GLY A CA 1
ATOM 5094 C C . GLY A 1 653 ? -44.897 -30.979 43.742 1.00 44.97 653 GLY A C 1
ATOM 5095 O O . GLY A 1 653 ? -44.019 -30.953 44.593 1.00 44.97 653 GLY A O 1
ATOM 5096 N N . HIS A 1 654 ? -46.169 -30.731 44.079 1.00 52.66 654 HIS A N 1
ATOM 5097 C CA . HIS A 1 654 ? -46.537 -30.209 45.413 1.00 52.66 654 HIS A CA 1
ATOM 5098 C C . HIS A 1 654 ? -46.896 -31.247 46.496 1.00 52.66 654 HIS A C 1
ATOM 5100 O O . HIS A 1 654 ? -47.028 -30.861 47.652 1.00 52.66 654 HIS A O 1
ATOM 5106 N N . LEU A 1 655 ? -47.047 -32.537 46.167 1.00 58.50 655 LEU A N 1
ATOM 5107 C CA . LEU A 1 655 ? -47.372 -33.605 47.141 1.00 58.50 655 LEU A CA 1
ATOM 5108 C C . LEU A 1 655 ? -46.365 -34.761 47.141 1.00 58.50 655 LEU A C 1
ATOM 5110 O O . LEU A 1 655 ? -46.572 -35.785 47.795 1.00 58.50 655 LEU A O 1
ATOM 5114 N N . GLU A 1 656 ? -45.265 -34.593 46.418 1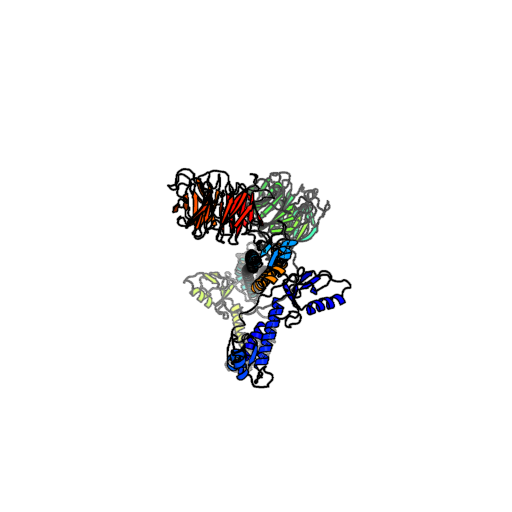.00 65.88 656 GLU A N 1
ATOM 5115 C CA . GLU A 1 656 ? -44.213 -35.588 46.286 1.00 65.88 656 GLU A CA 1
ATOM 5116 C C . GLU A 1 656 ? -43.020 -35.202 47.152 1.00 65.88 656 GLU A C 1
ATOM 5118 O O . GLU A 1 656 ? -42.577 -34.056 47.183 1.00 65.88 656 GLU A O 1
ATOM 5123 N N . CYS A 1 657 ? -42.475 -36.183 47.857 1.00 71.56 657 CYS A N 1
ATOM 5124 C CA . CYS A 1 657 ? -41.272 -36.010 48.644 1.00 71.56 657 CYS A CA 1
ATOM 5125 C C . CYS A 1 657 ? -40.075 -35.722 47.719 1.00 71.56 657 CYS A C 1
ATOM 5127 O O . CYS A 1 657 ? -39.767 -36.563 46.874 1.00 71.56 657 CYS A O 1
ATOM 5129 N N . PRO A 1 658 ? -39.314 -34.630 47.927 1.00 67.50 658 PRO A N 1
ATOM 5130 C CA . PRO A 1 658 ? -38.180 -34.274 47.068 1.00 67.50 658 PRO A CA 1
ATOM 5131 C C . PRO A 1 658 ? -37.026 -35.289 47.063 1.00 67.50 658 PRO A C 1
ATOM 5133 O O . PRO A 1 658 ? -36.137 -35.197 46.224 1.00 67.50 658 PRO A O 1
ATOM 5136 N N . ILE A 1 659 ? -37.002 -36.233 48.017 1.00 75.31 659 ILE A N 1
ATOM 5137 C CA . ILE A 1 659 ? -35.953 -37.261 48.122 1.00 75.31 659 ILE A CA 1
ATOM 5138 C C . ILE A 1 659 ? -36.326 -38.530 47.348 1.00 75.31 659 ILE A C 1
ATOM 5140 O O . ILE A 1 659 ? -35.475 -39.100 46.673 1.00 75.31 659 ILE A O 1
ATOM 5144 N N . CYS A 1 660 ? -37.573 -38.999 47.459 1.00 73.94 660 CYS A N 1
ATOM 5145 C CA . CYS A 1 660 ? -38.008 -40.243 46.812 1.00 73.94 660 CYS A CA 1
ATOM 5146 C C . CYS A 1 660 ? -38.909 -40.031 45.592 1.00 73.94 660 CYS A C 1
ATOM 5148 O O . CYS A 1 660 ? -39.275 -41.015 44.955 1.00 73.94 660 CYS A O 1
ATOM 5150 N N . CYS A 1 661 ? -39.284 -38.782 45.289 1.00 62.84 661 CYS A N 1
ATOM 5151 C CA . CYS A 1 661 ? -40.209 -38.397 44.216 1.00 62.84 661 CYS A CA 1
ATOM 5152 C C . CYS A 1 661 ? -41.528 -39.192 44.239 1.00 62.84 661 CYS A C 1
ATOM 5154 O O . CYS A 1 661 ? -42.148 -39.432 43.212 1.00 62.84 661 CYS A O 1
ATOM 5156 N N . CYS A 1 662 ? -41.934 -39.653 45.424 1.00 65.25 662 CYS A N 1
ATOM 5157 C CA . CYS A 1 662 ? -43.184 -40.366 45.665 1.00 65.25 662 CYS A CA 1
ATOM 5158 C C . CYS A 1 662 ? -44.076 -39.512 46.566 1.00 65.25 662 CYS A C 1
ATOM 5160 O O . CYS A 1 662 ? -43.559 -38.716 47.353 1.00 65.25 662 CYS A O 1
ATOM 5162 N N . LEU A 1 663 ? -45.392 -39.745 46.538 1.00 63.41 663 LEU A N 1
ATOM 5163 C CA . LEU A 1 663 ? -46.323 -39.165 47.511 1.00 63.41 663 LEU A CA 1
ATOM 5164 C C . LEU A 1 663 ? -45.820 -39.358 48.951 1.00 63.41 663 LEU A C 1
ATOM 5166 O O . LEU A 1 663 ? -45.335 -40.441 49.305 1.00 63.41 663 LEU A O 1
ATOM 5170 N N . TYR A 1 664 ? -45.932 -38.310 49.771 1.00 67.19 664 TYR A N 1
ATOM 5171 C CA . TYR A 1 664 ? -45.412 -38.310 51.139 1.00 67.19 664 TYR A CA 1
ATOM 5172 C C . TYR A 1 664 ? -45.922 -39.500 51.972 1.00 67.19 664 TYR A C 1
ATOM 5174 O O . TYR A 1 664 ? -47.120 -39.748 52.086 1.00 67.19 664 TYR A O 1
ATOM 5182 N N . LYS A 1 665 ? -44.996 -40.232 52.599 1.00 65.25 665 LYS A N 1
ATOM 5183 C CA . LYS A 1 665 ? -45.266 -41.311 53.560 1.00 65.25 665 LYS A CA 1
ATOM 5184 C C . LYS A 1 665 ? -44.633 -40.942 54.896 1.00 65.25 665 LYS A C 1
ATOM 5186 O O . LYS A 1 665 ? -43.408 -40.870 54.969 1.00 65.25 665 LYS A O 1
ATOM 5191 N N . ASP A 1 666 ? -45.464 -40.725 55.916 1.00 68.56 666 ASP A N 1
ATOM 5192 C CA . ASP A 1 666 ? -45.048 -40.228 57.240 1.00 68.56 666 ASP A CA 1
ATOM 5193 C C . ASP A 1 666 ? -44.199 -38.938 57.136 1.00 68.56 666 ASP A C 1
ATOM 5195 O O . ASP A 1 666 ? -42.980 -38.973 57.326 1.00 68.56 666 ASP A O 1
ATOM 5199 N N . PRO A 1 667 ? -44.799 -37.808 56.708 1.00 73.00 667 PRO A N 1
ATOM 5200 C CA . PRO A 1 667 ? -44.074 -36.563 56.476 1.00 73.00 667 PRO A CA 1
ATOM 5201 C C . PRO A 1 667 ? -43.595 -35.934 57.792 1.00 73.00 667 PRO A C 1
ATOM 5203 O O . PRO A 1 667 ? -44.398 -35.495 58.617 1.00 73.00 667 PRO A O 1
ATOM 5206 N N . LYS A 1 668 ? -42.274 -35.831 57.955 1.00 77.06 668 LYS A N 1
ATOM 5207 C CA . LYS A 1 668 ? -41.606 -35.135 59.063 1.00 77.06 668 LYS A CA 1
ATOM 5208 C C . LYS A 1 668 ? -41.113 -33.767 58.599 1.00 77.06 668 LYS A C 1
ATOM 5210 O O . LYS A 1 668 ? -40.505 -33.663 57.530 1.00 77.06 668 LYS A O 1
ATOM 5215 N N . MET A 1 669 ? -41.370 -32.738 59.402 1.00 73.62 669 MET A N 1
ATOM 5216 C CA . MET A 1 669 ? -41.009 -31.351 59.113 1.00 73.62 669 MET A CA 1
ATOM 5217 C C . MET A 1 669 ? -39.697 -30.973 59.813 1.00 73.62 669 MET A C 1
ATOM 5219 O O . MET A 1 669 ? -39.531 -31.212 61.008 1.00 73.62 669 MET A O 1
ATOM 5223 N N . LEU A 1 670 ? -38.761 -30.389 59.063 1.00 74.38 670 LEU A N 1
ATOM 5224 C CA . LEU A 1 670 ? -37.509 -29.835 59.598 1.00 74.38 670 LEU A CA 1
ATOM 5225 C C . LEU A 1 670 ? -37.700 -28.381 60.073 1.00 74.38 670 LEU A C 1
ATOM 5227 O O . LEU A 1 670 ? -38.678 -27.735 59.705 1.00 74.38 670 LEU A O 1
ATOM 5231 N N . ASP A 1 671 ? -36.726 -27.807 60.793 1.00 67.44 671 ASP A N 1
ATOM 5232 C CA . ASP A 1 671 ? -36.782 -26.406 61.276 1.00 67.44 671 ASP A CA 1
ATOM 5233 C C . ASP A 1 671 ? -36.913 -25.377 60.139 1.00 67.44 671 ASP A C 1
ATOM 5235 O O . ASP A 1 671 ? -37.384 -24.259 60.330 1.00 67.44 671 ASP A O 1
ATOM 5239 N N . CYS A 1 672 ? -36.504 -25.757 58.928 1.00 62.66 672 CYS A N 1
ATOM 5240 C CA . CYS A 1 672 ? -36.668 -24.973 57.705 1.00 62.66 672 CYS A CA 1
ATOM 5241 C C . CYS A 1 672 ? -38.047 -25.122 57.034 1.00 62.66 672 CYS A C 1
ATOM 5243 O O . CYS A 1 672 ? -38.189 -24.708 55.886 1.00 62.66 672 CYS A O 1
ATOM 5245 N N . LEU A 1 673 ? -39.014 -25.754 57.710 1.00 61.31 673 LEU A N 1
ATOM 5246 C CA . LEU A 1 673 ? -40.395 -26.018 57.279 1.00 61.31 673 LEU A CA 1
ATOM 5247 C C . LEU A 1 673 ? -40.552 -26.936 56.050 1.00 61.31 673 LEU A C 1
ATOM 5249 O O . LEU A 1 673 ? -41.669 -27.274 55.664 1.00 61.31 673 LEU A O 1
ATOM 5253 N N . HIS A 1 674 ? -39.453 -27.423 55.467 1.00 66.38 674 HIS A N 1
ATOM 5254 C CA . HIS A 1 674 ? -39.505 -28.463 54.443 1.00 66.38 674 HIS A CA 1
ATOM 5255 C C . HIS A 1 674 ? -39.869 -29.811 55.067 1.00 66.38 674 HIS A C 1
ATOM 5257 O O . HIS A 1 674 ? -39.284 -30.225 56.074 1.00 66.38 674 HIS A O 1
ATOM 5263 N N . SER A 1 675 ? -40.814 -30.501 54.431 1.00 73.56 675 SER A N 1
ATOM 5264 C CA . SER A 1 675 ? -41.278 -31.824 54.844 1.00 73.56 675 SER A CA 1
ATOM 5265 C C . SER A 1 675 ? -40.695 -32.916 53.948 1.00 73.56 675 SER A C 1
ATOM 5267 O O . SER A 1 675 ? -40.574 -32.735 52.734 1.00 73.56 675 SER A O 1
ATOM 5269 N N . PHE A 1 676 ? -40.352 -34.059 54.542 1.00 81.44 676 PHE A N 1
ATOM 5270 C CA . PHE A 1 676 ? -39.792 -35.243 53.874 1.00 81.44 676 PHE A CA 1
ATOM 5271 C C . PHE A 1 676 ? -40.405 -36.515 54.461 1.00 81.44 676 PHE A C 1
ATOM 5273 O O . PHE A 1 676 ? -40.841 -36.513 55.608 1.00 81.44 676 PHE A O 1
ATOM 5280 N N . CYS A 1 677 ? -40.422 -37.619 53.709 1.00 83.19 677 CYS A N 1
ATOM 5281 C CA . CYS A 1 677 ? -40.824 -38.908 54.285 1.00 83.19 677 CYS A CA 1
ATOM 5282 C C . CYS A 1 677 ? -39.860 -39.293 55.417 1.00 83.19 677 CYS A C 1
ATOM 5284 O O . CYS A 1 677 ? -38.645 -39.227 55.214 1.00 83.19 677 CYS A O 1
ATOM 5286 N N . GLY A 1 678 ? -40.370 -39.763 56.559 1.00 77.62 678 GLY A N 1
ATOM 5287 C CA . GLY A 1 678 ? -39.550 -40.151 57.715 1.00 77.62 678 GLY A CA 1
ATOM 5288 C C . GLY A 1 678 ? -38.423 -41.121 57.345 1.00 77.62 678 GLY A C 1
ATOM 5289 O O . GLY A 1 678 ? -37.263 -40.884 57.674 1.00 77.62 678 GLY A O 1
ATOM 5290 N N . LYS A 1 679 ? -38.726 -42.126 56.512 1.00 76.50 679 LYS A N 1
ATOM 5291 C CA . LYS A 1 679 ? -37.731 -43.083 55.989 1.00 76.50 679 LYS A CA 1
ATOM 5292 C C . LYS A 1 679 ? -36.639 -42.441 55.128 1.00 76.50 679 LYS A C 1
ATOM 5294 O O . LYS A 1 679 ? -35.494 -42.873 55.169 1.00 76.50 679 LYS A O 1
ATOM 5299 N N . CYS A 1 680 ? -36.971 -41.405 54.358 1.00 80.44 680 CYS A N 1
ATOM 5300 C CA . CYS A 1 680 ? -35.986 -40.692 53.545 1.00 80.44 680 CYS A CA 1
ATOM 5301 C C . CYS A 1 680 ? -35.002 -39.899 54.418 1.00 80.44 680 CYS A C 1
ATOM 5303 O O . CYS A 1 680 ? -33.818 -39.829 54.093 1.00 80.44 680 CYS A O 1
ATOM 5305 N N . LEU A 1 681 ? -35.468 -39.340 55.541 1.00 78.50 681 LEU A N 1
ATOM 5306 C CA . LEU A 1 681 ? -34.600 -38.677 56.519 1.00 78.50 681 LEU A CA 1
ATOM 5307 C C . LEU A 1 681 ? -33.755 -39.685 57.312 1.00 78.50 681 LEU A C 1
ATOM 5309 O O . LEU A 1 681 ? -32.575 -39.429 57.553 1.00 78.50 681 LEU A O 1
ATOM 5313 N N . GLU A 1 682 ? -34.319 -40.846 57.657 1.00 78.00 682 GLU A N 1
ATOM 5314 C CA . GLU A 1 682 ? -33.592 -41.958 58.288 1.00 78.00 682 GLU A CA 1
ATOM 5315 C C . GLU A 1 682 ? -32.454 -42.468 57.388 1.00 78.00 682 GLU A C 1
ATOM 5317 O O . GLU A 1 682 ? -31.315 -42.604 57.841 1.00 78.00 682 GLU A O 1
ATOM 5322 N N . GLU A 1 683 ? -32.714 -42.667 56.092 1.00 75.69 683 GLU A N 1
ATOM 5323 C CA . GLU A 1 683 ? -31.688 -43.056 55.118 1.00 75.69 683 GLU A CA 1
ATOM 5324 C C . GLU A 1 683 ? -30.599 -41.985 54.947 1.00 75.69 683 GLU A C 1
ATOM 5326 O O . GLU A 1 683 ? -29.417 -42.325 54.845 1.00 75.69 683 GLU A O 1
ATOM 5331 N N . MET A 1 684 ? -30.949 -40.694 54.960 1.00 73.62 684 MET A N 1
ATOM 5332 C CA . MET A 1 684 ? -29.962 -39.606 54.912 1.00 73.62 684 MET A CA 1
ATOM 5333 C C . MET A 1 684 ? -29.060 -39.577 56.150 1.00 73.62 684 MET A C 1
ATOM 5335 O O . MET A 1 684 ? -27.849 -39.394 56.013 1.00 73.62 684 MET A O 1
ATOM 5339 N N . MET A 1 685 ? -29.620 -39.807 57.338 1.00 68.94 685 MET A N 1
ATOM 5340 C CA . MET A 1 685 ? -28.855 -39.886 58.587 1.00 68.94 685 MET A CA 1
ATOM 5341 C C . MET A 1 685 ? -27.978 -41.141 58.646 1.00 68.94 685 MET A C 1
ATOM 5343 O O . MET A 1 685 ? -26.846 -41.067 59.115 1.00 68.94 685 MET A O 1
ATOM 5347 N N . SER A 1 686 ? -28.432 -42.269 58.086 1.00 66.31 686 SER A N 1
ATOM 5348 C CA . SER A 1 686 ? -27.645 -43.514 58.024 1.00 66.31 686 SER A CA 1
ATOM 5349 C C . SER A 1 686 ? -26.366 -43.404 57.175 1.00 66.31 686 SER A C 1
ATOM 5351 O O . SER A 1 686 ? -25.419 -44.163 57.375 1.00 66.31 686 SER A O 1
ATOM 5353 N N . LYS A 1 687 ? -26.322 -42.444 56.237 1.00 66.19 687 LYS A N 1
ATOM 5354 C CA . LYS A 1 687 ? -25.151 -42.141 55.395 1.00 66.19 687 LYS A CA 1
ATOM 5355 C C . LYS A 1 687 ? -24.166 -41.162 56.051 1.00 66.19 687 LYS A C 1
ATOM 5357 O O . LYS A 1 687 ? -23.066 -40.983 55.529 1.00 66.19 687 LYS A O 1
ATOM 5362 N N . GLN A 1 688 ? -24.534 -40.526 57.165 1.00 60.72 688 GLN A N 1
ATOM 5363 C CA . GLN A 1 688 ? -23.639 -39.692 57.972 1.00 60.72 688 GLN A CA 1
ATOM 5364 C C . GLN A 1 688 ? -22.996 -40.520 59.102 1.00 60.72 688 GLN A C 1
ATOM 5366 O O . GLN A 1 688 ? -23.422 -41.637 59.388 1.00 60.72 688 GLN A O 1
ATOM 5371 N N . LYS A 1 689 ? -21.915 -40.016 59.723 1.00 51.34 689 LYS A N 1
ATOM 5372 C CA . LYS A 1 689 ? -21.219 -40.738 60.809 1.00 51.34 689 LYS A CA 1
ATOM 5373 C C . LYS A 1 689 ? -22.210 -41.099 61.936 1.00 51.34 689 LYS A C 1
ATOM 5375 O O . LYS A 1 689 ? -23.023 -40.248 62.297 1.00 51.34 689 LYS A O 1
ATOM 5380 N N . PRO A 1 690 ? -22.129 -42.307 62.525 1.00 46.69 690 PRO A N 1
ATOM 5381 C CA . PRO A 1 690 ? -23.014 -42.698 63.619 1.00 46.69 690 PRO A CA 1
ATOM 5382 C C . PRO A 1 690 ? -22.837 -41.735 64.805 1.00 46.69 690 PRO A C 1
ATOM 5384 O O . PRO A 1 690 ? -21.729 -41.605 65.324 1.00 46.69 690 PRO A O 1
ATOM 5387 N N . GLY A 1 691 ? -23.917 -41.041 65.188 1.00 55.25 691 GLY A N 1
ATOM 5388 C CA . GLY A 1 691 ? -23.929 -40.020 66.248 1.00 55.25 691 GLY A CA 1
ATOM 5389 C C . GLY A 1 691 ? -24.079 -38.561 65.785 1.00 55.25 691 GLY A C 1
ATOM 5390 O O . GLY A 1 691 ? -23.817 -37.660 66.573 1.00 55.25 691 GLY A O 1
ATOM 5391 N N . ALA A 1 692 ? -24.463 -38.292 64.532 1.00 57.53 692 ALA A N 1
ATOM 5392 C CA . ALA A 1 692 ? -24.721 -36.924 64.073 1.00 57.53 692 ALA A CA 1
ATOM 5393 C C . ALA A 1 692 ? -25.948 -36.303 64.781 1.00 57.53 692 ALA A C 1
ATOM 5395 O O . ALA A 1 692 ? -27.072 -36.758 64.600 1.00 57.53 692 ALA A O 1
ATOM 5396 N N . GLU A 1 693 ? -25.733 -35.237 65.558 1.00 64.44 693 GLU A N 1
ATOM 5397 C CA . GLU A 1 693 ? -26.782 -34.490 66.287 1.00 64.44 693 GLU A CA 1
ATOM 5398 C C . GLU A 1 693 ? -27.583 -33.517 65.392 1.00 64.44 693 GLU A C 1
ATOM 5400 O O . GLU A 1 693 ? -28.511 -32.845 65.849 1.00 64.44 693 GLU A O 1
ATOM 5405 N N . LYS A 1 694 ? -27.221 -33.406 64.106 1.00 73.94 694 LYS A N 1
ATOM 5406 C CA . LYS A 1 694 ? -27.780 -32.427 63.165 1.00 73.94 694 LYS A CA 1
ATOM 5407 C C . LYS A 1 694 ? -28.040 -33.042 61.793 1.00 73.94 694 LYS A C 1
ATOM 5409 O O . LYS A 1 694 ? -27.171 -33.719 61.251 1.00 73.94 694 LYS A O 1
ATOM 5414 N N . ILE A 1 695 ? -29.191 -32.727 61.198 1.00 77.50 695 ILE A N 1
ATOM 5415 C CA . ILE A 1 695 ? -29.563 -33.117 59.832 1.00 77.50 695 ILE A CA 1
ATOM 5416 C C . ILE A 1 695 ? -29.562 -31.894 58.907 1.00 77.50 695 ILE A C 1
ATOM 5418 O O . ILE A 1 695 ? -30.045 -30.826 59.273 1.00 77.50 695 ILE A O 1
ATOM 5422 N N . ILE A 1 696 ? -29.008 -32.033 57.701 1.00 72.75 696 ILE A N 1
ATOM 5423 C CA . ILE A 1 696 ? -28.952 -30.952 56.706 1.00 72.75 696 ILE A CA 1
ATOM 5424 C C . ILE A 1 696 ? -30.102 -31.135 55.717 1.00 72.75 696 ILE A C 1
ATOM 5426 O O . ILE A 1 696 ? -30.199 -32.173 55.061 1.00 72.75 696 ILE A O 1
ATOM 5430 N N . CYS A 1 697 ? -30.953 -30.119 55.577 1.00 73.19 697 CYS A N 1
ATOM 5431 C CA . CYS A 1 697 ? -32.060 -30.144 54.626 1.00 73.19 697 CYS A CA 1
ATOM 5432 C C . CYS A 1 697 ? -31.544 -30.244 53.174 1.00 73.19 697 CYS A C 1
ATOM 5434 O O . CYS A 1 697 ? -30.759 -29.392 52.753 1.00 73.19 697 CYS A O 1
ATOM 5436 N N . PRO A 1 698 ? -32.003 -31.211 52.361 1.00 65.81 698 PRO A N 1
ATOM 5437 C CA . PRO A 1 698 ? -31.534 -31.372 50.982 1.00 65.81 698 PRO A CA 1
ATOM 5438 C C . PRO A 1 698 ? -32.017 -30.265 50.032 1.00 65.81 698 PRO A C 1
ATOM 5440 O O . PRO A 1 698 ? -31.378 -30.025 49.011 1.00 65.81 698 PRO A O 1
ATOM 5443 N N . VAL A 1 699 ? -33.100 -29.559 50.374 1.00 60.41 699 VAL A N 1
ATOM 5444 C CA . VAL A 1 699 ? -33.673 -28.487 49.539 1.00 60.41 699 VAL A CA 1
ATOM 5445 C C . VAL A 1 699 ? -33.004 -27.140 49.827 1.00 60.41 699 VAL A C 1
ATOM 5447 O O . VAL A 1 699 ? -32.576 -26.438 48.912 1.00 60.41 699 VAL A O 1
ATOM 5450 N N . CYS A 1 700 ? -32.845 -26.779 51.105 1.00 54.53 700 CYS A N 1
ATOM 5451 C CA . CYS A 1 700 ? -32.350 -25.453 51.491 1.00 54.53 700 CYS A CA 1
ATOM 5452 C C . CYS A 1 700 ? -30.987 -25.452 52.202 1.00 54.53 700 CYS A C 1
ATOM 5454 O O . CYS A 1 700 ? -30.488 -24.380 52.536 1.00 54.53 700 CYS A O 1
ATOM 5456 N N . ARG A 1 701 ? -30.377 -26.626 52.430 1.00 65.88 701 ARG A N 1
ATOM 5457 C CA . ARG A 1 701 ? -29.069 -26.834 53.094 1.00 65.88 701 ARG A CA 1
ATOM 5458 C C . ARG A 1 701 ? -28.964 -26.336 54.539 1.00 65.88 701 ARG A C 1
ATOM 5460 O O . ARG A 1 701 ? -27.863 -26.212 55.063 1.00 65.88 701 ARG A O 1
ATOM 5467 N N . ARG A 1 702 ? -30.094 -26.069 55.198 1.00 60.06 702 ARG A N 1
ATOM 5468 C CA . ARG A 1 702 ? -30.134 -25.616 56.594 1.00 60.06 702 ARG A CA 1
ATOM 5469 C C . ARG A 1 702 ? -29.973 -26.794 57.555 1.00 60.06 702 ARG A C 1
ATOM 5471 O O . ARG A 1 702 ? -30.536 -27.858 57.302 1.00 60.06 702 ARG A O 1
ATOM 5478 N N . GLU A 1 703 ? -29.218 -26.588 58.629 1.00 73.06 703 GLU A N 1
ATOM 5479 C CA . GLU A 1 703 ? -29.058 -27.557 59.717 1.00 73.06 703 GLU A CA 1
ATOM 5480 C C . GLU A 1 703 ? -30.286 -27.531 60.637 1.00 73.06 703 GLU A C 1
ATOM 5482 O O . GLU A 1 703 ? -30.731 -26.462 61.047 1.00 73.06 703 GLU A O 1
ATOM 5487 N N . THR A 1 704 ? -30.809 -28.707 60.967 1.00 75.19 704 THR A N 1
ATOM 5488 C CA . THR A 1 704 ? -31.878 -28.929 61.947 1.00 75.19 704 THR A CA 1
ATOM 5489 C C . THR A 1 704 ? -31.340 -29.832 63.046 1.00 75.19 704 THR A C 1
ATOM 5491 O O . THR A 1 704 ? -30.728 -30.861 62.746 1.00 75.19 704 THR A O 1
ATOM 5494 N N . GLN A 1 705 ? -31.526 -29.451 64.311 1.00 73.81 705 GLN A N 1
ATOM 5495 C CA . GLN A 1 705 ? -31.133 -30.309 65.431 1.00 73.81 705 GLN A CA 1
ATOM 5496 C C . GLN A 1 705 ? -32.122 -31.463 65.584 1.00 73.81 705 GLN A C 1
ATOM 5498 O O . GLN A 1 705 ? -33.334 -31.276 65.505 1.00 73.81 705 GLN A O 1
ATOM 5503 N N . VAL A 1 706 ? -31.599 -32.668 65.805 1.00 72.06 706 VAL A N 1
ATOM 5504 C CA . VAL A 1 706 ? -32.435 -33.849 66.043 1.00 72.06 706 VAL A CA 1
ATOM 5505 C C . VAL A 1 706 ? -32.694 -33.956 67.551 1.00 72.06 706 VAL A C 1
ATOM 5507 O O . VAL A 1 706 ? -31.723 -34.036 68.303 1.00 72.06 706 VAL A O 1
ATOM 5510 N N . PRO A 1 707 ? -33.956 -33.948 68.024 1.00 67.75 707 PRO A N 1
ATOM 5511 C CA . PRO A 1 707 ? -34.244 -34.024 69.459 1.00 67.75 707 PRO A CA 1
ATOM 5512 C C . PRO A 1 707 ? -33.828 -35.380 70.063 1.00 67.75 707 PRO A C 1
ATOM 5514 O O . PRO A 1 707 ? -33.697 -36.368 69.339 1.00 67.75 707 PRO A O 1
ATOM 5517 N N . GLU A 1 708 ? -33.676 -35.461 71.394 1.00 55.66 708 GLU A N 1
ATOM 5518 C CA . GLU A 1 708 ? -33.208 -36.668 72.120 1.00 55.66 708 GLU A CA 1
ATOM 5519 C C . GLU A 1 708 ? -34.036 -37.943 71.824 1.00 55.66 708 GLU A C 1
ATOM 5521 O O . GLU A 1 708 ? -33.535 -39.058 71.955 1.00 55.66 708 GLU A O 1
ATOM 5526 N N . GLY A 1 709 ? -35.283 -37.792 71.357 1.00 59.25 709 GLY A N 1
ATOM 5527 C CA . GLY A 1 709 ? -36.168 -38.875 70.903 1.00 59.25 709 GLY A CA 1
ATOM 5528 C C . GLY A 1 709 ? -35.937 -39.369 69.464 1.00 59.25 709 GLY A C 1
ATOM 5529 O O . GLY A 1 709 ? -36.738 -40.151 68.950 1.00 59.25 709 GLY A O 1
ATOM 5530 N N . GLY A 1 710 ? -34.880 -38.911 68.786 1.00 66.62 710 GLY A N 1
ATOM 5531 C CA . GLY A 1 710 ? -34.549 -39.261 67.401 1.00 66.62 710 GLY A CA 1
ATOM 5532 C C . GLY A 1 710 ? -35.473 -38.606 66.363 1.00 66.62 710 GLY A C 1
ATOM 5533 O O . GLY A 1 710 ? -36.346 -37.808 66.695 1.00 66.62 710 GLY A O 1
ATOM 5534 N N . LEU A 1 711 ? -35.323 -38.958 65.079 1.00 66.50 711 LEU A N 1
ATOM 5535 C CA . LEU A 1 711 ? -36.090 -38.362 63.963 1.00 66.50 711 LEU A CA 1
ATOM 5536 C C . LEU A 1 711 ? -37.620 -38.484 64.104 1.00 66.50 711 LEU A C 1
ATOM 5538 O O . LEU A 1 711 ? -38.360 -37.702 63.512 1.00 66.50 711 LEU A O 1
ATOM 5542 N N . GLN A 1 712 ? -38.102 -39.442 64.899 1.00 61.47 712 GLN A N 1
ATOM 5543 C CA . GLN A 1 712 ? -39.530 -39.671 65.131 1.00 61.47 712 GLN A CA 1
ATOM 5544 C C . GLN A 1 712 ? -40.193 -38.592 65.999 1.00 61.47 712 GLN A C 1
ATOM 5546 O O . GLN A 1 712 ? -41.411 -38.429 65.939 1.00 61.47 712 GLN A O 1
ATOM 5551 N N . SER A 1 713 ? -39.392 -37.832 66.752 1.00 62.56 713 SER A N 1
ATOM 5552 C CA . SER A 1 713 ? -39.831 -36.715 67.597 1.00 62.56 713 SER A CA 1
ATOM 5553 C C . SER A 1 713 ? -39.941 -35.372 66.861 1.00 62.56 713 SER A C 1
ATOM 5555 O O . SER A 1 713 ? -40.375 -34.380 67.444 1.00 62.56 713 SER A O 1
ATOM 5557 N N . LEU A 1 714 ? -39.586 -35.332 65.572 1.00 68.06 714 LEU A N 1
ATOM 5558 C CA . LEU A 1 714 ? -39.857 -34.182 64.715 1.00 68.06 714 LEU A CA 1
ATOM 5559 C C . LEU A 1 714 ? -41.366 -34.051 64.453 1.00 68.06 714 LEU A C 1
ATOM 5561 O O . LEU A 1 714 ? -42.067 -35.046 64.233 1.00 68.06 714 LEU A O 1
ATOM 5565 N N . SER A 1 715 ? -41.857 -32.810 64.449 1.00 60.16 715 SER A N 1
ATOM 5566 C CA . SER A 1 715 ? -43.260 -32.488 64.180 1.00 60.16 715 SER A CA 1
ATOM 5567 C C . SER A 1 715 ? -43.696 -33.083 62.836 1.00 60.16 715 SER A C 1
ATOM 5569 O O . SER A 1 715 ? -43.041 -32.898 61.807 1.00 60.16 715 SER A O 1
ATOM 5571 N N . SER A 1 716 ? -44.788 -33.845 62.855 1.00 56.50 716 SER A N 1
ATOM 5572 C CA . SER A 1 716 ? -45.359 -34.481 61.663 1.00 56.50 716 SER A CA 1
ATOM 5573 C C . SER A 1 716 ? -46.454 -33.574 61.102 1.00 56.50 716 SER A C 1
ATOM 5575 O O . SER A 1 716 ? -47.276 -33.085 61.870 1.00 56.50 716 SER A O 1
ATOM 5577 N N . SER A 1 717 ? -46.480 -33.332 59.790 1.00 58.06 717 SER A N 1
ATOM 5578 C CA . SER A 1 717 ? -47.562 -32.541 59.181 1.00 58.06 717 SER A CA 1
ATOM 5579 C C . SER A 1 717 ? -48.795 -33.428 58.991 1.00 58.06 717 SER A C 1
ATOM 5581 O O . SER A 1 717 ? -48.847 -34.226 58.055 1.00 58.06 717 SER A O 1
ATOM 5583 N N . PHE A 1 718 ? -49.791 -33.287 59.873 1.00 51.56 718 PHE A N 1
ATOM 5584 C CA . PHE A 1 718 ? -51.068 -34.019 59.800 1.00 51.56 718 PHE A CA 1
ATOM 5585 C C . PHE A 1 718 ? -51.861 -33.703 58.510 1.00 51.56 718 PHE A C 1
ATOM 5587 O O . PHE A 1 718 ? -52.643 -34.516 58.002 1.00 51.56 718 PHE A O 1
ATOM 5594 N N . PHE A 1 719 ? -51.600 -32.532 57.928 1.00 53.09 719 PHE A N 1
ATOM 5595 C CA . PHE A 1 719 ? -52.205 -32.058 56.689 1.00 53.09 719 PHE A CA 1
ATOM 5596 C C . PHE A 1 719 ? -51.661 -32.763 55.435 1.00 53.09 719 PHE A C 1
ATOM 5598 O O . PHE A 1 719 ? -52.444 -33.225 54.607 1.00 53.09 719 PHE A O 1
ATOM 5605 N N . LEU A 1 720 ? -50.335 -32.934 55.310 1.00 55.50 720 LEU A N 1
ATOM 5606 C CA . LEU A 1 720 ? -49.740 -33.667 54.183 1.00 55.50 720 LEU A CA 1
ATOM 5607 C C . LEU A 1 720 ? -50.163 -35.143 54.175 1.00 55.50 720 LEU A C 1
ATOM 5609 O O . LEU A 1 720 ? -50.360 -35.704 53.100 1.00 55.50 720 LEU A O 1
ATOM 5613 N N . SER A 1 721 ? -50.359 -35.762 55.347 1.00 53.72 721 SER A N 1
ATOM 5614 C CA . SER A 1 721 ? -50.961 -37.101 55.427 1.00 53.72 721 SER A CA 1
ATOM 5615 C C . SER A 1 721 ? -52.415 -37.114 54.949 1.00 53.72 721 SER A C 1
ATOM 5617 O O . SER A 1 721 ? -52.776 -37.990 54.171 1.00 53.72 721 SER A O 1
ATOM 5619 N N . SER A 1 722 ? -53.216 -36.112 55.326 1.00 51.81 722 SER A N 1
ATOM 5620 C CA . SER A 1 722 ? -54.633 -36.030 54.939 1.00 51.81 722 SER A CA 1
ATOM 5621 C C . SER A 1 722 ? -54.824 -35.754 53.437 1.00 51.81 722 SER A C 1
ATOM 5623 O O . SER A 1 722 ? -55.663 -36.386 52.802 1.00 51.81 722 SER A O 1
ATOM 5625 N N . LEU A 1 723 ? -54.010 -34.880 52.828 1.00 48.22 723 LEU A N 1
ATOM 5626 C CA . LEU A 1 723 ? -54.048 -34.616 51.381 1.00 48.22 723 LEU A CA 1
ATOM 5627 C C . LEU A 1 723 ? -53.523 -35.781 50.535 1.00 48.22 723 LEU A C 1
ATOM 5629 O O . LEU A 1 723 ? -54.056 -36.045 49.461 1.00 48.22 723 LEU A O 1
ATOM 5633 N N . VAL A 1 724 ? -52.475 -36.476 50.988 1.00 56.00 724 VAL A N 1
ATOM 5634 C CA . VAL A 1 724 ? -51.986 -37.679 50.299 1.00 56.00 724 VAL A CA 1
ATOM 5635 C C . VAL A 1 724 ? -53.038 -38.788 50.336 1.00 56.00 724 VAL A C 1
ATOM 5637 O O . VAL A 1 724 ? -53.167 -39.531 49.364 1.00 56.00 724 VAL A O 1
ATOM 5640 N N . ASP A 1 725 ? -53.809 -38.895 51.418 1.00 52.28 725 ASP A N 1
ATOM 5641 C CA . ASP A 1 725 ? -54.902 -39.861 51.515 1.00 52.28 725 ASP A CA 1
ATOM 5642 C C . ASP A 1 725 ? -56.121 -39.466 50.655 1.00 52.28 725 ASP A C 1
ATOM 5644 O O . ASP A 1 725 ? -56.726 -40.344 50.038 1.00 52.28 725 ASP A O 1
ATOM 5648 N N . GLU A 1 726 ? -56.403 -38.170 50.486 1.00 49.09 726 GLU A N 1
ATOM 5649 C CA . GLU A 1 726 ? -57.432 -37.657 49.562 1.00 49.09 726 GLU A CA 1
ATOM 5650 C C . GLU A 1 726 ? -57.038 -37.826 48.075 1.00 49.09 726 GLU A C 1
ATOM 5652 O O . GLU A 1 726 ? -57.852 -38.244 47.252 1.00 49.09 726 GLU A O 1
ATOM 5657 N N . VAL A 1 727 ? -55.770 -37.590 47.706 1.00 46.16 727 VAL A N 1
ATOM 5658 C CA . VAL A 1 727 ? -55.276 -37.794 46.326 1.00 46.16 727 VAL A CA 1
ATOM 5659 C C . VAL A 1 727 ? -55.240 -39.276 45.945 1.00 46.16 727 VAL A C 1
ATOM 5661 O O . VAL A 1 727 ? -55.645 -39.624 44.835 1.00 46.16 727 VAL A O 1
ATOM 5664 N N . LYS A 1 728 ? -54.876 -40.174 46.874 1.00 45.94 728 LYS A N 1
ATOM 5665 C CA . LYS A 1 728 ? -55.054 -41.628 46.683 1.00 45.94 728 LYS A CA 1
ATOM 5666 C C . LYS A 1 728 ? -56.522 -42.003 46.453 1.00 45.94 728 LYS A C 1
ATOM 5668 O O . LYS A 1 728 ? -56.797 -42.960 45.735 1.00 45.94 728 LYS A O 1
ATOM 5673 N N . HIS A 1 729 ? -57.458 -41.265 47.051 1.00 46.25 729 HIS A N 1
ATOM 5674 C CA . HIS A 1 729 ? -58.894 -41.458 46.857 1.00 46.25 729 HIS A CA 1
ATOM 5675 C C . HIS A 1 729 ? -59.374 -40.990 45.470 1.00 46.25 729 HIS A C 1
ATOM 5677 O O . HIS A 1 729 ? -60.257 -41.624 44.892 1.00 46.25 729 HIS A O 1
ATOM 5683 N N . GLN A 1 730 ? -58.775 -39.932 44.908 1.00 37.66 730 GLN A N 1
ATOM 5684 C CA . GLN A 1 730 ? -59.123 -39.391 43.585 1.00 37.66 730 GLN A CA 1
ATOM 5685 C C . GLN A 1 730 ? -58.459 -40.135 42.408 1.00 37.66 730 GLN A C 1
ATOM 5687 O O . GLN A 1 730 ? -59.078 -40.256 41.349 1.00 37.66 730 GLN A O 1
ATOM 5692 N N . GLU A 1 731 ? -57.266 -40.719 42.582 1.00 35.56 731 GLU A N 1
ATOM 5693 C CA . GLU A 1 731 ? -56.628 -41.576 41.559 1.00 35.56 731 GLU A CA 1
ATOM 5694 C C . GLU A 1 731 ? -57.425 -42.864 41.269 1.00 35.56 731 GLU A C 1
ATOM 5696 O O . GLU A 1 731 ? -57.367 -43.395 40.161 1.00 35.56 731 GLU A O 1
ATOM 5701 N N . VAL A 1 732 ? -58.245 -43.332 42.217 1.00 42.09 732 VAL A N 1
ATOM 5702 C CA . VAL A 1 732 ? -59.164 -44.472 42.021 1.00 42.09 732 VAL A CA 1
ATOM 5703 C C . VAL A 1 732 ? -60.388 -44.094 41.167 1.00 42.09 732 VAL A C 1
ATOM 5705 O O . VAL A 1 732 ? -61.020 -44.969 40.579 1.00 42.09 732 VAL A O 1
ATOM 5708 N N . VAL A 1 733 ? -60.720 -42.803 41.052 1.00 41.38 733 VAL A N 1
ATOM 5709 C CA . VAL A 1 733 ? -61.938 -42.316 40.375 1.00 41.38 733 VAL A CA 1
ATOM 5710 C C . VAL A 1 733 ? -61.687 -41.933 38.904 1.00 41.38 733 VAL A C 1
ATOM 5712 O O . VAL A 1 733 ? -62.627 -41.944 38.113 1.00 41.38 733 VAL A O 1
ATOM 5715 N N . LEU A 1 734 ? -60.442 -41.643 38.498 1.00 32.91 734 LEU A N 1
ATOM 5716 C CA . LEU A 1 734 ? -60.107 -41.143 37.147 1.00 32.91 734 LEU A CA 1
ATOM 5717 C C . LEU A 1 734 ? -59.395 -42.153 36.219 1.00 32.91 734 LEU A C 1
ATOM 5719 O O . LEU A 1 734 ? -59.069 -41.811 35.083 1.00 32.91 734 LEU A O 1
ATOM 5723 N N . GLY A 1 735 ? -59.179 -43.399 36.652 1.00 32.06 735 GLY A N 1
ATOM 5724 C CA . GLY A 1 735 ? -58.659 -44.474 35.798 1.00 32.06 735 GLY A CA 1
ATOM 5725 C C . GLY A 1 735 ? -59.774 -45.295 35.141 1.00 32.06 735 GLY A C 1
ATOM 5726 O O . GLY A 1 735 ? -60.366 -46.162 35.780 1.00 32.06 735 GLY A O 1
ATOM 5727 N N . GLU A 1 736 ? -60.057 -45.072 33.856 1.00 31.05 736 GLU A N 1
ATOM 5728 C CA . GLU A 1 736 ? -60.984 -45.912 33.085 1.00 31.05 736 GLU A CA 1
ATOM 5729 C C . GLU A 1 736 ? -60.411 -47.323 32.842 1.00 31.05 736 GLU A C 1
ATOM 5731 O O . GLU A 1 736 ? -59.631 -47.540 31.919 1.00 31.05 736 GLU A O 1
ATOM 5736 N N . ALA A 1 737 ? -60.854 -48.302 33.638 1.00 29.81 737 ALA A N 1
ATOM 5737 C CA . ALA A 1 737 ? -61.154 -49.667 33.193 1.00 29.81 737 ALA A CA 1
ATOM 5738 C C . ALA A 1 737 ? -61.989 -50.410 34.260 1.00 29.81 737 ALA A C 1
ATOM 5740 O O . ALA A 1 737 ? -61.472 -50.822 35.295 1.00 29.81 737 ALA A O 1
ATOM 5741 N N . SER A 1 738 ? -63.271 -50.654 33.951 1.00 35.44 738 SER A N 1
ATOM 5742 C CA . SER A 1 738 ? -64.243 -51.520 34.663 1.00 35.44 738 SER A CA 1
ATOM 5743 C C . SER A 1 738 ? -64.646 -51.134 36.102 1.00 35.44 738 SER A C 1
ATOM 5745 O O . SER A 1 738 ? -63.944 -51.397 37.070 1.00 35.44 738 SER A O 1
ATOM 5747 N N . ILE A 1 739 ? -65.866 -50.598 36.232 1.00 34.34 739 ILE A N 1
ATOM 5748 C CA . ILE A 1 739 ? -66.582 -50.305 37.487 1.00 34.34 739 ILE A CA 1
ATOM 5749 C C . ILE A 1 739 ? -66.786 -51.597 38.307 1.00 34.34 739 ILE A C 1
ATOM 5751 O O . ILE A 1 739 ? -67.450 -52.508 37.804 1.00 34.34 739 ILE A O 1
ATOM 5755 N N . PRO A 1 740 ? -66.345 -51.686 39.577 1.00 40.53 740 PRO A N 1
ATOM 5756 C CA . PRO A 1 740 ? -66.950 -52.594 40.535 1.00 40.53 740 PRO A CA 1
ATOM 5757 C C . PRO A 1 740 ? -68.143 -51.886 41.185 1.00 40.53 740 PRO A C 1
ATOM 5759 O O . PRO A 1 740 ? -68.015 -50.845 41.827 1.00 40.53 740 PRO A O 1
ATOM 5762 N N . THR A 1 741 ? -69.330 -52.453 41.012 1.00 52.81 741 THR A N 1
ATOM 5763 C CA . THR A 1 741 ? -70.539 -52.103 41.763 1.00 52.81 741 THR A CA 1
ATOM 5764 C C . THR A 1 741 ? -70.242 -52.130 43.265 1.00 52.81 741 THR A C 1
ATOM 5766 O O . THR A 1 741 ? -69.916 -53.188 43.804 1.00 52.81 741 THR A O 1
ATOM 5769 N N . ALA A 1 742 ? -70.318 -50.972 43.935 1.00 60.47 742 ALA A N 1
ATOM 5770 C CA . ALA A 1 742 ? -70.024 -50.846 45.362 1.00 60.47 742 ALA A CA 1
ATOM 5771 C C . ALA A 1 742 ? -70.845 -51.865 46.168 1.00 60.47 742 ALA A C 1
ATOM 5773 O O . ALA A 1 742 ? -72.068 -51.928 46.046 1.00 60.47 742 ALA A O 1
ATOM 5774 N N . THR A 1 743 ? -70.185 -52.689 46.979 1.00 65.75 743 THR A N 1
ATOM 5775 C CA . THR A 1 743 ? -70.836 -53.699 47.821 1.00 65.75 743 THR A CA 1
ATOM 5776 C C . THR A 1 743 ? -71.167 -53.127 49.191 1.00 65.75 743 THR A C 1
ATOM 5778 O O . THR A 1 743 ? -70.430 -52.313 49.732 1.00 65.75 743 THR A O 1
ATOM 5781 N N . CYS A 1 744 ? -72.285 -53.554 49.765 1.00 69.88 744 CYS A N 1
ATOM 5782 C CA . CYS A 1 744 ? -72.711 -53.136 51.090 1.00 69.88 744 CYS A CA 1
ATOM 5783 C C . CYS A 1 744 ? -71.843 -53.764 52.185 1.00 69.88 744 CYS A C 1
ATOM 5785 O O . CYS A 1 744 ? -71.670 -54.985 52.201 1.00 69.88 744 CYS A O 1
ATOM 5787 N N . ASP A 1 745 ? -71.444 -52.956 53.170 1.00 67.06 745 ASP A N 1
ATOM 5788 C CA . ASP A 1 745 ? -70.547 -53.311 54.288 1.00 67.06 745 ASP A CA 1
ATOM 5789 C C . ASP A 1 745 ? -71.165 -54.278 55.321 1.00 67.06 745 ASP A C 1
ATOM 5791 O O . ASP A 1 745 ? -70.654 -54.499 56.413 1.00 67.06 745 ASP A O 1
ATOM 5795 N N . CYS A 1 746 ? -72.277 -54.922 54.967 1.00 68.12 746 CYS A N 1
ATOM 5796 C CA . CYS A 1 746 ? -72.936 -55.957 55.760 1.00 68.12 746 CYS A CA 1
ATOM 5797 C C . CYS A 1 746 ? -72.297 -57.350 55.647 1.00 68.12 746 CYS A C 1
ATOM 5799 O O . CYS A 1 746 ? -72.819 -58.302 56.223 1.00 68.12 746 CYS A O 1
ATOM 5801 N N . GLY A 1 747 ? -71.223 -57.493 54.865 1.00 61.38 747 GLY A N 1
ATOM 5802 C CA . GLY A 1 747 ? -70.520 -58.764 54.653 1.00 61.38 747 GLY A CA 1
ATOM 5803 C C . GLY A 1 747 ? -71.243 -59.772 53.747 1.00 61.38 747 GLY A C 1
ATOM 5804 O O . GLY A 1 747 ? -70.666 -60.800 53.413 1.00 61.38 747 GLY A O 1
ATOM 5805 N N . GLU A 1 748 ? -72.473 -59.490 53.295 1.00 65.56 748 GLU A N 1
ATOM 5806 C CA . GLU A 1 748 ? -73.246 -60.383 52.410 1.00 65.56 748 GLU A CA 1
ATOM 5807 C C . GLU A 1 748 ? -73.012 -60.140 50.903 1.00 65.56 748 GLU A C 1
ATOM 5809 O O . GLU A 1 748 ? -73.716 -60.719 50.075 1.00 65.56 748 GLU A O 1
ATOM 5814 N N . GLY A 1 749 ? -72.073 -59.264 50.524 1.00 57.91 749 GLY A N 1
ATOM 5815 C CA . GLY A 1 749 ? -71.678 -59.040 49.122 1.00 57.91 749 GLY A CA 1
ATOM 5816 C C . GLY A 1 749 ? -72.775 -58.480 48.203 1.00 57.91 749 GLY A C 1
ATOM 5817 O O . GLY A 1 749 ? -72.681 -58.603 46.986 1.00 57.91 749 GLY A O 1
ATOM 5818 N N . LYS A 1 750 ? -73.840 -57.889 48.760 1.00 67.81 750 LYS A N 1
ATOM 5819 C CA . LYS A 1 750 ? -74.954 -57.300 47.995 1.00 67.81 750 LYS A CA 1
ATOM 5820 C C . LYS A 1 750 ? -74.620 -55.891 47.526 1.00 67.81 750 LYS A C 1
ATOM 5822 O O . LYS A 1 750 ? -73.999 -55.146 48.275 1.00 67.81 750 LYS A O 1
ATOM 5827 N N . GLU A 1 751 ? -75.109 -55.498 46.353 1.00 70.38 751 GLU A N 1
ATOM 5828 C CA . GLU A 1 751 ? -74.913 -54.141 45.829 1.00 70.38 751 GLU A CA 1
ATOM 5829 C C . GLU A 1 751 ? -75.471 -53.074 46.784 1.00 70.38 751 GLU A C 1
ATOM 5831 O O . GLU A 1 751 ? -76.625 -53.121 47.240 1.00 70.38 751 GLU A O 1
ATOM 5836 N N . ALA A 1 752 ? -74.618 -52.111 47.117 1.00 72.44 752 ALA A N 1
ATOM 5837 C CA . ALA A 1 752 ? -74.978 -50.915 47.846 1.00 72.44 752 ALA A CA 1
ATOM 5838 C C . ALA A 1 752 ? -75.645 -49.927 46.890 1.00 72.44 752 ALA A C 1
ATOM 5840 O O . ALA A 1 752 ? -75.211 -49.722 45.762 1.00 72.44 752 ALA A O 1
ATOM 5841 N N . THR A 1 753 ? -76.721 -49.305 47.360 1.00 71.12 753 THR A N 1
ATOM 5842 C CA . THR A 1 753 ? -77.455 -48.265 46.614 1.00 71.12 753 THR A CA 1
ATOM 5843 C C . THR A 1 753 ? -77.485 -46.939 47.371 1.00 71.12 753 THR A C 1
ATOM 5845 O O . THR A 1 753 ? -77.891 -45.919 46.819 1.00 71.12 753 THR A O 1
ATOM 5848 N N . TRP A 1 754 ? -77.045 -46.943 48.633 1.00 73.00 754 TRP A N 1
ATOM 5849 C CA . TRP A 1 754 ? -77.099 -45.812 49.551 1.00 73.00 754 TRP A CA 1
ATOM 5850 C C . TRP A 1 754 ? -75.792 -45.712 50.332 1.00 73.00 754 TRP A C 1
ATOM 5852 O O . TRP A 1 754 ? -75.176 -46.736 50.614 1.00 73.00 754 TRP A O 1
ATOM 5862 N N . ARG A 1 755 ? -75.399 -44.501 50.717 1.00 76.62 755 ARG A N 1
ATO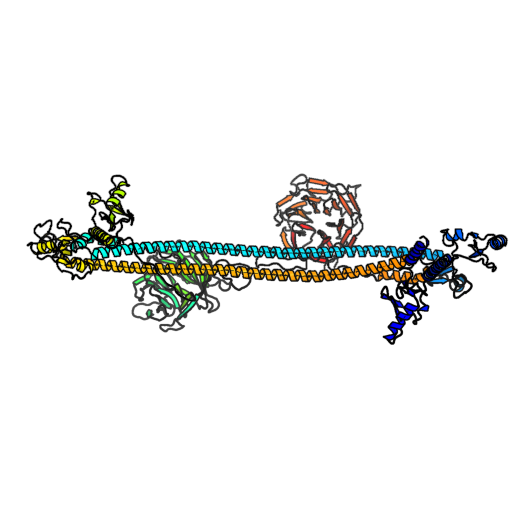M 5863 C CA . ARG A 1 755 ? -74.233 -44.226 51.560 1.00 76.62 755 ARG A CA 1
ATOM 5864 C C . ARG A 1 755 ? -74.648 -43.329 52.718 1.00 76.62 755 ARG A C 1
ATOM 5866 O O . ARG A 1 755 ? -75.433 -42.400 52.532 1.00 76.62 755 ARG A O 1
ATOM 5873 N N . CYS A 1 756 ? -74.173 -43.633 53.917 1.00 73.00 756 CYS A N 1
ATOM 5874 C CA . CYS A 1 756 ? -74.400 -42.799 55.090 1.00 73.00 756 CYS A CA 1
ATOM 5875 C C . CYS A 1 756 ? -73.288 -41.752 55.210 1.00 73.00 756 CYS A C 1
ATOM 5877 O O . CYS A 1 756 ? -72.123 -42.122 55.169 1.00 73.00 756 CYS A O 1
ATOM 5879 N N . LEU A 1 757 ? -73.613 -40.468 55.360 1.00 67.00 757 LEU A N 1
ATOM 5880 C CA . LEU A 1 757 ? -72.618 -39.389 55.402 1.00 67.00 757 LEU A CA 1
ATOM 5881 C C . LEU A 1 757 ? -71.919 -39.274 56.761 1.00 67.00 757 LEU A C 1
ATOM 5883 O O . LEU A 1 757 ? -70.725 -39.008 56.794 1.00 67.00 757 LEU A O 1
ATOM 5887 N N . ASP A 1 758 ? -72.616 -39.561 57.863 1.00 60.00 758 ASP A N 1
ATOM 5888 C CA . ASP A 1 758 ? -72.020 -39.423 59.203 1.00 60.00 758 ASP A CA 1
ATOM 5889 C C . ASP A 1 758 ? -71.087 -40.577 59.593 1.00 60.00 758 ASP A C 1
ATOM 5891 O O . ASP A 1 758 ? -70.202 -40.404 60.424 1.00 60.00 758 ASP A O 1
ATOM 5895 N N . CYS A 1 759 ? -71.269 -41.767 59.010 1.00 68.75 759 CYS A N 1
ATOM 5896 C CA . CYS A 1 759 ? -70.425 -42.937 59.294 1.00 68.75 759 CYS A CA 1
ATOM 5897 C C . CYS A 1 759 ? -69.767 -43.559 58.058 1.00 68.75 759 CYS A C 1
ATOM 5899 O O . CYS A 1 759 ? -69.004 -44.505 58.197 1.00 68.75 759 CYS A O 1
ATOM 5901 N N . SER A 1 760 ? -70.014 -43.025 56.858 1.00 65.25 760 SER A N 1
ATOM 5902 C CA . SER A 1 760 ? -69.396 -43.464 55.597 1.00 65.25 760 SER A CA 1
ATOM 5903 C C . SER A 1 760 ? -69.688 -44.907 55.148 1.00 65.25 760 SER A C 1
ATOM 5905 O O . SER A 1 760 ? -69.099 -45.364 54.166 1.00 65.25 760 SER A O 1
ATOM 5907 N N . ASP A 1 761 ? -70.640 -45.598 55.781 1.00 73.19 761 ASP A N 1
ATOM 5908 C CA . ASP A 1 761 ? -71.021 -46.968 55.415 1.00 73.19 761 ASP A CA 1
ATOM 5909 C C . ASP A 1 761 ? -71.827 -47.021 54.106 1.00 73.19 761 ASP A C 1
ATOM 5911 O O . ASP A 1 761 ? -72.779 -46.254 53.894 1.00 73.19 761 ASP A O 1
ATOM 5915 N N . ASN A 1 762 ? -71.498 -47.988 53.245 1.00 75.19 762 ASN A N 1
ATOM 5916 C CA . ASN A 1 762 ? -72.254 -48.322 52.044 1.00 75.19 762 ASN A CA 1
ATOM 5917 C C . ASN A 1 762 ? -73.358 -49.330 52.384 1.00 75.19 762 ASN A C 1
ATOM 5919 O O . ASN A 1 762 ? -73.130 -50.458 52.828 1.00 75.19 762 ASN A O 1
ATOM 5923 N N . LEU A 1 763 ? -74.604 -48.932 52.149 1.00 76.75 763 LEU A N 1
ATOM 5924 C CA . LEU A 1 763 ? -75.796 -49.630 52.603 1.00 76.75 763 LEU A CA 1
ATOM 5925 C C . LEU A 1 763 ? -76.609 -50.160 51.412 1.00 76.75 763 LEU A C 1
ATOM 5927 O O . LEU A 1 763 ? -77.067 -49.422 50.536 1.00 76.75 763 LEU A O 1
ATOM 5931 N N . CYS A 1 764 ? -76.875 -51.467 51.412 1.00 79.81 764 CYS A N 1
ATOM 5932 C CA . CYS A 1 764 ? -77.934 -52.047 50.596 1.00 79.81 764 CYS A CA 1
ATOM 5933 C C . CYS A 1 764 ? -79.295 -51.643 51.177 1.00 79.81 764 CYS A C 1
ATOM 5935 O O . CYS A 1 764 ? -79.418 -51.204 52.326 1.00 79.81 764 CYS A O 1
ATOM 5937 N N . GLN A 1 765 ? -80.367 -51.852 50.421 1.00 78.56 765 GLN A N 1
ATOM 5938 C CA . GLN A 1 765 ? -81.695 -51.395 50.832 1.00 78.56 765 GLN A CA 1
ATOM 5939 C C . GLN A 1 765 ? -82.192 -52.001 52.163 1.00 78.56 765 GLN A C 1
ATOM 5941 O O . GLN A 1 765 ? -82.993 -51.375 52.862 1.00 78.56 765 GLN A O 1
ATOM 5946 N N . LYS A 1 766 ? -81.714 -53.195 52.550 1.00 77.25 766 LYS A N 1
ATOM 5947 C CA . LYS A 1 766 ? -82.007 -53.791 53.867 1.00 77.25 766 LYS A CA 1
ATOM 5948 C C . LYS A 1 766 ? -81.197 -53.127 54.984 1.00 77.25 766 LYS A C 1
ATOM 5950 O O . LYS A 1 766 ? -81.773 -52.792 56.018 1.00 77.25 766 LYS A O 1
ATOM 5955 N N . CYS A 1 767 ? -79.911 -52.871 54.752 1.00 77.69 767 CYS A N 1
ATOM 5956 C CA . CYS A 1 767 ? -79.022 -52.247 55.731 1.00 77.69 767 CYS A CA 1
ATOM 5957 C C . CYS A 1 767 ? -79.364 -50.780 55.967 1.00 77.69 767 CYS A C 1
ATOM 5959 O O . CYS A 1 767 ? -79.368 -50.365 57.114 1.00 77.69 767 CYS A O 1
ATOM 5961 N N . ARG A 1 768 ? -79.827 -50.039 54.951 1.00 81.00 768 ARG A N 1
ATOM 5962 C CA . ARG A 1 768 ? -80.397 -48.692 55.137 1.00 81.00 768 ARG A CA 1
ATOM 5963 C C . ARG A 1 768 ? -81.556 -48.687 56.136 1.00 81.00 768 ARG A C 1
ATOM 5965 O O . ARG A 1 768 ? -81.635 -47.825 57.005 1.00 81.00 768 ARG A O 1
ATOM 5972 N N . LYS A 1 769 ? -82.465 -49.663 56.026 1.00 75.81 769 LYS A N 1
ATOM 5973 C CA . LYS A 1 769 ? -83.610 -49.783 56.941 1.00 75.81 769 LYS A CA 1
ATOM 5974 C C . LYS A 1 769 ? -83.188 -50.210 58.346 1.00 75.81 769 LYS A C 1
ATOM 5976 O O . LYS A 1 769 ? -83.855 -49.820 59.295 1.00 75.81 769 LYS A O 1
ATOM 5981 N N . ALA A 1 770 ? -82.132 -51.012 58.481 1.00 75.94 770 ALA A N 1
ATOM 5982 C CA . ALA A 1 770 ? -81.574 -51.384 59.780 1.00 75.94 770 ALA A CA 1
ATOM 5983 C C . ALA A 1 770 ? -80.844 -50.199 60.435 1.00 75.94 770 ALA A C 1
ATOM 5985 O O . ALA A 1 770 ? -81.094 -49.902 61.598 1.00 75.94 770 ALA A O 1
ATOM 5986 N N . HIS A 1 771 ? -80.044 -49.468 59.660 1.00 74.50 771 HIS A N 1
ATOM 5987 C CA . HIS A 1 771 ? -79.309 -48.274 60.071 1.00 74.50 771 HIS A CA 1
ATOM 5988 C C . HIS A 1 771 ? -80.256 -47.180 60.590 1.00 74.50 771 HIS A C 1
ATOM 5990 O O . HIS A 1 771 ? -80.083 -46.675 61.689 1.00 74.50 771 HIS A O 1
ATOM 5996 N N . GLY A 1 772 ? -81.375 -46.945 59.895 1.00 69.81 772 GLY A N 1
ATOM 5997 C CA . GLY A 1 772 ? -82.441 -46.043 60.354 1.00 69.81 772 GLY A CA 1
ATOM 5998 C C . GLY A 1 772 ? -83.267 -46.536 61.558 1.00 69.81 772 GLY A C 1
ATOM 5999 O O . GLY A 1 772 ? -84.229 -45.879 61.944 1.00 69.81 772 GLY A O 1
ATOM 6000 N N . ARG A 1 773 ? -82.974 -47.709 62.134 1.00 70.50 773 ARG A N 1
ATOM 6001 C CA . ARG A 1 773 ? -83.686 -48.271 63.304 1.00 70.50 773 ARG A CA 1
ATOM 6002 C C . ARG A 1 773 ? -82.805 -48.383 64.547 1.00 70.50 773 ARG A C 1
ATOM 6004 O O . ARG A 1 773 ? -83.343 -48.554 65.640 1.00 70.50 773 ARG A O 1
ATOM 6011 N N . VAL A 1 774 ? -81.483 -48.299 64.401 1.00 70.62 774 VAL A N 1
ATOM 6012 C CA . VAL A 1 774 ? -80.533 -48.395 65.515 1.00 70.62 774 VAL A CA 1
ATOM 6013 C C . VAL A 1 774 ? -80.449 -47.040 66.214 1.00 70.62 774 VAL A C 1
ATOM 6015 O O . VAL A 1 774 ? -80.245 -46.014 65.578 1.00 70.62 774 VAL A O 1
ATOM 6018 N N . LYS A 1 775 ? -80.608 -47.032 67.544 1.00 63.47 775 LYS A N 1
ATOM 6019 C CA . LYS A 1 775 ? -80.746 -45.810 68.363 1.00 63.47 775 LYS A CA 1
ATOM 6020 C C . LYS A 1 775 ? -79.636 -44.774 68.136 1.00 63.47 775 LYS A C 1
ATOM 6022 O O . LYS A 1 775 ? -79.908 -43.588 68.251 1.00 63.47 775 LYS A O 1
ATOM 6027 N N . TYR A 1 776 ? -78.423 -45.229 67.830 1.00 55.50 776 TYR A N 1
ATOM 6028 C CA . TYR A 1 776 ? -77.242 -44.383 67.651 1.00 55.50 776 TYR A CA 1
ATOM 6029 C C . TYR A 1 776 ? -77.033 -43.896 66.215 1.00 55.50 776 TYR A C 1
ATOM 6031 O O . TYR A 1 776 ? -76.325 -42.923 66.031 1.00 55.50 776 TYR A O 1
ATOM 6039 N N . THR A 1 777 ? -77.641 -44.545 65.217 1.00 64.12 777 THR A N 1
ATOM 6040 C CA . THR A 1 777 ? -77.406 -44.241 63.794 1.00 64.12 777 THR A CA 1
ATOM 6041 C C . THR A 1 777 ? -78.681 -43.881 63.027 1.00 64.12 777 THR A C 1
ATOM 6043 O O . THR A 1 777 ? -78.655 -43.648 61.817 1.00 64.12 777 THR A O 1
ATOM 6046 N N . ARG A 1 778 ? -79.813 -43.797 63.739 1.00 67.94 778 ARG A N 1
ATOM 6047 C CA . ARG A 1 778 ? -81.120 -43.407 63.197 1.00 67.94 778 ARG A CA 1
ATOM 6048 C C . ARG A 1 778 ? -81.127 -41.988 62.641 1.00 67.94 778 ARG A C 1
ATOM 6050 O O . ARG A 1 778 ? -81.822 -41.740 61.661 1.00 67.94 778 ARG A O 1
ATOM 6057 N N . ASP A 1 779 ? -80.382 -41.098 63.282 1.00 59.91 779 ASP A N 1
ATOM 6058 C CA . ASP A 1 779 ? -80.343 -39.682 62.930 1.00 59.91 779 ASP A CA 1
ATOM 6059 C C . ASP A 1 779 ? -79.208 -39.387 61.933 1.00 59.91 779 ASP A C 1
ATOM 6061 O O . ASP A 1 779 ? -79.017 -38.238 61.549 1.00 59.91 779 ASP A O 1
ATOM 6065 N N . HIS A 1 780 ? -78.482 -40.422 61.481 1.00 69.38 780 HIS A N 1
ATOM 6066 C CA . HIS A 1 780 ? -77.466 -40.257 60.455 1.00 69.38 780 HIS A CA 1
ATOM 6067 C C . HIS A 1 780 ? -78.102 -40.004 59.075 1.00 69.38 780 HIS A C 1
ATOM 6069 O O . HIS A 1 780 ? -79.085 -40.642 58.678 1.00 69.38 780 HIS A O 1
ATOM 6075 N N . GLN A 1 781 ? -77.506 -39.099 58.311 1.00 66.19 781 GLN A N 1
ATOM 6076 C CA . GLN A 1 781 ? -77.935 -38.665 56.997 1.00 66.19 781 GLN A CA 1
ATOM 6077 C C . GLN A 1 781 ? -77.512 -39.682 55.928 1.00 66.19 781 GLN A C 1
ATOM 6079 O O . GLN A 1 781 ? -76.332 -39.878 55.646 1.00 66.19 781 GLN A O 1
ATOM 6084 N N . ILE A 1 782 ? -78.493 -40.349 55.311 1.00 73.44 782 ILE A N 1
ATOM 6085 C CA . ILE A 1 782 ? -78.266 -41.390 54.297 1.00 73.44 782 ILE A CA 1
ATOM 6086 C C . ILE A 1 782 ? -78.713 -40.884 52.925 1.00 73.44 782 ILE A C 1
ATOM 6088 O O . ILE A 1 782 ? -79.893 -40.583 52.730 1.00 73.44 782 ILE A O 1
ATOM 6092 N N . ILE A 1 783 ? -77.796 -40.876 51.960 1.00 69.88 783 ILE A N 1
ATOM 6093 C CA . ILE A 1 783 ? -78.019 -40.424 50.580 1.00 69.88 783 ILE A CA 1
ATOM 6094 C C . ILE A 1 783 ? -77.912 -41.590 49.591 1.00 69.88 783 ILE A C 1
ATOM 6096 O O . ILE A 1 783 ? -77.362 -42.641 49.926 1.00 69.88 783 ILE A O 1
ATOM 6100 N N . SER A 1 784 ? -78.480 -41.456 48.390 1.00 70.94 784 SER A N 1
ATOM 6101 C CA . SER A 1 784 ? -78.303 -42.476 47.349 1.00 70.94 784 SER A CA 1
ATOM 6102 C C . SER A 1 784 ? -76.920 -42.330 46.709 1.00 70.94 784 SER A C 1
ATOM 6104 O O . SER A 1 784 ? -76.390 -41.223 46.624 1.00 70.94 784 SER A O 1
ATOM 6106 N N . LEU A 1 785 ? -76.319 -43.434 46.260 1.00 66.00 785 LEU A N 1
ATOM 6107 C CA . LEU A 1 785 ? -75.011 -43.376 45.591 1.00 66.00 785 LEU A CA 1
ATOM 6108 C C . LEU A 1 785 ? -75.068 -42.591 44.266 1.00 66.00 785 LEU A C 1
ATOM 6110 O O . LEU A 1 785 ? -74.070 -41.984 43.894 1.00 66.00 785 LEU A O 1
ATOM 6114 N N . GLY A 1 786 ? -76.233 -42.534 43.608 1.00 57.97 786 GLY A N 1
ATOM 6115 C CA . GLY A 1 786 ? -76.444 -41.697 42.421 1.00 57.97 786 GLY A CA 1
ATOM 6116 C C . GLY A 1 786 ? -76.483 -40.199 42.742 1.00 57.97 786 GLY A C 1
ATOM 6117 O O . GLY A 1 786 ? -75.853 -39.409 42.050 1.00 57.97 786 GLY A O 1
ATOM 6118 N N . ASP A 1 787 ? -77.140 -39.804 43.838 1.00 59.91 787 ASP A N 1
ATOM 6119 C CA . ASP A 1 787 ? -77.217 -38.392 44.253 1.00 59.91 787 ASP A CA 1
ATOM 6120 C C . ASP A 1 787 ? -75.886 -37.878 44.840 1.00 59.91 787 ASP A C 1
ATOM 6122 O O . ASP A 1 787 ? -75.589 -36.686 44.762 1.00 59.91 787 ASP A O 1
ATOM 6126 N N . TRP A 1 788 ? -75.065 -38.777 45.399 1.00 52.47 788 TRP A N 1
ATOM 6127 C CA . TRP A 1 788 ? -73.698 -38.477 45.844 1.00 52.47 788 TRP A CA 1
ATOM 6128 C C . TRP A 1 788 ? -72.756 -38.195 44.666 1.00 52.47 788 TRP A C 1
ATOM 6130 O O . TRP A 1 788 ? -71.971 -37.253 44.724 1.00 52.47 788 TRP A O 1
ATOM 6140 N N . GLN A 1 789 ? -72.869 -38.971 43.580 1.00 52.66 789 GLN A N 1
ATOM 6141 C CA . GLN A 1 789 ? -72.053 -38.804 42.369 1.00 52.66 789 GLN A CA 1
ATOM 6142 C C . GLN A 1 789 ? -72.357 -37.503 41.606 1.00 52.66 789 GLN A C 1
ATOM 6144 O O . GLN A 1 789 ? -71.488 -36.997 40.901 1.00 52.66 789 GLN A O 1
ATOM 6149 N N . GLU A 1 790 ? -73.554 -36.930 41.767 1.00 45.16 790 GLU A N 1
ATOM 6150 C CA . GLU A 1 790 ? -73.925 -35.632 41.179 1.00 45.16 790 GLU A CA 1
ATOM 6151 C C . GLU A 1 790 ? -73.606 -34.413 42.075 1.00 45.16 790 GLU A C 1
ATOM 6153 O O . GLU A 1 790 ? -73.959 -33.288 41.714 1.00 45.16 790 GLU A O 1
ATOM 6158 N N . SER A 1 791 ? -72.953 -34.595 43.233 1.00 48.91 791 SER A N 1
ATOM 6159 C CA . SER A 1 791 ? -72.548 -33.513 44.157 1.00 48.91 791 SER A CA 1
ATOM 6160 C C . SER A 1 791 ? -73.666 -32.526 44.544 1.00 48.91 791 SER A C 1
ATOM 6162 O O . SER A 1 791 ? -73.428 -31.332 44.728 1.00 48.91 791 SER A O 1
ATOM 6164 N N . LYS A 1 792 ? -74.905 -33.005 44.721 1.00 39.25 792 LYS A N 1
ATOM 6165 C CA . LYS A 1 792 ? -76.010 -32.209 45.290 1.00 39.25 792 LYS A CA 1
ATOM 6166 C C . LYS A 1 792 ? -76.161 -32.491 46.786 1.00 39.25 792 LYS A C 1
ATOM 6168 O O . LYS A 1 792 ? -77.117 -33.139 47.206 1.00 39.25 792 LYS A O 1
ATOM 6173 N N . VAL A 1 793 ? -75.230 -31.994 47.600 1.00 44.78 793 VAL A N 1
ATOM 6174 C CA . VAL A 1 793 ? -75.333 -32.037 49.071 1.00 44.78 793 VAL A CA 1
ATOM 6175 C C . VAL A 1 793 ? -75.141 -30.619 49.633 1.00 44.78 793 VAL A C 1
ATOM 6177 O O . VAL A 1 793 ? -74.137 -29.986 49.313 1.00 44.78 793 VAL A O 1
ATOM 6180 N N . PRO A 1 794 ? -76.074 -30.078 50.443 1.00 37.47 794 PRO A N 1
ATOM 6181 C CA . PRO A 1 794 ? -75.845 -28.844 51.197 1.00 37.47 794 PRO A CA 1
ATOM 6182 C C . PRO A 1 794 ? -74.807 -29.077 52.312 1.00 37.47 794 PRO A C 1
ATOM 6184 O O . PRO A 1 794 ? -74.856 -30.139 52.935 1.00 37.47 794 PRO A O 1
ATOM 6187 N N . PRO A 1 795 ? -73.912 -28.120 52.628 1.00 34.81 795 PRO A N 1
ATOM 6188 C CA . PRO A 1 795 ? -72.972 -28.276 53.736 1.00 34.81 795 PRO A CA 1
ATOM 6189 C C . PRO A 1 795 ? -73.736 -28.339 55.065 1.00 34.81 795 PRO A C 1
ATOM 6191 O O . PRO A 1 795 ? -74.510 -27.433 55.376 1.00 34.81 795 PRO A O 1
ATOM 6194 N N . ALA A 1 796 ? -73.537 -29.403 55.843 1.00 33.84 796 ALA A N 1
ATOM 6195 C CA . ALA A 1 796 ? -74.030 -29.486 57.211 1.00 33.84 796 ALA A CA 1
ATOM 6196 C C . ALA A 1 796 ? -73.075 -28.721 58.142 1.00 33.84 796 ALA A C 1
ATOM 6198 O O . ALA A 1 796 ? -71.910 -29.084 58.291 1.00 33.84 796 ALA A O 1
ATOM 6199 N N . GLU A 1 797 ? -73.571 -27.655 58.770 1.00 37.47 797 GLU A N 1
ATOM 6200 C CA . GLU A 1 797 ? -72.952 -27.052 59.950 1.00 37.47 797 GLU A CA 1
ATOM 6201 C C . GLU A 1 797 ? -73.000 -28.069 61.093 1.00 37.47 797 GLU A C 1
ATOM 6203 O O . GLU A 1 797 ? -74.098 -28.476 61.447 1.00 37.47 797 GLU A O 1
ATOM 6208 N N . HIS A 1 798 ? -71.854 -28.465 61.662 1.00 35.41 798 HIS A N 1
ATOM 6209 C CA . HIS A 1 798 ? -71.658 -28.793 63.087 1.00 35.41 798 HIS A CA 1
ATOM 6210 C C . HIS A 1 798 ? -70.218 -29.277 63.347 1.00 35.41 798 HIS A C 1
ATOM 6212 O O . HIS A 1 798 ? -69.883 -30.431 63.100 1.00 35.41 798 HIS A O 1
ATOM 6218 N N . SER A 1 799 ? -69.398 -28.442 63.986 1.00 33.53 799 SER A N 1
ATOM 6219 C CA . SER A 1 799 ? -68.254 -28.899 64.787 1.00 33.53 799 SER A CA 1
ATOM 6220 C C . SER A 1 799 ? -68.156 -28.040 66.050 1.00 33.53 799 SER A C 1
ATOM 6222 O O . SER A 1 799 ? -67.854 -26.851 65.981 1.00 33.53 799 SER A O 1
ATOM 6224 N N . LYS A 1 800 ? -68.464 -28.622 67.217 1.00 29.73 800 LYS A N 1
ATOM 6225 C CA . LYS A 1 800 ? -68.161 -28.011 68.523 1.00 29.73 800 LYS A CA 1
ATOM 6226 C C . LYS A 1 800 ? -66.638 -28.070 68.756 1.00 29.73 800 LYS A C 1
ATOM 6228 O O . LYS A 1 800 ? -66.073 -29.133 68.503 1.00 29.73 800 LYS A O 1
ATOM 6233 N N . PRO A 1 801 ? -65.986 -27.003 69.258 1.00 34.81 801 PRO A N 1
ATOM 6234 C CA . PRO A 1 801 ? -64.543 -27.000 69.496 1.00 34.81 801 PRO A CA 1
ATOM 6235 C C . PRO A 1 801 ? -64.160 -27.912 70.672 1.00 34.81 801 PRO A C 1
ATOM 6237 O O . PRO A 1 801 ? -64.873 -28.004 71.673 1.00 34.81 801 PRO A O 1
ATOM 6240 N N . ILE A 1 802 ? -63.022 -28.593 70.538 1.00 41.06 802 ILE A N 1
ATOM 6241 C CA . ILE A 1 802 ? -62.400 -29.428 71.572 1.00 41.06 802 ILE A CA 1
ATOM 6242 C C . ILE A 1 802 ? -61.703 -28.501 72.582 1.00 41.06 802 ILE A C 1
ATOM 6244 O O . ILE A 1 802 ? -60.773 -27.786 72.225 1.00 41.06 802 ILE A O 1
ATOM 6248 N N . THR A 1 803 ? -62.118 -28.509 73.850 1.00 46.06 803 THR A N 1
ATOM 6249 C CA . THR A 1 803 ? -61.476 -27.731 74.928 1.00 46.06 803 THR A CA 1
ATOM 6250 C C . THR A 1 803 ? -60.292 -28.495 75.534 1.00 46.06 803 THR A C 1
ATOM 6252 O O . THR A 1 803 ? -60.494 -29.566 76.110 1.00 46.06 803 THR A O 1
ATOM 6255 N N . ARG A 1 804 ? -59.066 -27.955 75.431 1.00 55.28 804 ARG A N 1
ATOM 6256 C CA . ARG A 1 804 ? -57.852 -28.501 76.078 1.00 55.28 804 ARG A CA 1
ATOM 6257 C C . ARG A 1 804 ? -57.698 -27.975 77.519 1.00 55.28 804 ARG A C 1
ATOM 6259 O O . ARG A 1 804 ? -58.019 -26.820 77.803 1.00 55.28 804 ARG A O 1
ATOM 6266 N N . MET A 1 805 ? -57.201 -28.824 78.423 1.00 58.94 805 MET A N 1
ATOM 6267 C CA . MET A 1 805 ? -57.066 -28.544 79.864 1.00 58.94 805 MET A CA 1
ATOM 6268 C C . MET A 1 805 ? -55.624 -28.170 80.232 1.00 58.94 805 MET A C 1
ATOM 6270 O O . MET A 1 805 ? -54.674 -28.645 79.609 1.00 58.94 805 MET A O 1
ATOM 6274 N N . CYS A 1 806 ? -55.454 -27.322 81.244 1.00 59.00 806 CYS A N 1
ATOM 6275 C CA . CYS A 1 806 ? -54.149 -26.856 81.706 1.00 59.00 806 CYS A CA 1
ATOM 6276 C C . CYS A 1 806 ? -53.353 -27.974 82.409 1.00 59.00 806 CYS A C 1
ATOM 6278 O O . CYS A 1 806 ? -53.886 -28.715 83.230 1.00 59.00 806 CYS A O 1
ATOM 6280 N N . THR A 1 807 ? -52.057 -28.090 82.109 1.00 64.81 807 THR A N 1
ATOM 6281 C CA . THR A 1 807 ? -51.180 -29.150 82.644 1.00 64.81 807 THR A CA 1
ATOM 6282 C C . THR A 1 807 ? -50.800 -28.945 84.112 1.00 64.81 807 THR A C 1
ATOM 6284 O O . THR A 1 807 ? -50.577 -29.920 84.826 1.00 64.81 807 THR A O 1
ATOM 6287 N N . THR A 1 808 ? -50.759 -27.697 84.582 1.00 64.31 808 THR A N 1
ATOM 6288 C CA . THR A 1 808 ? -50.558 -27.325 85.994 1.00 64.31 808 THR A CA 1
ATOM 6289 C C . THR A 1 808 ? -51.869 -27.284 86.780 1.00 64.31 808 THR A C 1
ATOM 6291 O O . THR A 1 808 ? -51.882 -27.611 87.964 1.00 64.31 808 THR A O 1
ATOM 6294 N N . HIS A 1 809 ? -52.982 -26.948 86.122 1.00 66.62 809 HIS A N 1
ATOM 6295 C CA . HIS A 1 809 ? -54.314 -26.863 86.723 1.00 66.62 809 HIS A CA 1
ATOM 6296 C C . HIS A 1 809 ? -55.297 -27.762 85.962 1.00 66.62 809 HIS A C 1
ATOM 6298 O O . HIS A 1 809 ? -56.045 -27.302 85.103 1.00 66.62 809 HIS A O 1
ATOM 6304 N N . ILE A 1 810 ? -55.283 -29.052 86.304 1.00 59.41 810 ILE A N 1
ATOM 6305 C CA . ILE A 1 810 ? -55.891 -30.163 85.544 1.00 59.41 810 ILE A CA 1
ATOM 6306 C C . ILE A 1 810 ? -57.402 -29.981 85.268 1.00 59.41 810 ILE A C 1
ATOM 6308 O O . ILE A 1 810 ? -57.893 -30.476 84.256 1.00 59.41 810 ILE A O 1
ATOM 6312 N N . ASP A 1 811 ? -58.120 -29.222 86.104 1.00 61.72 811 ASP A N 1
ATOM 6313 C CA . ASP A 1 811 ? -59.566 -28.959 85.970 1.00 61.72 811 ASP A CA 1
ATOM 6314 C C . ASP A 1 811 ? -59.912 -27.621 85.289 1.00 61.72 811 ASP A C 1
ATOM 6316 O O . ASP A 1 811 ? -61.089 -27.297 85.120 1.00 61.72 811 ASP A O 1
ATOM 6320 N N . HIS A 1 812 ? -58.914 -26.826 84.889 1.00 60.66 812 HIS A N 1
ATOM 6321 C CA . HIS A 1 812 ? -59.142 -25.520 84.277 1.00 60.66 812 HIS A CA 1
ATOM 6322 C C . HIS A 1 812 ? -58.858 -25.527 82.765 1.00 60.66 812 HIS A C 1
ATOM 6324 O O . HIS A 1 812 ? -57.729 -25.819 82.351 1.00 60.66 812 HIS A O 1
ATOM 6330 N N . PRO A 1 813 ? -59.845 -25.153 81.928 1.00 63.22 813 PRO A N 1
ATOM 6331 C CA . PRO A 1 813 ? -59.649 -25.010 80.490 1.00 63.22 813 PRO A CA 1
ATOM 6332 C C . PRO A 1 813 ? -58.714 -23.840 80.156 1.00 63.22 813 PRO A C 1
ATOM 6334 O O . PRO A 1 813 ? -58.691 -22.808 80.837 1.00 63.22 813 PRO A O 1
ATOM 6337 N N . LEU A 1 814 ? -57.930 -24.016 79.092 1.00 69.94 814 LEU A N 1
ATOM 6338 C CA . LEU A 1 814 ? -57.074 -22.972 78.535 1.00 69.94 814 LEU A CA 1
ATOM 6339 C C . LEU A 1 814 ? -57.950 -21.952 77.794 1.00 69.94 814 LEU A C 1
ATOM 6341 O O . LEU A 1 814 ? -58.651 -22.309 76.851 1.00 69.94 814 LEU A O 1
ATOM 6345 N N . HIS A 1 815 ? -57.924 -20.697 78.244 1.00 66.62 815 HIS A N 1
ATOM 6346 C CA . HIS A 1 815 ? -58.751 -19.611 77.696 1.00 66.62 815 HIS A CA 1
ATOM 6347 C C . HIS A 1 815 ? -57.933 -18.413 77.217 1.00 66.62 815 HIS A C 1
ATOM 6349 O O . HIS A 1 815 ? -58.442 -17.598 76.454 1.00 66.62 815 HIS A O 1
ATOM 6355 N N . PHE A 1 816 ? -56.685 -18.290 77.667 1.00 71.69 816 PHE A N 1
ATOM 6356 C CA . PHE A 1 816 ? -55.861 -17.121 77.410 1.00 71.69 816 PHE A CA 1
ATOM 6357 C C . PHE A 1 816 ? -54.496 -17.538 76.867 1.00 71.69 816 PHE A C 1
ATOM 6359 O O . PHE A 1 816 ? -53.990 -18.619 77.179 1.00 71.69 816 PHE A O 1
ATOM 6366 N N . TYR A 1 817 ? -53.892 -16.662 76.074 1.00 75.94 817 TYR A N 1
ATOM 6367 C CA . TYR A 1 817 ? -52.523 -16.789 75.595 1.00 75.94 817 TYR A CA 1
ATOM 6368 C C . TYR A 1 817 ? -51.682 -15.662 76.196 1.00 75.94 817 TYR A C 1
ATOM 6370 O O . TYR A 1 817 ? -52.065 -14.492 76.138 1.00 75.94 817 TYR A O 1
ATOM 6378 N N . CYS A 1 818 ? -50.552 -16.014 76.806 1.00 76.62 818 CYS A N 1
ATOM 6379 C CA . CYS A 1 818 ? -49.612 -15.047 77.360 1.00 76.62 818 CYS A CA 1
ATOM 6380 C C . CYS A 1 818 ? -48.541 -14.722 76.318 1.00 76.62 818 CYS A C 1
ATOM 6382 O O . CYS A 1 818 ? -47.637 -15.523 76.095 1.00 76.62 818 CYS A O 1
ATOM 6384 N N . ASP A 1 819 ? -48.618 -13.541 75.714 1.00 69.25 819 ASP A N 1
ATOM 6385 C CA . ASP A 1 819 ? -47.720 -13.096 74.643 1.00 69.25 819 ASP A CA 1
ATOM 6386 C C . ASP A 1 819 ? -46.295 -12.810 75.144 1.00 69.25 819 ASP A C 1
ATOM 6388 O O . ASP A 1 819 ? -45.321 -12.966 74.423 1.00 69.25 819 ASP A O 1
ATOM 6392 N N . THR A 1 820 ? -46.145 -12.454 76.423 1.00 74.81 820 THR A N 1
ATOM 6393 C CA . THR A 1 820 ? -44.828 -12.280 77.063 1.00 74.81 820 THR A CA 1
ATOM 6394 C C . THR A 1 820 ? -44.103 -13.597 77.340 1.00 74.81 820 THR A C 1
ATOM 6396 O O . THR A 1 820 ? -42.890 -13.586 77.537 1.00 74.81 820 THR A O 1
ATOM 6399 N N . CYS A 1 821 ? -44.825 -14.719 77.405 1.00 72.31 821 CYS A N 1
ATOM 6400 C CA . CYS A 1 821 ? -44.263 -16.022 77.775 1.00 72.31 821 CYS A CA 1
ATOM 6401 C C . CYS A 1 821 ? -44.440 -17.100 76.693 1.00 72.31 821 CYS A C 1
ATOM 6403 O O . CYS A 1 821 ? -43.979 -18.217 76.902 1.00 72.31 821 CYS A O 1
ATOM 6405 N N . ASP A 1 822 ? -45.113 -16.782 75.584 1.00 66.81 822 ASP A N 1
ATOM 6406 C CA . ASP A 1 822 ? -45.456 -17.680 74.474 1.00 66.81 822 ASP A CA 1
ATOM 6407 C C . ASP A 1 822 ? -46.086 -19.024 74.891 1.00 66.81 822 ASP A C 1
ATOM 6409 O O . ASP A 1 822 ? -45.753 -20.092 74.376 1.00 66.81 822 ASP A O 1
ATOM 6413 N N . ILE A 1 823 ? -47.015 -18.985 75.854 1.00 69.00 823 ILE A N 1
ATOM 6414 C CA . ILE A 1 823 ? -47.704 -20.180 76.363 1.00 69.00 823 ILE A CA 1
ATOM 6415 C C . ILE A 1 823 ? -49.205 -19.958 76.566 1.00 69.00 823 ILE A C 1
ATOM 6417 O O . ILE A 1 823 ? -49.661 -18.868 76.925 1.00 69.00 823 ILE A O 1
ATOM 6421 N N . PHE A 1 824 ? -49.978 -21.033 76.394 1.00 69.31 824 PHE A N 1
ATOM 6422 C CA . PHE A 1 824 ? -51.391 -21.071 76.765 1.00 69.31 824 PHE A CA 1
ATOM 6423 C C . PHE A 1 824 ? -51.551 -21.166 78.275 1.00 69.31 824 PHE A C 1
ATOM 6425 O O . PHE A 1 824 ? -50.939 -22.010 78.931 1.00 69.31 824 PHE A O 1
ATOM 6432 N N . ILE A 1 825 ? -52.443 -20.345 78.818 1.00 73.62 825 ILE A N 1
ATOM 6433 C CA . ILE A 1 825 ? -52.699 -20.276 80.249 1.00 73.62 825 ILE A CA 1
ATOM 6434 C C . ILE A 1 825 ? -54.200 -20.366 80.543 1.00 73.62 825 ILE A C 1
ATOM 6436 O O . ILE A 1 825 ? -55.064 -19.924 79.779 1.00 73.62 825 ILE A O 1
ATOM 6440 N N . CYS A 1 826 ? -54.535 -20.983 81.675 1.00 75.00 826 CYS A N 1
ATOM 6441 C CA . CYS A 1 826 ? -55.901 -20.966 82.184 1.00 75.00 826 CYS A CA 1
ATOM 6442 C C . CYS A 1 826 ? -56.170 -19.688 82.989 1.00 75.00 826 CYS A C 1
ATOM 6444 O O . CYS A 1 826 ? -55.250 -18.952 83.348 1.00 75.00 826 CYS A O 1
ATOM 6446 N N . SER A 1 827 ? -57.434 -19.453 83.339 1.00 72.62 827 SER A N 1
ATOM 6447 C CA . SER A 1 827 ? -57.844 -18.314 84.173 1.00 72.62 827 SER A CA 1
ATOM 6448 C C . SER A 1 827 ? -57.108 -18.236 85.518 1.00 72.62 827 SER A C 1
ATOM 6450 O O . SER A 1 827 ? -56.951 -17.150 86.065 1.00 72.62 827 SER A O 1
ATOM 6452 N N . MET A 1 828 ? -56.653 -19.375 86.051 1.00 67.56 828 MET A N 1
ATOM 6453 C CA . MET A 1 828 ? -55.910 -19.436 87.311 1.00 67.56 828 MET A CA 1
ATOM 6454 C C . MET A 1 828 ? -54.435 -19.053 87.123 1.00 67.56 828 MET A C 1
ATOM 6456 O O . MET A 1 828 ? -53.916 -18.239 87.880 1.00 67.56 828 MET A O 1
ATOM 6460 N N . CYS A 1 829 ? -53.793 -19.541 86.057 1.00 72.62 829 CYS A N 1
ATOM 6461 C CA . CYS A 1 829 ? -52.441 -19.126 85.667 1.00 72.62 829 CYS A CA 1
ATOM 6462 C C . CYS A 1 829 ? -52.368 -17.621 85.357 1.00 72.62 829 CYS A C 1
ATOM 6464 O O . CYS A 1 829 ? -51.416 -16.971 85.770 1.00 72.62 829 CYS A O 1
ATOM 6466 N N . ALA A 1 830 ? -53.384 -17.045 84.702 1.00 70.25 830 ALA A N 1
ATOM 6467 C CA . ALA A 1 830 ? -53.459 -15.602 84.428 1.00 70.25 830 ALA A CA 1
ATOM 6468 C C . ALA A 1 830 ? -53.604 -14.737 85.696 1.00 70.25 830 ALA A C 1
ATOM 6470 O O . ALA A 1 830 ? -53.265 -13.558 85.693 1.00 70.25 830 ALA A O 1
ATOM 6471 N N . ALA A 1 831 ? -54.120 -15.302 86.789 1.00 69.25 831 ALA A N 1
ATOM 6472 C CA . ALA A 1 831 ? -54.305 -14.580 88.045 1.00 69.25 831 ALA A CA 1
ATOM 6473 C C . ALA A 1 831 ? -53.106 -14.707 88.999 1.00 69.25 831 ALA A C 1
ATOM 6475 O O . ALA A 1 831 ? -52.879 -13.803 89.800 1.00 69.25 831 ALA A O 1
ATOM 6476 N N . ILE A 1 832 ? -52.378 -15.828 88.942 1.00 70.88 832 ILE A N 1
ATOM 6477 C CA . ILE A 1 832 ? -51.334 -16.181 89.917 1.00 70.88 832 ILE A CA 1
ATOM 6478 C C . ILE A 1 832 ? -49.934 -16.009 89.319 1.00 70.88 832 ILE A C 1
ATOM 6480 O O . ILE A 1 832 ? -49.124 -15.276 89.879 1.00 70.88 832 ILE A O 1
ATOM 6484 N N . ASP A 1 833 ? -49.667 -16.657 88.183 1.00 65.81 833 ASP A N 1
ATOM 6485 C CA . ASP A 1 833 ? -48.322 -16.764 87.597 1.00 65.81 833 ASP A CA 1
ATOM 6486 C C . ASP A 1 833 ? -48.082 -15.750 86.461 1.00 65.81 833 ASP A C 1
ATOM 6488 O O . ASP A 1 833 ? -46.942 -15.420 86.140 1.00 65.81 833 ASP A O 1
ATOM 6492 N N . HIS A 1 834 ? -49.154 -15.234 85.845 1.00 69.50 834 HIS A N 1
ATOM 6493 C CA . HIS A 1 834 ? -49.095 -14.262 84.748 1.00 69.50 834 HIS A CA 1
ATOM 6494 C C . HIS A 1 834 ? -50.032 -13.063 84.960 1.00 69.50 834 HIS A C 1
ATOM 6496 O O . HIS A 1 834 ? -50.951 -12.862 84.163 1.00 69.50 834 HIS A O 1
ATOM 6502 N N . PRO A 1 835 ? -49.824 -12.256 86.017 1.00 72.94 835 PRO A N 1
ATOM 6503 C CA . PRO A 1 835 ? -50.689 -11.123 86.315 1.00 72.94 835 PRO A CA 1
ATOM 6504 C C . PRO A 1 835 ? -50.659 -10.074 85.181 1.00 72.94 835 PRO A C 1
ATOM 6506 O O . PRO A 1 835 ? -49.573 -9.723 84.709 1.00 72.94 835 PRO A O 1
ATOM 6509 N N . PRO A 1 836 ? -51.809 -9.475 84.800 1.00 65.62 836 PRO A N 1
ATOM 6510 C CA . PRO A 1 836 ? -51.896 -8.500 83.700 1.00 65.62 836 PRO A CA 1
ATOM 6511 C C . PRO A 1 836 ? -51.052 -7.226 83.874 1.00 65.62 836 PRO A C 1
ATOM 6513 O O . PRO A 1 836 ? -50.902 -6.452 82.936 1.00 65.62 836 PRO A O 1
ATOM 6516 N N . ALA A 1 837 ? -50.549 -6.966 85.086 1.00 70.19 837 ALA A N 1
ATOM 6517 C CA . ALA A 1 837 ? -49.669 -5.836 85.377 1.00 70.19 837 ALA A CA 1
ATOM 6518 C C . ALA A 1 837 ? -48.220 -6.063 84.907 1.00 70.19 837 ALA A C 1
ATOM 6520 O O . ALA A 1 837 ? -47.508 -5.088 84.674 1.00 70.19 837 ALA A O 1
ATOM 6521 N N . GLU A 1 838 ? -47.791 -7.323 84.779 1.00 70.94 838 GLU A N 1
ATOM 6522 C CA . GLU A 1 838 ? -46.416 -7.700 84.417 1.00 70.94 838 GLU A CA 1
ATOM 6523 C C . GLU A 1 838 ? -46.350 -8.473 83.090 1.00 70.94 838 GLU A C 1
ATOM 6525 O O . GLU A 1 838 ? -45.355 -8.364 82.377 1.00 70.94 838 GLU A O 1
ATOM 6530 N N . HIS A 1 839 ? -47.409 -9.204 82.720 1.00 71.06 839 HIS A N 1
ATOM 6531 C CA . HIS A 1 839 ? -47.469 -10.048 81.523 1.00 71.06 839 HIS A CA 1
ATOM 6532 C C . HIS A 1 839 ? -48.625 -9.655 80.587 1.00 71.06 839 HIS A C 1
ATOM 6534 O O . HIS A 1 839 ? -49.723 -9.325 81.036 1.00 71.06 839 HIS A O 1
ATOM 6540 N N . ASN A 1 840 ? -48.390 -9.722 79.272 1.00 76.50 840 ASN A N 1
ATOM 6541 C CA . ASN A 1 840 ? -49.396 -9.400 78.255 1.00 76.50 840 ASN A CA 1
ATOM 6542 C C . ASN A 1 840 ? -50.284 -10.623 77.979 1.00 76.50 840 ASN A C 1
ATOM 6544 O O . ASN A 1 840 ? -49.907 -11.515 77.219 1.00 76.50 840 ASN A O 1
ATOM 6548 N N . VAL A 1 841 ? -51.452 -10.674 78.620 1.00 75.62 841 VAL A N 1
ATOM 6549 C CA . VAL A 1 841 ? -52.401 -11.791 78.518 1.00 75.62 841 VAL A CA 1
ATOM 6550 C C . VAL A 1 841 ? -53.571 -11.407 77.618 1.00 75.62 841 VAL A C 1
ATOM 6552 O O . VAL A 1 841 ? -54.326 -10.487 77.928 1.00 75.62 841 VAL A O 1
ATOM 6555 N N . LEU A 1 842 ? -53.743 -12.141 76.521 1.00 73.94 842 LEU A N 1
ATOM 6556 C CA . LEU A 1 842 ? -54.799 -11.930 75.531 1.00 73.94 842 LEU A CA 1
ATOM 6557 C C . LEU A 1 842 ? -55.777 -13.110 75.523 1.00 73.94 842 LEU A C 1
ATOM 6559 O O . LEU A 1 842 ? -55.417 -14.238 75.871 1.00 73.94 842 LEU A O 1
ATOM 6563 N N . ASN A 1 843 ? -57.019 -12.864 75.101 1.00 73.44 843 ASN A N 1
ATOM 6564 C CA . ASN A 1 843 ? -57.916 -13.953 74.717 1.00 73.44 843 ASN A CA 1
ATOM 6565 C C . ASN A 1 843 ? -57.331 -14.661 73.482 1.00 73.44 843 ASN A C 1
ATOM 6567 O O . ASN A 1 843 ? -56.685 -14.021 72.651 1.00 73.44 843 ASN A O 1
ATOM 6571 N N . ILE A 1 844 ? -57.544 -15.972 73.369 1.00 66.25 844 ILE A N 1
ATOM 6572 C CA . ILE A 1 844 ? -57.052 -16.788 72.252 1.00 66.25 844 ILE A CA 1
ATOM 6573 C C . ILE A 1 844 ? -57.498 -16.181 70.909 1.00 66.25 844 ILE A C 1
ATOM 6575 O O . ILE A 1 844 ? -56.656 -15.978 70.038 1.00 66.25 844 ILE A O 1
ATOM 6579 N N . ASP A 1 845 ? -58.764 -15.766 70.787 1.00 66.88 845 ASP A N 1
ATOM 6580 C CA . ASP A 1 845 ? -59.302 -15.139 69.567 1.00 66.88 845 ASP A CA 1
ATOM 6581 C C . ASP A 1 845 ? -58.584 -13.821 69.201 1.00 66.88 845 ASP A C 1
ATOM 6583 O O . ASP A 1 845 ? -58.229 -13.592 68.041 1.00 66.88 845 ASP A O 1
ATOM 6587 N N . ASP A 1 846 ? -58.312 -12.967 70.194 1.00 71.38 846 ASP A N 1
ATOM 6588 C CA . ASP A 1 846 ? -57.640 -11.673 69.997 1.00 71.38 846 ASP A CA 1
ATOM 6589 C C . ASP A 1 846 ? -56.147 -11.856 69.668 1.00 71.38 846 ASP A C 1
ATOM 6591 O O . ASP A 1 846 ? -55.583 -11.137 68.838 1.00 71.38 846 ASP A O 1
ATOM 6595 N N . SER A 1 847 ? -55.503 -12.853 70.284 1.00 67.75 847 SER A N 1
ATOM 6596 C CA . SER A 1 847 ? -54.107 -13.210 70.021 1.00 67.75 847 SER A CA 1
ATOM 6597 C C . SER A 1 847 ? -53.920 -13.757 68.601 1.00 67.75 847 SER A C 1
ATOM 6599 O O . SER A 1 847 ? -52.979 -13.366 67.907 1.00 67.75 847 SER A O 1
ATOM 6601 N N . ILE A 1 848 ? -54.862 -14.576 68.121 1.00 66.31 848 ILE A N 1
ATOM 6602 C CA . ILE A 1 848 ? -54.882 -15.085 66.742 1.00 66.31 848 ILE A CA 1
ATOM 6603 C C . ILE A 1 848 ? -55.142 -13.957 65.749 1.00 66.31 848 ILE A C 1
ATOM 6605 O O . ILE A 1 848 ? -54.473 -13.893 64.720 1.00 66.31 848 ILE A O 1
ATOM 6609 N N . GLY A 1 849 ? -56.070 -13.043 66.047 1.00 68.75 849 GLY A N 1
ATOM 6610 C CA . GLY A 1 849 ? -56.323 -11.868 65.209 1.00 68.75 849 GLY A CA 1
ATOM 6611 C C . GLY A 1 849 ? -55.086 -10.976 65.052 1.00 68.75 849 GLY A C 1
ATOM 6612 O O . GLY A 1 849 ? -54.762 -10.545 63.940 1.00 68.75 849 GLY A O 1
ATOM 6613 N N . SER A 1 850 ? -54.352 -10.755 66.148 1.00 70.06 850 SER A N 1
ATOM 6614 C CA . SER A 1 850 ? -53.087 -10.009 66.151 1.00 70.06 850 SER A CA 1
ATOM 6615 C C . SER A 1 850 ? -51.994 -10.731 65.350 1.00 70.06 850 SER A C 1
ATOM 6617 O O . SER A 1 850 ? -51.385 -10.139 64.458 1.00 70.06 850 SER A O 1
ATOM 6619 N N . PHE A 1 851 ? -51.808 -12.036 65.577 1.00 68.12 851 PHE A N 1
ATOM 6620 C CA . PHE A 1 851 ? -50.807 -12.842 64.873 1.00 68.12 851 PHE A CA 1
ATOM 6621 C C . PHE A 1 851 ? -51.102 -12.984 63.370 1.00 68.12 851 PHE A C 1
ATOM 6623 O O . PHE A 1 851 ? -50.199 -12.814 62.552 1.00 68.12 851 PHE A O 1
ATOM 6630 N N . ARG A 1 852 ? -52.368 -13.202 62.980 1.00 69.38 852 ARG A N 1
ATOM 6631 C CA . ARG A 1 852 ? -52.805 -13.200 61.569 1.00 69.38 852 ARG A CA 1
ATOM 6632 C C . ARG A 1 852 ? -52.463 -11.879 60.886 1.00 69.38 852 ARG A C 1
ATOM 6634 O O . ARG A 1 852 ? -51.918 -11.888 59.789 1.00 69.38 852 ARG A O 1
ATOM 6641 N N . SER A 1 853 ? -52.708 -10.757 61.561 1.00 72.88 853 SER A N 1
ATOM 6642 C CA . SER A 1 853 ? -52.397 -9.423 61.033 1.00 72.88 853 SER A CA 1
ATOM 6643 C C . SER A 1 853 ? -50.889 -9.182 60.883 1.00 72.88 853 SER A C 1
ATOM 6645 O O . SER A 1 853 ? -50.449 -8.551 59.919 1.00 72.88 853 SER A O 1
ATOM 6647 N N . GLU A 1 854 ? -50.081 -9.685 61.817 1.00 71.75 854 GLU A N 1
ATOM 6648 C CA . GLU A 1 854 ? -48.621 -9.581 61.768 1.00 71.75 854 GLU A CA 1
ATOM 6649 C C . GLU A 1 854 ? -48.025 -10.426 60.630 1.00 71.75 854 GLU A C 1
ATOM 6651 O O . GLU A 1 854 ? -47.211 -9.928 59.845 1.00 71.75 854 GLU A O 1
ATOM 6656 N N . VAL A 1 855 ? -48.498 -11.667 60.477 1.00 70.44 855 VAL A N 1
ATOM 6657 C CA . VAL A 1 855 ? -48.117 -12.567 59.381 1.00 70.44 855 VAL A CA 1
ATOM 6658 C C . VAL A 1 855 ? -48.555 -12.002 58.028 1.00 70.44 855 VAL A C 1
ATOM 6660 O O . VAL A 1 855 ? -47.727 -11.937 57.121 1.00 70.44 855 VAL A O 1
ATOM 6663 N N . ASP A 1 856 ? -49.786 -11.500 57.892 1.00 72.62 856 ASP A N 1
ATOM 6664 C CA . ASP A 1 856 ? -50.273 -10.872 56.653 1.00 72.62 856 ASP A CA 1
ATOM 6665 C C . ASP A 1 856 ? -49.427 -9.658 56.249 1.00 72.62 856 ASP A C 1
ATOM 6667 O O . ASP A 1 856 ? -49.087 -9.486 55.077 1.00 72.62 856 ASP A O 1
ATOM 6671 N N . ASN A 1 857 ? -49.021 -8.822 57.209 1.00 73.69 857 ASN A N 1
ATOM 6672 C CA . ASN A 1 857 ? -48.151 -7.677 56.938 1.00 73.69 857 ASN A CA 1
ATOM 6673 C C . ASN A 1 857 ? -46.767 -8.126 56.430 1.00 73.69 857 ASN A C 1
ATOM 6675 O O . ASN A 1 857 ? -46.199 -7.526 55.512 1.00 73.69 857 ASN A O 1
ATOM 6679 N N . ILE A 1 858 ? -46.222 -9.213 56.984 1.00 69.81 858 ILE A N 1
ATOM 6680 C CA . ILE A 1 858 ? -44.970 -9.808 56.508 1.00 69.81 858 ILE A CA 1
ATOM 6681 C C . ILE A 1 858 ? -45.160 -10.420 55.111 1.00 69.81 858 ILE A C 1
ATOM 6683 O O . ILE A 1 858 ? -44.375 -10.116 54.213 1.00 69.81 858 ILE A O 1
ATOM 6687 N N . LEU A 1 859 ? -46.220 -11.195 54.873 1.00 71.75 859 LEU A N 1
ATOM 6688 C CA . LEU A 1 859 ? -46.520 -11.793 53.567 1.00 71.75 859 LEU A CA 1
ATOM 6689 C C . LEU A 1 859 ? -46.701 -10.734 52.473 1.00 71.75 859 LEU A C 1
ATOM 6691 O O . LEU A 1 859 ? -46.121 -10.869 51.393 1.00 71.75 859 LEU A O 1
ATOM 6695 N N . GLN A 1 860 ? -47.374 -9.619 52.770 1.00 73.56 860 GLN A N 1
ATOM 6696 C CA . GLN A 1 860 ? -47.473 -8.480 51.852 1.00 73.56 860 GLN A CA 1
ATOM 6697 C C . GLN A 1 860 ? -46.099 -7.885 51.501 1.00 73.56 860 GLN A C 1
ATOM 6699 O O . GLN A 1 860 ? -45.878 -7.456 50.363 1.00 73.56 860 GLN A O 1
ATOM 6704 N N . LYS A 1 861 ? -45.143 -7.856 52.441 1.00 69.06 861 LYS A N 1
ATOM 6705 C CA . LYS A 1 861 ? -43.757 -7.436 52.157 1.00 69.06 861 LYS A CA 1
ATOM 6706 C C . LYS A 1 861 ? -43.041 -8.440 51.248 1.00 69.06 861 LYS A C 1
ATOM 6708 O O . LYS A 1 861 ? -42.357 -8.014 50.315 1.00 69.06 861 LYS A O 1
ATOM 6713 N N . PHE A 1 862 ? -43.231 -9.743 51.459 1.00 67.06 862 PHE A N 1
ATOM 6714 C CA . PHE A 1 862 ? -42.677 -10.793 50.595 1.00 67.06 862 PHE A CA 1
ATOM 6715 C C . PHE A 1 862 ? -43.266 -10.755 49.179 1.00 67.06 862 PHE A C 1
ATOM 6717 O O . PHE A 1 862 ? -42.524 -10.877 48.206 1.00 67.06 862 PHE A O 1
ATOM 6724 N N . GLU A 1 863 ? -44.566 -10.508 49.024 1.00 71.19 863 GLU A N 1
ATOM 6725 C CA . GLU A 1 863 ? -45.196 -10.370 47.707 1.00 71.19 863 GLU A CA 1
ATOM 6726 C C . GLU A 1 863 ? -44.729 -9.117 46.963 1.00 71.19 863 GLU A C 1
ATOM 6728 O O . GLU A 1 863 ? -44.433 -9.193 45.766 1.00 71.19 863 GLU A O 1
ATOM 6733 N N . LYS A 1 864 ? -44.552 -7.989 47.665 1.00 70.00 864 LYS A N 1
ATOM 6734 C CA . LYS A 1 864 ? -43.895 -6.793 47.107 1.00 70.00 864 LYS A CA 1
ATOM 6735 C C . LYS A 1 864 ? -42.457 -7.087 46.667 1.00 70.00 864 LYS A C 1
ATOM 6737 O O . LYS A 1 864 ? -42.040 -6.635 45.601 1.00 70.00 864 LYS A O 1
ATOM 6742 N N . CYS A 1 865 ? -41.708 -7.870 47.443 1.00 66.69 865 CYS A N 1
ATOM 6743 C CA . CYS A 1 865 ? -40.357 -8.309 47.087 1.00 66.69 865 CYS A CA 1
ATOM 6744 C C . CYS A 1 865 ? -40.358 -9.217 45.841 1.00 66.69 865 CYS A C 1
ATOM 6746 O O . CYS A 1 865 ? -39.575 -9.021 44.914 1.00 66.69 865 CYS A O 1
ATOM 6748 N N . ARG A 1 866 ? -41.313 -10.149 45.748 1.00 70.00 866 ARG A N 1
ATOM 6749 C CA . ARG A 1 866 ? -41.494 -11.043 44.595 1.00 70.00 866 ARG A CA 1
ATOM 6750 C C . ARG A 1 866 ? -41.825 -10.274 43.311 1.00 70.00 866 ARG A C 1
ATOM 6752 O O . ARG A 1 866 ? -41.301 -10.590 42.246 1.00 70.00 866 ARG A O 1
ATOM 6759 N N . LEU A 1 867 ? -42.648 -9.227 43.410 1.00 71.88 867 LEU A N 1
ATOM 6760 C CA . LEU A 1 867 ? -42.930 -8.317 42.295 1.00 71.88 867 LEU A CA 1
ATOM 6761 C C . LEU A 1 867 ? -41.684 -7.533 41.856 1.00 71.88 867 LEU A C 1
ATOM 6763 O O . LEU A 1 867 ? -41.497 -7.340 40.655 1.00 71.88 867 LEU A O 1
ATOM 6767 N N . ARG A 1 868 ? -40.811 -7.142 42.796 1.00 66.75 868 ARG A N 1
ATOM 6768 C CA . ARG A 1 868 ? -39.508 -6.526 42.487 1.00 66.75 868 ARG A CA 1
ATOM 6769 C C . ARG A 1 868 ? -38.565 -7.484 41.751 1.00 66.75 868 ARG A C 1
ATOM 6771 O O . ARG A 1 868 ? -37.966 -7.072 40.769 1.00 66.75 868 ARG A O 1
ATOM 6778 N N . PHE A 1 869 ? -38.469 -8.755 42.151 1.00 65.88 869 PHE A N 1
ATOM 6779 C CA . PHE A 1 869 ? -37.661 -9.746 41.416 1.00 65.88 869 PHE A CA 1
ATOM 6780 C C . PHE A 1 869 ? -38.187 -10.010 40.000 1.00 65.88 869 PHE A C 1
ATOM 6782 O O . PHE A 1 869 ? -37.419 -10.157 39.054 1.00 65.88 869 PHE A O 1
ATOM 6789 N N . LYS A 1 870 ? -39.511 -10.017 39.826 1.00 71.94 870 LYS A N 1
ATOM 6790 C CA . LYS A 1 870 ? -40.123 -10.168 38.503 1.00 71.94 870 LYS A CA 1
ATOM 6791 C C . LYS A 1 870 ? -39.870 -8.949 37.610 1.00 71.94 870 LYS A C 1
ATOM 6793 O O . LYS A 1 870 ? -39.629 -9.088 36.410 1.00 71.94 870 LYS A O 1
ATOM 6798 N N . SER A 1 871 ? -39.912 -7.738 38.169 1.00 69.06 871 SER A N 1
ATOM 6799 C CA . SER A 1 871 ? -39.595 -6.533 37.400 1.00 69.06 871 SER A CA 1
ATOM 6800 C C . SER A 1 871 ? -38.108 -6.461 37.035 1.00 69.06 871 SER A C 1
ATOM 6802 O O . SER A 1 871 ? -37.798 -6.041 35.917 1.00 69.06 871 SER A O 1
ATOM 6804 N N . THR A 1 872 ? -37.195 -6.931 37.891 1.00 67.69 872 THR A N 1
ATOM 6805 C CA . THR A 1 872 ? -35.766 -7.032 37.552 1.00 67.69 872 THR A CA 1
ATOM 6806 C C . THR A 1 872 ? -35.489 -8.114 36.507 1.00 67.69 872 THR A C 1
ATOM 6808 O O . THR A 1 872 ? -34.777 -7.818 35.554 1.00 67.69 872 THR A O 1
ATOM 6811 N N . GLU A 1 873 ? -36.113 -9.298 36.580 1.00 71.00 873 GLU A N 1
ATOM 6812 C CA . GLU A 1 873 ? -36.003 -10.359 35.554 1.00 71.00 873 GLU A CA 1
ATOM 6813 C C . GLU A 1 873 ? -36.369 -9.820 34.163 1.00 71.00 873 GLU A C 1
ATOM 6815 O O . GLU A 1 873 ? -35.555 -9.852 33.241 1.00 71.00 873 GLU A O 1
ATOM 6820 N N . THR A 1 874 ? -37.540 -9.182 34.036 1.00 73.62 874 THR A N 1
ATOM 6821 C CA . THR A 1 874 ? -37.953 -8.575 32.756 1.00 73.62 874 THR A CA 1
ATOM 6822 C C . THR A 1 874 ? -37.045 -7.429 32.304 1.00 73.62 874 THR A C 1
ATOM 6824 O O . THR A 1 874 ? -37.033 -7.085 31.122 1.00 73.62 874 THR A O 1
ATOM 6827 N N . SER A 1 875 ? -36.326 -6.782 33.224 1.00 68.69 875 SER A N 1
ATOM 6828 C CA . SER A 1 875 ? -35.368 -5.722 32.898 1.00 68.69 875 SER A CA 1
ATOM 6829 C C . SER A 1 875 ? -34.049 -6.307 32.384 1.00 68.69 875 SER A C 1
ATOM 6831 O O . SER A 1 875 ? -33.495 -5.774 31.423 1.00 68.69 875 SER A O 1
ATOM 6833 N N . ILE A 1 876 ? -33.597 -7.433 32.946 1.00 69.38 876 ILE A N 1
ATOM 6834 C CA . ILE A 1 876 ? -32.409 -8.172 32.495 1.00 69.38 876 ILE A CA 1
ATOM 6835 C C . ILE A 1 876 ? -32.662 -8.816 31.124 1.00 69.38 876 ILE A C 1
ATOM 6837 O O . ILE A 1 876 ? -31.854 -8.637 30.219 1.00 69.38 876 ILE A O 1
ATOM 6841 N N . GLU A 1 877 ? -33.818 -9.448 30.901 1.00 73.75 877 GLU A N 1
ATOM 6842 C CA . GLU A 1 877 ? -34.196 -9.985 29.579 1.00 73.75 877 GLU A CA 1
ATOM 6843 C C . GLU A 1 877 ? -34.248 -8.884 28.504 1.00 73.75 877 GLU A C 1
ATOM 6845 O O . GLU A 1 877 ? -33.838 -9.068 27.355 1.00 73.75 877 GLU A O 1
ATOM 6850 N N . ARG A 1 878 ? -34.728 -7.688 28.872 1.00 72.81 878 ARG A N 1
ATOM 6851 C CA . ARG A 1 878 ? -34.693 -6.512 27.990 1.00 72.81 878 ARG A CA 1
ATOM 6852 C C . ARG A 1 878 ? -33.262 -6.054 27.708 1.00 72.81 878 ARG A C 1
ATOM 6854 O O . ARG A 1 878 ? -32.984 -5.655 26.578 1.00 72.81 878 ARG A O 1
ATOM 6861 N N . ALA A 1 879 ? -32.365 -6.100 28.691 1.00 65.19 879 ALA A N 1
ATOM 6862 C CA . ALA A 1 879 ? -30.953 -5.768 28.507 1.00 65.19 879 ALA A CA 1
ATOM 6863 C C . ALA A 1 879 ? -30.237 -6.777 27.591 1.00 65.19 879 ALA A C 1
ATOM 6865 O O . ALA A 1 879 ? -29.532 -6.357 26.675 1.00 65.19 879 ALA A O 1
ATOM 6866 N N . GLN A 1 880 ? -30.500 -8.075 27.753 1.00 71.69 880 GLN A N 1
ATOM 6867 C CA . GLN A 1 880 ? -29.937 -9.142 26.921 1.00 71.69 880 GLN A CA 1
ATOM 6868 C C . GLN A 1 880 ? -30.362 -9.010 25.449 1.00 71.69 880 GLN A C 1
ATOM 6870 O O . GLN A 1 880 ? -29.526 -8.994 24.547 1.00 71.69 880 GLN A O 1
ATOM 6875 N N . ASN A 1 881 ? -31.654 -8.783 25.189 1.00 73.50 881 ASN A N 1
ATOM 6876 C CA . ASN A 1 881 ? -32.148 -8.534 23.828 1.00 73.50 881 ASN A CA 1
ATOM 6877 C C . ASN A 1 881 ? -31.515 -7.282 23.193 1.00 73.50 881 ASN A C 1
ATOM 6879 O O . ASN A 1 881 ? -31.211 -7.258 21.997 1.00 73.50 881 ASN A O 1
ATOM 6883 N N . ARG A 1 882 ? -31.289 -6.227 23.990 1.00 67.44 882 ARG A N 1
ATOM 6884 C CA . ARG A 1 882 ? -30.583 -5.020 23.530 1.00 67.44 882 ARG A CA 1
ATOM 6885 C C . ARG A 1 882 ? -29.121 -5.314 23.190 1.00 67.44 882 ARG A C 1
ATOM 6887 O O . ARG A 1 882 ? -28.638 -4.777 22.197 1.00 67.44 882 ARG A O 1
ATOM 6894 N N . LEU A 1 883 ? -28.431 -6.141 23.979 1.00 68.12 883 LEU A N 1
ATOM 6895 C CA . LEU A 1 883 ? -27.052 -6.552 23.708 1.00 68.12 883 LEU A CA 1
ATOM 6896 C C . LEU A 1 883 ? -26.962 -7.315 22.382 1.00 68.12 883 LEU A C 1
ATOM 6898 O O . LEU A 1 883 ? -26.181 -6.924 21.519 1.00 68.12 883 LEU A O 1
ATOM 6902 N N . GLN A 1 884 ? -27.809 -8.325 22.172 1.00 73.94 884 GLN A N 1
ATOM 6903 C CA . GLN A 1 884 ? -27.804 -9.114 20.934 1.00 73.94 884 GLN A CA 1
ATOM 6904 C C . GLN A 1 884 ? -28.041 -8.259 19.686 1.00 73.94 884 GLN A C 1
ATOM 6906 O O . GLN A 1 884 ? -27.357 -8.429 18.675 1.00 73.94 884 GLN A O 1
ATOM 6911 N N . LYS A 1 885 ? -28.961 -7.289 19.767 1.00 73.69 885 LYS A N 1
ATOM 6912 C CA . LYS A 1 885 ? -29.196 -6.334 18.678 1.00 73.69 885 LYS A CA 1
ATOM 6913 C C . LYS A 1 885 ? -27.936 -5.520 18.357 1.00 73.69 885 LYS A C 1
ATOM 6915 O O . LYS A 1 885 ? -27.565 -5.418 17.193 1.00 73.69 885 LYS A O 1
ATOM 6920 N N . LYS A 1 886 ? -27.245 -5.005 19.379 1.00 70.19 886 LYS A N 1
ATOM 6921 C CA . LYS A 1 886 ? -26.007 -4.231 19.194 1.00 70.19 886 LYS A CA 1
ATOM 6922 C C . LYS A 1 886 ? -24.849 -5.062 18.658 1.00 70.19 886 LYS A C 1
ATOM 6924 O O . LYS A 1 886 ? -24.096 -4.568 17.830 1.00 70.19 886 LYS A O 1
ATOM 6929 N N . LEU A 1 887 ? -24.714 -6.317 19.088 1.00 71.19 887 LEU A N 1
ATOM 6930 C CA . LEU A 1 887 ? -23.708 -7.229 18.535 1.00 71.19 887 LEU A CA 1
ATOM 6931 C C . LEU A 1 887 ? -23.946 -7.456 17.035 1.00 71.19 887 LEU A C 1
ATOM 6933 O O . LEU A 1 887 ? -23.002 -7.436 16.248 1.00 71.19 887 LEU A O 1
ATOM 6937 N N . ALA A 1 888 ? -25.206 -7.615 16.618 1.00 75.06 888 ALA A N 1
ATOM 6938 C CA . ALA A 1 888 ? -25.555 -7.753 15.205 1.00 75.06 888 ALA A CA 1
ATOM 6939 C C . ALA A 1 888 ? -25.271 -6.473 14.396 1.00 75.06 888 ALA A C 1
ATOM 6941 O O . ALA A 1 888 ? -24.725 -6.560 13.295 1.00 75.06 888 ALA A O 1
ATOM 6942 N N . GLU A 1 889 ? -25.597 -5.300 14.946 1.00 73.31 889 GLU A N 1
ATOM 6943 C CA . GLU A 1 889 ? -25.291 -3.995 14.342 1.00 73.31 889 GLU A CA 1
ATOM 6944 C C . GLU A 1 889 ? -23.774 -3.796 14.190 1.00 73.31 889 GLU A C 1
ATOM 6946 O O . GLU A 1 889 ? -23.303 -3.563 13.080 1.00 73.31 889 GLU A O 1
ATOM 6951 N N . ALA A 1 890 ? -22.993 -4.026 15.251 1.00 68.56 890 ALA A N 1
ATOM 6952 C CA . ALA A 1 890 ? -21.536 -3.898 15.224 1.00 68.56 890 ALA A CA 1
ATOM 6953 C C . ALA A 1 890 ? -20.881 -4.831 14.189 1.00 68.56 890 ALA A C 1
ATOM 6955 O O . ALA A 1 890 ? -20.013 -4.403 13.428 1.00 68.56 890 ALA A O 1
ATOM 6956 N N . ARG A 1 891 ? -21.326 -6.094 14.094 1.00 75.56 891 ARG A N 1
ATOM 6957 C CA . ARG A 1 891 ? -20.853 -7.035 13.060 1.00 75.56 891 ARG A CA 1
ATOM 6958 C C . ARG A 1 891 ? -21.174 -6.540 11.646 1.00 75.56 891 ARG A C 1
ATOM 6960 O O . ARG A 1 891 ? -20.348 -6.665 10.739 1.00 75.56 891 ARG A O 1
ATOM 6967 N N . SER A 1 892 ? -22.373 -5.990 11.448 1.00 77.50 892 SER A N 1
ATOM 6968 C CA . SER A 1 892 ? -22.794 -5.431 10.162 1.00 77.50 892 SER A CA 1
ATOM 6969 C C . SER A 1 892 ? -21.954 -4.211 9.778 1.00 77.50 892 SER A C 1
ATOM 6971 O O . SER A 1 892 ? -21.503 -4.128 8.635 1.00 77.50 892 SER A O 1
ATOM 6973 N N . ASP A 1 893 ? -21.688 -3.311 10.724 1.00 74.50 893 ASP A N 1
ATOM 6974 C CA . ASP A 1 893 ? -20.894 -2.099 10.506 1.00 74.50 893 ASP A CA 1
ATOM 6975 C C . ASP A 1 893 ? -19.436 -2.432 10.162 1.00 74.50 893 ASP A C 1
ATOM 6977 O O . ASP A 1 893 ? -18.921 -1.943 9.154 1.00 74.50 893 ASP A O 1
ATOM 6981 N N . ILE A 1 894 ? -18.803 -3.358 10.901 1.00 74.62 894 ILE A N 1
ATOM 6982 C CA . ILE A 1 894 ? -17.451 -3.862 10.592 1.00 74.62 894 ILE A CA 1
ATOM 6983 C C . ILE A 1 894 ? -17.408 -4.442 9.170 1.00 74.62 894 ILE A C 1
ATOM 6985 O O . ILE A 1 894 ? -16.496 -4.148 8.393 1.00 74.62 894 ILE A O 1
ATOM 6989 N N . SER A 1 895 ? -18.414 -5.241 8.791 1.00 77.62 895 SER A N 1
ATOM 6990 C CA . SER A 1 895 ? -18.497 -5.829 7.448 1.00 77.62 895 SER A CA 1
ATOM 6991 C C . SER A 1 895 ? -18.687 -4.775 6.352 1.00 77.62 895 SER A C 1
ATOM 6993 O O . SER A 1 895 ? -18.065 -4.864 5.289 1.00 77.62 895 SER A O 1
ATOM 6995 N N . ALA A 1 896 ? -19.550 -3.784 6.586 1.00 76.94 896 ALA A N 1
ATOM 6996 C CA . ALA A 1 896 ? -19.829 -2.714 5.637 1.00 76.94 896 ALA A CA 1
ATOM 6997 C C . ALA A 1 896 ? -18.597 -1.826 5.418 1.00 76.94 896 ALA A C 1
ATOM 6999 O O . ALA A 1 896 ? -18.250 -1.531 4.273 1.00 76.94 896 ALA A O 1
ATOM 7000 N N . GLN A 1 897 ? -17.892 -1.475 6.494 1.00 77.31 897 GLN A N 1
ATOM 7001 C CA . GLN A 1 897 ? -16.695 -0.646 6.434 1.00 77.31 897 GLN A CA 1
ATOM 7002 C C . GLN A 1 897 ? -15.530 -1.371 5.753 1.00 77.31 897 GLN A C 1
ATOM 7004 O O . GLN A 1 897 ? -14.905 -0.813 4.852 1.00 77.31 897 GLN A O 1
ATOM 7009 N N . ALA A 1 898 ? -15.309 -2.653 6.069 1.00 75.12 898 ALA A N 1
ATOM 7010 C CA . ALA A 1 898 ? -14.314 -3.466 5.370 1.00 75.12 898 ALA A CA 1
ATOM 7011 C C . ALA A 1 898 ? -14.589 -3.536 3.856 1.00 75.12 898 ALA A C 1
ATOM 7013 O O . ALA A 1 898 ? -13.670 -3.423 3.047 1.00 75.12 898 ALA A O 1
ATOM 7014 N N . LYS A 1 899 ? -15.859 -3.676 3.443 1.00 81.44 899 LYS A N 1
ATOM 7015 C CA . LYS A 1 899 ? -16.240 -3.661 2.019 1.00 81.44 899 LYS A CA 1
ATOM 7016 C C . LYS A 1 899 ? -15.995 -2.303 1.358 1.00 81.44 899 LYS A C 1
ATOM 7018 O O . LYS A 1 899 ? -15.567 -2.282 0.205 1.00 81.44 899 LYS A O 1
ATOM 7023 N N . ALA A 1 900 ? -16.266 -1.201 2.058 1.00 77.38 900 ALA A N 1
ATOM 7024 C CA . ALA A 1 900 ? -16.053 0.149 1.542 1.00 77.38 900 ALA A CA 1
ATOM 7025 C C . ALA A 1 900 ? -14.561 0.440 1.300 1.00 77.38 900 ALA A C 1
ATOM 7027 O O . ALA A 1 900 ? -14.203 0.894 0.214 1.00 77.38 900 ALA A O 1
ATOM 7028 N N . GLU A 1 901 ? -13.689 0.101 2.253 1.00 78.06 901 GLU A N 1
ATOM 7029 C CA . GLU A 1 901 ? -12.238 0.290 2.106 1.00 78.06 901 GLU A CA 1
ATOM 7030 C C . GLU A 1 901 ? -11.644 -0.607 1.012 1.00 78.06 901 GLU A C 1
ATOM 7032 O O . GLU A 1 901 ? -10.900 -0.134 0.152 1.00 78.06 901 GLU A O 1
ATOM 7037 N N . ILE A 1 902 ? -12.066 -1.877 0.936 1.00 83.12 902 ILE A N 1
ATOM 7038 C CA . ILE A 1 902 ? -11.663 -2.774 -0.161 1.00 83.12 902 ILE A CA 1
ATOM 7039 C C . ILE A 1 902 ? -12.068 -2.193 -1.526 1.00 83.12 902 ILE A C 1
ATOM 7041 O O . ILE A 1 902 ? -11.314 -2.304 -2.492 1.00 83.12 902 ILE A O 1
ATOM 7045 N N . ALA A 1 903 ? -13.244 -1.567 -1.637 1.00 80.38 903 ALA A N 1
ATOM 7046 C CA . ALA A 1 903 ? -13.682 -0.953 -2.888 1.00 80.38 903 ALA A CA 1
ATOM 7047 C C . ALA A 1 903 ? -12.812 0.252 -3.293 1.00 80.38 903 ALA A C 1
ATOM 7049 O O . ALA A 1 903 ? -12.524 0.414 -4.481 1.00 80.38 903 ALA A O 1
ATOM 7050 N N . LYS A 1 904 ? -12.357 1.069 -2.332 1.00 79.75 904 LYS A N 1
ATOM 7051 C CA . LYS A 1 904 ? -11.434 2.188 -2.595 1.00 79.75 904 LYS A CA 1
ATOM 7052 C C . LYS A 1 904 ? -10.093 1.692 -3.139 1.00 79.75 904 LYS A C 1
ATOM 7054 O O . LYS A 1 904 ? -9.650 2.189 -4.174 1.00 79.75 904 LYS A O 1
ATOM 7059 N N . ILE A 1 905 ? -9.505 0.673 -2.506 1.00 79.81 905 ILE A N 1
ATOM 7060 C CA . ILE A 1 905 ? -8.232 0.065 -2.935 1.00 79.81 905 ILE A CA 1
ATOM 7061 C C . ILE A 1 905 ? -8.359 -0.491 -4.355 1.00 79.81 905 ILE A C 1
ATOM 7063 O O . ILE A 1 905 ? -7.555 -0.155 -5.220 1.00 79.81 905 ILE A O 1
ATOM 7067 N N . LYS A 1 906 ? -9.428 -1.243 -4.643 1.00 84.19 906 LYS A N 1
ATOM 7068 C CA . LYS A 1 906 ? -9.691 -1.779 -5.990 1.00 84.19 906 LYS A CA 1
ATOM 7069 C C . LYS A 1 906 ? -9.793 -0.701 -7.064 1.00 84.19 906 LYS A C 1
ATOM 7071 O O . LYS A 1 906 ? -9.255 -0.855 -8.158 1.00 84.19 906 LYS A O 1
ATOM 7076 N N . ASN A 1 907 ? -10.481 0.400 -6.763 1.00 82.50 907 ASN A N 1
ATOM 7077 C CA . ASN A 1 907 ? -10.604 1.514 -7.701 1.00 82.50 907 ASN A CA 1
ATOM 7078 C C . ASN A 1 907 ? -9.252 2.201 -7.948 1.00 82.50 907 ASN A C 1
ATOM 7080 O O . ASN A 1 907 ? -8.946 2.540 -9.091 1.00 82.50 907 ASN A O 1
ATOM 7084 N N . LYS A 1 908 ? -8.428 2.374 -6.906 1.00 79.69 908 LYS A N 1
ATOM 7085 C CA . LYS A 1 908 ? -7.088 2.963 -7.029 1.00 79.69 908 LYS A CA 1
ATOM 7086 C C . LYS A 1 908 ? -6.127 2.043 -7.798 1.00 79.69 908 LYS A C 1
ATOM 7088 O O . LYS A 1 908 ? -5.449 2.528 -8.698 1.00 79.69 908 LYS A O 1
ATOM 7093 N N . ALA A 1 909 ? -6.142 0.731 -7.546 1.00 77.62 909 ALA A N 1
ATOM 7094 C CA . ALA A 1 909 ? -5.357 -0.261 -8.296 1.00 77.62 909 ALA A CA 1
ATOM 7095 C C . ALA A 1 909 ? -5.696 -0.239 -9.792 1.00 77.62 909 ALA A C 1
ATOM 7097 O O . ALA A 1 909 ? -4.808 -0.223 -10.650 1.00 77.62 909 ALA A O 1
ATOM 7098 N N . LYS A 1 910 ? -6.993 -0.151 -10.110 1.00 83.75 910 LYS A N 1
ATOM 7099 C CA . LYS A 1 910 ? -7.465 -0.014 -11.487 1.00 83.75 910 LYS A CA 1
ATOM 7100 C C . LYS A 1 910 ? -6.940 1.265 -12.147 1.00 83.75 910 LYS A C 1
ATOM 7102 O O . LYS A 1 910 ? -6.408 1.192 -13.249 1.00 83.75 910 LYS A O 1
ATOM 7107 N N . LEU A 1 911 ? -7.038 2.409 -11.466 1.00 80.44 911 LEU A N 1
ATOM 7108 C CA . LEU A 1 911 ? -6.554 3.693 -11.985 1.00 80.44 911 LEU A CA 1
ATOM 7109 C C . LEU A 1 911 ? -5.034 3.690 -12.218 1.00 80.44 911 LEU A C 1
ATOM 7111 O O . LEU A 1 911 ? -4.560 4.226 -13.216 1.00 80.44 911 LEU A O 1
ATOM 7115 N N . LEU A 1 912 ? -4.260 3.090 -11.310 1.00 73.44 912 LEU A N 1
ATOM 7116 C CA . LEU A 1 912 ? -2.808 2.960 -11.465 1.00 73.44 912 LEU A CA 1
ATOM 7117 C C . LEU A 1 912 ? -2.451 2.054 -12.646 1.00 73.44 912 LEU A C 1
ATOM 7119 O O . LEU A 1 912 ? -1.573 2.398 -13.432 1.00 73.44 912 LEU A O 1
ATOM 7123 N N . THR A 1 913 ? -3.177 0.949 -12.820 1.00 79.00 913 THR A N 1
ATOM 7124 C CA . THR A 1 913 ? -3.006 0.055 -13.973 1.00 79.00 913 THR A CA 1
ATOM 7125 C C . THR A 1 913 ? -3.305 0.780 -15.289 1.00 79.00 913 THR A C 1
ATOM 7127 O O . THR A 1 913 ? -2.518 0.682 -16.226 1.00 79.00 913 THR A O 1
ATOM 7130 N N . GLU A 1 914 ? -4.384 1.570 -15.347 1.00 81.25 914 GLU A N 1
ATOM 7131 C CA . GLU A 1 914 ? -4.723 2.396 -16.517 1.00 81.25 914 GLU A CA 1
ATOM 7132 C C . GLU A 1 914 ? -3.601 3.403 -16.843 1.00 81.25 914 GLU A C 1
ATOM 7134 O O . GLU A 1 914 ? -3.187 3.498 -17.996 1.00 81.25 914 GLU A O 1
ATOM 7139 N N . LYS A 1 915 ? -3.021 4.077 -15.839 1.00 76.25 915 LYS A N 1
ATOM 7140 C CA . LYS A 1 915 ? -1.874 4.987 -16.040 1.00 76.25 915 LYS A CA 1
ATOM 7141 C C . LYS A 1 915 ? -0.617 4.273 -16.547 1.00 76.25 915 LYS A C 1
ATOM 7143 O O . LYS A 1 915 ? 0.072 4.793 -17.424 1.00 76.25 915 LYS A O 1
ATOM 7148 N N . VAL A 1 916 ? -0.297 3.095 -16.002 1.00 77.25 916 VAL A N 1
ATOM 7149 C CA . VAL A 1 916 ? 0.835 2.271 -16.473 1.00 77.25 916 VAL A CA 1
ATOM 7150 C C . VAL A 1 916 ? 0.627 1.873 -17.935 1.00 77.25 916 VAL A C 1
ATOM 7152 O O . VAL A 1 916 ? 1.572 1.913 -18.726 1.00 77.25 916 VAL A O 1
ATOM 7155 N N . ASP A 1 917 ? -0.607 1.543 -18.313 1.00 80.06 917 ASP A N 1
ATOM 7156 C CA . ASP A 1 917 ? -0.963 1.192 -19.684 1.00 80.06 917 ASP A CA 1
ATOM 7157 C C . ASP A 1 917 ? -0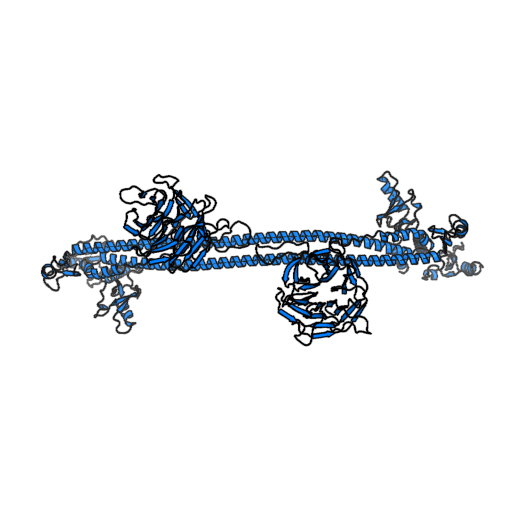.860 2.388 -20.636 1.00 80.06 917 ASP A C 1
ATOM 7159 O O . ASP A 1 917 ? -0.333 2.230 -21.737 1.00 80.06 917 ASP A O 1
ATOM 7163 N N . GLU A 1 918 ? -1.299 3.578 -20.221 1.00 76.94 918 GLU A N 1
ATOM 7164 C CA . GLU A 1 918 ? -1.163 4.818 -20.998 1.00 76.94 918 GLU A CA 1
ATOM 7165 C C . GLU A 1 918 ? 0.310 5.152 -21.279 1.00 76.94 918 GLU A C 1
ATOM 7167 O O . GLU A 1 918 ? 0.695 5.320 -22.439 1.00 76.94 918 GLU A O 1
ATOM 7172 N N . ILE A 1 919 ? 1.157 5.153 -20.242 1.00 75.19 919 ILE A N 1
ATOM 7173 C CA . ILE A 1 919 ? 2.605 5.399 -20.376 1.00 75.19 919 ILE A CA 1
ATOM 7174 C C . ILE A 1 919 ? 3.254 4.320 -21.249 1.00 75.19 919 ILE A C 1
ATOM 7176 O O . ILE A 1 919 ? 4.110 4.609 -22.091 1.00 75.19 919 ILE A O 1
ATOM 7180 N N . GLY A 1 920 ? 2.848 3.062 -21.056 1.00 74.12 920 GLY A N 1
ATOM 7181 C CA . GLY A 1 920 ? 3.318 1.941 -21.854 1.00 74.12 920 GLY A CA 1
ATOM 7182 C C . GLY A 1 920 ? 2.994 2.112 -23.337 1.00 74.12 920 GLY A C 1
ATOM 7183 O O . GLY A 1 920 ? 3.878 1.935 -24.170 1.00 74.12 920 GLY A O 1
ATOM 7184 N N . GLN A 1 921 ? 1.761 2.505 -23.671 1.00 80.19 921 GLN A N 1
ATOM 7185 C CA . GLN A 1 921 ? 1.317 2.729 -25.050 1.00 80.19 921 GLN A CA 1
ATOM 7186 C C . GLN A 1 921 ? 2.025 3.911 -25.718 1.00 80.19 921 GLN A C 1
ATOM 7188 O O . GLN A 1 921 ? 2.416 3.804 -26.883 1.00 80.19 921 GLN A O 1
ATOM 7193 N N . GLU A 1 922 ? 2.203 5.021 -24.999 1.00 76.88 922 GLU A N 1
ATOM 7194 C CA . GLU A 1 922 ? 2.903 6.201 -25.510 1.00 76.88 922 GLU A CA 1
ATOM 7195 C C . GLU A 1 922 ? 4.344 5.847 -25.909 1.00 76.88 922 GLU A C 1
ATOM 7197 O O . GLU A 1 922 ? 4.742 6.047 -27.060 1.00 76.88 922 GLU A O 1
ATOM 7202 N N . ARG A 1 923 ? 5.087 5.203 -25.001 1.00 72.69 923 ARG A N 1
ATOM 7203 C CA . ARG A 1 923 ? 6.488 4.813 -25.225 1.00 72.69 923 ARG A CA 1
ATOM 7204 C C . ARG A 1 923 ? 6.647 3.713 -26.272 1.00 72.69 923 ARG A C 1
ATOM 7206 O O . ARG A 1 923 ? 7.545 3.795 -27.112 1.00 72.69 923 ARG A O 1
ATOM 7213 N N . ASP A 1 924 ? 5.777 2.699 -26.275 1.00 79.88 924 ASP A N 1
ATOM 7214 C CA . ASP A 1 924 ? 5.806 1.665 -27.319 1.00 79.88 924 ASP A CA 1
ATOM 7215 C C . ASP A 1 924 ? 5.536 2.278 -28.702 1.00 79.88 924 ASP A C 1
ATOM 7217 O O . ASP A 1 924 ? 6.192 1.895 -29.674 1.00 79.88 924 ASP A O 1
ATOM 7221 N N . SER A 1 925 ? 4.642 3.273 -28.801 1.00 79.19 925 SER A N 1
ATOM 7222 C CA . SER A 1 925 ? 4.389 3.992 -30.055 1.00 79.19 925 SER A CA 1
ATOM 7223 C C . SER A 1 925 ? 5.625 4.743 -30.555 1.00 79.19 925 SER A C 1
ATOM 7225 O O . SER A 1 925 ? 5.883 4.771 -31.761 1.00 79.19 925 SER A O 1
ATOM 7227 N N . GLU A 1 926 ? 6.407 5.340 -29.660 1.00 74.38 926 GLU A N 1
ATOM 7228 C CA . GLU A 1 926 ? 7.648 6.033 -30.013 1.00 74.38 926 GLU A CA 1
ATOM 7229 C C . GLU A 1 926 ? 8.746 5.075 -30.472 1.00 74.38 926 GLU A C 1
ATOM 7231 O O . GLU A 1 926 ? 9.344 5.296 -31.531 1.00 74.38 926 GLU A O 1
ATOM 7236 N N . TYR A 1 927 ? 8.968 3.973 -29.746 1.00 75.69 927 TYR A N 1
ATOM 7237 C CA . TYR A 1 927 ? 9.909 2.937 -30.177 1.00 75.69 927 TYR A CA 1
ATOM 7238 C C . TYR A 1 927 ? 9.519 2.354 -31.536 1.00 75.69 927 TYR A C 1
ATOM 7240 O O . TYR A 1 927 ? 10.383 2.108 -32.377 1.00 75.69 927 TYR A O 1
ATOM 7248 N N . GLU A 1 928 ? 8.224 2.173 -31.794 1.00 82.31 928 GLU A N 1
ATOM 7249 C CA . GLU A 1 928 ? 7.729 1.676 -33.075 1.00 82.31 928 GLU A CA 1
ATOM 7250 C C . GLU A 1 928 ? 7.974 2.659 -34.225 1.00 82.31 928 GLU A C 1
ATOM 7252 O O . GLU A 1 928 ? 8.428 2.247 -35.296 1.00 82.31 928 GLU A O 1
ATOM 7257 N N . LYS A 1 929 ? 7.775 3.964 -33.995 1.00 81.38 929 LYS A N 1
ATOM 7258 C CA . LYS A 1 929 ? 8.115 5.016 -34.968 1.00 81.38 929 LYS A CA 1
ATOM 7259 C C . LYS A 1 929 ? 9.614 5.022 -35.284 1.00 81.38 929 LYS A C 1
ATOM 7261 O O . LYS A 1 929 ? 9.977 5.012 -36.461 1.00 81.38 929 LYS A O 1
ATOM 7266 N N . ALA A 1 930 ? 10.472 4.965 -34.262 1.00 76.56 930 ALA A N 1
ATOM 7267 C CA . ALA A 1 930 ? 11.928 4.959 -34.428 1.00 76.56 930 ALA A CA 1
ATOM 7268 C C . ALA A 1 930 ? 12.432 3.692 -35.145 1.00 76.56 930 ALA A C 1
ATOM 7270 O O . ALA A 1 930 ? 13.281 3.772 -36.038 1.00 76.56 930 ALA A O 1
ATOM 7271 N N . LEU A 1 931 ? 11.885 2.515 -34.809 1.00 82.06 931 LEU A N 1
ATOM 7272 C CA . LEU A 1 931 ? 12.185 1.259 -35.507 1.00 82.06 931 LEU A CA 1
ATOM 7273 C C . LEU A 1 931 ? 11.759 1.319 -36.972 1.00 82.06 931 LEU A C 1
ATOM 7275 O O . LEU A 1 931 ? 12.526 0.914 -37.846 1.00 82.06 931 LEU A O 1
ATOM 7279 N N . MET A 1 932 ? 10.558 1.830 -37.254 1.00 82.56 932 MET A N 1
ATOM 7280 C CA . MET A 1 932 ? 10.049 1.944 -38.619 1.00 82.56 932 MET A CA 1
ATOM 7281 C C . MET A 1 932 ? 10.913 2.888 -39.461 1.00 82.56 932 MET A C 1
ATOM 7283 O O . MET A 1 932 ? 11.276 2.536 -40.583 1.00 82.56 932 MET A O 1
ATOM 7287 N N . HIS A 1 933 ? 11.297 4.046 -38.913 1.00 80.75 933 HIS A N 1
ATOM 7288 C CA . HIS A 1 933 ? 12.177 4.998 -39.596 1.00 80.75 933 HIS A CA 1
ATOM 7289 C C . HIS A 1 933 ? 13.555 4.394 -39.883 1.00 80.75 933 HIS A C 1
ATOM 7291 O O . HIS A 1 933 ? 13.997 4.395 -41.032 1.00 80.75 933 HIS A O 1
ATOM 7297 N N . ASN A 1 934 ? 14.214 3.811 -38.875 1.00 77.56 934 ASN A N 1
ATOM 7298 C CA . ASN A 1 934 ? 15.548 3.227 -39.042 1.00 77.56 934 ASN A CA 1
ATOM 7299 C C . ASN A 1 934 ? 15.544 2.019 -40.004 1.00 77.56 934 ASN A C 1
ATOM 7301 O O . ASN A 1 934 ? 16.446 1.910 -40.837 1.00 77.56 934 ASN A O 1
ATOM 7305 N N . ARG A 1 935 ? 14.511 1.160 -39.972 1.00 82.56 935 ARG A N 1
ATOM 7306 C CA . ARG A 1 935 ? 14.351 0.046 -40.929 1.00 82.56 935 ARG A CA 1
ATOM 7307 C C . ARG A 1 935 ? 14.109 0.532 -42.364 1.00 82.56 935 ARG A C 1
ATOM 7309 O O . ARG A 1 935 ? 14.717 -0.009 -43.283 1.00 82.56 935 ARG A O 1
ATOM 7316 N N . ASP A 1 936 ? 13.295 1.570 -42.572 1.00 80.81 936 ASP A N 1
ATOM 7317 C CA . ASP A 1 936 ? 13.079 2.174 -43.902 1.00 80.81 936 ASP A CA 1
ATOM 7318 C C . ASP A 1 936 ? 14.373 2.805 -44.453 1.00 80.81 936 ASP A C 1
ATOM 7320 O O . ASP A 1 936 ? 14.698 2.630 -45.630 1.00 80.81 936 ASP A O 1
ATOM 7324 N N . GLN A 1 937 ? 15.177 3.475 -43.615 1.00 75.69 937 GLN A N 1
ATOM 7325 C CA . GLN A 1 937 ? 16.492 3.979 -44.041 1.00 75.69 937 GLN A CA 1
ATOM 7326 C C . GLN A 1 937 ? 17.459 2.843 -44.410 1.00 75.69 937 GLN A C 1
ATOM 7328 O O . GLN A 1 937 ? 18.177 2.953 -45.410 1.00 75.69 937 GLN A O 1
ATOM 7333 N N . MET A 1 938 ? 17.461 1.747 -43.644 1.00 76.56 938 MET A N 1
ATOM 7334 C CA . MET A 1 938 ? 18.256 0.557 -43.953 1.00 76.56 938 MET A CA 1
ATOM 7335 C C . MET A 1 938 ? 17.848 -0.078 -45.279 1.00 76.56 938 MET A C 1
ATOM 7337 O O . MET A 1 938 ? 18.707 -0.315 -46.124 1.00 76.56 938 MET A O 1
ATOM 7341 N N . GLU A 1 939 ? 16.552 -0.300 -45.504 1.00 79.00 939 GLU A N 1
ATOM 7342 C CA . GLU A 1 939 ? 16.064 -0.921 -46.736 1.00 79.00 939 GLU A CA 1
ATOM 7343 C C . GLU A 1 939 ? 16.430 -0.079 -47.971 1.00 79.00 939 GLU A C 1
ATOM 7345 O O . GLU A 1 939 ? 16.855 -0.610 -49.000 1.00 79.00 939 GLU A O 1
ATOM 7350 N N . ARG A 1 940 ? 16.365 1.253 -47.860 1.00 74.44 940 ARG A N 1
ATOM 7351 C CA . ARG A 1 940 ? 16.810 2.173 -48.922 1.00 74.44 940 ARG A CA 1
ATOM 7352 C C . ARG A 1 940 ? 18.311 2.091 -49.186 1.00 74.44 940 ARG A C 1
ATOM 7354 O O . ARG A 1 940 ? 18.732 2.160 -50.349 1.00 74.44 940 ARG A O 1
ATOM 7361 N N . ALA A 1 941 ? 19.122 1.971 -48.135 1.00 72.69 941 ALA A N 1
ATOM 7362 C CA . ALA A 1 941 ? 20.564 1.786 -48.269 1.00 72.69 941 ALA A CA 1
ATOM 7363 C C . ALA A 1 941 ? 20.871 0.454 -48.971 1.00 72.69 941 ALA A C 1
ATOM 7365 O O . ALA A 1 941 ? 21.627 0.435 -49.943 1.00 72.69 941 ALA A O 1
ATOM 7366 N N . ASP A 1 942 ? 20.195 -0.618 -48.570 1.00 75.88 942 ASP A N 1
ATOM 7367 C CA . ASP A 1 942 ? 20.295 -1.958 -49.145 1.00 75.88 942 ASP A CA 1
ATOM 7368 C C . ASP A 1 942 ? 19.938 -1.998 -50.628 1.00 75.88 942 ASP A C 1
ATOM 7370 O O . ASP A 1 942 ? 20.695 -2.522 -51.449 1.00 75.88 942 ASP A O 1
ATOM 7374 N N . GLN A 1 943 ? 18.802 -1.406 -50.997 1.00 74.56 943 GLN A N 1
ATOM 7375 C CA . GLN A 1 943 ? 18.370 -1.304 -52.389 1.00 74.56 943 GLN A CA 1
ATOM 7376 C C . GLN A 1 943 ? 19.397 -0.537 -53.233 1.00 74.56 943 GLN A C 1
ATOM 7378 O O . GLN A 1 943 ? 19.687 -0.931 -54.363 1.00 74.56 943 GLN A O 1
ATOM 7383 N N . THR A 1 944 ? 20.001 0.520 -52.678 1.00 73.94 944 THR A N 1
ATOM 7384 C CA . THR A 1 944 ? 21.047 1.299 -53.359 1.00 73.94 944 THR A CA 1
ATOM 7385 C C . THR A 1 944 ? 22.329 0.482 -53.533 1.00 73.94 944 THR A C 1
ATOM 7387 O O . THR A 1 944 ? 22.900 0.468 -54.623 1.00 73.94 944 THR A O 1
ATOM 7390 N N . ILE A 1 945 ? 22.766 -0.241 -52.496 1.00 76.00 945 ILE A N 1
ATOM 7391 C CA . ILE A 1 945 ? 23.946 -1.117 -52.551 1.00 76.00 945 ILE A CA 1
ATOM 7392 C C . ILE A 1 945 ? 23.744 -2.224 -53.591 1.00 76.00 945 ILE A C 1
ATOM 7394 O O . ILE A 1 945 ? 24.642 -2.464 -54.400 1.00 76.00 945 ILE A O 1
ATOM 7398 N N . ARG A 1 946 ? 22.574 -2.875 -53.607 1.00 75.38 946 ARG A N 1
ATOM 7399 C CA . ARG A 1 946 ? 22.233 -3.916 -54.591 1.00 75.38 946 ARG A CA 1
ATOM 7400 C C . ARG A 1 946 ? 22.227 -3.352 -56.010 1.00 75.38 946 ARG A C 1
ATOM 7402 O O . ARG A 1 946 ? 22.953 -3.863 -56.853 1.00 75.38 946 ARG A O 1
ATOM 7409 N N . ALA A 1 947 ? 21.521 -2.243 -56.243 1.00 71.81 947 ALA A N 1
ATOM 7410 C CA . ALA A 1 947 ? 21.450 -1.607 -57.559 1.00 71.81 947 ALA A CA 1
ATOM 7411 C C . ALA A 1 947 ? 22.831 -1.191 -58.096 1.00 71.81 947 ALA A C 1
ATOM 7413 O O . ALA A 1 947 ? 23.113 -1.367 -59.281 1.00 71.81 947 ALA A O 1
ATOM 7414 N N . VAL A 1 948 ? 23.712 -0.666 -57.235 1.00 76.31 948 VAL A N 1
ATOM 7415 C CA . VAL A 1 948 ? 25.084 -0.317 -57.627 1.00 76.31 948 VAL A CA 1
ATOM 7416 C C . VAL A 1 948 ? 25.907 -1.577 -57.904 1.00 76.31 948 VAL A C 1
ATOM 7418 O O . VAL A 1 948 ? 26.552 -1.636 -58.942 1.00 76.31 948 VAL A O 1
ATOM 7421 N N . ASN A 1 949 ? 25.866 -2.608 -57.055 1.00 74.75 949 ASN A N 1
ATOM 7422 C CA . ASN A 1 949 ? 26.603 -3.860 -57.294 1.00 74.75 949 ASN A CA 1
ATOM 7423 C C . ASN A 1 949 ? 26.159 -4.578 -58.580 1.00 74.75 949 ASN A C 1
ATOM 7425 O O . ASN A 1 949 ? 26.998 -5.082 -59.335 1.00 74.75 949 ASN A O 1
ATOM 7429 N N . ASP A 1 950 ? 24.859 -4.583 -58.864 1.00 69.38 950 ASP A N 1
ATOM 7430 C CA . ASP A 1 950 ? 24.305 -5.148 -60.092 1.00 69.38 950 ASP A CA 1
ATOM 7431 C C . ASP A 1 950 ? 24.792 -4.362 -61.316 1.00 69.38 950 ASP A C 1
ATOM 7433 O O . ASP A 1 950 ? 25.306 -4.955 -62.264 1.00 69.38 950 ASP A O 1
ATOM 7437 N N . LEU A 1 951 ? 24.758 -3.024 -61.265 1.00 71.38 951 LEU A N 1
ATOM 7438 C CA . LEU A 1 951 ? 25.305 -2.176 -62.329 1.00 71.38 951 LEU A CA 1
ATOM 7439 C C . LEU A 1 951 ? 26.810 -2.424 -62.540 1.00 71.38 951 LEU A C 1
ATOM 7441 O O . LEU A 1 951 ? 27.265 -2.544 -63.675 1.00 71.38 951 LEU A O 1
ATOM 7445 N N . MET A 1 952 ? 27.582 -2.535 -61.456 1.00 69.31 952 MET A N 1
ATOM 7446 C CA . MET A 1 952 ? 29.037 -2.726 -61.496 1.00 69.31 952 MET A CA 1
ATOM 7447 C C . MET A 1 952 ? 29.457 -4.090 -62.061 1.00 69.31 952 MET A C 1
ATOM 7449 O O . MET A 1 952 ? 30.539 -4.196 -62.645 1.00 69.31 952 MET A O 1
ATOM 7453 N N . SER A 1 953 ? 28.621 -5.119 -61.895 1.00 67.75 953 SER A N 1
ATOM 7454 C CA . SER A 1 953 ? 28.874 -6.475 -62.397 1.00 67.75 953 SER A CA 1
ATOM 7455 C C . SER A 1 953 ? 28.390 -6.696 -63.833 1.00 67.75 953 SER A C 1
ATOM 7457 O O . SER A 1 953 ? 28.960 -7.528 -64.541 1.00 67.75 953 SER A O 1
ATOM 7459 N N . GLN A 1 954 ? 27.372 -5.950 -64.273 1.00 63.44 954 GLN A N 1
ATOM 7460 C CA . GLN A 1 954 ? 26.667 -6.201 -65.532 1.00 63.44 954 GLN A CA 1
ATOM 7461 C C . GLN A 1 954 ? 26.988 -5.196 -66.654 1.00 63.44 954 GLN A C 1
ATOM 7463 O O . GLN A 1 954 ? 26.947 -5.572 -67.825 1.00 63.44 954 GLN A O 1
ATOM 7468 N N . ALA A 1 955 ? 27.327 -3.941 -66.339 1.00 63.16 955 ALA A N 1
ATOM 7469 C CA . ALA A 1 955 ? 27.527 -2.897 -67.349 1.00 63.16 955 ALA A CA 1
ATOM 7470 C C . ALA A 1 955 ? 28.890 -2.978 -68.069 1.00 63.16 955 ALA A C 1
ATOM 7472 O O . ALA A 1 955 ? 29.903 -3.391 -67.496 1.00 63.16 955 ALA A O 1
ATOM 7473 N N . ASP A 1 956 ? 28.918 -2.547 -69.338 1.00 67.00 956 ASP A N 1
ATOM 7474 C CA . ASP A 1 956 ? 30.153 -2.432 -70.123 1.00 67.00 956 ASP A CA 1
ATOM 7475 C C . ASP A 1 956 ? 31.014 -1.224 -69.679 1.00 67.00 956 ASP A C 1
ATOM 7477 O O . ASP A 1 956 ? 30.527 -0.280 -69.053 1.00 67.00 956 ASP A O 1
ATOM 7481 N N . ASP A 1 957 ? 32.313 -1.238 -70.002 1.00 70.88 957 ASP A N 1
ATOM 7482 C CA . ASP A 1 957 ? 33.269 -0.191 -69.596 1.00 70.88 957 ASP A CA 1
ATOM 7483 C C . ASP A 1 957 ? 32.864 1.228 -70.059 1.00 70.88 957 ASP A C 1
ATOM 7485 O O . ASP A 1 957 ? 33.235 2.220 -69.427 1.00 70.88 957 ASP A O 1
ATOM 7489 N N . PHE A 1 958 ? 32.101 1.347 -71.151 1.00 69.19 958 PHE A N 1
ATOM 7490 C CA . PHE A 1 958 ? 31.633 2.630 -71.679 1.00 69.19 958 PHE A CA 1
ATOM 7491 C C . PHE A 1 958 ? 30.378 3.122 -70.939 1.00 69.19 958 PHE A C 1
ATOM 7493 O O . PHE A 1 958 ? 30.287 4.301 -70.603 1.00 69.19 958 PHE A O 1
ATOM 7500 N N . GLU A 1 959 ? 29.430 2.231 -70.654 1.00 67.94 959 GLU A N 1
ATOM 7501 C CA . GLU A 1 959 ? 28.186 2.476 -69.919 1.00 67.94 959 GLU A CA 1
ATOM 7502 C C . GLU A 1 959 ? 28.472 2.821 -68.450 1.00 67.94 959 GLU A C 1
ATOM 7504 O O . GLU A 1 959 ? 27.882 3.764 -67.921 1.00 67.94 959 GLU A O 1
ATOM 7509 N N . LEU A 1 960 ? 29.452 2.160 -67.819 1.00 72.62 960 LEU A N 1
ATOM 7510 C CA . LEU A 1 960 ? 29.908 2.485 -66.461 1.00 72.62 960 LEU A CA 1
ATOM 7511 C C . LEU A 1 960 ? 30.420 3.926 -66.342 1.00 72.62 960 LEU A C 1
ATOM 7513 O O . LEU A 1 960 ? 30.089 4.625 -65.384 1.00 72.62 960 LEU A O 1
ATOM 7517 N N . LEU A 1 961 ? 31.209 4.389 -67.315 1.00 74.12 961 LEU A N 1
ATOM 7518 C CA . LEU A 1 961 ? 31.760 5.746 -67.306 1.00 74.12 961 LEU A CA 1
ATOM 7519 C C . LEU A 1 961 ? 30.732 6.810 -67.716 1.00 74.12 961 LEU A C 1
ATOM 7521 O O . LEU A 1 961 ? 30.786 7.920 -67.196 1.00 74.12 961 LEU A O 1
ATOM 7525 N N . GLU A 1 962 ? 29.770 6.493 -68.590 1.00 69.88 962 GLU A N 1
ATOM 7526 C CA . GLU A 1 962 ? 28.641 7.395 -68.887 1.00 69.88 962 GLU A CA 1
ATOM 7527 C C . GLU A 1 962 ? 27.714 7.583 -67.674 1.00 69.88 962 GLU A C 1
ATOM 7529 O O . GLU A 1 962 ? 27.134 8.656 -67.493 1.00 69.88 962 GLU A O 1
ATOM 7534 N N . LEU A 1 963 ? 27.576 6.557 -66.830 1.00 72.75 963 LEU A N 1
ATOM 7535 C CA . LEU A 1 963 ? 26.735 6.587 -65.632 1.00 72.75 963 LEU A CA 1
ATOM 7536 C C . LEU A 1 963 ? 27.482 7.025 -64.362 1.00 72.75 963 LEU A C 1
ATOM 7538 O O . LEU A 1 963 ? 26.828 7.249 -63.341 1.00 72.75 963 LEU A O 1
ATOM 7542 N N . LYS A 1 964 ? 28.808 7.223 -64.414 1.00 76.44 964 LYS A N 1
ATOM 7543 C CA . LYS A 1 964 ? 29.641 7.627 -63.265 1.00 76.44 964 LYS A CA 1
ATOM 7544 C C . LYS A 1 964 ? 29.060 8.814 -62.473 1.00 76.44 964 LYS A C 1
ATOM 7546 O O . LYS A 1 964 ? 28.904 8.661 -61.260 1.00 76.44 964 LYS A O 1
ATOM 7551 N N . PRO A 1 965 ? 28.637 9.939 -63.088 1.00 72.62 965 PRO A N 1
ATOM 7552 C CA . PRO A 1 965 ? 28.056 11.060 -62.341 1.00 72.62 965 PRO A CA 1
ATOM 7553 C C . PRO A 1 965 ? 26.766 10.691 -61.597 1.00 72.62 965 PRO A C 1
ATOM 7555 O O . PRO A 1 965 ? 26.542 11.140 -60.476 1.00 72.62 965 PRO A O 1
ATOM 7558 N N . LYS A 1 966 ? 25.929 9.825 -62.187 1.00 71.19 966 LYS A N 1
ATOM 7559 C CA . LYS A 1 966 ? 24.666 9.370 -61.585 1.00 71.19 966 LYS A CA 1
ATOM 7560 C C . LYS A 1 966 ? 24.899 8.384 -60.442 1.00 71.19 966 LYS A C 1
ATOM 7562 O O . LYS A 1 966 ? 24.223 8.469 -59.420 1.00 71.19 966 LYS A O 1
ATOM 7567 N N . VAL A 1 967 ? 25.857 7.470 -60.585 1.00 74.44 967 VAL A N 1
ATOM 7568 C CA . VAL A 1 967 ? 26.238 6.523 -59.523 1.00 74.44 967 VAL A CA 1
ATOM 7569 C C . VAL A 1 967 ? 26.824 7.278 -58.332 1.00 74.44 967 VAL A C 1
ATOM 7571 O O . VAL A 1 967 ? 26.373 7.084 -57.206 1.00 74.44 967 VAL A O 1
ATOM 7574 N N . MET A 1 968 ? 27.749 8.209 -58.579 1.00 73.12 968 MET A N 1
ATOM 7575 C CA . MET A 1 968 ? 28.351 9.016 -57.515 1.00 73.12 968 MET A CA 1
ATOM 7576 C C . MET A 1 968 ? 27.336 9.945 -56.843 1.00 73.12 968 MET A C 1
ATOM 7578 O O . MET A 1 968 ? 27.372 10.095 -55.626 1.00 73.12 968 MET A O 1
ATOM 7582 N N . HIS A 1 969 ? 26.381 10.503 -57.591 1.00 72.75 969 HIS A N 1
ATOM 7583 C CA . HIS A 1 969 ? 25.280 11.280 -57.016 1.00 72.75 969 HIS A CA 1
ATOM 7584 C C . HIS A 1 969 ? 24.373 10.432 -56.105 1.00 72.75 969 HIS A C 1
ATOM 7586 O O . HIS A 1 969 ? 24.015 10.876 -55.018 1.00 72.75 969 HIS A O 1
ATOM 7592 N N . ASN A 1 970 ? 24.031 9.195 -56.489 1.00 67.88 970 ASN A N 1
ATOM 7593 C CA . ASN A 1 970 ? 23.247 8.302 -55.621 1.00 67.88 970 ASN A CA 1
ATOM 7594 C C . ASN A 1 970 ? 24.026 7.860 -54.375 1.00 67.88 970 ASN A C 1
ATOM 7596 O O . ASN A 1 970 ? 23.440 7.752 -53.303 1.00 67.88 970 ASN A O 1
ATOM 7600 N N . LEU A 1 971 ? 25.339 7.646 -54.491 1.00 68.56 971 LEU A N 1
ATOM 7601 C CA . LEU A 1 971 ? 26.202 7.330 -53.349 1.00 68.56 971 LEU A CA 1
ATOM 7602 C C . LEU A 1 971 ? 26.434 8.550 -52.436 1.00 68.56 971 LEU A C 1
ATOM 7604 O O . LEU A 1 971 ? 26.656 8.386 -51.239 1.00 68.56 971 LEU A O 1
ATOM 7608 N N . ALA A 1 972 ? 26.325 9.777 -52.955 1.00 63.41 972 ALA A N 1
ATOM 7609 C CA . ALA A 1 972 ? 26.433 11.004 -52.164 1.00 63.41 972 ALA A CA 1
ATOM 7610 C C . ALA A 1 972 ? 25.253 11.223 -51.192 1.00 63.41 972 ALA A C 1
ATOM 7612 O O . ALA A 1 972 ? 25.422 11.937 -50.200 1.00 63.41 972 ALA A O 1
ATOM 7613 N N . PHE A 1 973 ? 24.110 10.549 -51.406 1.00 62.06 973 PHE A N 1
ATOM 7614 C CA . PHE A 1 973 ? 22.958 10.522 -50.485 1.00 62.06 973 PHE A CA 1
ATOM 7615 C C . PHE A 1 973 ? 23.320 10.001 -49.080 1.00 62.06 973 PHE A C 1
ATOM 7617 O O . PHE A 1 973 ? 22.576 10.222 -48.132 1.00 62.06 973 PHE A O 1
ATOM 7624 N N . GLN A 1 974 ? 24.497 9.383 -48.899 1.00 55.47 974 GLN A N 1
ATOM 7625 C CA . GLN A 1 974 ? 25.022 8.999 -47.582 1.00 55.47 974 GLN A CA 1
ATOM 7626 C C . GLN A 1 974 ? 24.954 10.136 -46.548 1.00 55.47 974 GLN A C 1
ATOM 7628 O O . GLN A 1 974 ? 24.732 9.880 -45.370 1.00 55.47 974 GLN A O 1
ATOM 7633 N N . LYS A 1 975 ? 25.147 11.391 -46.979 1.00 52.91 975 LYS A N 1
ATOM 7634 C CA . LYS A 1 975 ? 25.103 12.570 -46.098 1.00 52.91 975 LYS A CA 1
ATOM 7635 C C . LYS A 1 975 ? 23.687 12.971 -45.667 1.00 52.91 975 LYS A C 1
ATOM 7637 O O . LYS A 1 975 ? 23.550 13.780 -44.757 1.00 52.91 975 LYS A O 1
ATOM 7642 N N . GLU A 1 976 ? 22.659 12.432 -46.315 1.00 53.44 976 GLU A N 1
ATOM 7643 C CA . GLU A 1 976 ? 21.244 12.706 -46.037 1.00 53.44 976 GLU A CA 1
ATOM 7644 C C . GLU A 1 976 ? 20.590 11.619 -45.165 1.00 53.44 976 GLU A C 1
ATOM 7646 O O . GLU A 1 976 ? 19.450 11.791 -44.734 1.00 53.44 976 GLU A O 1
ATOM 7651 N N . LEU A 1 977 ? 21.306 10.526 -44.859 1.00 59.97 977 LEU A N 1
ATOM 7652 C CA . LEU A 1 977 ? 20.863 9.509 -43.904 1.00 59.97 977 LEU A CA 1
ATOM 7653 C C . LEU A 1 977 ? 20.864 10.106 -42.491 1.00 59.97 977 LEU A C 1
ATOM 7655 O O . LEU A 1 977 ? 21.918 10.325 -41.891 1.00 59.97 977 LEU A O 1
ATOM 7659 N N . LYS A 1 978 ? 19.670 10.388 -41.969 1.00 56.00 978 LYS A N 1
ATOM 7660 C CA . LYS A 1 978 ? 19.468 10.898 -40.610 1.00 56.00 978 LYS A CA 1
ATOM 7661 C C . LYS A 1 978 ? 19.189 9.742 -39.656 1.00 56.00 978 LYS A C 1
ATOM 7663 O O . LYS A 1 978 ? 18.224 9.006 -39.852 1.00 56.00 978 LYS A O 1
ATOM 7668 N N . PHE A 1 979 ? 20.034 9.623 -38.636 1.00 57.09 979 PHE A N 1
ATOM 7669 C CA . PHE A 1 979 ? 19.852 8.696 -37.525 1.00 57.09 979 PHE A CA 1
ATOM 7670 C C . PHE A 1 979 ? 18.849 9.286 -36.539 1.00 57.09 979 PHE A C 1
ATOM 7672 O O . PHE A 1 979 ? 19.045 10.413 -36.083 1.00 57.09 979 PHE A O 1
ATOM 7679 N N . GLU A 1 980 ? 17.816 8.524 -36.195 1.00 54.09 980 GLU A N 1
ATOM 7680 C CA . GLU A 1 980 ? 16.985 8.824 -35.031 1.00 54.09 980 GLU A CA 1
ATOM 7681 C C . GLU A 1 980 ? 17.404 7.890 -33.890 1.00 54.09 980 GLU A C 1
ATOM 7683 O O . GLU A 1 980 ? 17.102 6.690 -33.943 1.00 54.09 980 GLU A O 1
ATOM 7688 N N . PRO A 1 981 ? 18.161 8.392 -32.895 1.00 50.19 981 PRO A N 1
ATOM 7689 C CA . PRO A 1 981 ? 18.338 7.677 -31.643 1.00 50.19 981 PRO A CA 1
ATOM 7690 C C . PRO A 1 981 ? 17.021 7.693 -30.858 1.00 50.19 981 PRO A C 1
ATOM 7692 O O . PRO A 1 981 ? 16.235 8.636 -30.961 1.00 50.19 981 PRO A O 1
ATOM 7695 N N . ALA A 1 982 ? 16.780 6.660 -30.051 1.00 48.38 982 ALA A N 1
ATOM 7696 C CA . ALA A 1 982 ? 15.715 6.727 -29.060 1.00 48.38 982 ALA A CA 1
ATOM 7697 C C . ALA A 1 982 ? 16.099 7.795 -28.021 1.00 48.38 982 ALA A C 1
ATOM 7699 O O . ALA A 1 982 ? 17.064 7.619 -27.284 1.00 48.38 982 ALA A O 1
ATOM 7700 N N . ASN A 1 983 ? 15.365 8.909 -27.983 1.00 43.50 983 ASN A N 1
ATOM 7701 C CA . ASN A 1 983 ? 15.657 10.071 -27.130 1.00 43.50 983 ASN A CA 1
ATOM 7702 C C . ASN A 1 983 ? 15.282 9.880 -25.651 1.00 43.50 983 ASN A C 1
ATOM 7704 O O . ASN A 1 983 ? 15.334 10.822 -24.863 1.00 43.50 983 ASN A O 1
ATOM 7708 N N . HIS A 1 984 ? 14.925 8.660 -25.262 1.00 44.16 984 HIS A N 1
ATOM 7709 C CA . HIS A 1 984 ? 14.593 8.315 -23.894 1.00 44.16 984 HIS A CA 1
ATOM 7710 C C . HIS A 1 984 ? 15.512 7.170 -23.480 1.00 44.16 984 HIS A C 1
ATOM 7712 O O . HIS A 1 984 ? 15.291 6.009 -23.839 1.00 44.16 984 HIS A O 1
ATOM 7718 N N . GLY A 1 985 ? 16.561 7.510 -22.719 1.00 41.38 985 GLY A N 1
ATOM 7719 C CA . GLY A 1 985 ? 17.204 6.535 -21.841 1.00 41.38 985 GLY A CA 1
ATOM 7720 C C . GLY A 1 985 ? 16.123 5.849 -20.996 1.00 41.38 985 GLY A C 1
ATOM 7721 O O . GLY A 1 985 ? 15.059 6.449 -20.804 1.00 41.38 985 GLY A O 1
ATOM 7722 N N . PRO A 1 986 ? 16.336 4.599 -20.547 1.00 40.16 986 PRO A N 1
ATOM 7723 C CA . PRO A 1 986 ? 15.336 3.823 -19.821 1.00 40.16 986 PRO A CA 1
ATOM 7724 C C . PRO A 1 986 ? 14.936 4.573 -18.548 1.00 40.16 986 PRO A C 1
ATOM 7726 O O . PRO A 1 986 ? 15.539 4.415 -17.494 1.00 40.16 986 PRO A O 1
ATOM 7729 N N . SER A 1 987 ? 13.930 5.432 -18.659 1.00 41.16 987 SER A N 1
ATOM 7730 C CA . SER A 1 987 ? 13.332 6.125 -17.537 1.00 41.16 987 SER A CA 1
ATOM 7731 C C . SER A 1 987 ? 12.496 5.064 -16.851 1.00 41.16 987 SER A C 1
ATOM 7733 O O . SER A 1 987 ? 11.538 4.538 -17.427 1.00 41.16 987 SER A O 1
ATOM 7735 N N . PHE A 1 988 ? 12.961 4.674 -15.671 1.00 42.62 988 PHE A N 1
ATOM 7736 C CA . PHE A 1 988 ? 12.293 3.763 -14.759 1.00 42.62 988 PHE A CA 1
ATOM 7737 C C . PHE A 1 988 ? 10.794 4.088 -14.683 1.00 42.62 988 PHE A C 1
ATOM 7739 O O . PHE A 1 988 ? 10.412 5.252 -14.580 1.00 42.62 988 PHE A O 1
ATOM 7746 N N . ILE A 1 989 ? 9.962 3.056 -14.826 1.00 44.94 989 ILE A N 1
ATOM 7747 C CA . ILE A 1 989 ? 8.553 3.096 -14.436 1.00 44.94 989 ILE A CA 1
ATOM 7748 C C . ILE A 1 989 ? 8.524 2.288 -13.149 1.00 44.94 989 ILE A C 1
ATOM 7750 O O . ILE A 1 989 ? 8.575 1.060 -13.200 1.00 44.94 989 ILE A O 1
ATOM 7754 N N . GLY A 1 990 ? 8.561 2.992 -12.026 1.00 40.50 990 GLY A N 1
ATOM 7755 C CA . GLY A 1 990 ? 8.418 2.408 -10.700 1.00 40.50 990 GLY A CA 1
ATOM 7756 C C . GLY A 1 990 ? 7.049 2.727 -10.136 1.00 40.50 990 GLY A C 1
ATOM 7757 O O . GLY A 1 990 ? 6.504 3.802 -10.395 1.00 40.50 990 GLY A O 1
ATOM 7758 N N . VAL A 1 991 ? 6.500 1.796 -9.367 1.00 41.09 991 VAL A N 1
ATOM 7759 C CA . VAL A 1 991 ? 5.377 2.074 -8.473 1.00 41.09 991 VAL A CA 1
ATOM 7760 C C . VAL A 1 991 ? 5.990 2.328 -7.107 1.00 41.09 991 VAL A C 1
ATOM 7762 O O . VAL A 1 991 ? 6.626 1.443 -6.541 1.00 41.09 991 VAL A O 1
ATOM 7765 N N . LYS A 1 992 ? 5.867 3.560 -6.617 1.00 40.34 992 LYS A N 1
ATOM 7766 C CA . LYS A 1 992 ? 6.445 3.961 -5.336 1.00 40.34 992 LYS A CA 1
ATOM 7767 C C . LYS A 1 992 ? 5.698 3.267 -4.196 1.00 40.34 992 LYS A C 1
ATOM 7769 O O . LYS A 1 992 ? 4.503 3.476 -4.066 1.00 40.34 992 LYS A O 1
ATOM 7774 N N . CYS A 1 993 ? 6.375 2.510 -3.341 1.00 41.09 993 CYS A N 1
ATOM 7775 C CA . CYS A 1 993 ? 5.852 2.164 -2.017 1.00 41.09 993 CYS A CA 1
ATOM 7776 C C . CYS A 1 993 ? 6.696 2.929 -1.000 1.00 41.09 993 CYS A C 1
ATOM 7778 O O . CYS A 1 993 ? 7.899 2.709 -0.929 1.00 41.09 993 CYS A O 1
ATOM 7780 N N . GLN A 1 994 ? 6.101 3.882 -0.283 1.00 34.78 994 GLN A N 1
ATOM 7781 C CA . GLN A 1 994 ? 6.787 4.531 0.833 1.00 34.78 994 GLN A CA 1
ATOM 7782 C C . GLN A 1 994 ? 6.715 3.625 2.058 1.00 34.78 994 GLN A C 1
ATOM 7784 O O . GLN A 1 994 ? 5.631 3.170 2.427 1.00 34.78 994 GLN A O 1
ATOM 7789 N N . ASP A 1 995 ? 7.860 3.407 2.699 1.00 30.48 995 ASP A N 1
ATOM 7790 C CA . ASP A 1 995 ? 7.899 2.874 4.049 1.00 30.48 995 ASP A CA 1
ATOM 7791 C C . ASP A 1 995 ? 7.559 3.991 5.055 1.00 30.48 995 ASP A C 1
ATOM 7793 O O . ASP A 1 995 ? 8.263 4.989 5.192 1.00 30.48 995 ASP A O 1
ATOM 7797 N N . VAL A 1 996 ? 6.479 3.725 5.794 1.00 31.59 996 VAL A N 1
ATOM 7798 C CA . VAL A 1 996 ? 6.020 4.309 7.068 1.00 31.59 996 VAL A CA 1
ATOM 7799 C C . VAL A 1 996 ? 5.192 5.618 7.038 1.00 31.59 996 VAL A C 1
ATOM 7801 O O . VAL A 1 996 ? 5.635 6.693 6.650 1.00 31.59 996 VAL A O 1
ATOM 7804 N N . VAL A 1 997 ? 4.015 5.466 7.669 1.00 31.89 997 VAL A N 1
ATOM 7805 C CA . VAL A 1 997 ? 3.019 6.415 8.208 1.00 31.89 997 VAL A CA 1
ATOM 7806 C C . VAL A 1 997 ? 1.968 6.949 7.226 1.00 31.89 997 VAL A C 1
ATOM 7808 O O . VAL A 1 997 ? 2.211 7.858 6.444 1.00 31.89 997 VAL A O 1
ATOM 7811 N N . SER A 1 998 ? 0.743 6.453 7.431 1.00 37.06 998 SER A N 1
ATOM 7812 C CA . SER A 1 998 ? -0.547 6.949 6.931 1.00 37.06 998 SER A CA 1
ATOM 7813 C C . SER A 1 998 ? -0.936 6.637 5.477 1.00 37.06 998 SER A C 1
ATOM 7815 O O . SER A 1 998 ? -0.155 6.735 4.541 1.00 37.06 998 SER A O 1
ATOM 7817 N N . ASP A 1 999 ? -2.217 6.282 5.360 1.00 31.56 999 ASP A N 1
ATOM 7818 C CA . ASP A 1 999 ? -3.030 5.953 4.188 1.00 31.56 999 ASP A CA 1
ATOM 7819 C C . ASP A 1 999 ? -2.729 4.647 3.432 1.00 31.56 999 ASP A C 1
ATOM 7821 O O . ASP A 1 999 ? -1.597 4.247 3.190 1.00 31.56 999 ASP A O 1
ATOM 7825 N N . ALA A 1 1000 ? -3.808 3.951 3.053 1.00 40.84 1000 ALA A N 1
ATOM 7826 C CA . ALA A 1 1000 ? -3.803 2.780 2.183 1.00 40.84 1000 ALA A CA 1
ATOM 7827 C C . ALA A 1 1000 ? -3.319 3.185 0.779 1.00 40.84 1000 ALA A C 1
ATOM 7829 O O . ALA A 1 1000 ? -4.112 3.383 -0.152 1.00 40.84 1000 ALA A O 1
ATOM 7830 N N . ASP A 1 1001 ? -2.012 3.388 0.649 1.00 43.97 1001 ASP A N 1
ATOM 7831 C CA . ASP A 1 1001 ? -1.393 3.921 -0.545 1.00 43.97 1001 ASP A CA 1
ATOM 7832 C C . ASP A 1 1001 ? -0.823 2.790 -1.408 1.00 43.97 1001 ASP A C 1
ATOM 7834 O O . ASP A 1 1001 ? 0.169 2.150 -1.078 1.00 43.97 1001 ASP A O 1
ATOM 7838 N N . LEU A 1 1002 ? -1.473 2.541 -2.548 1.00 47.25 1002 LEU A N 1
ATOM 7839 C CA . LEU A 1 1002 ? -0.939 1.688 -3.618 1.00 47.25 1002 LEU A CA 1
ATOM 7840 C C . LEU A 1 1002 ? 0.218 2.358 -4.384 1.00 47.25 1002 LEU A C 1
ATOM 7842 O O . LEU A 1 1002 ? 0.691 1.798 -5.372 1.00 47.25 1002 LEU A O 1
ATOM 7846 N N . GLY A 1 1003 ? 0.637 3.554 -3.962 1.00 48.84 1003 GLY A N 1
ATOM 7847 C CA . GLY A 1 1003 ? 1.744 4.280 -4.549 1.00 48.84 1003 GLY A CA 1
ATOM 7848 C C . GLY A 1 1003 ? 1.360 5.223 -5.677 1.00 48.84 1003 GLY A C 1
ATOM 7849 O O . GLY A 1 1003 ? 0.212 5.290 -6.130 1.00 48.84 1003 GLY A O 1
ATOM 7850 N N . GLU A 1 1004 ? 2.369 5.932 -6.179 1.00 44.16 1004 GLU A N 1
ATOM 7851 C CA . GLU A 1 1004 ? 2.297 6.721 -7.408 1.00 44.16 1004 GLU A CA 1
ATOM 7852 C C . GLU A 1 1004 ? 3.197 6.114 -8.488 1.00 44.16 1004 GLU A C 1
ATOM 7854 O O . GLU A 1 1004 ? 4.216 5.482 -8.201 1.00 44.16 1004 GLU A O 1
ATOM 7859 N N . VAL A 1 1005 ? 2.816 6.309 -9.753 1.00 43.12 1005 VAL A N 1
ATOM 7860 C CA . VAL A 1 1005 ? 3.645 5.912 -10.896 1.00 43.12 1005 VAL A CA 1
ATOM 7861 C C . VAL A 1 1005 ? 4.723 6.976 -11.103 1.00 43.12 1005 VAL A C 1
ATOM 7863 O O . VAL A 1 1005 ? 4.433 8.074 -11.583 1.00 43.12 1005 VAL A O 1
ATOM 7866 N N . CYS A 1 1006 ? 5.965 6.651 -10.751 1.00 44.25 1006 CYS A N 1
ATOM 7867 C CA . CYS A 1 1006 ? 7.123 7.521 -10.941 1.00 44.25 1006 CYS A CA 1
ATOM 7868 C C . CYS A 1 1006 ? 7.675 7.367 -12.366 1.00 44.25 1006 CYS A C 1
ATOM 7870 O O . CYS A 1 1006 ? 7.966 6.262 -12.822 1.00 44.25 1006 CYS A O 1
ATOM 7872 N N . VAL A 1 1007 ? 7.833 8.495 -13.071 1.00 45.09 1007 VAL A N 1
ATOM 7873 C CA . VAL A 1 1007 ? 8.347 8.564 -14.459 1.00 45.09 1007 VAL A CA 1
ATOM 7874 C C . VAL A 1 1007 ? 9.775 9.149 -14.512 1.00 45.09 1007 VAL A C 1
ATOM 7876 O O . VAL A 1 1007 ? 10.413 9.152 -15.566 1.00 45.09 1007 VAL A O 1
ATOM 7879 N N . SER A 1 1008 ? 10.313 9.619 -13.378 1.00 46.69 1008 SER A N 1
ATOM 7880 C CA . SER A 1 1008 ? 11.666 10.179 -13.252 1.00 46.69 1008 SER A CA 1
ATOM 7881 C C . SER A 1 1008 ? 12.420 9.547 -12.084 1.00 46.69 1008 SER A C 1
ATOM 7883 O O . SER A 1 1008 ? 11.918 9.599 -10.965 1.00 46.69 1008 SER A O 1
ATOM 7885 N N . GLU A 1 1009 ? 13.632 9.041 -12.326 1.00 57.75 1009 GLU A N 1
ATOM 7886 C CA . GLU A 1 1009 ? 14.548 8.618 -11.259 1.00 57.75 1009 GLU A CA 1
ATOM 7887 C C . GLU A 1 1009 ? 15.086 9.856 -10.540 1.00 57.75 1009 GLU A C 1
ATOM 7889 O O . GLU A 1 1009 ? 15.946 10.570 -11.059 1.00 57.75 1009 GLU A O 1
ATOM 7894 N N . LYS A 1 1010 ? 14.551 10.126 -9.353 1.00 62.75 1010 LYS A N 1
ATOM 7895 C CA . LYS A 1 1010 ? 15.147 11.054 -8.393 1.00 62.75 1010 LYS A CA 1
ATOM 7896 C C . LYS A 1 1010 ? 15.480 10.258 -7.154 1.00 62.75 1010 LYS A C 1
ATOM 7898 O O . LYS A 1 1010 ? 14.661 9.458 -6.720 1.00 62.75 1010 LYS A O 1
ATOM 7903 N N . TRP A 1 1011 ? 16.660 10.462 -6.602 1.00 80.19 1011 TRP A N 1
ATOM 7904 C CA . TRP A 1 1011 ? 17.039 9.801 -5.368 1.00 80.19 1011 TRP A CA 1
ATOM 7905 C C . TRP A 1 1011 ? 16.878 10.773 -4.210 1.00 80.19 1011 TRP A C 1
ATOM 7907 O O . TRP A 1 1011 ? 17.142 11.972 -4.346 1.00 80.19 1011 TRP A O 1
ATOM 7917 N N . GLN A 1 1012 ? 16.380 10.265 -3.090 1.00 81.56 1012 GLN A N 1
ATOM 7918 C CA . GLN A 1 1012 ? 16.265 11.029 -1.854 1.00 81.56 1012 GLN A CA 1
ATOM 7919 C C . GLN A 1 1012 ? 17.317 10.554 -0.868 1.00 81.56 1012 GLN A C 1
ATOM 7921 O O . GLN A 1 1012 ? 17.646 9.372 -0.829 1.00 81.56 1012 GLN A O 1
ATOM 7926 N N . LEU A 1 1013 ? 17.855 11.494 -0.092 1.00 86.25 1013 LEU A N 1
ATOM 7927 C CA . LEU A 1 1013 ? 18.742 11.160 1.011 1.00 86.25 1013 LEU A CA 1
ATOM 7928 C C . LEU A 1 1013 ? 17.938 10.337 2.026 1.00 86.25 1013 LEU A C 1
ATOM 7930 O O . LEU A 1 1013 ? 16.961 10.838 2.582 1.00 86.25 1013 LEU A O 1
ATOM 7934 N N . LYS A 1 1014 ? 18.329 9.077 2.196 1.00 86.56 1014 LYS A N 1
ATOM 7935 C CA . LYS A 1 1014 ? 17.741 8.118 3.133 1.00 86.56 1014 LYS A CA 1
ATOM 7936 C C . LYS A 1 1014 ? 18.373 8.269 4.506 1.00 86.56 1014 LYS A C 1
ATOM 7938 O O . LYS A 1 1014 ? 17.666 8.345 5.502 1.00 86.56 1014 LYS A O 1
ATOM 7943 N N . ASP A 1 1015 ? 19.702 8.314 4.526 1.00 85.94 1015 ASP A N 1
ATOM 7944 C CA . ASP A 1 1015 ? 20.489 8.382 5.748 1.00 85.94 1015 ASP A CA 1
ATOM 7945 C C . ASP A 1 1015 ? 21.837 9.066 5.489 1.00 85.94 1015 ASP A C 1
ATOM 7947 O O . ASP A 1 1015 ? 22.346 9.067 4.361 1.00 85.94 1015 ASP A O 1
ATOM 7951 N N . GLU A 1 1016 ? 22.412 9.642 6.537 1.00 92.56 1016 GLU A N 1
ATOM 7952 C CA . GLU A 1 1016 ? 23.734 10.264 6.535 1.00 92.56 1016 GLU A CA 1
ATOM 7953 C C . GLU A 1 1016 ? 24.431 9.964 7.861 1.00 92.56 1016 GLU A C 1
ATOM 7955 O O . GLU A 1 1016 ? 23.870 10.191 8.934 1.00 92.56 1016 GLU A O 1
ATOM 7960 N N . PHE A 1 1017 ? 25.668 9.475 7.789 1.00 92.94 1017 PHE A N 1
ATOM 7961 C CA . PHE A 1 1017 ? 26.467 9.185 8.974 1.00 92.94 1017 PHE A CA 1
ATOM 7962 C C . PHE A 1 1017 ? 27.932 9.584 8.795 1.00 92.94 1017 PHE A C 1
ATOM 7964 O O . PHE A 1 1017 ? 28.462 9.614 7.687 1.00 92.94 1017 PHE A O 1
ATOM 7971 N N . GLY A 1 1018 ? 28.594 9.857 9.916 1.00 88.06 1018 GLY A N 1
ATOM 7972 C CA . GLY A 1 1018 ? 29.958 10.372 9.960 1.00 88.06 1018 GLY A CA 1
ATOM 7973 C C . GLY A 1 1018 ? 30.029 11.895 9.954 1.00 88.06 1018 GLY A C 1
ATOM 7974 O O . GLY A 1 1018 ? 29.129 12.582 9.472 1.00 88.06 1018 GLY A O 1
ATOM 7975 N N . GLU A 1 1019 ? 31.101 12.411 10.542 1.00 89.88 1019 GLU A N 1
ATOM 7976 C CA . GLU A 1 1019 ? 31.400 13.838 10.627 1.00 89.88 1019 GLU A CA 1
ATOM 7977 C C . GLU A 1 1019 ? 32.911 14.081 10.561 1.00 89.88 1019 GLU A C 1
ATOM 7979 O O . GLU A 1 1019 ? 33.707 13.146 10.689 1.00 89.88 1019 GLU A O 1
ATOM 7984 N N . GLU A 1 1020 ? 33.318 15.338 10.361 1.00 90.69 1020 GLU A N 1
ATOM 7985 C CA . GLU A 1 1020 ? 34.735 15.699 10.327 1.00 90.69 1020 GLU A CA 1
ATOM 7986 C C . GLU A 1 1020 ? 35.400 15.408 11.679 1.00 90.69 1020 GLU A C 1
ATOM 7988 O O . GLU A 1 1020 ? 35.079 16.035 12.689 1.00 90.69 1020 GLU A O 1
ATOM 7993 N N . GLY A 1 1021 ? 36.371 14.495 11.695 1.00 89.94 1021 GLY A N 1
ATOM 7994 C CA . GLY A 1 1021 ? 37.046 14.130 12.935 1.00 89.94 1021 GLY A CA 1
ATOM 7995 C C . GLY A 1 1021 ? 38.006 12.953 12.798 1.00 89.94 1021 GLY A C 1
ATOM 7996 O O . GLY A 1 1021 ? 38.392 12.571 11.696 1.00 89.94 1021 GLY A O 1
ATOM 7997 N N . THR A 1 1022 ? 38.449 12.410 13.931 1.00 87.06 1022 THR A N 1
ATOM 7998 C CA . THR A 1 1022 ? 39.446 11.321 14.008 1.00 87.06 1022 THR A CA 1
ATOM 7999 C C . THR A 1 1022 ? 38.984 10.123 14.841 1.00 87.06 1022 THR A C 1
ATOM 8001 O O . THR A 1 1022 ? 39.662 9.096 14.872 1.00 87.06 1022 THR A O 1
ATOM 8004 N N . GLY A 1 1023 ? 37.863 10.251 15.549 1.00 85.06 1023 GLY A N 1
ATOM 8005 C CA . GLY A 1 1023 ? 37.248 9.217 16.373 1.00 85.06 1023 GLY A CA 1
ATOM 8006 C C . GLY A 1 1023 ? 36.615 8.083 15.566 1.00 85.06 1023 GLY A C 1
ATOM 8007 O O . GLY A 1 1023 ? 36.692 8.039 14.334 1.00 85.06 1023 GLY A O 1
ATOM 8008 N N . ASP A 1 1024 ? 36.021 7.127 16.277 1.00 84.19 1024 ASP A N 1
ATOM 8009 C CA . ASP A 1 1024 ? 35.290 6.009 15.679 1.00 84.19 1024 ASP A CA 1
ATOM 8010 C C . ASP A 1 1024 ? 34.024 6.515 14.982 1.00 84.19 1024 ASP A C 1
ATOM 8012 O O . ASP A 1 1024 ? 33.209 7.212 15.580 1.00 84.19 1024 ASP A O 1
ATOM 8016 N N . GLY A 1 1025 ? 33.866 6.164 13.706 1.00 83.25 1025 GLY A N 1
ATOM 8017 C CA . GLY A 1 1025 ? 32.764 6.652 12.875 1.00 83.25 1025 GLY A CA 1
ATOM 8018 C C . GLY A 1 1025 ? 32.952 8.053 12.275 1.00 83.25 1025 GLY A C 1
ATOM 8019 O O . GLY A 1 1025 ? 32.113 8.456 11.480 1.00 83.25 1025 GLY A O 1
ATOM 8020 N N . GLU A 1 1026 ? 34.033 8.770 12.600 1.00 91.94 1026 GLU A N 1
ATOM 8021 C CA . GLU A 1 1026 ? 34.368 10.093 12.036 1.00 91.94 1026 GLU A CA 1
ATOM 8022 C C . GLU A 1 1026 ? 35.309 9.977 10.816 1.00 91.94 1026 GLU A C 1
ATOM 8024 O O . GLU A 1 1026 ? 36.000 8.967 10.656 1.00 91.94 1026 GLU A O 1
ATOM 8029 N N . PHE A 1 1027 ? 35.381 11.003 9.961 1.00 91.94 1027 PHE A N 1
ATOM 8030 C CA . PHE A 1 1027 ? 36.205 10.991 8.744 1.00 91.94 1027 PHE A CA 1
ATOM 8031 C C . PHE A 1 1027 ? 36.970 12.305 8.522 1.00 91.94 1027 PHE A C 1
ATOM 8033 O O . PHE A 1 1027 ? 36.408 13.399 8.576 1.00 91.94 1027 PHE A O 1
ATOM 8040 N N . GLN A 1 1028 ? 38.258 12.215 8.189 1.00 90.75 1028 GLN A N 1
ATOM 8041 C CA . GLN A 1 1028 ? 39.041 13.348 7.682 1.00 90.75 1028 GLN A CA 1
ATOM 8042 C C . GLN A 1 1028 ? 39.077 13.411 6.156 1.00 90.75 1028 GLN A C 1
ATOM 8044 O O . GLN A 1 1028 ? 39.252 14.501 5.591 1.00 90.75 1028 GLN A O 1
ATOM 8049 N N . PHE A 1 1029 ? 39.012 12.252 5.498 1.00 91.00 1029 PHE A N 1
ATOM 8050 C CA . PHE A 1 1029 ? 38.926 12.149 4.047 1.00 91.00 1029 PHE A CA 1
ATOM 8051 C C . PHE A 1 1029 ? 38.397 10.770 3.639 1.00 91.00 1029 PHE A C 1
ATOM 8053 O O . PHE A 1 1029 ? 39.177 9.872 3.317 1.00 91.00 1029 PHE A O 1
ATOM 8060 N N . ALA A 1 1030 ? 37.073 10.608 3.653 1.00 93.12 1030 ALA A N 1
ATOM 8061 C CA . ALA A 1 1030 ? 36.421 9.407 3.138 1.00 93.12 1030 ALA A CA 1
ATOM 8062 C C . ALA A 1 1030 ? 36.609 9.331 1.611 1.00 93.12 1030 ALA A C 1
ATOM 8064 O O . ALA A 1 1030 ? 35.980 10.077 0.860 1.00 93.12 1030 ALA A O 1
ATOM 8065 N N . ALA A 1 1031 ? 37.514 8.466 1.150 1.00 91.19 1031 ALA A N 1
ATOM 8066 C CA . ALA A 1 1031 ? 37.894 8.378 -0.261 1.00 91.19 1031 ALA A CA 1
ATOM 8067 C C . ALA A 1 1031 ? 37.168 7.253 -0.996 1.00 91.19 1031 ALA A C 1
ATOM 8069 O O . ALA A 1 1031 ? 36.703 7.448 -2.119 1.00 91.19 1031 ALA A O 1
ATOM 8070 N N . GLY A 1 1032 ? 37.072 6.084 -0.367 1.00 92.25 1032 GLY A N 1
ATOM 8071 C CA . GLY A 1 1032 ? 36.473 4.898 -0.955 1.00 92.25 1032 GLY A CA 1
ATOM 8072 C C . GLY A 1 1032 ? 35.282 4.397 -0.153 1.00 92.25 1032 GLY A C 1
ATOM 8073 O O . GLY A 1 1032 ? 35.273 4.467 1.077 1.00 92.25 1032 GLY A O 1
ATOM 8074 N N . VAL A 1 1033 ? 34.285 3.858 -0.854 1.00 95.38 1033 VAL A N 1
ATOM 8075 C CA . VAL A 1 1033 ? 33.141 3.179 -0.240 1.00 95.38 1033 VAL A CA 1
ATOM 8076 C C . VAL A 1 1033 ? 32.744 1.945 -1.039 1.00 95.38 1033 VAL A C 1
ATOM 8078 O O . VAL A 1 1033 ? 32.731 1.970 -2.268 1.00 95.38 1033 VAL A O 1
ATOM 8081 N N . ALA A 1 1034 ? 32.407 0.864 -0.340 1.00 94.25 1034 ALA A N 1
ATOM 8082 C CA . ALA A 1 1034 ? 31.860 -0.353 -0.929 1.00 94.25 1034 ALA A CA 1
ATOM 8083 C C . ALA A 1 1034 ? 30.839 -1.006 0.010 1.00 94.25 1034 ALA A C 1
ATOM 8085 O O . ALA A 1 1034 ? 30.848 -0.766 1.217 1.00 94.25 1034 ALA A O 1
ATOM 8086 N N . CYS A 1 1035 ? 29.967 -1.850 -0.540 1.00 92.62 1035 CYS A N 1
ATOM 8087 C CA . CYS A 1 1035 ? 28.950 -2.567 0.226 1.00 92.62 1035 CYS A CA 1
ATOM 8088 C C . CYS A 1 1035 ? 29.104 -4.080 0.071 1.00 92.62 1035 CYS A C 1
ATOM 8090 O O . CYS A 1 1035 ? 29.279 -4.582 -1.039 1.00 92.62 1035 CYS A O 1
ATOM 8092 N N . PHE A 1 1036 ? 28.982 -4.801 1.182 1.00 87.25 1036 PHE A N 1
ATOM 8093 C CA . PHE A 1 1036 ? 28.888 -6.259 1.204 1.00 87.25 1036 PHE A CA 1
ATOM 8094 C C . PHE A 1 1036 ? 27.463 -6.736 0.899 1.00 87.25 1036 PHE A C 1
ATOM 8096 O O . PHE A 1 1036 ? 26.492 -5.982 1.027 1.00 87.25 1036 PHE A O 1
ATOM 8103 N N . ARG A 1 1037 ? 27.296 -8.024 0.561 1.00 85.00 1037 ARG A N 1
ATOM 8104 C CA . ARG A 1 1037 ? 25.966 -8.609 0.286 1.00 85.00 1037 ARG A CA 1
ATOM 8105 C C . ARG A 1 1037 ? 25.006 -8.562 1.473 1.00 85.00 1037 ARG A C 1
ATOM 8107 O O . ARG A 1 1037 ? 23.793 -8.553 1.275 1.00 85.00 1037 ARG A O 1
ATOM 8114 N N . ASN A 1 1038 ? 25.528 -8.558 2.696 1.00 81.31 1038 ASN A N 1
ATOM 8115 C CA . ASN A 1 1038 ? 24.722 -8.440 3.912 1.00 81.31 1038 ASN A CA 1
ATOM 8116 C C . ASN A 1 1038 ? 24.214 -7.001 4.161 1.00 81.31 1038 ASN A C 1
ATOM 8118 O O . ASN A 1 1038 ? 23.438 -6.791 5.092 1.00 81.31 1038 ASN A O 1
ATOM 8122 N N . GLY A 1 1039 ? 24.626 -6.036 3.331 1.00 85.06 1039 GLY A N 1
ATOM 8123 C CA . GLY A 1 1039 ? 24.279 -4.622 3.442 1.00 85.06 1039 GLY A CA 1
ATOM 8124 C C . GLY A 1 1039 ? 25.252 -3.795 4.283 1.00 85.06 1039 GLY A C 1
ATOM 8125 O O . GLY A 1 1039 ? 25.040 -2.592 4.406 1.00 85.06 1039 GLY A O 1
ATOM 8126 N N . ASP A 1 1040 ? 26.299 -4.397 4.848 1.00 90.19 1040 ASP A N 1
ATOM 8127 C CA . ASP A 1 1040 ? 27.331 -3.660 5.575 1.00 90.19 1040 ASP A CA 1
ATOM 8128 C C . ASP A 1 1040 ? 28.154 -2.783 4.629 1.00 90.19 1040 ASP A C 1
ATOM 8130 O O . ASP A 1 1040 ? 28.432 -3.149 3.485 1.00 90.19 1040 ASP A O 1
ATOM 8134 N N . ILE A 1 1041 ? 28.541 -1.613 5.128 1.00 93.94 1041 ILE A N 1
ATOM 8135 C CA . ILE A 1 1041 ? 29.208 -0.563 4.365 1.00 93.94 1041 ILE A CA 1
ATOM 8136 C C . ILE A 1 1041 ? 30.644 -0.445 4.858 1.00 93.94 1041 ILE A C 1
ATOM 8138 O O . ILE A 1 1041 ? 30.891 -0.308 6.054 1.00 93.94 1041 ILE A O 1
ATOM 8142 N N . VAL A 1 1042 ? 31.594 -0.475 3.933 1.00 94.12 1042 VAL A N 1
ATOM 8143 C CA . VAL A 1 1042 ? 33.018 -0.298 4.206 1.00 94.12 1042 VAL A CA 1
ATOM 8144 C C . VAL A 1 1042 ? 33.479 1.025 3.636 1.00 94.12 1042 VAL A C 1
ATOM 8146 O O . VAL A 1 1042 ? 33.170 1.339 2.489 1.00 94.12 1042 VAL A O 1
ATOM 8149 N N . VAL A 1 1043 ? 34.243 1.771 4.427 1.00 94.56 1043 VAL A N 1
ATOM 8150 C CA . VAL A 1 1043 ? 34.726 3.106 4.074 1.00 94.56 1043 VAL A CA 1
ATOM 8151 C C . VAL A 1 1043 ? 36.224 3.195 4.340 1.00 94.56 1043 VAL A C 1
ATOM 8153 O O . VAL A 1 1043 ? 36.678 2.837 5.428 1.00 94.56 1043 VAL A O 1
ATOM 8156 N N . THR A 1 1044 ? 36.992 3.678 3.366 1.00 93.56 1044 THR A N 1
ATOM 8157 C CA . THR A 1 1044 ? 38.418 3.997 3.521 1.00 93.56 1044 THR A CA 1
ATOM 8158 C C . THR A 1 1044 ? 38.599 5.484 3.802 1.00 93.56 1044 THR A C 1
ATOM 8160 O O . THR A 1 1044 ? 38.076 6.339 3.086 1.00 93.56 1044 THR A O 1
ATOM 8163 N N . ASP A 1 1045 ? 39.375 5.796 4.837 1.00 93.00 1045 ASP A N 1
ATOM 8164 C CA . ASP A 1 1045 ? 39.843 7.145 5.125 1.00 93.00 1045 ASP A CA 1
ATOM 8165 C C . ASP A 1 1045 ? 41.332 7.255 4.792 1.00 93.00 1045 ASP A C 1
ATOM 8167 O O . ASP A 1 1045 ? 42.183 6.662 5.463 1.00 93.00 1045 ASP A O 1
ATOM 8171 N N . THR A 1 1046 ? 41.647 8.023 3.748 1.00 90.88 1046 THR A N 1
ATOM 8172 C CA . THR A 1 1046 ? 43.021 8.168 3.249 1.00 90.88 1046 THR A CA 1
ATOM 8173 C C . THR A 1 1046 ? 43.904 8.986 4.186 1.00 90.88 1046 THR A C 1
ATOM 8175 O O . THR A 1 1046 ? 45.116 8.807 4.182 1.00 90.88 1046 THR A O 1
ATOM 8178 N N . LYS A 1 1047 ? 43.340 9.916 4.970 1.00 90.00 1047 LYS A N 1
ATOM 8179 C CA . LYS A 1 1047 ? 44.132 10.768 5.874 1.00 90.00 1047 LYS A CA 1
ATOM 8180 C C . LYS A 1 1047 ? 44.380 10.113 7.226 1.00 90.00 1047 LYS A C 1
ATOM 8182 O O . LYS A 1 1047 ? 45.369 10.443 7.875 1.00 90.00 1047 LYS A O 1
ATOM 8187 N N . LEU A 1 1048 ? 43.481 9.228 7.647 1.00 88.50 1048 LEU A N 1
ATOM 8188 C CA . LEU A 1 1048 ? 43.603 8.469 8.891 1.00 88.50 1048 LEU A CA 1
ATOM 8189 C C . LEU A 1 1048 ? 44.238 7.089 8.702 1.00 88.50 1048 LEU A C 1
ATOM 8191 O O . LEU A 1 1048 ? 44.339 6.353 9.683 1.00 88.50 1048 LEU A O 1
ATOM 8195 N N . ASP A 1 1049 ? 44.638 6.735 7.476 1.00 90.25 1049 ASP A N 1
ATOM 8196 C CA . ASP A 1 1049 ? 45.176 5.416 7.127 1.00 90.25 1049 ASP A CA 1
ATOM 8197 C C . ASP A 1 1049 ? 44.285 4.284 7.662 1.00 90.25 1049 ASP A C 1
ATOM 8199 O O . ASP A 1 1049 ? 44.740 3.328 8.300 1.00 90.25 1049 ASP A O 1
ATOM 8203 N N . ARG A 1 1050 ? 42.970 4.447 7.465 1.00 89.50 1050 ARG A N 1
ATOM 8204 C CA . ARG A 1 1050 ? 41.951 3.671 8.175 1.00 89.50 1050 ARG A CA 1
ATOM 8205 C C . ARG A 1 1050 ? 40.918 3.068 7.240 1.00 89.50 1050 ARG A C 1
ATOM 8207 O O . ARG A 1 1050 ? 40.499 3.678 6.264 1.00 89.50 1050 ARG A O 1
ATOM 8214 N N . LEU A 1 1051 ? 40.453 1.886 7.612 1.00 91.25 1051 LEU A N 1
ATOM 8215 C CA . LEU A 1 1051 ? 39.304 1.207 7.032 1.00 91.25 1051 LEU A CA 1
ATOM 8216 C C . LEU A 1 1051 ? 38.248 1.012 8.116 1.00 91.25 1051 LEU A C 1
ATOM 8218 O O . LEU A 1 1051 ? 38.557 0.456 9.166 1.00 91.25 1051 LEU A O 1
ATOM 8222 N N . SER A 1 1052 ? 37.019 1.451 7.877 1.00 91.44 1052 SER A N 1
ATOM 8223 C CA . SER A 1 1052 ? 35.924 1.391 8.848 1.00 91.44 1052 SER A CA 1
ATOM 8224 C C . SER A 1 1052 ? 34.741 0.608 8.283 1.00 91.44 1052 SER A C 1
ATOM 8226 O O . SER A 1 1052 ? 34.320 0.846 7.153 1.00 91.44 1052 SER A O 1
ATOM 8228 N N . LEU A 1 1053 ? 34.194 -0.308 9.083 1.00 92.19 1053 LEU A N 1
ATOM 8229 C CA . LEU A 1 1053 ? 33.005 -1.101 8.783 1.00 92.19 1053 LEU A CA 1
ATOM 8230 C C . LEU A 1 1053 ? 31.791 -0.539 9.525 1.00 92.19 1053 LEU A C 1
ATOM 8232 O O . LEU A 1 1053 ? 31.835 -0.314 10.737 1.00 92.19 1053 LEU A O 1
ATOM 8236 N N . PHE A 1 1054 ? 30.686 -0.399 8.808 1.00 91.81 1054 PHE A N 1
ATOM 8237 C CA . PHE A 1 1054 ? 29.403 0.083 9.297 1.00 91.81 1054 PHE A CA 1
ATOM 8238 C C . PHE A 1 1054 ? 28.293 -0.908 8.945 1.00 91.81 1054 PHE A C 1
ATOM 8240 O O . PHE A 1 1054 ? 28.383 -1.665 7.982 1.00 91.81 1054 PHE A O 1
ATOM 8247 N N . SER A 1 1055 ? 27.226 -0.905 9.736 1.00 87.88 1055 SER A N 1
ATOM 8248 C CA . SER A 1 1055 ? 25.972 -1.574 9.375 1.00 87.88 1055 SER A CA 1
ATOM 8249 C C . SER A 1 1055 ? 25.264 -0.868 8.212 1.00 87.88 1055 SER A C 1
ATOM 8251 O O . SER A 1 1055 ? 25.552 0.291 7.911 1.00 87.88 1055 SER A O 1
ATOM 8253 N N . SER A 1 1056 ? 24.261 -1.526 7.628 1.00 84.69 1056 SER A N 1
ATOM 8254 C CA . SER A 1 1056 ? 23.370 -0.930 6.619 1.00 84.69 1056 SER A CA 1
ATOM 8255 C C . SER A 1 1056 ? 22.602 0.313 7.091 1.00 84.69 1056 SER A C 1
ATOM 8257 O O . SER A 1 1056 ? 22.074 1.044 6.259 1.00 84.69 1056 SER A O 1
ATOM 8259 N N . THR A 1 1057 ? 22.541 0.569 8.403 1.00 79.31 1057 THR A N 1
ATOM 8260 C CA . THR A 1 1057 ? 21.913 1.758 9.007 1.00 79.31 1057 THR A CA 1
ATOM 8261 C C . THR A 1 1057 ? 22.950 2.762 9.527 1.00 79.31 1057 THR A C 1
ATOM 8263 O O . THR A 1 1057 ? 22.672 3.503 10.465 1.00 79.31 1057 THR A O 1
ATOM 8266 N N . GLY A 1 1058 ? 24.197 2.700 9.048 1.00 83.75 1058 GLY A N 1
ATOM 8267 C CA . GLY A 1 1058 ? 25.250 3.658 9.407 1.00 83.75 1058 GLY A CA 1
ATOM 8268 C C . GLY A 1 1058 ? 25.854 3.506 10.809 1.00 83.75 1058 GLY A C 1
ATOM 8269 O O . GLY A 1 1058 ? 26.681 4.319 11.212 1.00 83.75 1058 GLY A O 1
ATOM 8270 N N . GLN A 1 1059 ? 25.499 2.468 11.579 1.00 87.00 1059 GLN A N 1
ATOM 8271 C CA . GLN A 1 1059 ? 26.134 2.229 12.886 1.00 87.00 1059 GLN A CA 1
ATOM 8272 C C . GLN A 1 1059 ? 27.542 1.654 12.718 1.00 87.00 1059 GLN A C 1
ATOM 8274 O O . GLN A 1 1059 ? 27.703 0.626 12.057 1.00 87.00 1059 GLN A O 1
ATOM 8279 N N . PHE A 1 1060 ? 28.533 2.283 13.351 1.00 90.19 1060 PHE A N 1
ATOM 8280 C CA . PHE A 1 1060 ? 29.927 1.834 13.367 1.00 90.19 1060 PHE A CA 1
ATOM 8281 C C . PHE A 1 1060 ? 30.076 0.451 14.022 1.00 90.19 1060 PHE A C 1
ATOM 8283 O O . PHE A 1 1060 ? 29.518 0.202 15.092 1.00 90.19 1060 PHE A O 1
ATOM 8290 N N . LYS A 1 1061 ? 30.840 -0.444 13.384 1.00 88.38 1061 LYS A N 1
ATOM 8291 C CA . LYS A 1 1061 ? 31.122 -1.802 13.875 1.00 88.38 1061 LYS A CA 1
ATOM 8292 C C . LYS A 1 1061 ? 32.569 -1.960 14.323 1.00 88.38 1061 LYS A C 1
ATOM 8294 O O . LYS A 1 1061 ? 32.819 -2.341 15.463 1.00 88.38 1061 LYS A O 1
ATOM 8299 N N . VAL A 1 1062 ? 33.511 -1.719 13.414 1.00 87.31 1062 VAL A N 1
ATOM 8300 C CA . VAL A 1 1062 ? 34.944 -1.936 13.648 1.00 87.31 1062 VAL A CA 1
ATOM 8301 C C . VAL A 1 1062 ? 35.769 -1.064 12.710 1.00 87.31 1062 VAL A C 1
ATOM 8303 O O . VAL A 1 1062 ? 35.310 -0.717 11.622 1.00 87.31 1062 VAL A O 1
ATOM 8306 N N . SER A 1 1063 ? 36.991 -0.723 13.114 1.00 85.88 1063 SER A N 1
ATOM 8307 C CA . SER A 1 1063 ? 37.976 -0.093 12.243 1.00 85.88 1063 SER A CA 1
ATOM 8308 C C . SER A 1 1063 ? 39.324 -0.809 12.303 1.00 85.88 1063 SER A C 1
ATOM 8310 O O . SER A 1 1063 ? 39.702 -1.383 13.325 1.00 85.88 1063 SER A O 1
ATOM 8312 N N . VAL A 1 1064 ? 40.053 -0.764 11.192 1.00 81.06 1064 VAL A N 1
ATOM 8313 C CA . VAL A 1 1064 ? 41.448 -1.187 11.075 1.00 81.06 1064 VAL A CA 1
ATOM 8314 C C . VAL A 1 1064 ? 42.267 0.063 10.777 1.00 81.06 1064 VAL A C 1
ATOM 8316 O O . VAL A 1 1064 ? 42.066 0.700 9.745 1.00 81.06 1064 VAL A O 1
ATOM 8319 N N . ALA A 1 1065 ? 43.150 0.435 11.704 1.00 72.00 1065 ALA A N 1
ATOM 8320 C CA . ALA A 1 1065 ? 43.985 1.633 11.635 1.00 72.00 1065 ALA A CA 1
ATOM 8321 C C . ALA A 1 1065 ? 45.437 1.312 12.024 1.00 72.00 1065 ALA A C 1
ATOM 8323 O O . ALA A 1 1065 ? 45.741 0.232 12.545 1.00 72.00 1065 ALA A O 1
ATOM 8324 N N . GLN A 1 1066 ? 46.337 2.265 11.788 1.00 60.22 1066 GLN A N 1
ATOM 8325 C CA . GLN A 1 1066 ? 47.759 2.121 12.084 1.00 60.22 1066 GLN A CA 1
ATOM 8326 C C . GLN A 1 1066 ? 48.012 1.788 13.573 1.00 60.22 1066 GLN A C 1
ATOM 8328 O O . GLN A 1 1066 ? 47.569 2.505 14.471 1.00 60.22 1066 GLN A O 1
ATOM 8333 N N . GLY A 1 1067 ? 48.751 0.699 13.835 1.00 54.91 1067 GLY A N 1
ATOM 8334 C CA . GLY A 1 1067 ? 49.224 0.317 15.175 1.00 54.91 1067 GLY A CA 1
ATOM 8335 C C . GLY A 1 1067 ? 48.472 -0.809 15.901 1.00 54.91 1067 GLY A C 1
ATOM 8336 O O . GLY A 1 1067 ? 48.806 -1.070 17.058 1.00 54.91 1067 GLY A O 1
ATOM 8337 N N . ALA A 1 1068 ? 47.504 -1.485 15.266 1.00 51.78 1068 ALA A N 1
ATOM 8338 C CA . ALA A 1 1068 ? 46.747 -2.575 15.900 1.00 51.78 1068 ALA A CA 1
ATOM 8339 C C . ALA A 1 1068 ? 47.201 -4.007 15.528 1.00 51.78 1068 ALA A C 1
ATOM 8341 O O . ALA A 1 1068 ? 47.054 -4.882 16.371 1.00 51.78 1068 ALA A O 1
ATOM 8342 N N . ASP A 1 1069 ? 47.789 -4.254 14.346 1.00 48.22 1069 ASP A N 1
ATOM 8343 C CA . ASP A 1 1069 ? 48.423 -5.534 13.957 1.00 48.22 1069 ASP A CA 1
ATOM 8344 C C . ASP A 1 1069 ? 49.251 -5.389 12.652 1.00 48.22 1069 ASP A C 1
ATOM 8346 O O . ASP A 1 1069 ? 49.175 -4.374 11.961 1.00 48.22 1069 ASP A O 1
ATOM 8350 N N . CYS A 1 1070 ? 50.070 -6.397 12.318 1.00 40.44 1070 CYS A N 1
ATOM 8351 C CA . CYS A 1 1070 ? 51.177 -6.417 11.335 1.00 40.44 1070 CYS A CA 1
ATOM 8352 C C . CYS A 1 1070 ? 50.842 -6.232 9.828 1.00 40.44 1070 CYS A C 1
ATOM 8354 O O . CYS A 1 1070 ? 51.654 -6.593 8.970 1.00 40.44 1070 CYS A O 1
ATOM 8356 N N . HIS A 1 1071 ? 49.692 -5.640 9.493 1.00 61.59 1071 HIS A N 1
ATOM 8357 C CA . HIS A 1 1071 ? 49.189 -5.451 8.123 1.00 61.59 1071 HIS A CA 1
ATOM 8358 C C . HIS A 1 1071 ? 48.662 -4.015 7.884 1.00 61.59 1071 HIS A C 1
ATOM 8360 O O . HIS A 1 1071 ? 47.565 -3.824 7.367 1.00 61.59 1071 HIS A O 1
ATOM 8366 N N . GLU A 1 1072 ? 49.455 -3.013 8.282 1.00 73.38 1072 GLU A N 1
ATOM 8367 C CA . GLU A 1 1072 ? 49.164 -1.562 8.252 1.00 73.38 1072 GLU A CA 1
ATOM 8368 C C . GLU A 1 1072 ? 48.713 -1.055 6.870 1.00 73.38 1072 GLU A C 1
ATOM 8370 O O . GLU A 1 1072 ? 49.351 -1.409 5.885 1.00 73.38 1072 GLU A O 1
ATOM 8375 N N . LEU A 1 1073 ? 47.654 -0.238 6.784 1.00 82.88 1073 LEU A N 1
ATOM 8376 C CA . LEU A 1 1073 ? 47.258 0.493 5.564 1.00 82.88 1073 LEU A CA 1
ATOM 8377 C C . LEU A 1 1073 ? 48.101 1.773 5.421 1.00 82.88 1073 LEU A C 1
ATOM 8379 O O . LEU A 1 1073 ? 48.453 2.390 6.422 1.00 82.88 1073 LEU A O 1
ATOM 8383 N N . GLU A 1 1074 ? 48.423 2.162 4.190 1.00 85.69 1074 GLU A N 1
ATOM 8384 C CA . GLU A 1 1074 ? 49.185 3.366 3.849 1.00 85.69 1074 GLU A CA 1
ATOM 8385 C C . GLU A 1 1074 ? 48.441 4.142 2.753 1.00 85.69 1074 GLU A C 1
ATOM 8387 O O . GLU A 1 1074 ? 48.528 3.812 1.571 1.00 85.69 1074 GLU A O 1
ATOM 8392 N N . ALA A 1 1075 ? 47.744 5.212 3.133 1.00 86.69 1075 ALA A N 1
ATOM 8393 C CA . ALA A 1 1075 ? 46.917 6.042 2.263 1.00 86.69 1075 ALA A CA 1
ATOM 8394 C C . ALA A 1 1075 ? 45.933 5.222 1.396 1.00 86.69 1075 ALA A C 1
ATOM 8396 O O . ALA A 1 1075 ? 45.996 5.297 0.160 1.00 86.69 1075 ALA A O 1
ATOM 8397 N N . PRO A 1 1076 ? 45.013 4.448 2.010 1.00 91.62 1076 PRO A N 1
ATOM 8398 C CA . PRO A 1 1076 ? 44.028 3.675 1.267 1.00 91.62 1076 PRO A CA 1
ATOM 8399 C C . PRO A 1 1076 ? 43.083 4.616 0.507 1.00 91.62 1076 PRO A C 1
ATOM 8401 O O . PRO A 1 1076 ? 42.572 5.585 1.073 1.00 91.62 1076 PRO A O 1
ATOM 8404 N N . TRP A 1 1077 ? 42.852 4.330 -0.774 1.00 91.44 1077 TRP A N 1
ATOM 8405 C CA . TRP A 1 1077 ? 41.998 5.132 -1.654 1.00 91.44 1077 TRP A CA 1
ATOM 8406 C C . TRP A 1 1077 ? 40.749 4.350 -2.057 1.00 91.44 1077 TRP A C 1
ATOM 8408 O O . TRP A 1 1077 ? 39.867 4.150 -1.225 1.00 91.44 1077 TRP A O 1
ATOM 8418 N N . GLY A 1 1078 ? 40.671 3.879 -3.304 1.00 90.69 1078 GLY A N 1
ATOM 8419 C CA . GLY A 1 1078 ? 39.528 3.136 -3.808 1.00 90.69 1078 GLY A CA 1
ATOM 8420 C C . GLY A 1 1078 ? 39.378 1.777 -3.134 1.00 90.69 1078 GLY A C 1
ATOM 8421 O O . GLY A 1 1078 ? 40.360 1.088 -2.834 1.00 90.69 1078 GLY A O 1
ATOM 8422 N N . VAL A 1 1079 ? 38.127 1.372 -2.954 1.00 94.25 1079 VAL A N 1
ATOM 8423 C CA . VAL A 1 1079 ? 37.746 0.073 -2.408 1.00 94.25 1079 VAL A CA 1
ATOM 8424 C C . VAL A 1 1079 ? 36.674 -0.569 -3.282 1.00 94.25 1079 VAL A C 1
ATOM 8426 O O . VAL A 1 1079 ? 35.788 0.106 -3.797 1.00 94.25 1079 VAL A O 1
ATOM 8429 N N . ALA A 1 1080 ? 36.758 -1.879 -3.487 1.00 93.62 1080 ALA A N 1
ATOM 8430 C CA . ALA A 1 1080 ? 35.772 -2.619 -4.262 1.00 93.62 1080 ALA A CA 1
ATOM 8431 C C . ALA A 1 1080 ? 35.532 -4.006 -3.661 1.00 93.62 1080 ALA A C 1
ATOM 8433 O O . ALA A 1 1080 ? 36.460 -4.662 -3.190 1.00 93.62 1080 ALA A O 1
ATOM 8434 N N . VAL A 1 1081 ? 34.279 -4.456 -3.686 1.00 92.94 1081 VAL A N 1
ATOM 8435 C CA . VAL A 1 1081 ? 33.857 -5.748 -3.131 1.00 92.94 1081 VAL A CA 1
ATOM 8436 C C . VAL A 1 1081 ? 33.479 -6.686 -4.270 1.00 92.94 1081 VAL A C 1
ATOM 8438 O O . VAL A 1 1081 ? 32.711 -6.332 -5.163 1.00 92.94 1081 VAL A O 1
ATOM 8441 N N . THR A 1 1082 ? 34.048 -7.887 -4.253 1.00 88.81 1082 THR A N 1
ATOM 8442 C CA . THR A 1 1082 ? 33.658 -8.965 -5.173 1.00 88.81 1082 THR A CA 1
ATOM 8443 C C . THR A 1 1082 ? 32.339 -9.586 -4.739 1.00 88.81 1082 THR A C 1
ATOM 8445 O O . THR A 1 1082 ? 31.915 -9.424 -3.598 1.00 88.81 1082 THR A O 1
ATOM 8448 N N . GLN A 1 1083 ? 31.714 -10.378 -5.616 1.00 82.44 1083 GLN A N 1
ATOM 8449 C CA . GLN A 1 1083 ? 30.541 -11.142 -5.205 1.00 82.44 1083 GLN A CA 1
ATOM 8450 C C . GLN A 1 1083 ? 30.854 -11.969 -3.955 1.00 82.44 1083 GLN A C 1
ATOM 8452 O O . GLN A 1 1083 ? 30.095 -11.905 -3.004 1.00 82.44 1083 GLN A O 1
ATOM 8457 N N . ASP A 1 1084 ? 31.968 -12.685 -3.862 1.00 82.75 1084 ASP A N 1
ATOM 8458 C CA . ASP A 1 1084 ? 32.281 -13.540 -2.701 1.00 82.75 1084 ASP A CA 1
ATOM 8459 C C . ASP A 1 1084 ? 32.675 -12.777 -1.413 1.00 82.75 1084 ASP A C 1
ATOM 8461 O O . ASP A 1 1084 ? 33.334 -13.339 -0.543 1.00 82.75 1084 ASP A O 1
ATOM 8465 N N . ASP A 1 1085 ? 32.274 -11.506 -1.293 1.00 87.50 1085 ASP A N 1
ATOM 8466 C CA . ASP A 1 1085 ? 32.528 -10.602 -0.168 1.00 87.50 1085 ASP A CA 1
ATOM 8467 C C . ASP A 1 1085 ? 34.028 -10.452 0.167 1.00 87.50 1085 ASP A C 1
ATOM 8469 O O . ASP A 1 1085 ? 34.409 -10.155 1.298 1.00 87.50 1085 ASP A O 1
ATOM 8473 N N . LEU A 1 1086 ? 34.902 -10.620 -0.836 1.00 90.56 1086 LEU A N 1
ATOM 8474 C CA . LEU A 1 1086 ? 36.310 -10.224 -0.742 1.00 90.56 1086 LEU A CA 1
ATOM 8475 C C . LEU A 1 1086 ? 36.463 -8.753 -1.116 1.00 90.56 1086 LEU A C 1
ATOM 8477 O O . LEU A 1 1086 ? 36.042 -8.335 -2.200 1.00 90.56 1086 LEU A O 1
ATOM 8481 N N . LEU A 1 1087 ? 37.117 -8.009 -0.233 1.00 92.94 1087 LEU A N 1
ATOM 8482 C CA . LEU A 1 1087 ? 37.367 -6.581 -0.319 1.00 92.94 1087 LEU A CA 1
ATOM 8483 C C . LEU A 1 1087 ? 38.748 -6.324 -0.922 1.00 92.94 1087 LEU A C 1
ATOM 8485 O O . LEU A 1 1087 ? 39.742 -6.793 -0.382 1.00 92.94 1087 LEU A O 1
ATOM 8489 N N . PHE A 1 1088 ? 38.832 -5.558 -2.005 1.00 94.12 1088 PHE A N 1
ATOM 8490 C CA . PHE A 1 1088 ? 40.083 -5.138 -2.636 1.00 94.12 1088 PHE A CA 1
ATOM 8491 C C . PHE A 1 1088 ? 40.283 -3.639 -2.418 1.00 94.12 1088 PHE A C 1
ATOM 8493 O O . PHE A 1 1088 ? 39.405 -2.846 -2.749 1.00 94.12 1088 PHE A O 1
ATOM 8500 N N . ILE A 1 1089 ? 41.443 -3.255 -1.889 1.00 93.38 1089 ILE A N 1
ATOM 8501 C CA . ILE A 1 1089 ? 41.776 -1.873 -1.532 1.00 93.38 1089 ILE A CA 1
ATOM 8502 C C . ILE A 1 1089 ? 43.016 -1.436 -2.299 1.00 93.38 1089 ILE A C 1
ATOM 8504 O O . ILE A 1 1089 ? 44.041 -2.122 -2.268 1.00 93.38 1089 ILE A O 1
ATOM 8508 N N . ALA A 1 1090 ? 42.930 -0.283 -2.959 1.00 92.19 1090 ALA A N 1
ATOM 8509 C CA . ALA A 1 1090 ? 44.077 0.423 -3.511 1.00 92.19 1090 ALA A CA 1
ATOM 8510 C C . ALA A 1 1090 ? 44.854 1.111 -2.376 1.00 92.19 1090 ALA A C 1
ATOM 8512 O O . ALA A 1 1090 ? 44.401 2.114 -1.831 1.00 92.19 1090 ALA A O 1
ATOM 8513 N N . ASP A 1 1091 ? 46.012 0.558 -2.016 1.00 90.00 1091 ASP A N 1
ATOM 8514 C CA . ASP A 1 1091 ? 46.804 0.959 -0.851 1.00 90.00 1091 ASP A CA 1
ATOM 8515 C C . ASP A 1 1091 ? 48.213 1.400 -1.279 1.00 90.00 1091 ASP A C 1
ATOM 8517 O O . ASP A 1 1091 ? 49.165 0.611 -1.307 1.00 90.00 1091 ASP A O 1
ATOM 8521 N N . GLN A 1 1092 ? 48.315 2.662 -1.715 1.00 84.81 1092 GLN A N 1
ATOM 8522 C CA . GLN A 1 1092 ? 49.499 3.346 -2.260 1.00 84.81 1092 GLN A CA 1
ATOM 8523 C C . GLN A 1 1092 ? 50.254 2.592 -3.380 1.00 84.81 1092 GLN A C 1
ATOM 8525 O O . GLN A 1 1092 ? 50.197 2.979 -4.551 1.00 84.81 1092 GLN A O 1
ATOM 8530 N N . LYS A 1 1093 ? 51.011 1.545 -3.026 1.00 84.94 1093 LYS A N 1
ATOM 8531 C CA . LYS A 1 1093 ? 51.848 0.721 -3.925 1.00 84.94 1093 LYS A CA 1
ATOM 8532 C C . LYS A 1 1093 ? 51.302 -0.685 -4.158 1.00 84.94 1093 LYS A C 1
ATOM 8534 O O . LYS A 1 1093 ? 51.774 -1.383 -5.058 1.00 84.94 1093 LYS A O 1
ATOM 8539 N N . LYS A 1 1094 ? 50.380 -1.148 -3.317 1.00 89.44 1094 LYS A N 1
ATOM 8540 C CA . LYS A 1 1094 ? 49.867 -2.518 -3.341 1.00 89.44 1094 LYS A CA 1
ATOM 8541 C C . LYS A 1 1094 ? 48.352 -2.501 -3.380 1.00 89.44 1094 LYS A C 1
ATOM 8543 O O . LYS A 1 1094 ? 47.714 -1.569 -2.911 1.00 89.44 1094 LYS A O 1
ATOM 8548 N N . VAL A 1 1095 ? 47.782 -3.564 -3.923 1.00 91.94 1095 VAL A N 1
ATOM 8549 C CA . VAL A 1 1095 ? 46.374 -3.870 -3.705 1.00 91.94 1095 VAL A CA 1
ATOM 8550 C C . VAL A 1 1095 ? 46.306 -4.871 -2.565 1.00 91.94 1095 VAL A C 1
ATOM 8552 O O . VAL A 1 1095 ? 46.890 -5.956 -2.660 1.00 91.94 1095 VAL A O 1
ATOM 8555 N N . LYS A 1 1096 ? 45.628 -4.499 -1.479 1.00 91.94 1096 LYS A N 1
ATOM 8556 C CA . LYS A 1 1096 ? 45.406 -5.366 -0.316 1.00 91.94 1096 LYS A CA 1
ATOM 8557 C C . LYS A 1 1096 ? 44.009 -5.955 -0.360 1.00 91.94 1096 LYS A C 1
ATOM 8559 O O . LYS A 1 1096 ? 43.067 -5.295 -0.788 1.00 91.94 1096 LYS A O 1
ATOM 8564 N N . VAL A 1 1097 ? 43.897 -7.209 0.060 1.00 92.06 1097 VAL A N 1
ATOM 8565 C CA . VAL A 1 1097 ? 42.655 -7.976 0.036 1.00 92.06 1097 VAL A CA 1
ATOM 8566 C C . VAL A 1 1097 ? 42.268 -8.356 1.456 1.00 92.06 1097 VAL A C 1
ATOM 8568 O O . VAL A 1 1097 ? 43.090 -8.928 2.174 1.00 92.06 1097 VAL A O 1
ATOM 8571 N N . PHE A 1 1098 ? 41.025 -8.072 1.826 1.00 91.00 1098 PHE A N 1
ATOM 8572 C CA . PHE A 1 1098 ? 40.423 -8.407 3.114 1.00 91.00 1098 PHE A CA 1
ATOM 8573 C C . PHE A 1 1098 ? 39.155 -9.245 2.907 1.00 91.00 1098 PHE A C 1
ATOM 8575 O O . PHE A 1 1098 ? 38.606 -9.283 1.803 1.00 91.00 1098 PHE A O 1
ATOM 8582 N N . ASP A 1 1099 ? 38.707 -9.939 3.947 1.00 88.00 1099 ASP A N 1
ATOM 8583 C CA . ASP A 1 1099 ? 37.412 -10.621 3.960 1.00 88.00 1099 ASP A CA 1
ATOM 8584 C C . ASP A 1 1099 ? 36.286 -9.720 4.507 1.00 88.00 1099 ASP A C 1
ATOM 8586 O O . ASP A 1 1099 ? 36.470 -8.523 4.753 1.00 88.00 1099 ASP A O 1
ATOM 8590 N N . ASN A 1 1100 ? 35.099 -10.300 4.675 1.00 83.75 1100 ASN A N 1
ATOM 8591 C CA . ASN A 1 1100 ? 33.896 -9.618 5.149 1.00 83.75 1100 ASN A CA 1
ATOM 8592 C C . ASN A 1 1100 ? 33.919 -9.252 6.643 1.00 83.75 1100 ASN A C 1
ATOM 8594 O O . ASN A 1 1100 ? 33.092 -8.456 7.086 1.00 83.75 1100 ASN A O 1
ATOM 8598 N N . GLU A 1 1101 ? 34.861 -9.798 7.413 1.00 81.62 1101 GLU A N 1
ATOM 8599 C CA . GLU A 1 1101 ? 35.131 -9.412 8.801 1.00 81.62 1101 GLU A CA 1
ATOM 8600 C C . GLU A 1 1101 ? 36.284 -8.399 8.888 1.00 81.62 1101 GLU A C 1
ATOM 8602 O O . GLU A 1 1101 ? 36.718 -8.036 9.981 1.00 81.62 1101 GLU A O 1
ATOM 8607 N N . VAL A 1 1102 ? 36.745 -7.891 7.736 1.00 84.62 1102 VAL A N 1
ATOM 8608 C CA . VAL A 1 1102 ? 37.849 -6.931 7.613 1.00 84.62 1102 VAL A CA 1
ATOM 8609 C C . VAL A 1 1102 ? 39.172 -7.528 8.114 1.00 84.62 1102 VAL A C 1
ATOM 8611 O O . VAL A 1 1102 ? 40.070 -6.834 8.591 1.00 84.62 1102 VAL A O 1
ATOM 8614 N N . MET A 1 1103 ? 39.335 -8.843 7.952 1.00 84.38 1103 MET A N 1
ATOM 8615 C CA . MET A 1 1103 ? 40.580 -9.546 8.237 1.00 84.38 1103 MET A CA 1
ATOM 8616 C C . MET A 1 1103 ? 41.447 -9.616 6.983 1.00 84.38 1103 MET A C 1
ATOM 8618 O O . MET A 1 1103 ? 40.972 -9.876 5.877 1.00 84.38 1103 MET A O 1
ATOM 8622 N N . TYR A 1 1104 ? 42.748 -9.371 7.148 1.00 88.12 1104 TYR A N 1
ATOM 8623 C CA . TYR A 1 1104 ? 43.706 -9.397 6.044 1.00 88.12 1104 TYR A CA 1
ATOM 8624 C C . TYR A 1 1104 ? 43.807 -10.799 5.429 1.00 88.12 1104 TYR A C 1
ATOM 8626 O O . TYR A 1 1104 ? 44.084 -11.777 6.123 1.00 88.12 1104 TYR A O 1
ATOM 8634 N N . VAL A 1 1105 ? 43.653 -10.885 4.106 1.00 88.75 1105 VAL A N 1
ATOM 8635 C CA . VAL A 1 1105 ? 43.774 -12.132 3.340 1.00 88.75 1105 VAL A CA 1
ATOM 8636 C C . VAL A 1 1105 ? 45.116 -12.199 2.616 1.00 88.75 1105 VAL A C 1
ATOM 8638 O O . VAL A 1 1105 ? 45.814 -13.210 2.706 1.00 88.75 1105 VAL A O 1
ATOM 8641 N N . ARG A 1 1106 ? 45.469 -11.156 1.849 1.00 90.44 1106 ARG A N 1
ATOM 8642 C CA . ARG A 1 1106 ? 46.683 -11.117 1.006 1.00 90.44 1106 ARG A CA 1
ATOM 8643 C C . ARG A 1 1106 ? 46.931 -9.741 0.388 1.00 90.44 1106 ARG A C 1
ATOM 8645 O O . ARG A 1 1106 ? 46.101 -8.847 0.483 1.00 90.44 1106 ARG A O 1
ATOM 8652 N N . GLU A 1 1107 ? 48.033 -9.610 -0.344 1.00 91.19 1107 GLU A N 1
ATOM 8653 C CA . GLU A 1 1107 ? 48.354 -8.428 -1.146 1.00 91.19 1107 GLU A CA 1
ATOM 8654 C C . GLU A 1 1107 ? 49.076 -8.794 -2.449 1.00 91.19 1107 GLU A C 1
ATOM 8656 O O . GLU A 1 1107 ? 49.712 -9.846 -2.545 1.00 91.19 1107 GLU A O 1
ATOM 8661 N N . PHE A 1 1108 ? 49.006 -7.913 -3.444 1.00 91.44 1108 PHE A N 1
ATOM 8662 C CA . PHE A 1 1108 ? 49.803 -8.007 -4.668 1.00 91.44 1108 PHE A CA 1
ATOM 8663 C C . PHE A 1 1108 ? 50.194 -6.617 -5.180 1.00 91.44 1108 PHE A C 1
ATOM 8665 O O . PHE A 1 1108 ? 49.571 -5.610 -4.847 1.00 91.44 1108 PHE A O 1
ATOM 8672 N N . THR A 1 1109 ? 51.251 -6.556 -5.989 1.00 88.69 1109 THR A N 1
ATOM 8673 C CA . THR A 1 1109 ? 51.731 -5.310 -6.600 1.00 88.69 1109 THR A CA 1
ATOM 8674 C C . THR A 1 1109 ? 51.258 -5.246 -8.053 1.00 88.69 1109 THR A C 1
ATOM 8676 O O . THR A 1 1109 ? 51.679 -6.092 -8.844 1.00 88.69 1109 THR A O 1
ATOM 8679 N N . PRO A 1 1110 ? 50.416 -4.264 -8.433 1.00 82.81 1110 PRO A N 1
ATOM 8680 C CA . PRO A 1 1110 ? 49.838 -4.214 -9.777 1.00 82.81 1110 PRO A CA 1
ATOM 8681 C C . PRO A 1 1110 ? 50.859 -4.030 -10.911 1.00 82.81 1110 PRO A C 1
ATOM 8683 O O . PRO A 1 1110 ? 50.651 -4.517 -12.019 1.00 82.81 1110 PRO A O 1
ATOM 8686 N N . LEU A 1 1111 ? 51.971 -3.340 -10.653 1.00 79.31 1111 LEU A N 1
ATOM 8687 C CA . LEU A 1 1111 ? 53.063 -3.142 -11.609 1.00 79.31 1111 LEU A CA 1
ATOM 8688 C C . LEU A 1 1111 ? 54.402 -3.214 -10.870 1.00 79.31 1111 LEU A C 1
ATOM 8690 O O . LEU A 1 1111 ? 54.619 -2.469 -9.918 1.00 79.31 1111 LEU A O 1
ATOM 8694 N N . VAL A 1 1112 ? 55.295 -4.102 -11.309 1.00 70.56 1112 VAL A N 1
ATOM 8695 C CA . VAL A 1 1112 ? 56.640 -4.244 -10.730 1.00 70.56 1112 VAL A CA 1
ATOM 8696 C C . VAL A 1 1112 ? 57.552 -3.141 -11.276 1.00 70.56 1112 VAL A C 1
ATOM 8698 O O . VAL A 1 1112 ? 57.571 -2.898 -12.482 1.00 70.56 1112 VAL A O 1
ATOM 8701 N N . ASP A 1 1113 ? 58.293 -2.471 -10.393 1.00 62.59 1113 ASP A N 1
ATOM 8702 C CA . ASP A 1 1113 ? 59.165 -1.345 -10.745 1.00 62.59 1113 ASP A CA 1
ATOM 8703 C C . ASP A 1 1113 ? 60.393 -1.806 -11.536 1.00 62.59 1113 ASP A C 1
ATOM 8705 O O . ASP A 1 1113 ? 61.401 -2.228 -10.967 1.00 62.59 1113 ASP A O 1
ATOM 8709 N N . ASP A 1 1114 ? 60.343 -1.653 -12.857 1.00 55.97 1114 ASP A N 1
ATOM 8710 C CA . ASP A 1 1114 ? 61.525 -1.747 -13.707 1.00 55.97 1114 ASP A CA 1
ATOM 8711 C C . ASP A 1 1114 ? 62.239 -0.382 -13.736 1.00 55.97 1114 ASP A C 1
ATOM 8713 O O . ASP A 1 1114 ? 62.083 0.414 -14.658 1.00 55.97 1114 ASP A O 1
ATOM 8717 N N . GLN A 1 1115 ? 63.066 -0.156 -12.709 1.00 50.47 1115 GLN A N 1
ATOM 8718 C CA . GLN A 1 1115 ? 63.986 0.977 -12.504 1.00 50.47 1115 GLN A CA 1
ATOM 8719 C C . GLN A 1 1115 ? 63.379 2.280 -11.945 1.00 50.47 1115 GLN A C 1
ATOM 8721 O O . GLN A 1 1115 ? 62.335 2.770 -12.363 1.00 50.47 1115 GLN A O 1
ATOM 8726 N N . GLU A 1 1116 ? 64.100 2.836 -10.964 1.00 51.47 1116 GLU A N 1
ATOM 8727 C CA . GLU A 1 1116 ? 63.848 4.095 -10.256 1.00 51.47 1116 GLU A CA 1
ATOM 8728 C C . GLU A 1 1116 ? 63.451 5.220 -11.225 1.00 51.47 1116 GLU A C 1
ATOM 8730 O O . GLU A 1 1116 ? 64.295 5.621 -12.019 1.00 51.47 1116 GLU A O 1
ATOM 8735 N N . MET A 1 1117 ? 62.203 5.723 -11.165 1.00 49.50 1117 MET A N 1
ATOM 8736 C CA . MET A 1 1117 ? 61.844 7.148 -11.380 1.00 49.50 1117 MET A CA 1
ATOM 8737 C C . MET A 1 1117 ? 60.329 7.488 -11.413 1.00 49.50 1117 MET A C 1
ATOM 8739 O O . MET A 1 1117 ? 59.998 8.642 -11.679 1.00 49.50 1117 MET A O 1
ATOM 8743 N N . SER A 1 1118 ? 59.389 6.590 -11.080 1.00 57.56 1118 SER A N 1
ATOM 8744 C CA . SER A 1 1118 ? 57.978 6.994 -10.872 1.00 57.56 1118 SER A CA 1
ATOM 8745 C C . SER A 1 1118 ? 57.362 6.372 -9.617 1.00 57.56 1118 SER A C 1
ATOM 8747 O O . SER A 1 1118 ? 57.124 5.162 -9.570 1.00 57.56 1118 SER A O 1
ATOM 8749 N N . GLU A 1 1119 ? 57.080 7.196 -8.605 1.00 66.44 1119 GLU A N 1
ATOM 8750 C CA . GLU A 1 1119 ? 56.294 6.792 -7.432 1.00 66.44 1119 GLU A CA 1
ATOM 8751 C C . GLU A 1 1119 ? 54.901 6.305 -7.879 1.00 66.44 1119 GLU A C 1
ATOM 8753 O O . GLU A 1 1119 ? 54.234 7.003 -8.637 1.00 66.44 1119 GLU A O 1
ATOM 8758 N N . SER A 1 1120 ? 54.478 5.115 -7.434 1.00 71.94 1120 SER A N 1
ATOM 8759 C CA . SER A 1 1120 ? 53.121 4.568 -7.646 1.00 71.94 1120 SER A CA 1
ATOM 8760 C C . SER A 1 1120 ? 52.071 5.448 -6.966 1.00 71.94 1120 SER A C 1
ATOM 8762 O O . SER A 1 1120 ? 52.303 5.921 -5.851 1.00 71.94 1120 SER A O 1
ATOM 8764 N N . GLY A 1 1121 ? 50.931 5.659 -7.621 1.00 80.50 1121 GLY A N 1
ATOM 8765 C CA . GLY A 1 1121 ? 49.772 6.349 -7.056 1.00 80.50 1121 GLY A CA 1
ATOM 8766 C C . GLY A 1 1121 ? 48.494 5.600 -7.399 1.00 80.50 1121 GLY A C 1
ATOM 8767 O O . GLY A 1 1121 ? 47.796 5.984 -8.334 1.00 80.50 1121 GLY A O 1
ATOM 8768 N N . LEU A 1 1122 ? 48.216 4.512 -6.677 1.00 88.06 1122 LEU A N 1
ATOM 8769 C CA . LEU A 1 1122 ? 46.979 3.760 -6.868 1.00 88.06 1122 LEU A CA 1
ATOM 8770 C C . LEU A 1 1122 ? 45.786 4.579 -6.366 1.00 88.06 1122 LEU A C 1
ATOM 8772 O O . LEU A 1 1122 ? 45.795 5.032 -5.224 1.00 88.06 1122 LEU A O 1
ATOM 8776 N N . THR A 1 1123 ? 44.776 4.757 -7.217 1.00 86.31 1123 THR A N 1
ATOM 8777 C CA . THR A 1 1123 ? 43.566 5.530 -6.889 1.00 86.31 1123 THR A CA 1
ATOM 8778 C C . THR A 1 1123 ? 42.311 4.680 -7.057 1.00 86.31 1123 THR A C 1
ATOM 8780 O O . THR A 1 1123 ? 41.799 4.144 -6.075 1.00 86.31 1123 THR A O 1
ATOM 8783 N N . GLY A 1 1124 ? 41.845 4.505 -8.295 1.00 87.25 1124 GLY A N 1
ATOM 8784 C CA . GLY A 1 1124 ? 40.628 3.761 -8.618 1.00 87.25 1124 GLY A CA 1
ATOM 8785 C C . GLY A 1 1124 ? 40.844 2.248 -8.668 1.00 87.25 1124 GLY A C 1
ATOM 8786 O O . GLY A 1 1124 ? 41.795 1.760 -9.290 1.00 87.25 1124 GLY A O 1
ATOM 8787 N N . ILE A 1 1125 ? 39.921 1.495 -8.067 1.00 92.38 1125 ILE A N 1
ATOM 8788 C CA . ILE A 1 1125 ? 39.882 0.033 -8.137 1.00 92.38 1125 ILE A CA 1
ATOM 8789 C C . ILE A 1 1125 ? 38.470 -0.441 -8.473 1.00 92.38 1125 ILE A C 1
ATOM 8791 O O . ILE A 1 1125 ? 37.494 0.017 -7.892 1.00 92.38 1125 ILE A O 1
ATOM 8795 N N . ALA A 1 1126 ? 38.369 -1.377 -9.412 1.00 92.31 1126 ALA A N 1
ATOM 8796 C CA . ALA A 1 1126 ? 37.107 -1.977 -9.825 1.00 92.31 1126 ALA A CA 1
ATOM 8797 C C . ALA A 1 1126 ? 37.259 -3.490 -9.935 1.00 92.31 1126 ALA A C 1
ATOM 8799 O O . ALA A 1 1126 ? 38.286 -3.979 -10.410 1.00 92.31 1126 ALA A O 1
ATOM 8800 N N . VAL A 1 1127 ? 36.231 -4.234 -9.539 1.00 92.06 1127 VAL A N 1
ATOM 8801 C CA . VAL A 1 1127 ? 36.215 -5.699 -9.618 1.00 92.06 1127 VAL A CA 1
ATOM 8802 C C . VAL A 1 1127 ? 34.970 -6.182 -10.351 1.00 92.06 1127 VAL A C 1
ATOM 8804 O O . VAL A 1 1127 ? 33.898 -5.597 -10.222 1.00 92.06 1127 VAL A O 1
ATOM 8807 N N . ASP A 1 1128 ? 35.124 -7.252 -11.122 1.00 87.38 1128 ASP A N 1
ATOM 8808 C CA . ASP A 1 1128 ? 34.022 -8.056 -11.650 1.00 87.38 1128 ASP A CA 1
ATOM 8809 C C . ASP A 1 1128 ? 34.168 -9.517 -11.171 1.00 87.38 1128 ASP A C 1
ATOM 8811 O O . ASP A 1 1128 ? 34.975 -9.814 -10.290 1.00 87.38 1128 ASP A O 1
ATOM 8815 N N . GLU A 1 1129 ? 33.383 -10.450 -11.718 1.00 82.62 1129 GLU A N 1
ATOM 8816 C CA . GLU A 1 1129 ? 33.432 -11.872 -11.327 1.00 82.62 1129 GLU A CA 1
ATOM 8817 C C . GLU A 1 1129 ? 34.774 -12.571 -11.619 1.00 82.62 1129 GLU A C 1
ATOM 8819 O O . GLU A 1 1129 ? 35.024 -13.661 -11.109 1.00 82.62 1129 GLU A O 1
ATOM 8824 N N . GLN A 1 1130 ? 35.629 -12.003 -12.472 1.00 84.19 1130 GLN A N 1
ATOM 8825 C CA . GLN A 1 1130 ? 36.836 -12.665 -12.978 1.00 84.19 1130 GLN A CA 1
ATOM 8826 C C . GLN A 1 1130 ? 38.106 -11.825 -12.816 1.00 84.19 1130 GLN A C 1
ATOM 8828 O O . GLN A 1 1130 ? 39.213 -12.373 -12.784 1.00 84.19 1130 GLN A O 1
ATOM 8833 N N . ARG A 1 1131 ? 37.971 -10.503 -12.739 1.00 90.75 1131 ARG A N 1
ATOM 8834 C CA . ARG A 1 1131 ? 39.060 -9.549 -12.910 1.00 90.75 1131 ARG A CA 1
ATOM 8835 C C . ARG A 1 1131 ? 38.998 -8.444 -11.868 1.00 90.75 1131 ARG A C 1
ATOM 8837 O O . ARG A 1 1131 ? 37.931 -8.029 -11.427 1.00 90.75 1131 ARG A O 1
ATOM 8844 N N . VAL A 1 1132 ? 40.171 -7.911 -11.560 1.00 92.06 1132 VAL A N 1
ATOM 8845 C CA . VAL A 1 1132 ? 40.354 -6.654 -10.838 1.00 92.06 1132 VAL A CA 1
ATOM 8846 C C . VAL A 1 1132 ? 41.132 -5.691 -11.723 1.00 92.06 1132 VAL A C 1
ATOM 8848 O O . VAL A 1 1132 ? 42.179 -6.037 -12.271 1.00 92.06 1132 VAL A O 1
ATOM 8851 N N . ALA A 1 1133 ? 40.611 -4.483 -11.890 1.00 91.75 1133 ALA A N 1
ATOM 8852 C CA . ALA A 1 1133 ? 41.281 -3.395 -12.576 1.00 91.75 1133 ALA A CA 1
ATOM 8853 C C . ALA A 1 1133 ? 41.741 -2.363 -11.542 1.00 91.75 1133 ALA A C 1
ATOM 8855 O O . ALA A 1 1133 ? 40.943 -1.895 -10.735 1.00 91.75 1133 ALA A O 1
ATOM 8856 N N . ALA A 1 1134 ? 43.026 -2.023 -11.571 1.00 91.12 1134 ALA A N 1
ATOM 8857 C CA . ALA A 1 1134 ? 43.643 -1.044 -10.686 1.00 91.12 1134 ALA A CA 1
ATOM 8858 C C . ALA A 1 1134 ? 44.272 0.076 -11.519 1.00 91.12 1134 ALA A C 1
ATOM 8860 O O . ALA A 1 1134 ? 45.100 -0.188 -12.403 1.00 91.12 1134 ALA A O 1
ATOM 8861 N N . ALA A 1 1135 ? 43.864 1.312 -11.242 1.00 89.25 1135 ALA A N 1
ATOM 8862 C CA . ALA A 1 1135 ? 44.384 2.515 -11.871 1.00 89.25 1135 ALA A CA 1
ATOM 8863 C C . ALA A 1 1135 ? 45.555 3.094 -11.070 1.00 89.25 1135 ALA A C 1
ATOM 8865 O O . ALA A 1 1135 ? 45.461 3.262 -9.856 1.00 89.25 1135 ALA A O 1
ATOM 8866 N N . ASP A 1 1136 ? 46.638 3.428 -11.772 1.00 87.06 1136 ASP A N 1
ATOM 8867 C CA . ASP A 1 1136 ? 47.771 4.178 -11.234 1.00 87.06 1136 ASP A CA 1
ATOM 8868 C C . ASP A 1 1136 ? 47.852 5.534 -11.945 1.00 87.06 1136 ASP A C 1
ATOM 8870 O O . ASP A 1 1136 ? 48.242 5.612 -13.119 1.00 87.06 1136 ASP A O 1
ATOM 8874 N N . CYS A 1 1137 ? 47.463 6.597 -11.239 1.00 81.94 1137 CYS A N 1
ATOM 8875 C CA . CYS A 1 1137 ? 47.382 7.947 -11.797 1.00 81.94 1137 CYS A CA 1
ATOM 8876 C C . CYS A 1 1137 ? 48.769 8.539 -12.080 1.00 81.94 1137 CYS A C 1
ATOM 8878 O O . CYS A 1 1137 ? 48.972 9.241 -13.068 1.00 81.94 1137 CYS A O 1
ATOM 8880 N N . ARG A 1 1138 ? 49.779 8.194 -11.271 1.00 80.31 1138 ARG A N 1
ATOM 8881 C CA . ARG A 1 1138 ? 51.149 8.700 -11.450 1.00 80.31 1138 ARG A CA 1
ATOM 8882 C C . ARG A 1 1138 ? 51.859 8.012 -12.606 1.00 80.31 1138 ARG A C 1
ATOM 8884 O O . ARG A 1 1138 ? 52.668 8.637 -13.294 1.00 80.31 1138 ARG A O 1
ATOM 8891 N N . ARG A 1 1139 ? 51.555 6.732 -12.835 1.00 79.12 1139 ARG A N 1
ATOM 8892 C CA . ARG A 1 1139 ? 52.112 5.952 -13.951 1.00 79.12 1139 ARG A CA 1
ATOM 8893 C C . ARG A 1 1139 ? 51.279 6.011 -15.218 1.00 79.12 1139 ARG A C 1
ATOM 8895 O O . ARG A 1 1139 ? 51.774 5.566 -16.250 1.00 79.12 1139 ARG A O 1
ATOM 8902 N N . ASN A 1 1140 ? 50.077 6.588 -15.172 1.00 80.94 1140 ASN A N 1
ATOM 8903 C CA . ASN A 1 1140 ? 49.180 6.692 -16.322 1.00 80.94 1140 ASN A CA 1
ATOM 8904 C C . ASN A 1 1140 ? 48.860 5.318 -16.943 1.00 80.94 1140 ASN A C 1
ATOM 8906 O O . ASN A 1 1140 ? 48.936 5.115 -18.161 1.00 80.94 1140 ASN A O 1
ATOM 8910 N N . VAL A 1 1141 ? 48.561 4.329 -16.097 1.00 85.94 1141 VAL A N 1
ATOM 8911 C CA . VAL A 1 1141 ? 48.273 2.955 -16.529 1.00 85.94 1141 VAL A CA 1
ATOM 8912 C C . VAL A 1 1141 ? 47.101 2.389 -15.739 1.00 85.94 1141 VAL A C 1
ATOM 8914 O O . VAL A 1 1141 ? 47.036 2.520 -14.521 1.00 85.94 1141 VAL A O 1
ATOM 8917 N N . ILE A 1 1142 ? 46.205 1.690 -16.440 1.00 89.31 1142 ILE A N 1
ATOM 8918 C CA . ILE A 1 1142 ? 45.243 0.778 -15.816 1.00 89.31 1142 ILE A CA 1
ATOM 8919 C C . ILE A 1 1142 ? 45.784 -0.636 -15.984 1.00 89.31 1142 ILE A C 1
ATOM 8921 O O . ILE A 1 1142 ? 45.999 -1.107 -17.103 1.00 89.31 1142 ILE A O 1
ATOM 8925 N N . SER A 1 1143 ? 46.013 -1.316 -14.871 1.00 89.62 1143 SER A N 1
ATOM 8926 C CA . SER A 1 1143 ? 46.437 -2.712 -14.849 1.00 89.62 1143 SER A CA 1
ATOM 8927 C C . SER A 1 1143 ? 45.236 -3.606 -14.556 1.00 89.62 1143 SER A C 1
ATOM 8929 O O . SER A 1 1143 ? 44.435 -3.308 -13.676 1.00 89.62 1143 SER A O 1
ATOM 8931 N N . VAL A 1 1144 ? 45.082 -4.679 -15.324 1.00 90.62 1144 VAL A N 1
ATOM 8932 C CA . VAL A 1 1144 ? 43.982 -5.637 -15.196 1.00 90.62 1144 VAL A CA 1
ATOM 8933 C C . VAL A 1 1144 ? 44.581 -6.968 -14.780 1.00 90.62 1144 VAL A C 1
ATOM 8935 O O . VAL A 1 1144 ? 45.501 -7.466 -15.431 1.00 90.62 1144 VAL A O 1
ATOM 8938 N N . HIS A 1 1145 ? 44.055 -7.542 -13.709 1.00 92.19 1145 HIS A N 1
ATOM 8939 C CA . HIS A 1 1145 ? 44.538 -8.763 -13.074 1.00 92.19 1145 HIS A CA 1
ATOM 8940 C C . HIS A 1 1145 ? 43.392 -9.748 -12.908 1.00 92.19 1145 HIS A C 1
ATOM 8942 O O . HIS A 1 1145 ? 42.227 -9.358 -12.900 1.00 92.19 1145 HIS A O 1
ATOM 8948 N N . ASN A 1 1146 ? 43.713 -11.027 -12.758 1.00 90.69 1146 ASN A N 1
ATOM 8949 C CA . ASN A 1 1146 ? 42.759 -12.002 -12.251 1.00 90.69 1146 ASN A CA 1
ATOM 8950 C C . ASN A 1 1146 ? 42.455 -11.683 -10.784 1.00 90.69 1146 ASN A C 1
ATOM 8952 O O . ASN A 1 1146 ? 43.252 -11.029 -10.105 1.00 90.69 1146 ASN A O 1
ATOM 8956 N N . LEU A 1 1147 ? 41.349 -12.218 -10.261 1.00 88.81 1147 LEU A N 1
ATOM 8957 C CA . LEU A 1 1147 ? 41.037 -12.085 -8.835 1.00 88.81 1147 LEU A CA 1
ATOM 8958 C C . LEU A 1 1147 ? 42.178 -12.567 -7.940 1.00 88.81 1147 LEU A C 1
ATOM 8960 O O . LEU A 1 1147 ? 42.290 -12.103 -6.814 1.00 88.81 1147 LEU A O 1
ATOM 8964 N N . ASP A 1 1148 ? 43.045 -13.473 -8.407 1.00 86.38 1148 ASP A N 1
ATOM 8965 C CA . ASP A 1 1148 ? 44.187 -13.945 -7.632 1.00 86.38 1148 ASP A CA 1
ATOM 8966 C C . ASP A 1 1148 ? 45.371 -12.953 -7.520 1.00 86.38 1148 ASP A C 1
ATOM 8968 O O . ASP A 1 1148 ? 46.326 -13.227 -6.790 1.00 86.38 1148 ASP A O 1
ATOM 8972 N N . GLY A 1 1149 ? 45.293 -11.807 -8.203 1.00 85.62 1149 GLY A N 1
ATOM 8973 C CA . GLY A 1 1149 ? 46.349 -10.797 -8.288 1.00 85.62 1149 GLY A CA 1
ATOM 8974 C C . GLY A 1 1149 ? 47.350 -11.020 -9.426 1.00 85.62 1149 GLY A C 1
ATOM 8975 O O . GLY A 1 1149 ? 48.304 -10.256 -9.553 1.00 85.62 1149 GLY A O 1
ATOM 8976 N N . SER A 1 1150 ? 47.174 -12.049 -10.264 1.00 89.00 1150 SER A N 1
ATOM 8977 C CA . SER A 1 1150 ? 48.034 -12.268 -11.433 1.00 89.00 1150 SER A CA 1
ATOM 8978 C C . SER A 1 1150 ? 47.660 -11.349 -12.602 1.00 89.00 1150 SER A C 1
ATOM 8980 O O . SER A 1 1150 ? 46.497 -11.253 -12.990 1.00 89.00 1150 SER A O 1
ATOM 8982 N N . MET A 1 1151 ? 48.655 -10.688 -13.201 1.00 88.38 1151 MET A N 1
ATOM 8983 C CA . MET A 1 1151 ? 48.436 -9.705 -14.268 1.00 88.38 1151 MET A CA 1
ATOM 8984 C C . MET A 1 1151 ? 47.935 -10.344 -15.572 1.00 88.38 1151 MET A C 1
ATOM 8986 O O . MET A 1 1151 ? 48.556 -11.261 -16.109 1.00 88.38 1151 MET A O 1
ATOM 8990 N N . ILE A 1 1152 ? 46.840 -9.802 -16.112 1.00 88.88 1152 ILE A N 1
ATOM 8991 C CA . ILE A 1 1152 ? 46.249 -10.165 -17.409 1.00 88.88 1152 ILE A CA 1
ATOM 8992 C C . ILE A 1 1152 ? 46.762 -9.223 -18.501 1.00 88.88 1152 ILE A C 1
ATOM 8994 O O . ILE A 1 1152 ? 47.247 -9.670 -19.540 1.00 88.88 1152 ILE A O 1
ATOM 8998 N N . SER A 1 1153 ? 46.644 -7.912 -18.281 1.00 87.50 1153 SER A N 1
ATOM 8999 C CA . SER A 1 1153 ? 46.999 -6.889 -19.270 1.00 87.50 1153 SER A CA 1
ATOM 9000 C C . SER A 1 1153 ? 47.248 -5.530 -18.624 1.00 87.50 1153 SER A C 1
ATOM 9002 O O . SER A 1 1153 ? 46.729 -5.244 -17.549 1.00 87.50 1153 SER A O 1
ATOM 9004 N N . SER A 1 1154 ? 47.973 -4.658 -19.320 1.00 86.00 1154 SER A N 1
ATOM 9005 C CA . SER A 1 1154 ? 48.103 -3.244 -18.971 1.00 86.00 1154 SER A CA 1
ATOM 9006 C C . SER A 1 1154 ? 47.610 -2.365 -20.117 1.00 86.00 1154 SER A C 1
ATOM 9008 O O . SER A 1 1154 ? 47.841 -2.650 -21.293 1.00 86.00 1154 SER A O 1
ATOM 9010 N N . ILE A 1 1155 ? 46.903 -1.297 -19.766 1.00 83.88 1155 ILE A N 1
ATOM 9011 C CA . ILE A 1 1155 ? 46.334 -0.331 -20.700 1.00 83.88 1155 ILE A CA 1
ATOM 9012 C C . ILE A 1 1155 ? 47.017 1.005 -20.424 1.00 83.88 1155 ILE A C 1
ATOM 9014 O O . ILE A 1 1155 ? 46.824 1.603 -19.365 1.00 83.88 1155 ILE A O 1
ATOM 9018 N N . SER A 1 1156 ? 47.840 1.462 -21.371 1.00 72.75 1156 SER A N 1
ATOM 9019 C CA . SER A 1 1156 ? 48.473 2.781 -21.306 1.00 72.75 1156 SER A CA 1
ATOM 9020 C C . SER A 1 1156 ? 47.409 3.862 -21.443 1.00 72.75 1156 SER A C 1
ATOM 9022 O O . SER A 1 1156 ? 46.711 3.904 -22.461 1.00 72.75 1156 SER A O 1
ATOM 9024 N N . ASN A 1 1157 ? 47.287 4.731 -20.448 1.00 63.41 1157 ASN A N 1
ATOM 9025 C CA . ASN A 1 1157 ? 46.234 5.726 -20.413 1.00 63.41 1157 ASN A CA 1
ATOM 9026 C C . ASN A 1 1157 ? 46.681 6.978 -19.654 1.00 63.41 1157 ASN A C 1
ATOM 9028 O O . ASN A 1 1157 ? 46.758 6.981 -18.433 1.00 63.41 1157 ASN A O 1
ATOM 9032 N N . ASN A 1 1158 ? 46.929 8.054 -20.396 1.00 55.81 1158 ASN A N 1
ATOM 9033 C CA . ASN A 1 1158 ? 47.489 9.313 -19.893 1.00 55.81 1158 ASN A CA 1
ATOM 9034 C C . ASN A 1 1158 ? 46.557 10.128 -18.969 1.00 55.81 1158 ASN A C 1
ATOM 9036 O O . ASN A 1 1158 ? 46.789 11.324 -18.830 1.00 55.81 1158 ASN A O 1
ATOM 9040 N N . MET A 1 1159 ? 45.445 9.563 -18.485 1.00 59.38 1159 MET A N 1
ATOM 9041 C CA . MET A 1 1159 ? 44.287 10.356 -18.060 1.00 59.38 1159 MET A CA 1
ATOM 9042 C C . MET A 1 1159 ? 43.354 9.656 -17.043 1.00 59.38 1159 MET A C 1
ATOM 9044 O O . MET A 1 1159 ? 42.140 9.823 -17.151 1.00 59.38 1159 MET A O 1
ATOM 9048 N N . VAL A 1 1160 ? 43.854 8.876 -16.078 1.00 62.78 1160 VAL A N 1
ATOM 9049 C CA . VAL A 1 1160 ? 43.008 8.362 -14.972 1.00 62.78 1160 VAL A CA 1
ATOM 9050 C C . VAL A 1 1160 ? 43.390 9.051 -13.673 1.00 62.78 1160 VAL A C 1
ATOM 9052 O O . VAL A 1 1160 ? 44.530 8.899 -13.245 1.00 62.78 1160 VAL A O 1
ATOM 9055 N N . ASP A 1 1161 ? 42.442 9.753 -13.048 1.00 66.19 1161 ASP A N 1
ATOM 9056 C CA . ASP A 1 1161 ? 42.723 10.523 -11.831 1.00 66.19 1161 ASP A CA 1
ATOM 9057 C C . ASP A 1 1161 ? 42.159 9.844 -10.566 1.00 66.19 1161 ASP A C 1
ATOM 9059 O O . ASP A 1 1161 ? 42.947 9.390 -9.736 1.00 66.19 1161 ASP A O 1
ATOM 9063 N N . PHE A 1 1162 ? 40.831 9.702 -10.420 1.00 73.19 1162 PHE A N 1
ATOM 9064 C CA . PHE A 1 1162 ? 40.209 9.369 -9.120 1.00 73.19 1162 PHE A CA 1
ATOM 9065 C C . PHE A 1 1162 ? 39.560 7.987 -9.023 1.00 73.19 1162 PHE A C 1
ATOM 9067 O O . PHE A 1 1162 ? 39.849 7.268 -8.068 1.00 73.19 1162 PHE A O 1
ATOM 9074 N N . ASP A 1 1163 ? 38.690 7.617 -9.967 1.00 87.12 1163 ASP A N 1
ATOM 9075 C CA . ASP A 1 1163 ? 37.844 6.426 -9.824 1.00 87.12 1163 ASP A CA 1
ATOM 9076 C C . ASP A 1 1163 ? 37.664 5.653 -11.141 1.00 87.12 1163 ASP A C 1
ATOM 9078 O O . ASP A 1 1163 ? 37.845 6.180 -12.248 1.00 87.12 1163 ASP A O 1
ATOM 9082 N N . LEU A 1 1164 ? 37.328 4.370 -11.007 1.00 90.75 1164 LEU A N 1
ATOM 9083 C CA . LEU A 1 1164 ? 37.252 3.389 -12.083 1.00 90.75 1164 LEU A CA 1
ATOM 9084 C C . LEU A 1 1164 ? 36.052 2.460 -11.863 1.00 90.75 1164 LEU A C 1
ATOM 9086 O O . LEU A 1 1164 ? 35.837 1.968 -10.764 1.00 90.75 1164 LEU A O 1
ATOM 9090 N N . ALA A 1 1165 ? 35.332 2.134 -12.936 1.00 91.19 1165 ALA A N 1
ATOM 9091 C CA . ALA A 1 1165 ? 34.251 1.153 -12.935 1.00 91.19 1165 ALA A CA 1
ATOM 9092 C C . ALA A 1 1165 ? 34.367 0.178 -14.117 1.00 91.19 1165 ALA A C 1
ATOM 9094 O O . ALA A 1 1165 ? 34.783 0.550 -15.222 1.00 91.19 1165 ALA A O 1
ATOM 9095 N N . ILE A 1 1166 ? 33.955 -1.074 -13.895 1.00 90.06 1166 ILE A N 1
ATOM 9096 C CA . ILE A 1 1166 ? 33.828 -2.101 -14.937 1.00 90.06 1166 ILE A CA 1
ATOM 9097 C C . ILE A 1 1166 ? 32.346 -2.277 -15.268 1.00 90.06 1166 ILE A C 1
ATOM 9099 O O . ILE A 1 1166 ? 31.568 -2.746 -14.446 1.00 90.06 1166 ILE A O 1
ATOM 9103 N N . SER A 1 1167 ? 31.956 -1.938 -16.498 1.00 84.62 1167 SER A N 1
ATOM 9104 C CA . SER A 1 1167 ? 30.603 -2.191 -17.000 1.00 84.62 1167 SER A CA 1
ATOM 9105 C C . SER A 1 1167 ? 30.401 -3.670 -17.325 1.00 84.62 1167 SER A C 1
ATOM 9107 O O . SER A 1 1167 ? 31.271 -4.315 -17.911 1.00 84.62 1167 SER A O 1
ATOM 9109 N N . ASN A 1 1168 ? 29.177 -4.151 -17.104 1.00 73.00 1168 ASN A N 1
ATOM 9110 C CA . ASN A 1 1168 ? 28.673 -5.452 -17.555 1.00 73.00 1168 ASN A CA 1
ATOM 9111 C C . ASN A 1 1168 ? 28.770 -5.715 -19.078 1.00 73.00 1168 ASN A C 1
ATOM 9113 O O . ASN A 1 1168 ? 28.512 -6.826 -19.533 1.00 73.00 1168 ASN A O 1
ATOM 9117 N N . THR A 1 1169 ? 29.122 -4.706 -19.881 1.00 72.56 1169 THR A N 1
ATOM 9118 C CA . THR A 1 1169 ? 29.383 -4.831 -21.325 1.00 72.56 1169 THR A CA 1
ATOM 9119 C C . THR A 1 1169 ? 30.867 -5.005 -21.669 1.00 72.56 1169 THR A C 1
ATOM 9121 O O . THR A 1 1169 ? 31.253 -4.757 -22.813 1.00 72.56 1169 THR A O 1
ATOM 9124 N N . ASP A 1 1170 ? 31.694 -5.416 -20.700 1.00 81.62 1170 ASP A N 1
ATOM 9125 C CA . ASP A 1 1170 ? 33.152 -5.552 -20.817 1.00 81.62 1170 ASP A CA 1
ATOM 9126 C C . ASP A 1 1170 ? 33.851 -4.233 -21.195 1.00 81.62 1170 ASP A C 1
ATOM 9128 O O . ASP A 1 1170 ? 34.662 -4.162 -22.126 1.00 81.62 1170 ASP A O 1
ATOM 9132 N N . ARG A 1 1171 ? 33.528 -3.156 -20.472 1.00 87.12 1171 ARG A N 1
ATOM 9133 C CA . ARG A 1 1171 ? 34.124 -1.827 -20.688 1.00 87.12 1171 ARG A CA 1
ATOM 9134 C C . ARG A 1 1171 ? 34.674 -1.247 -19.397 1.00 87.12 1171 ARG A C 1
ATOM 9136 O O . ARG A 1 1171 ? 34.059 -1.401 -18.347 1.00 87.12 1171 ARG A O 1
ATOM 9143 N N . LEU A 1 1172 ? 35.779 -0.520 -19.510 1.00 88.88 1172 LEU A N 1
ATOM 9144 C CA . LEU A 1 1172 ? 36.362 0.269 -18.431 1.00 88.88 1172 LEU A CA 1
ATOM 9145 C C . LEU A 1 1172 ? 35.903 1.715 -18.571 1.00 88.88 1172 LEU A C 1
ATOM 9147 O O . LEU A 1 1172 ? 36.048 2.316 -19.640 1.00 88.88 1172 LEU A O 1
ATOM 9151 N N . ILE A 1 1173 ? 35.344 2.262 -17.500 1.00 90.31 1173 ILE A N 1
ATOM 9152 C CA . ILE A 1 1173 ? 34.877 3.644 -17.424 1.00 90.31 1173 ILE A CA 1
ATOM 9153 C C . ILE A 1 1173 ? 35.638 4.316 -16.292 1.00 90.31 1173 ILE A C 1
ATOM 9155 O O . ILE A 1 1173 ? 35.695 3.777 -15.194 1.00 90.31 1173 ILE A O 1
ATOM 9159 N N . PHE A 1 1174 ? 36.228 5.473 -16.552 1.00 90.12 1174 PHE A N 1
ATOM 9160 C CA . PHE A 1 1174 ? 37.035 6.179 -15.563 1.00 90.12 1174 PHE A CA 1
ATOM 9161 C C . PHE A 1 1174 ? 36.882 7.687 -15.699 1.00 90.12 1174 PHE A C 1
ATOM 9163 O O . PHE A 1 1174 ? 36.500 8.215 -16.755 1.00 90.12 1174 PHE A O 1
ATOM 9170 N N . THR A 1 1175 ? 37.176 8.367 -14.599 1.00 88.94 1175 THR A N 1
ATOM 9171 C CA . THR A 1 1175 ? 37.085 9.817 -14.475 1.00 88.94 1175 THR A CA 1
ATOM 9172 C C . THR A 1 1175 ? 38.443 10.479 -14.706 1.00 88.94 1175 THR A C 1
ATOM 9174 O O . THR A 1 1175 ? 39.496 9.947 -14.345 1.00 88.94 1175 THR A O 1
ATOM 9177 N N . ASN A 1 1176 ? 38.412 11.651 -15.342 1.00 86.44 1176 ASN A N 1
ATOM 9178 C CA . ASN A 1 1176 ? 39.556 12.545 -15.448 1.00 86.44 1176 ASN A CA 1
ATOM 9179 C C . ASN A 1 1176 ? 39.177 13.934 -14.919 1.00 86.44 1176 ASN A C 1
ATOM 9181 O O . ASN A 1 1176 ? 38.315 14.614 -15.493 1.00 86.44 1176 ASN A O 1
ATOM 9185 N N . GLU A 1 1177 ? 39.822 14.331 -13.827 1.00 80.19 1177 GLU A N 1
ATOM 9186 C CA . GLU A 1 1177 ? 39.595 15.586 -13.123 1.00 80.19 1177 GLU A CA 1
ATOM 9187 C C . GLU A 1 1177 ? 40.225 16.760 -13.884 1.00 80.19 1177 GLU A C 1
ATOM 9189 O O . GLU A 1 1177 ? 39.562 17.783 -14.089 1.00 80.19 1177 GLU A O 1
ATOM 9194 N N . GLU A 1 1178 ? 41.473 16.603 -14.347 1.00 79.19 1178 GLU A N 1
ATOM 9195 C CA . GLU A 1 1178 ? 42.248 17.681 -14.981 1.00 79.19 1178 GLU A CA 1
ATOM 9196 C C . GLU A 1 1178 ? 41.581 18.196 -16.270 1.00 79.19 1178 GLU A C 1
ATOM 9198 O O . GLU A 1 1178 ? 41.387 19.399 -16.468 1.00 79.19 1178 GLU A O 1
ATOM 9203 N N . GLU A 1 1179 ? 41.161 17.271 -17.130 1.00 83.25 1179 GLU A N 1
ATOM 9204 C CA . GLU A 1 1179 ? 40.504 17.506 -18.417 1.00 83.25 1179 GLU A CA 1
ATOM 9205 C C . GLU A 1 1179 ? 38.974 17.564 -18.308 1.00 83.25 1179 GLU A C 1
ATOM 9207 O O . GLU A 1 1179 ? 38.300 17.884 -19.297 1.00 83.25 1179 GLU A O 1
ATOM 9212 N N . LYS A 1 1180 ? 38.412 17.281 -17.122 1.00 88.31 1180 LYS A N 1
ATOM 9213 C CA . LYS A 1 1180 ? 36.968 17.319 -16.826 1.00 88.31 1180 LYS A CA 1
ATOM 9214 C C . LYS A 1 1180 ? 36.151 16.430 -17.764 1.00 88.31 1180 LYS A C 1
ATOM 9216 O O . LYS A 1 1180 ? 35.209 16.877 -18.435 1.00 88.31 1180 LYS A O 1
ATOM 9221 N N . ARG A 1 1181 ? 36.578 15.175 -17.893 1.00 87.94 1181 ARG A N 1
ATOM 9222 C CA . ARG A 1 1181 ? 36.044 14.225 -18.876 1.00 87.94 1181 ARG A CA 1
ATOM 9223 C C . ARG A 1 1181 ? 35.717 12.877 -18.252 1.00 87.94 1181 ARG A C 1
ATOM 9225 O O . ARG A 1 1181 ? 36.442 12.370 -17.405 1.00 87.94 1181 ARG A O 1
ATOM 9232 N N . LEU A 1 1182 ? 34.645 12.278 -18.760 1.00 90.12 1182 LEU A N 1
ATOM 9233 C CA . LEU A 1 1182 ? 34.295 10.877 -18.577 1.00 90.12 1182 LEU A CA 1
ATOM 9234 C C . LEU A 1 1182 ? 34.757 10.098 -19.810 1.00 90.12 1182 LEU A C 1
ATOM 9236 O O . LEU A 1 1182 ? 34.376 10.419 -20.945 1.00 90.12 1182 LEU A O 1
ATOM 9240 N N . LEU A 1 1183 ? 35.567 9.069 -19.593 1.00 88.88 1183 LEU A N 1
ATOM 9241 C CA . LEU A 1 1183 ? 36.115 8.245 -20.660 1.00 88.88 1183 LEU A CA 1
ATOM 9242 C C . LEU A 1 1183 ? 35.650 6.801 -20.514 1.00 88.88 1183 LEU A C 1
ATOM 9244 O O . LEU A 1 1183 ? 35.511 6.283 -19.411 1.00 88.88 1183 LEU A O 1
ATOM 9248 N N . CYS A 1 1184 ? 35.438 6.148 -21.653 1.00 89.12 1184 CYS A N 1
ATOM 9249 C CA . CYS A 1 1184 ? 35.138 4.728 -21.714 1.00 89.12 1184 CYS A CA 1
ATOM 9250 C C . CYS A 1 1184 ? 35.997 4.058 -22.782 1.00 89.12 1184 CYS A C 1
ATOM 9252 O O . CYS A 1 1184 ? 36.039 4.511 -23.933 1.00 89.12 1184 CYS A O 1
ATOM 9254 N N . VAL A 1 1185 ? 36.669 2.974 -22.402 1.00 87.75 1185 VAL A N 1
ATOM 9255 C CA . VAL A 1 1185 ? 37.515 2.153 -23.273 1.00 87.75 1185 VAL A CA 1
ATOM 9256 C C . VAL A 1 1185 ? 37.114 0.685 -23.163 1.00 87.75 1185 VAL A C 1
ATOM 9258 O O . VAL A 1 1185 ? 36.559 0.252 -22.154 1.00 87.75 1185 VAL A O 1
ATOM 9261 N N . ASP A 1 1186 ? 37.386 -0.097 -24.202 1.00 84.94 1186 ASP A N 1
ATOM 9262 C CA . ASP A 1 1186 ? 37.362 -1.555 -24.078 1.00 84.94 1186 ASP A CA 1
ATOM 9263 C C . ASP A 1 1186 ? 38.638 -2.069 -23.380 1.00 84.94 1186 ASP A C 1
ATOM 9265 O O . ASP A 1 1186 ? 39.629 -1.350 -23.233 1.00 84.94 1186 ASP A O 1
ATOM 9269 N N . PHE A 1 1187 ? 38.647 -3.340 -22.970 1.00 83.06 1187 PHE A N 1
ATOM 9270 C CA . PHE A 1 1187 ? 39.826 -3.975 -22.360 1.00 83.06 1187 PHE A CA 1
ATOM 9271 C C . PHE A 1 1187 ? 41.032 -4.122 -23.313 1.00 83.06 1187 PHE A C 1
ATOM 9273 O O . PHE A 1 1187 ? 42.099 -4.560 -22.890 1.00 83.06 1187 PHE A O 1
ATOM 9280 N N . GLN A 1 1188 ? 40.891 -3.761 -24.595 1.00 79.62 1188 GLN A N 1
ATOM 9281 C CA . GLN A 1 1188 ? 41.997 -3.678 -25.556 1.00 79.62 1188 GLN A CA 1
ATOM 9282 C C . GLN A 1 1188 ? 42.586 -2.258 -25.643 1.00 79.62 1188 GLN A C 1
ATOM 9284 O O . GLN A 1 1188 ? 43.574 -2.052 -26.347 1.00 79.62 1188 GLN A O 1
ATOM 9289 N N . GLY A 1 1189 ? 41.998 -1.283 -24.940 1.00 76.81 1189 GLY A N 1
ATOM 9290 C CA . GLY A 1 1189 ? 42.406 0.120 -24.938 1.00 76.81 1189 GLY A CA 1
ATOM 9291 C C . GLY A 1 1189 ? 41.792 0.968 -26.058 1.00 76.81 1189 GLY A C 1
ATOM 9292 O O . GLY A 1 1189 ? 42.199 2.117 -26.240 1.00 76.81 1189 GLY A O 1
ATOM 9293 N N . ASN A 1 1190 ? 40.821 0.458 -26.824 1.00 81.56 1190 ASN A N 1
ATOM 9294 C CA . ASN A 1 1190 ? 40.133 1.260 -27.836 1.00 81.56 1190 ASN A CA 1
ATOM 9295 C C . ASN A 1 1190 ? 39.075 2.157 -27.181 1.00 81.56 1190 ASN A C 1
ATOM 9297 O O . ASN A 1 1190 ? 38.224 1.690 -26.426 1.00 81.56 1190 ASN A O 1
ATOM 9301 N N . ALA A 1 1191 ? 39.082 3.446 -27.527 1.00 81.56 1191 ALA A N 1
ATOM 9302 C CA . ALA A 1 1191 ? 38.098 4.402 -27.028 1.00 81.56 1191 ALA A CA 1
ATOM 9303 C C . ALA A 1 1191 ? 36.688 4.117 -27.574 1.00 81.56 1191 ALA A C 1
ATOM 9305 O O . ALA A 1 1191 ? 36.471 4.091 -28.789 1.00 81.56 1191 ALA A O 1
ATOM 9306 N N . VAL A 1 1192 ? 35.726 3.971 -26.662 1.00 80.62 1192 VAL A N 1
ATOM 9307 C CA . VAL A 1 1192 ? 34.292 3.844 -26.947 1.00 80.62 1192 VAL A CA 1
ATOM 9308 C C . VAL A 1 1192 ? 33.654 5.231 -27.003 1.00 80.62 1192 VAL A C 1
ATOM 9310 O O . VAL A 1 1192 ? 33.035 5.590 -28.006 1.00 80.62 1192 VAL A O 1
ATOM 9313 N N . PHE A 1 1193 ? 33.850 6.038 -25.958 1.00 83.38 1193 PHE A N 1
ATOM 9314 C CA . PHE A 1 1193 ? 33.462 7.447 -25.928 1.00 83.38 1193 PHE A CA 1
ATOM 9315 C C . PHE A 1 1193 ? 34.395 8.264 -25.026 1.00 83.38 1193 PHE A C 1
ATOM 9317 O O . PHE A 1 1193 ? 35.105 7.730 -24.176 1.00 83.38 1193 PHE A O 1
ATOM 9324 N N . ASN A 1 1194 ? 34.387 9.580 -25.230 1.00 87.44 1194 ASN A N 1
ATOM 9325 C CA . ASN A 1 1194 ? 35.105 10.552 -24.412 1.00 87.44 1194 ASN A CA 1
ATOM 9326 C C . ASN A 1 1194 ? 34.277 11.844 -24.377 1.00 87.44 1194 ASN A C 1
ATOM 9328 O O . ASN A 1 1194 ? 34.172 12.541 -25.393 1.00 87.44 1194 ASN A O 1
ATOM 9332 N N . VAL A 1 1195 ? 33.655 12.124 -23.233 1.00 88.19 1195 VAL A N 1
ATOM 9333 C CA . VAL A 1 1195 ? 32.639 13.171 -23.077 1.00 88.19 1195 VAL A CA 1
ATOM 9334 C C . VAL A 1 1195 ? 33.046 14.132 -21.966 1.00 88.19 1195 VAL A C 1
ATOM 9336 O O . VAL A 1 1195 ? 33.566 13.718 -20.939 1.00 88.19 1195 VAL A O 1
ATOM 9339 N N . MET A 1 1196 ? 32.825 15.429 -22.181 1.00 87.06 1196 MET A N 1
ATOM 9340 C CA . MET A 1 1196 ? 33.052 16.456 -21.162 1.00 87.06 1196 MET A CA 1
ATOM 9341 C C . MET A 1 1196 ? 31.902 16.462 -20.157 1.00 87.06 1196 MET A C 1
ATOM 9343 O O . MET A 1 1196 ? 30.738 16.495 -20.558 1.00 87.06 1196 MET A O 1
ATOM 9347 N N . THR A 1 1197 ? 32.229 16.475 -18.871 1.00 86.25 1197 THR A N 1
ATOM 9348 C CA . THR A 1 1197 ? 31.251 16.526 -17.781 1.00 86.25 1197 THR A CA 1
ATOM 9349 C C . THR A 1 1197 ? 30.842 17.970 -17.527 1.00 86.25 1197 THR A C 1
ATOM 9351 O O . THR A 1 1197 ? 31.679 18.861 -17.358 1.00 86.25 1197 THR A O 1
ATOM 9354 N N . LEU A 1 1198 ? 29.535 18.228 -17.558 1.00 82.50 1198 LEU A N 1
ATOM 9355 C CA . LEU A 1 1198 ? 28.976 19.573 -17.449 1.00 82.50 1198 LEU A CA 1
ATOM 9356 C C . LEU A 1 1198 ? 28.015 19.643 -16.266 1.00 82.50 1198 LEU A C 1
ATOM 9358 O O . LEU A 1 1198 ? 27.078 18.854 -16.191 1.00 82.50 1198 LEU A O 1
ATOM 9362 N N . LEU A 1 1199 ? 28.173 20.644 -15.403 1.00 78.00 1199 LEU A N 1
ATOM 9363 C CA . LEU A 1 1199 ? 27.173 21.011 -14.402 1.00 78.00 1199 LEU A CA 1
ATOM 9364 C C . LEU A 1 1199 ? 26.618 22.386 -14.770 1.00 78.00 1199 LEU A C 1
ATOM 9366 O O . LEU A 1 1199 ? 27.377 23.326 -14.956 1.00 78.00 1199 LEU A O 1
ATOM 9370 N N . ASN A 1 1200 ? 25.302 22.516 -14.952 1.00 71.88 1200 ASN A N 1
ATOM 9371 C CA . ASN A 1 1200 ? 24.662 23.785 -15.346 1.00 71.88 1200 ASN A CA 1
ATOM 9372 C C . ASN A 1 1200 ? 25.285 24.460 -16.595 1.00 71.88 1200 ASN A C 1
ATOM 9374 O O . ASN A 1 1200 ? 25.298 25.684 -16.717 1.00 71.88 1200 ASN A O 1
ATOM 9378 N N . GLY A 1 1201 ? 25.802 23.662 -17.538 1.00 71.94 1201 GLY A N 1
ATOM 9379 C CA . GLY A 1 1201 ? 26.427 24.144 -18.775 1.00 71.94 1201 GLY A CA 1
ATOM 9380 C C . GLY A 1 1201 ? 27.898 24.562 -18.648 1.00 71.94 1201 GLY A C 1
ATOM 9381 O O . GLY A 1 1201 ? 28.483 24.981 -19.647 1.00 71.94 1201 GLY A O 1
ATOM 9382 N N . THR A 1 1202 ? 28.513 24.426 -17.471 1.00 80.38 1202 THR A N 1
ATOM 9383 C CA . THR A 1 1202 ? 29.938 24.702 -17.240 1.00 80.38 1202 THR A CA 1
ATOM 9384 C C . THR A 1 1202 ? 30.725 23.408 -16.985 1.00 80.38 1202 THR A C 1
ATOM 9386 O O . THR A 1 1202 ? 30.174 22.458 -16.430 1.00 80.38 1202 THR A O 1
ATOM 9389 N N . PRO A 1 1203 ? 32.010 23.326 -17.391 1.00 85.25 1203 PRO A N 1
ATOM 9390 C CA . PRO A 1 1203 ? 32.832 22.137 -17.155 1.00 85.25 1203 PRO A CA 1
ATOM 9391 C C . PRO A 1 1203 ? 33.046 21.853 -15.661 1.00 85.25 1203 PRO A C 1
ATOM 9393 O O . PRO A 1 1203 ? 33.690 22.654 -14.968 1.00 85.25 1203 PRO A O 1
ATOM 9396 N N . ALA A 1 1204 ? 32.565 20.695 -15.209 1.00 86.50 1204 ALA A N 1
ATOM 9397 C CA . ALA A 1 1204 ? 32.641 20.204 -13.832 1.00 86.50 1204 ALA A CA 1
ATOM 9398 C C . ALA A 1 1204 ? 33.575 18.995 -13.731 1.00 86.50 1204 ALA A C 1
ATOM 9400 O O . ALA A 1 1204 ? 33.750 18.271 -14.712 1.00 86.50 1204 ALA A O 1
ATOM 9401 N N . LYS A 1 1205 ? 34.190 18.798 -12.565 1.00 88.06 1205 LYS A N 1
ATOM 9402 C CA . LYS A 1 1205 ? 35.190 17.748 -12.354 1.00 88.06 1205 LYS A CA 1
ATOM 9403 C C . LYS A 1 1205 ? 34.493 16.433 -11.993 1.00 88.06 1205 LYS A C 1
ATOM 9405 O O . LYS A 1 1205 ? 33.734 16.432 -11.030 1.00 88.06 1205 LYS A O 1
ATOM 9410 N N . PRO A 1 1206 ? 34.689 15.339 -12.741 1.00 90.69 1206 PRO A N 1
ATOM 9411 C CA . PRO A 1 1206 ? 34.173 14.040 -12.345 1.00 90.69 1206 PRO A CA 1
ATOM 9412 C C . PRO A 1 1206 ? 35.121 13.389 -11.338 1.00 90.69 1206 PRO A C 1
ATOM 9414 O O . PRO A 1 1206 ? 36.311 13.261 -11.613 1.00 90.69 1206 PRO A O 1
ATOM 9417 N N . THR A 1 1207 ? 34.591 12.973 -10.196 1.00 89.31 1207 THR A N 1
ATOM 9418 C CA . THR A 1 1207 ? 35.370 12.421 -9.080 1.00 89.31 1207 THR A CA 1
ATOM 9419 C C . THR A 1 1207 ? 35.121 10.922 -8.929 1.00 89.31 1207 THR A C 1
ATOM 9421 O O . THR A 1 1207 ? 36.063 10.144 -9.031 1.00 89.31 1207 THR A O 1
ATOM 9424 N N . GLY A 1 1208 ? 33.856 10.509 -8.826 1.00 90.38 1208 GLY A N 1
ATOM 9425 C CA . GLY A 1 1208 ? 33.433 9.107 -8.707 1.00 90.38 1208 GLY A CA 1
ATOM 9426 C C . GLY A 1 1208 ? 32.695 8.576 -9.927 1.00 90.38 1208 GLY A C 1
ATOM 9427 O O . GLY A 1 1208 ? 31.986 9.329 -10.606 1.00 90.38 1208 GLY A O 1
ATOM 9428 N N . VAL A 1 1209 ? 32.798 7.271 -10.184 1.00 92.50 1209 VAL A N 1
ATOM 9429 C CA . VAL A 1 1209 ? 32.039 6.596 -11.241 1.00 92.50 1209 VAL A CA 1
ATOM 9430 C C . VAL A 1 1209 ? 31.536 5.222 -10.813 1.00 92.50 1209 VAL A C 1
ATOM 9432 O O . VAL A 1 1209 ? 32.264 4.402 -10.277 1.00 92.50 1209 VAL A O 1
ATOM 9435 N N . LEU A 1 1210 ? 30.273 4.948 -11.121 1.00 91.12 1210 LEU A N 1
ATOM 9436 C CA . LEU A 1 1210 ? 29.610 3.678 -10.846 1.00 91.12 1210 LEU A CA 1
ATOM 9437 C C . LEU A 1 1210 ? 28.746 3.284 -12.047 1.00 91.12 1210 LEU A C 1
ATOM 9439 O O . LEU A 1 1210 ? 28.239 4.147 -12.764 1.00 91.12 1210 LEU A O 1
ATOM 9443 N N . CYS A 1 1211 ? 28.546 1.992 -12.285 1.00 88.31 1211 CYS A N 1
ATOM 9444 C CA . CYS A 1 1211 ? 27.662 1.509 -13.344 1.00 88.31 1211 CYS A CA 1
ATOM 9445 C C . CYS A 1 1211 ? 26.649 0.498 -12.816 1.00 88.31 1211 CYS A C 1
ATOM 9447 O O . CYS A 1 1211 ? 26.991 -0.340 -11.986 1.00 88.31 1211 CYS A O 1
ATOM 9449 N N . ASP A 1 1212 ? 25.414 0.579 -13.311 1.00 82.06 1212 ASP A N 1
ATOM 9450 C CA . ASP A 1 1212 ? 24.381 -0.414 -13.013 1.00 82.06 1212 ASP A CA 1
ATOM 9451 C C . ASP A 1 1212 ? 24.392 -1.579 -14.018 1.00 82.06 1212 ASP A C 1
ATOM 9453 O O . ASP A 1 1212 ? 24.970 -1.500 -15.108 1.00 82.06 1212 ASP A O 1
ATOM 9457 N N . ASP A 1 1213 ? 23.679 -2.652 -13.672 1.00 71.00 1213 ASP A N 1
ATOM 9458 C CA . ASP A 1 1213 ? 23.464 -3.819 -14.537 1.00 71.00 1213 ASP A CA 1
ATOM 9459 C C . ASP A 1 1213 ? 22.688 -3.488 -15.827 1.00 71.00 1213 ASP A C 1
ATOM 9461 O O . ASP A 1 1213 ? 22.658 -4.279 -16.771 1.00 71.00 1213 ASP A O 1
ATOM 9465 N N . ASP A 1 1214 ? 22.046 -2.321 -15.910 1.00 62.19 1214 ASP A N 1
ATOM 9466 C CA . ASP A 1 1214 ? 21.350 -1.852 -17.111 1.00 62.19 1214 ASP A CA 1
ATOM 9467 C C . ASP A 1 1214 ? 22.313 -1.132 -18.092 1.00 62.19 1214 ASP A C 1
ATOM 9469 O O . ASP A 1 1214 ? 21.920 -0.824 -19.228 1.00 62.19 1214 ASP A O 1
ATOM 9473 N N . GLY A 1 1215 ? 23.574 -0.911 -17.688 1.00 69.06 1215 GLY A N 1
ATOM 9474 C CA . GLY A 1 1215 ? 24.623 -0.223 -18.446 1.00 69.06 1215 GLY A CA 1
ATOM 9475 C C . GLY A 1 1215 ? 24.578 1.305 -18.338 1.00 69.06 1215 GLY A C 1
ATOM 9476 O O . GLY A 1 1215 ? 25.224 1.993 -19.133 1.00 69.06 1215 GLY A O 1
ATOM 9477 N N . SER A 1 1216 ? 23.798 1.851 -17.405 1.00 83.38 1216 SER A N 1
ATOM 9478 C CA . SER A 1 1216 ? 23.812 3.275 -17.068 1.00 83.38 1216 SER A CA 1
ATOM 9479 C C . SER A 1 1216 ? 25.031 3.603 -16.220 1.00 83.38 1216 SER A C 1
ATOM 9481 O O . SER A 1 1216 ? 25.479 2.793 -15.411 1.00 83.38 1216 SER A O 1
ATOM 9483 N N . ILE A 1 1217 ? 25.540 4.817 -16.385 1.00 88.12 1217 ILE A N 1
ATOM 9484 C CA . ILE A 1 1217 ? 26.763 5.280 -15.740 1.00 88.12 1217 ILE A CA 1
ATOM 9485 C C . ILE A 1 1217 ? 26.395 6.434 -14.815 1.00 88.12 1217 ILE A C 1
ATOM 9487 O O . ILE A 1 1217 ? 25.798 7.411 -15.255 1.00 88.12 1217 ILE A O 1
ATOM 9491 N N . TYR A 1 1218 ? 26.741 6.334 -13.543 1.00 91.75 1218 TYR A N 1
ATOM 9492 C CA . TYR A 1 1218 ? 26.525 7.362 -12.534 1.00 91.75 1218 TYR A CA 1
ATOM 9493 C C . TYR A 1 1218 ? 27.865 8.008 -12.232 1.00 91.75 1218 TYR A C 1
ATOM 9495 O O . TYR A 1 1218 ? 28.846 7.316 -11.979 1.00 91.75 1218 TYR A O 1
ATOM 9503 N N . VAL A 1 1219 ? 27.910 9.331 -12.302 1.00 92.44 1219 VAL A N 1
ATOM 9504 C CA . VAL A 1 1219 ? 29.137 10.108 -12.155 1.00 92.44 1219 VAL A CA 1
ATOM 9505 C C . VAL A 1 1219 ? 28.911 11.160 -11.090 1.00 92.44 1219 VAL A C 1
ATOM 9507 O O . VAL A 1 1219 ? 28.016 12.000 -11.231 1.00 92.44 1219 VAL A O 1
ATOM 9510 N N . ALA A 1 1220 ? 29.717 11.114 -10.038 1.00 91.62 1220 ALA A N 1
ATOM 9511 C CA . ALA A 1 1220 ? 29.787 12.184 -9.062 1.00 91.62 1220 ALA A CA 1
ATOM 9512 C C . ALA A 1 1220 ? 30.571 13.347 -9.681 1.00 91.62 1220 ALA A C 1
ATOM 9514 O O . ALA A 1 1220 ? 31.642 13.146 -10.257 1.00 91.62 1220 ALA A O 1
ATOM 9515 N N . VAL A 1 1221 ? 29.996 14.549 -9.640 1.00 89.56 1221 VAL A N 1
ATOM 9516 C CA . VAL A 1 1221 ? 30.600 15.752 -10.214 1.00 89.56 1221 VAL A CA 1
ATOM 9517 C C . VAL A 1 1221 ? 30.745 16.844 -9.163 1.00 89.56 1221 VAL A C 1
ATOM 9519 O O . VAL A 1 1221 ? 29.764 17.258 -8.545 1.00 89.56 1221 VAL A O 1
ATOM 9522 N N . GLU A 1 1222 ? 31.975 17.329 -9.018 1.00 84.81 1222 GLU A N 1
ATOM 9523 C CA . GLU A 1 1222 ? 32.365 18.416 -8.126 1.00 84.81 1222 GLU A CA 1
ATOM 9524 C C . GLU A 1 1222 ? 32.313 19.767 -8.861 1.00 84.81 1222 GLU A C 1
ATOM 9526 O O . GLU A 1 1222 ? 32.806 19.929 -9.994 1.00 84.81 1222 GLU A O 1
ATOM 9531 N N . TYR A 1 1223 ? 31.725 20.767 -8.204 1.00 68.38 1223 TYR A N 1
ATOM 9532 C CA . TYR A 1 1223 ? 31.602 22.130 -8.693 1.00 68.38 1223 TYR A CA 1
ATOM 9533 C C . TYR A 1 1223 ? 31.951 23.166 -7.620 1.00 68.38 1223 TYR A C 1
ATOM 9535 O O . TYR A 1 1223 ? 31.130 23.569 -6.802 1.00 68.38 1223 TYR A O 1
ATOM 9543 N N . GLN A 1 1224 ? 33.179 23.688 -7.710 1.00 59.97 1224 GLN A N 1
ATOM 9544 C CA . GLN A 1 1224 ? 33.647 24.865 -6.969 1.00 59.97 1224 GLN A CA 1
ATOM 9545 C C . GLN A 1 1224 ? 33.355 24.812 -5.458 1.00 59.97 1224 GLN A C 1
ATOM 9547 O O . GLN A 1 1224 ? 32.708 25.731 -4.979 1.00 59.97 1224 GLN A O 1
ATOM 9552 N N . ALA A 1 1225 ? 33.804 23.791 -4.715 1.00 57.38 1225 ALA A N 1
ATOM 9553 C CA . ALA A 1 1225 ? 33.907 23.772 -3.238 1.00 57.38 1225 ALA A CA 1
ATOM 9554 C C . ALA A 1 1225 ? 32.787 24.499 -2.435 1.00 57.38 1225 ALA A C 1
ATOM 9556 O O . ALA A 1 1225 ? 33.064 25.159 -1.433 1.00 57.38 1225 ALA A O 1
ATOM 9557 N N . THR A 1 1226 ? 31.529 24.446 -2.895 1.00 55.31 1226 THR A N 1
ATOM 9558 C CA . THR A 1 1226 ? 30.405 25.260 -2.376 1.00 55.31 1226 THR A CA 1
ATOM 9559 C C . THR A 1 1226 ? 29.269 24.419 -1.791 1.00 55.31 1226 THR A C 1
ATOM 9561 O O . THR A 1 1226 ? 28.325 24.996 -1.256 1.00 55.31 1226 THR A O 1
ATOM 9564 N N . GLY A 1 1227 ? 29.366 23.082 -1.840 1.00 60.88 1227 GLY A N 1
ATOM 9565 C CA . GLY A 1 1227 ? 28.386 22.162 -1.242 1.00 60.88 1227 GLY A CA 1
ATOM 9566 C C . GLY A 1 1227 ? 27.099 21.946 -2.041 1.00 60.88 1227 GLY A C 1
ATOM 9567 O O . GLY A 1 1227 ? 26.058 21.682 -1.446 1.00 60.88 1227 GLY A O 1
ATOM 9568 N N . ASP A 1 1228 ? 27.148 22.067 -3.374 1.00 69.94 1228 ASP A N 1
ATOM 9569 C CA . ASP A 1 1228 ? 26.051 21.679 -4.287 1.00 69.94 1228 ASP A CA 1
ATOM 9570 C C . ASP A 1 1228 ? 26.527 20.641 -5.321 1.00 69.94 1228 ASP A C 1
ATOM 9572 O O . ASP A 1 1228 ? 26.137 20.681 -6.494 1.00 69.94 1228 ASP A O 1
ATOM 9576 N N . ASP A 1 1229 ? 27.400 19.723 -4.902 1.00 87.06 1229 ASP A N 1
ATOM 9577 C CA . ASP A 1 1229 ? 27.894 18.653 -5.766 1.00 87.06 1229 ASP A CA 1
ATOM 9578 C C . ASP A 1 1229 ? 26.788 17.616 -6.008 1.00 87.06 1229 ASP A C 1
ATOM 9580 O O . ASP A 1 1229 ? 25.848 17.461 -5.211 1.00 87.06 1229 ASP A O 1
ATOM 9584 N N . LYS A 1 1230 ? 26.839 16.952 -7.169 1.00 89.00 1230 LYS A N 1
ATOM 9585 C CA . LYS A 1 1230 ? 25.709 16.152 -7.678 1.00 89.00 1230 LYS A CA 1
ATOM 9586 C C . LYS A 1 1230 ? 26.162 14.827 -8.254 1.00 89.00 1230 LYS A C 1
ATOM 9588 O O . LYS A 1 1230 ? 27.274 14.703 -8.755 1.00 89.00 1230 LYS A O 1
ATOM 9593 N N . VAL A 1 1231 ? 25.239 13.872 -8.284 1.00 91.00 1231 VAL A N 1
ATOM 9594 C CA . VAL A 1 1231 ? 25.393 12.642 -9.066 1.00 91.00 1231 VAL A CA 1
ATOM 9595 C C . VAL A 1 1231 ? 24.587 12.776 -10.348 1.00 91.00 1231 VAL A C 1
ATOM 9597 O O . VAL A 1 1231 ? 23.378 13.027 -10.335 1.00 91.00 1231 VAL A O 1
ATOM 9600 N N . GLN A 1 1232 ? 25.268 12.623 -11.476 1.00 89.50 1232 GLN A N 1
ATOM 9601 C CA . GLN A 1 1232 ? 24.693 12.669 -12.811 1.00 89.50 1232 GLN A CA 1
ATOM 9602 C C . GLN A 1 1232 ? 24.643 11.271 -13.419 1.00 89.50 1232 GLN A C 1
ATOM 9604 O O . GLN A 1 1232 ? 25.622 10.534 -13.387 1.00 89.50 1232 GLN A O 1
ATOM 9609 N N . LYS A 1 1233 ? 23.508 10.924 -14.021 1.00 88.56 1233 LYS A N 1
ATOM 9610 C CA . LYS A 1 1233 ? 23.303 9.688 -14.768 1.00 88.56 1233 LYS A CA 1
ATOM 9611 C C . LYS A 1 1233 ? 23.556 9.921 -16.255 1.00 88.56 1233 LYS A C 1
ATOM 9613 O O . LYS A 1 1233 ? 23.028 10.864 -16.848 1.00 88.56 1233 LYS A O 1
ATOM 9618 N N . TYR A 1 1234 ? 24.306 9.014 -16.857 1.00 84.00 1234 TYR A N 1
ATOM 9619 C CA . TYR A 1 1234 ? 24.651 8.932 -18.268 1.00 84.00 1234 TYR A CA 1
ATOM 9620 C C . TYR A 1 1234 ? 24.215 7.572 -18.830 1.00 84.00 1234 TYR A C 1
ATOM 9622 O O . TYR A 1 1234 ? 24.065 6.592 -18.097 1.00 84.00 1234 TYR A O 1
ATOM 9630 N N . ASP A 1 1235 ? 23.990 7.500 -20.138 1.00 77.88 1235 ASP A N 1
ATOM 9631 C CA . ASP A 1 1235 ? 23.734 6.234 -20.823 1.00 77.88 1235 ASP A CA 1
ATOM 9632 C C . ASP A 1 1235 ? 25.036 5.456 -21.106 1.00 77.88 1235 ASP A C 1
ATOM 9634 O O . ASP A 1 1235 ? 26.146 5.977 -20.986 1.00 77.88 1235 ASP A O 1
ATOM 9638 N N . SER A 1 1236 ? 24.899 4.206 -21.559 1.00 78.25 1236 SER A N 1
ATOM 9639 C CA . SER A 1 1236 ? 26.025 3.334 -21.954 1.00 78.25 1236 SER A CA 1
ATOM 9640 C C . SER A 1 1236 ? 26.926 3.876 -23.084 1.00 78.25 1236 SER A C 1
ATOM 9642 O O . SER A 1 1236 ? 27.959 3.275 -23.395 1.00 78.25 1236 SER A O 1
ATOM 9644 N N . ASN A 1 1237 ? 26.538 4.978 -23.737 1.00 75.75 1237 ASN A N 1
ATOM 9645 C CA . ASN A 1 1237 ? 27.291 5.649 -24.797 1.00 75.75 1237 ASN A CA 1
ATOM 9646 C C . ASN A 1 1237 ? 27.860 7.011 -24.347 1.00 75.75 1237 ASN A C 1
ATOM 9648 O O . ASN A 1 1237 ? 28.449 7.715 -25.171 1.00 75.75 1237 ASN A O 1
ATOM 9652 N N . GLY A 1 1238 ? 27.692 7.386 -23.075 1.00 76.38 1238 GLY A N 1
ATOM 9653 C CA . GLY A 1 1238 ? 28.191 8.634 -22.500 1.00 76.38 1238 GLY A CA 1
ATOM 9654 C C . GLY A 1 1238 ? 27.279 9.848 -22.706 1.00 76.38 1238 GLY A C 1
ATOM 9655 O O . GLY A 1 1238 ? 27.726 10.977 -22.513 1.00 76.38 1238 GLY A O 1
ATOM 9656 N N . ALA A 1 1239 ? 26.016 9.670 -23.105 1.00 75.38 1239 ALA A N 1
ATOM 9657 C CA . ALA A 1 1239 ? 25.057 10.769 -23.194 1.00 75.38 1239 ALA A CA 1
ATOM 9658 C C . ALA A 1 1239 ? 24.447 11.079 -21.819 1.00 75.38 1239 ALA A C 1
ATOM 9660 O O . ALA A 1 1239 ? 23.962 10.179 -21.138 1.00 75.38 1239 ALA A O 1
ATOM 9661 N N . PHE A 1 1240 ? 24.445 12.355 -21.424 1.00 81.00 1240 PHE A N 1
ATOM 9662 C CA . PHE A 1 1240 ? 23.823 12.811 -20.177 1.00 81.00 1240 PHE A CA 1
ATOM 9663 C C . PHE A 1 1240 ? 22.307 12.560 -20.191 1.00 81.00 1240 PHE A C 1
ATOM 9665 O O . PHE A 1 1240 ? 21.626 12.930 -21.149 1.00 81.00 1240 PHE A O 1
ATOM 9672 N N . ILE A 1 1241 ? 21.786 11.960 -19.117 1.00 75.12 1241 ILE A N 1
ATOM 9673 C CA . ILE A 1 1241 ? 20.363 11.649 -18.939 1.00 75.12 1241 ILE A CA 1
ATOM 9674 C C . ILE A 1 1241 ? 19.729 12.619 -17.940 1.00 75.12 1241 ILE A C 1
ATOM 9676 O O . ILE A 1 1241 ? 18.784 13.328 -18.283 1.00 75.12 1241 ILE A O 1
ATOM 9680 N N . ALA A 1 1242 ? 20.205 12.616 -16.694 1.00 77.81 1242 ALA A N 1
ATOM 9681 C CA . ALA A 1 1242 ? 19.582 13.356 -15.601 1.00 77.81 1242 ALA A CA 1
ATOM 9682 C C . ALA A 1 1242 ? 20.538 13.537 -14.419 1.00 77.81 1242 ALA A C 1
ATOM 9684 O O . ALA A 1 1242 ? 21.498 12.792 -14.258 1.00 77.81 1242 ALA A O 1
ATOM 9685 N N . THR A 1 1243 ? 20.235 14.495 -13.550 1.00 83.44 1243 THR A N 1
ATOM 9686 C CA . THR A 1 1243 ? 20.814 14.561 -12.204 1.00 83.44 1243 THR A CA 1
ATOM 9687 C C . THR A 1 1243 ? 19.941 13.746 -11.256 1.00 83.44 1243 THR A C 1
ATOM 9689 O O . THR A 1 1243 ? 18.744 14.017 -11.170 1.00 83.44 1243 THR A O 1
ATOM 9692 N N . VAL A 1 1244 ? 20.528 12.759 -10.575 1.00 83.62 1244 VAL A N 1
ATOM 9693 C CA . VAL A 1 1244 ? 19.793 11.797 -9.734 1.00 83.62 1244 VAL A CA 1
ATOM 9694 C C . VAL A 1 1244 ? 19.920 12.083 -8.240 1.00 83.62 1244 VAL A C 1
ATOM 9696 O O . VAL A 1 1244 ? 18.954 11.861 -7.521 1.00 83.62 1244 VAL A O 1
ATOM 9699 N N . ALA A 1 1245 ? 21.044 12.646 -7.787 1.00 86.12 1245 ALA A N 1
ATOM 9700 C CA . ALA A 1 1245 ? 21.265 13.041 -6.394 1.00 86.12 1245 ALA A CA 1
ATOM 9701 C C . ALA A 1 1245 ? 21.949 14.415 -6.311 1.00 86.12 1245 ALA A C 1
ATOM 9703 O O . ALA A 1 1245 ? 22.644 14.831 -7.245 1.00 86.12 1245 ALA A O 1
ATOM 9704 N N . GLN A 1 1246 ? 21.724 15.127 -5.208 1.00 87.06 1246 GLN A N 1
ATOM 9705 C CA . GLN A 1 1246 ? 22.228 16.480 -4.947 1.00 87.06 1246 GLN A CA 1
ATOM 9706 C C . GLN A 1 1246 ? 22.475 16.679 -3.445 1.00 87.06 1246 GLN A C 1
ATOM 9708 O O . GLN A 1 1246 ? 21.948 15.911 -2.640 1.00 87.06 1246 GLN A O 1
ATOM 9713 N N . GLY A 1 1247 ? 23.206 17.735 -3.076 1.00 82.81 1247 GLY A N 1
ATOM 9714 C CA . GLY A 1 1247 ? 23.532 18.037 -1.676 1.00 82.81 1247 GLY A CA 1
ATOM 9715 C C . GLY A 1 1247 ? 24.774 17.301 -1.170 1.00 82.81 1247 GLY A C 1
ATOM 9716 O O . GLY A 1 1247 ? 24.847 16.960 0.009 1.00 82.81 1247 GLY A O 1
ATOM 9717 N N . LEU A 1 1248 ? 25.718 17.021 -2.070 1.00 88.00 1248 LEU A N 1
ATOM 9718 C CA . LEU A 1 1248 ? 27.021 16.439 -1.755 1.00 88.00 1248 LEU A CA 1
ATOM 9719 C C . LEU A 1 1248 ? 28.072 17.544 -1.564 1.00 88.00 1248 LEU A C 1
ATOM 9721 O O . LEU A 1 1248 ? 27.925 18.656 -2.086 1.00 88.00 1248 LEU A O 1
ATOM 9725 N N . TYR A 1 1249 ? 29.125 17.223 -0.822 1.00 88.00 1249 TYR A N 1
ATOM 9726 C CA . TYR A 1 1249 ? 30.281 18.064 -0.549 1.00 88.00 1249 TYR A CA 1
ATOM 9727 C C . TYR A 1 1249 ? 31.588 17.296 -0.804 1.00 88.00 1249 TYR A C 1
ATOM 9729 O O . TYR A 1 1249 ? 32.144 16.628 0.070 1.00 88.00 1249 TYR A O 1
ATOM 9737 N N . ASN A 1 1250 ? 32.117 17.477 -2.012 1.00 87.00 1250 ASN A N 1
ATOM 9738 C CA . ASN A 1 1250 ? 33.279 16.780 -2.545 1.00 87.00 1250 ASN A CA 1
ATOM 9739 C C . ASN A 1 1250 ? 33.101 15.245 -2.542 1.00 87.00 1250 ASN A C 1
ATOM 9741 O O . ASN A 1 1250 ? 33.812 14.537 -1.833 1.00 87.00 1250 ASN A O 1
ATOM 9745 N N . PRO A 1 1251 ? 32.137 14.714 -3.312 1.00 91.31 1251 PRO A N 1
ATOM 9746 C CA . PRO A 1 1251 ? 31.898 13.278 -3.371 1.00 91.31 1251 PRO A CA 1
ATOM 9747 C C . PRO A 1 1251 ? 33.065 12.555 -4.049 1.00 91.31 1251 PRO A C 1
ATOM 9749 O O . PRO A 1 1251 ? 33.532 12.993 -5.098 1.00 91.31 1251 PRO A O 1
ATOM 9752 N N . MET A 1 1252 ? 33.500 11.433 -3.485 1.00 90.69 1252 MET A N 1
ATOM 9753 C CA . MET A 1 1252 ? 34.618 10.617 -3.961 1.00 90.69 1252 MET A CA 1
ATOM 9754 C C . MET A 1 1252 ? 34.092 9.353 -4.653 1.00 90.69 1252 MET A C 1
ATOM 9756 O O . MET A 1 1252 ? 33.463 9.464 -5.702 1.00 90.69 1252 MET A O 1
ATOM 9760 N N . GLN A 1 1253 ? 34.319 8.159 -4.102 1.00 92.81 1253 GLN A N 1
ATOM 9761 C CA . GLN A 1 1253 ? 33.804 6.910 -4.664 1.00 92.81 1253 GLN A CA 1
ATOM 9762 C C . GLN A 1 1253 ? 32.312 6.699 -4.340 1.00 92.81 1253 GLN A C 1
ATOM 9764 O O . GLN A 1 1253 ? 31.779 7.220 -3.355 1.00 92.81 1253 GLN A O 1
ATOM 9769 N N . MET A 1 1254 ? 31.633 5.904 -5.170 1.00 94.31 1254 MET A N 1
ATOM 9770 C CA . MET A 1 1254 ? 30.241 5.490 -4.966 1.00 94.31 1254 MET A CA 1
ATOM 9771 C C . MET A 1 1254 ? 30.091 3.973 -5.087 1.00 94.31 1254 MET A C 1
ATOM 9773 O O . MET A 1 1254 ? 30.777 3.346 -5.892 1.00 94.31 1254 MET A O 1
ATOM 9777 N N . ALA A 1 1255 ? 29.125 3.399 -4.370 1.00 92.75 1255 ALA A N 1
ATOM 9778 C CA . ALA A 1 1255 ? 28.773 1.983 -4.465 1.00 92.75 1255 ALA A CA 1
ATOM 9779 C C . ALA A 1 1255 ? 27.258 1.760 -4.387 1.00 92.75 1255 ALA A C 1
ATOM 9781 O O . ALA A 1 1255 ? 26.532 2.548 -3.781 1.00 92.75 1255 ALA A O 1
ATOM 9782 N N . PHE A 1 1256 ? 26.780 0.666 -4.987 1.00 90.56 1256 PHE A N 1
ATOM 9783 C CA . PHE A 1 1256 ? 25.406 0.204 -4.797 1.00 90.56 1256 PHE A CA 1
ATOM 9784 C C . PHE A 1 1256 ? 25.311 -0.684 -3.557 1.00 90.56 1256 PHE A C 1
ATOM 9786 O O . PHE A 1 1256 ? 26.130 -1.585 -3.370 1.00 90.56 1256 PHE A O 1
ATOM 9793 N N . THR A 1 1257 ? 24.273 -0.485 -2.750 1.00 83.88 1257 THR A N 1
ATOM 9794 C CA . THR A 1 1257 ? 23.860 -1.473 -1.753 1.00 83.88 1257 THR A CA 1
ATOM 9795 C C . THR A 1 1257 ? 23.182 -2.669 -2.443 1.00 83.88 1257 THR A C 1
ATOM 9797 O O . THR A 1 1257 ? 22.678 -2.542 -3.564 1.00 83.88 1257 THR A O 1
ATOM 9800 N N . PRO A 1 1258 ? 23.049 -3.824 -1.764 1.00 72.12 1258 PRO A N 1
ATOM 9801 C CA . PRO A 1 1258 ? 22.255 -4.949 -2.268 1.00 72.12 1258 PRO A CA 1
ATOM 9802 C C . PRO A 1 1258 ? 20.774 -4.614 -2.515 1.00 72.12 1258 PRO A C 1
ATOM 9804 O O . PRO A 1 1258 ? 20.116 -5.285 -3.308 1.00 72.12 1258 PRO A O 1
ATOM 9807 N N . THR A 1 1259 ? 20.241 -3.588 -1.841 1.00 70.81 1259 THR A N 1
ATOM 9808 C CA . THR A 1 1259 ? 18.867 -3.089 -2.029 1.00 70.81 1259 THR A CA 1
ATOM 9809 C C . THR A 1 1259 ? 18.727 -2.175 -3.249 1.00 70.81 1259 THR A C 1
ATOM 9811 O O . THR A 1 1259 ? 17.605 -1.888 -3.660 1.00 70.81 1259 THR A O 1
ATOM 9814 N N . GLY A 1 1260 ? 19.840 -1.762 -3.868 1.00 76.69 1260 GLY A N 1
ATOM 9815 C CA . GLY A 1 1260 ? 19.862 -0.855 -5.016 1.00 76.69 1260 GLY A CA 1
ATOM 9816 C C . GLY A 1 1260 ? 19.904 0.633 -4.653 1.00 76.69 1260 GLY A C 1
ATOM 9817 O O . GLY A 1 1260 ? 19.719 1.466 -5.543 1.00 76.69 1260 GLY A O 1
ATOM 9818 N N . ASP A 1 1261 ? 20.157 0.957 -3.383 1.00 87.06 1261 ASP A N 1
ATOM 9819 C CA . ASP A 1 1261 ? 20.458 2.313 -2.915 1.00 87.06 1261 ASP A CA 1
ATOM 9820 C C . ASP A 1 1261 ? 21.900 2.671 -3.302 1.00 87.06 1261 ASP A C 1
ATOM 9822 O O . ASP A 1 1261 ? 22.737 1.782 -3.484 1.00 87.06 1261 ASP A O 1
ATOM 9826 N N . VAL A 1 1262 ? 22.219 3.960 -3.429 1.00 91.19 1262 VAL A N 1
ATOM 9827 C CA . VAL A 1 1262 ? 23.606 4.394 -3.653 1.00 91.19 1262 VAL A CA 1
ATOM 9828 C C . VAL A 1 1262 ? 24.194 4.994 -2.404 1.00 91.19 1262 VAL A C 1
ATOM 9830 O O . VAL A 1 1262 ? 23.649 5.929 -1.826 1.00 91.19 1262 VAL A O 1
ATOM 9833 N N . VAL A 1 1263 ? 25.359 4.477 -2.046 1.00 93.06 1263 VAL A N 1
ATOM 9834 C CA . VAL A 1 1263 ? 26.201 4.997 -0.986 1.00 93.06 1263 VAL A CA 1
ATOM 9835 C C . VAL A 1 1263 ? 27.297 5.837 -1.622 1.00 93.06 1263 VAL A C 1
ATOM 9837 O O . VAL A 1 1263 ? 27.995 5.380 -2.528 1.00 93.06 1263 VAL A O 1
ATOM 9840 N N . VAL A 1 1264 ? 27.428 7.074 -1.160 1.00 94.19 1264 VAL A N 1
ATOM 9841 C CA . VAL A 1 1264 ? 28.426 8.032 -1.634 1.00 94.19 1264 VAL A CA 1
ATOM 9842 C C . VAL A 1 1264 ? 29.364 8.359 -0.481 1.00 94.19 1264 VAL A C 1
ATOM 9844 O O . VAL A 1 1264 ? 28.897 8.764 0.585 1.00 94.19 1264 VAL A O 1
ATOM 9847 N N . ALA A 1 1265 ? 30.671 8.201 -0.701 1.00 93.69 1265 ALA A N 1
ATOM 9848 C CA . ALA A 1 1265 ? 31.681 8.770 0.181 1.00 93.69 1265 ALA A CA 1
ATOM 9849 C C . ALA A 1 1265 ? 31.739 10.282 -0.068 1.00 93.69 1265 ALA A C 1
ATOM 9851 O O . ALA A 1 1265 ? 32.203 10.720 -1.118 1.00 93.69 1265 ALA A O 1
ATOM 9852 N N . ASP A 1 1266 ? 31.219 11.069 0.864 1.00 91.25 1266 ASP A N 1
ATOM 9853 C CA . ASP A 1 1266 ? 31.353 12.525 0.916 1.00 91.25 1266 ASP A CA 1
ATOM 9854 C C . ASP A 1 1266 ? 32.548 12.824 1.834 1.00 91.25 1266 ASP A C 1
ATOM 9856 O O . ASP A 1 1266 ? 32.709 12.157 2.847 1.00 91.25 1266 ASP A O 1
ATOM 9860 N N . VAL A 1 1267 ? 33.431 13.779 1.535 1.00 89.00 1267 VAL A N 1
ATOM 9861 C CA . VAL A 1 1267 ? 34.760 13.860 2.202 1.00 89.00 1267 VAL A CA 1
ATOM 9862 C C . VAL A 1 1267 ? 34.760 13.727 3.743 1.00 89.00 1267 VAL A C 1
ATOM 9864 O O . VAL A 1 1267 ? 35.723 13.191 4.299 1.00 89.00 1267 VAL A O 1
ATOM 9867 N N . HIS A 1 1268 ? 33.700 14.180 4.422 1.00 89.62 1268 HIS A N 1
ATOM 9868 C CA . HIS A 1 1268 ? 33.527 14.090 5.878 1.00 89.62 1268 HIS A CA 1
ATOM 9869 C C . HIS A 1 1268 ? 32.351 13.211 6.344 1.00 89.62 1268 HIS A C 1
ATOM 9871 O O . HIS A 1 1268 ? 32.163 13.063 7.548 1.00 89.62 1268 HIS A O 1
ATOM 9877 N N . SER A 1 1269 ? 31.547 12.648 5.440 1.00 92.25 1269 SER A N 1
ATOM 9878 C CA . SER A 1 1269 ? 30.379 11.831 5.790 1.00 92.25 1269 SER A CA 1
ATOM 9879 C C . SER A 1 1269 ? 30.054 10.804 4.708 1.00 92.25 1269 SER A C 1
ATOM 9881 O O . SER A 1 1269 ? 30.520 10.864 3.579 1.00 92.25 1269 SER A O 1
ATOM 9883 N N . VAL A 1 1270 ? 29.233 9.818 5.030 1.00 93.88 1270 VAL A N 1
ATOM 9884 C CA . VAL A 1 1270 ? 28.721 8.860 4.055 1.00 93.88 1270 VAL A CA 1
ATOM 9885 C C . VAL A 1 1270 ? 27.226 9.065 3.927 1.00 93.88 1270 VAL A C 1
ATOM 9887 O O . VAL A 1 1270 ? 26.491 9.030 4.914 1.00 93.88 1270 VAL A O 1
ATOM 9890 N N . LYS A 1 1271 ? 26.775 9.282 2.692 1.00 93.25 1271 LYS A N 1
ATOM 9891 C CA . LYS A 1 1271 ? 25.372 9.555 2.373 1.00 93.25 1271 LYS A CA 1
ATOM 9892 C C . LYS A 1 1271 ? 24.774 8.396 1.601 1.00 93.25 1271 LYS A C 1
ATOM 9894 O O . LYS A 1 1271 ? 25.324 7.969 0.585 1.00 93.25 1271 LYS A O 1
ATOM 9899 N N . ILE A 1 1272 ? 23.629 7.915 2.073 1.00 91.38 1272 ILE A N 1
ATOM 9900 C CA . ILE A 1 1272 ? 22.857 6.854 1.433 1.00 91.38 1272 ILE A CA 1
ATOM 9901 C C . ILE A 1 1272 ? 21.662 7.492 0.737 1.00 91.38 1272 ILE A C 1
ATOM 9903 O O . ILE A 1 1272 ? 20.830 8.146 1.364 1.00 91.38 1272 ILE A O 1
ATOM 9907 N N . PHE A 1 1273 ? 21.563 7.280 -0.566 1.00 88.44 1273 PHE A N 1
ATOM 9908 C CA . PHE A 1 1273 ? 20.468 7.747 -1.395 1.00 88.44 1273 PHE A CA 1
ATOM 9909 C C . PHE A 1 1273 ? 19.582 6.578 -1.806 1.00 88.44 1273 PHE A C 1
ATOM 9911 O O . PHE A 1 1273 ? 20.034 5.654 -2.482 1.00 88.44 1273 PHE A O 1
ATOM 9918 N N . GLU A 1 1274 ? 18.309 6.655 -1.435 1.00 83.81 1274 GLU A N 1
ATOM 9919 C CA . GLU A 1 1274 ? 17.290 5.696 -1.844 1.00 83.81 1274 GLU A CA 1
ATOM 9920 C C . GLU A 1 1274 ? 16.685 6.089 -3.190 1.00 83.81 1274 GLU A C 1
ATOM 9922 O O . GLU A 1 1274 ? 16.403 7.263 -3.474 1.00 83.81 1274 GLU A O 1
ATOM 9927 N N . ARG A 1 1275 ? 16.485 5.081 -4.036 1.00 71.00 1275 ARG A N 1
ATOM 9928 C CA . ARG A 1 1275 ? 15.908 5.234 -5.371 1.00 71.00 1275 ARG A CA 1
ATOM 9929 C C . ARG A 1 1275 ? 14.378 5.366 -5.283 1.00 71.00 1275 ARG A C 1
ATOM 9931 O O . ARG A 1 1275 ? 13.720 4.403 -4.903 1.00 71.00 1275 ARG A O 1
ATOM 9938 N N . MET A 1 1276 ? 13.815 6.522 -5.678 1.00 52.91 1276 MET A N 1
ATOM 9939 C CA . MET A 1 1276 ? 12.355 6.782 -5.683 1.00 52.91 1276 MET A CA 1
ATOM 9940 C C . MET A 1 1276 ? 11.623 6.461 -6.986 1.00 52.91 1276 MET A C 1
ATOM 9942 O O . MET A 1 1276 ? 12.243 6.558 -8.075 1.00 52.91 1276 MET A O 1
#